Protein AF-A0A1E5V1A6-F1 (afdb_monomer)

Sequence (773 aa):
MWKLCMESLISKTKDVVTTIFWSFRYLVIVDDIWHWEQWELIRKSLPRNNLGSRIIMSTRIDAVAMKCFPDNDAFVYEIVGLSKVAAEALSERIFKETCKADIIPSDMHNPCSSIAKMSGGMPLAVICMSLAVAEQLNSREGRAYETDTVSSYSFHVAEIRALEGLINIPCLKPIVESLCLGYHDLPLHLKTCLLHCSMYPPYHTLERDDLTRMWIAEGFVYDEEEARSYADELVNRGLIQRCSSALVPSGPKYEMNAMMLHFLRCKSQEDCCNASLDRGSDMSSLHARRICRLSIQSYKNKLDIARSHVSHTHSLYLFDYAWRAPFKEFEHLRVLHLHCSHLRNADLVDICGLIWLRCLTLKGARINLLPKEIGRLKRLWILNVSNTGIRCLPREVGELQQLKILDVSNTMVESLPEEIGKLKHLNALYARNSRVKELPSQIRELQYLQRLYVSNTLVEELPMEIGELKNLKIVDPRDMQADDDGSAVTAATGAFGPVLAKLGALLRSNEDITDLDENQMDIVSIISALKSLRSFLLWMWERENIDEACKDWMTEARNQSYDMKNDIDCIMLDLQNNGDKTITRHFGRIKLQVKGLVNRYCEEWMYVDQIIISNRSKVPRADPRSHFLHKDVSELVEMEEKKSEVIELLQEHELVCIHGFAGMGKTTLADQVYQATGEQFHCRAFVSVSPRSKMTEILSSIHSEVMPHEREVRNSVLFPEAGVAVNQQDIINRISEFLKDKRYAYVPYPDAKCAAHASFYRSIRKALLFPYT

Radius of gyration: 33.6 Å; Cα contacts (8 Å, |Δi|>4): 1157; chains: 1; bounding box: 103×63×99 Å

Organism: NCBI:txid888268

Foldseek 3Di:
DVVVVVVVVVVVVVVVVVVVQFQFAEEEEAEADDDLVLVVLVVLLFDDDPSLHFYEYEYAFLVNLVVQVVPPQEDEAAQQAADLVLQLVLLVVLCVVQAPADEDADPVAGLSSVQSVLQNRQNLSSQLLSVQLSVLLVPPPPDPDDDSYDDSVSSVVSSVVCLLCQCPRPSNPVVLVLLVQLLVPDDPLLNVLLLVCLLDDAPDKDAQQVSLVVCCLVVSDPDSVVSSVSVVNCCSSVQWDWDPPPPDLRHTIIHGRNSSSSSSVNVCVVPHLEDEDDPPDDCVVLPPDARQEYHYDDADPDDPDPLVRQCNHQEYAYCYAHDDDPLVSPQQHAYYHDPYAPDEQVSLLSVLVNLNYQEDACALYAYADRDLSVLSNLNHQYDHPENYAHAADDLSVLSNQNHAYDAHANYAHQAHDLSVLSNQNHQEYHHHLYAHQAYHLSVLSNQNHAYYHHHNYNDPDHDPSVVSRPRHDDDDSPPPDDDDDFQDADPQQARLSVLLVLLVVVLVVPPPDPDQDPVSVLSVVLSVLSVVVSVVSVVVVPDDDDDPVVVVLSVLSNVVSVVLVVLSVVLVVVVVVPDDVSNVVSSVVSSVSSVVSVVVVVVVVVPPPPDPDDDDDDDDDDDPPVPSLQPSCVPRPVLVVVLVVVLVSSVSRNYYYHYHHRSSCSLSSVVVNCVVCVVVRDFYAHFYDRPPDDSVNRLVRSLCRRCVPVVVCVVPDDDPDPDDDDDSVNSSVVSNVVSVPSDDDDDDDDDDDDPPPVVVVVVVVVVPPDDDD

pLDDT: mean 70.29, std 19.21, range [25.95, 97.5]

InterPro domains:
  IPR002182 NB-ARC [PF00931] (17-68)
  IPR002182 NB-ARC [PF00931] (640-744)
  IPR027417 P-loop containing nucleoside triphosphate hydrolase [G3DSA:3.40.50.300] (6-71)
  IPR027417 P-loop containing nucleoside triphosphate hydrolase [G3DSA:3.40.50.300] (621-747)
  IPR027417 P-loop containing nucleoside triphosphate hydrolase [SSF52540] (15-197)
  IPR027417 P-loop containing nucleoside triphosphate hydrolase [SSF52540] (623-745)
  IPR032675 Leucine-rich repeat domain superfamily [G3DSA:3.80.10.10] (320-484)
  IPR036388 Winged helix-like DNA-binding domain superfamily [G3DSA:1.10.10.10] (177-268)
  IPR041118 Disease resistance, N-terminal [PF18052] (497-577)
  IPR044974 Disease resistance protein, plants [PTHR23155] (19-475)
  IPR055414 Disease resistance R13L4/SHOC-2-like, LRR domain [PF23598] (313-410)
  IPR058922 Disease resistance protein, winged helix domain [PF23559] (199-260)

Solvent-accessible surface area (backbone atoms only — not comparable to full-atom values): 43005 Å² total; per-residue (Å²): 108,70,67,60,51,50,51,52,49,50,49,51,47,45,54,53,51,63,72,62,66,70,52,49,17,38,37,40,36,42,33,48,47,79,52,56,69,59,49,55,57,55,47,67,23,55,57,88,60,99,38,75,38,38,35,39,38,28,26,42,30,49,64,53,53,60,69,44,63,88,38,93,50,40,44,77,44,73,62,69,48,46,51,64,66,56,31,21,52,53,28,49,51,52,42,69,76,65,42,94,55,59,74,60,82,41,101,90,52,46,71,36,54,52,45,18,60,43,31,63,19,16,57,49,42,31,54,24,49,42,52,36,25,37,51,53,60,67,67,63,81,83,68,99,79,74,70,80,57,53,50,60,68,59,49,54,54,23,46,52,50,37,57,78,33,36,89,75,40,75,61,28,40,69,53,45,52,52,53,45,56,65,54,69,74,44,55,72,66,57,44,53,57,55,48,56,55,40,60,55,62,80,82,46,77,42,43,52,71,61,53,31,51,50,38,38,59,74,61,76,37,92,49,70,68,62,29,44,51,53,55,51,49,40,35,37,53,43,69,30,40,75,49,91,81,64,92,49,102,80,62,69,44,28,36,51,51,38,58,58,41,48,51,34,43,57,51,30,60,77,79,40,44,58,46,76,46,48,93,82,67,63,77,77,77,62,79,81,66,77,32,39,32,42,19,41,47,45,93,67,78,85,78,90,74,62,70,88,62,40,40,66,19,31,30,40,37,36,59,22,63,72,72,80,78,69,56,88,50,34,73,48,26,27,34,40,42,38,55,22,65,64,50,46,57,76,56,50,60,55,53,30,65,41,50,53,21,27,23,42,35,42,39,53,18,62,29,48,57,59,64,62,54,55,28,55,24,45,49,21,28,35,44,32,46,23,51,16,56,30,41,50,63,43,60,34,60,27,48,23,48,47,23,28,36,43,32,44,22,43,18,52,27,41,49,63,47,62,39,55,25,54,20,53,47,25,31,36,43,35,34,29,49,17,42,30,44,51,66,47,70,37,57,35,50,24,53,48,25,31,38,73,40,58,56,68,37,52,52,84,61,80,54,78,40,59,78,63,31,84,49,51,51,86,71,66,99,74,84,86,74,88,91,84,89,71,62,62,70,39,95,56,40,28,32,45,29,43,37,50,52,51,53,54,48,61,62,61,74,58,79,85,62,101,66,84,50,76,66,54,54,47,49,52,51,48,50,51,51,51,50,53,50,40,56,49,33,42,60,53,63,76,48,95,85,66,53,71,68,56,53,48,47,53,49,50,55,27,54,51,24,46,52,44,38,51,45,49,52,48,41,61,56,34,71,74,66,79,49,68,74,60,43,58,52,44,52,51,49,45,53,50,52,52,52,56,54,52,54,52,55,63,61,57,71,74,64,72,85,77,72,92,84,83,87,87,90,86,85,86,80,89,65,94,69,60,66,60,69,57,53,60,55,65,71,33,67,72,50,52,50,53,36,50,53,52,56,53,50,56,72,79,26,43,31,40,34,40,30,41,52,79,48,46,44,61,68,56,46,54,47,53,42,44,67,74,53,37,86,82,36,75,24,47,31,82,43,78,48,54,95,83,59,53,65,63,57,56,53,48,49,44,45,52,44,51,44,59,75,59,68,70,47,73,83,60,87,87,75,83,66,97,82,72,80,82,51,62,64,58,55,31,49,53,42,19,62,70,55,62,74,33,50,72,78,92,74,83,88,79,80,95,82,78,92,66,68,71,64,58,57,60,55,53,64,66,67,74,75,69,83,86,129

Structure (mmCIF, N/CA/C/O backbone):
data_AF-A0A1E5V1A6-F1
#
_entry.id   AF-A0A1E5V1A6-F1
#
loop_
_atom_site.group_PDB
_atom_site.id
_atom_site.type_symbol
_atom_site.label_atom_id
_atom_site.label_alt_id
_atom_site.label_comp_id
_atom_site.label_asym_id
_atom_site.label_entity_id
_atom_site.label_seq_id
_atom_site.pdbx_PDB_ins_code
_atom_site.Cartn_x
_atom_site.Cartn_y
_atom_site.Cartn_z
_atom_site.occupancy
_atom_site.B_iso_or_equiv
_atom_site.auth_seq_id
_atom_site.auth_comp_id
_atom_site.auth_asym_id
_atom_site.auth_atom_id
_atom_site.pdbx_PDB_model_num
ATOM 1 N N . MET A 1 1 ? -72.179 12.025 41.830 1.00 39.81 1 MET A N 1
ATOM 2 C CA . MET A 1 1 ? -70.930 11.819 42.603 1.00 39.81 1 MET A CA 1
ATOM 3 C C . MET A 1 1 ? -70.065 10.689 42.055 1.00 39.81 1 MET A C 1
ATOM 5 O O . MET A 1 1 ? -68.915 10.956 41.756 1.00 39.81 1 MET A O 1
ATOM 9 N N . TRP A 1 2 ? -70.587 9.477 41.831 1.00 31.91 2 TRP A N 1
ATOM 10 C CA . TRP A 1 2 ? -69.804 8.366 41.255 1.00 31.91 2 TRP A CA 1
ATOM 11 C C . TRP A 1 2 ? -69.217 8.648 39.858 1.00 31.91 2 TRP A C 1
ATOM 13 O O . TRP A 1 2 ? -68.066 8.317 39.610 1.00 31.91 2 TRP A O 1
ATOM 23 N N . LYS A 1 3 ? -69.955 9.345 38.980 1.00 31.20 3 LYS A N 1
ATOM 24 C CA . LYS A 1 3 ? -69.472 9.738 37.641 1.00 31.20 3 LYS A CA 1
ATOM 25 C C . LYS A 1 3 ? -68.316 10.755 37.688 1.00 31.20 3 LYS A C 1
ATOM 27 O O . LYS A 1 3 ? -67.339 10.587 36.978 1.00 31.20 3 LYS A O 1
ATOM 32 N N . LEU A 1 4 ? -68.372 11.715 38.617 1.00 40.53 4 LEU A N 1
ATOM 33 C CA . LEU A 1 4 ? -67.301 12.696 38.865 1.00 40.53 4 LEU A CA 1
ATOM 34 C C . LEU A 1 4 ? -66.081 12.072 39.570 1.00 40.53 4 LEU A C 1
ATOM 36 O O . LEU A 1 4 ? -64.950 12.468 39.308 1.00 40.53 4 LEU A O 1
ATOM 40 N N . CYS A 1 5 ? -66.289 11.065 40.429 1.00 37.25 5 CYS A N 1
ATOM 41 C CA . CYS A 1 5 ? -65.201 10.262 40.995 1.00 37.25 5 CYS A CA 1
ATOM 42 C C . CYS A 1 5 ? -64.530 9.381 39.934 1.00 37.25 5 CYS A C 1
ATOM 44 O O . CYS A 1 5 ? -63.310 9.331 39.908 1.00 37.25 5 CYS A O 1
ATOM 46 N N . MET A 1 6 ? -65.291 8.749 39.034 1.00 35.41 6 MET A N 1
ATOM 47 C CA . MET A 1 6 ? -64.748 7.974 37.910 1.00 35.41 6 MET A CA 1
ATOM 48 C C . MET A 1 6 ? -64.027 8.861 36.892 1.00 35.41 6 MET A C 1
ATOM 50 O O . MET A 1 6 ? -62.941 8.503 36.464 1.00 35.41 6 MET A O 1
ATOM 54 N N . GLU A 1 7 ? -64.550 10.041 36.554 1.00 37.97 7 GLU A N 1
ATOM 55 C CA . GLU A 1 7 ? -63.875 10.991 35.654 1.00 37.97 7 GLU A CA 1
ATOM 56 C C . GLU A 1 7 ? -62.602 11.584 36.287 1.00 37.97 7 GLU A C 1
ATOM 58 O O . GLU A 1 7 ? -61.590 11.723 35.602 1.00 37.97 7 GLU A O 1
ATOM 63 N N . SER A 1 8 ? -62.584 11.837 37.603 1.00 43.22 8 SER A N 1
ATOM 64 C CA . SER A 1 8 ? -61.368 12.249 38.323 1.00 43.22 8 SER A CA 1
ATOM 65 C C . SER A 1 8 ? -60.359 11.110 38.493 1.00 43.22 8 SER A C 1
ATOM 67 O O . SER A 1 8 ? -59.157 11.374 38.444 1.00 43.22 8 SER A O 1
ATOM 69 N N . LEU A 1 9 ? -60.816 9.864 38.672 1.00 39.53 9 LEU A N 1
ATOM 70 C CA . LEU A 1 9 ? -59.953 8.684 38.723 1.00 39.53 9 LEU A CA 1
ATOM 71 C C . LEU A 1 9 ? -59.352 8.419 37.342 1.00 39.53 9 LEU A C 1
ATOM 73 O O . LEU A 1 9 ? -58.147 8.249 37.266 1.00 39.53 9 LEU A O 1
ATOM 77 N N . ILE A 1 10 ? -60.155 8.506 36.273 1.00 41.91 10 ILE A N 1
ATOM 78 C CA . ILE A 1 10 ? -59.728 8.369 34.875 1.00 41.91 10 ILE A CA 1
ATOM 79 C C . ILE A 1 10 ? -58.758 9.490 34.494 1.00 41.91 10 ILE A C 1
ATOM 81 O O . ILE A 1 10 ? -57.742 9.188 33.885 1.00 41.91 10 ILE A O 1
ATOM 85 N N . SER A 1 11 ? -58.999 10.747 34.892 1.00 44.00 11 SER A N 1
ATOM 86 C CA . SER A 1 11 ? -58.079 11.880 34.676 1.00 44.00 11 SER A CA 1
ATOM 87 C C . SER A 1 11 ? -56.764 11.718 35.440 1.00 44.00 11 SER A C 1
ATOM 89 O O . SER A 1 11 ? -55.708 11.964 34.871 1.00 44.00 11 SER A O 1
ATOM 91 N N . LYS A 1 12 ? -56.801 11.252 36.697 1.00 42.66 12 LYS A N 1
ATOM 92 C CA . LYS A 1 12 ? -55.591 10.996 37.495 1.00 42.66 12 LYS A CA 1
ATOM 93 C C . LYS A 1 12 ? -54.840 9.749 37.038 1.00 42.66 12 LYS A C 1
ATOM 95 O O . LYS A 1 12 ? -53.619 9.748 37.088 1.00 42.66 12 LYS A O 1
ATOM 100 N N . THR A 1 13 ? -55.521 8.715 36.544 1.00 39.06 13 THR A N 1
ATOM 101 C CA . THR A 1 13 ? -54.863 7.599 35.854 1.00 39.06 13 THR A CA 1
ATOM 102 C C . THR A 1 13 ? -54.372 8.011 34.482 1.00 39.06 13 THR A C 1
ATOM 104 O O . THR A 1 13 ? -53.360 7.480 34.070 1.00 39.06 13 THR A O 1
ATOM 107 N N . LYS A 1 14 ? -55.013 8.963 33.790 1.00 33.94 14 LYS A N 1
ATOM 108 C CA . LYS A 1 14 ? -54.486 9.512 32.540 1.00 33.94 14 LYS A CA 1
ATOM 109 C C . LYS A 1 14 ? -53.184 10.230 32.835 1.00 33.94 14 LYS A C 1
ATOM 111 O O . LYS A 1 14 ? -52.205 9.802 32.270 1.00 33.94 14 LYS A O 1
ATOM 116 N N . ASP A 1 15 ? -53.134 11.146 33.805 1.00 39.34 15 ASP A N 1
ATOM 117 C CA . ASP A 1 15 ? -51.901 11.842 34.203 1.00 39.34 15 ASP A CA 1
ATOM 118 C C . ASP A 1 15 ? -50.822 10.905 34.758 1.00 39.34 15 ASP A C 1
ATOM 120 O O . ASP A 1 15 ? -49.652 11.073 34.431 1.00 39.34 15 ASP A O 1
ATOM 124 N N . VAL A 1 16 ? -51.175 9.864 35.519 1.00 40.03 16 VAL A N 1
ATOM 125 C CA . VAL A 1 16 ? -50.216 8.830 35.951 1.00 40.03 16 VAL A CA 1
ATOM 126 C C . VAL A 1 16 ? -49.755 7.965 34.771 1.00 40.03 16 VAL A C 1
ATOM 128 O O . VAL A 1 16 ? -48.580 7.633 34.701 1.00 40.03 16 VAL A O 1
ATOM 131 N N . VAL A 1 17 ? -50.616 7.664 33.796 1.00 35.53 17 VAL A N 1
ATOM 132 C CA . VAL A 1 17 ? -50.260 6.935 32.566 1.00 35.53 17 VAL A CA 1
ATOM 133 C C . VAL A 1 17 ? -49.452 7.819 31.602 1.00 35.53 17 VAL A C 1
ATOM 135 O O . VAL A 1 17 ? -48.524 7.309 30.984 1.00 35.53 17 VAL A O 1
ATOM 138 N N . THR A 1 18 ? -49.685 9.137 31.529 1.00 32.06 18 THR A N 1
ATOM 139 C CA . THR A 1 18 ? -48.824 10.089 30.799 1.00 32.06 18 THR A CA 1
ATOM 140 C C . THR A 1 18 ? -47.485 10.300 31.502 1.00 32.06 18 THR A C 1
ATOM 142 O O . THR A 1 18 ? -46.481 10.490 30.827 1.00 32.06 18 THR A O 1
ATOM 145 N N . THR A 1 19 ? -47.431 10.170 32.831 1.00 33.56 19 THR A N 1
ATOM 146 C CA . THR A 1 19 ? -46.173 10.170 33.605 1.00 33.56 19 THR A CA 1
ATOM 147 C C . THR A 1 19 ? -45.409 8.832 33.479 1.00 33.56 19 THR A C 1
ATOM 149 O O . THR A 1 19 ? -44.245 8.747 33.857 1.00 33.56 19 THR A O 1
ATOM 152 N N . ILE A 1 20 ? -46.029 7.783 32.913 1.00 36.75 20 ILE A N 1
ATOM 153 C CA . ILE A 1 20 ? -45.446 6.440 32.692 1.00 36.75 20 ILE A CA 1
ATOM 154 C C . ILE A 1 20 ? -45.034 6.205 31.218 1.00 36.75 20 ILE A C 1
ATOM 156 O O . ILE A 1 20 ? -44.534 5.136 30.874 1.00 36.75 20 ILE A O 1
ATOM 160 N N . PHE A 1 21 ? -45.131 7.194 30.324 1.00 37.44 21 PHE A N 1
ATOM 161 C CA . PHE A 1 21 ? -44.499 7.100 28.998 1.00 37.44 21 PHE A CA 1
ATOM 162 C C . PHE A 1 21 ? -43.015 7.488 29.070 1.00 37.44 21 PHE A C 1
ATOM 164 O O . PHE A 1 21 ? -42.619 8.588 28.698 1.00 37.44 21 PHE A O 1
ATOM 171 N N . TRP A 1 22 ? -42.181 6.563 29.551 1.00 39.41 22 TRP A N 1
ATOM 172 C CA . TRP A 1 22 ? -40.728 6.655 29.403 1.00 39.41 22 TRP A CA 1
ATOM 173 C C . TRP A 1 22 ? -40.359 6.404 27.936 1.00 39.41 22 TRP A C 1
ATOM 175 O O . TRP A 1 22 ? -40.631 5.334 27.388 1.00 39.41 22 TRP A O 1
ATOM 185 N N . SER A 1 23 ? -39.741 7.385 27.289 1.00 46.41 23 SER A N 1
ATOM 186 C CA . SER A 1 23 ? -39.207 7.273 25.933 1.00 46.41 23 SER A CA 1
ATOM 187 C C . SER A 1 23 ? -37.849 6.564 25.946 1.00 46.41 23 SER A C 1
ATOM 189 O O . SER A 1 23 ? -36.804 7.184 26.124 1.00 46.41 23 SER A O 1
ATOM 191 N N . PHE A 1 24 ? -37.844 5.237 25.776 1.00 54.41 24 PHE A N 1
ATOM 192 C CA . PHE A 1 24 ? -36.624 4.417 25.854 1.00 54.41 24 PHE A CA 1
ATOM 193 C C . PHE A 1 24 ? -35.739 4.536 24.602 1.00 54.41 24 PHE A C 1
ATOM 195 O O . PHE A 1 24 ? -35.769 3.705 23.704 1.00 54.41 24 PHE A O 1
ATOM 202 N N . ARG A 1 25 ? -34.883 5.548 24.558 1.00 70.62 25 ARG A N 1
ATOM 203 C CA . ARG A 1 25 ? -33.869 5.665 23.500 1.00 70.62 25 ARG A CA 1
ATOM 204 C C . ARG A 1 25 ? -32.751 4.649 23.706 1.00 70.62 25 ARG A C 1
ATOM 206 O O . ARG A 1 25 ? -32.342 4.434 24.855 1.00 70.62 25 ARG A O 1
ATOM 213 N N . TYR A 1 26 ? -32.235 4.083 22.617 1.00 73.88 26 TYR A N 1
ATOM 214 C CA . TYR A 1 26 ? -31.042 3.242 22.660 1.00 73.88 26 TYR A CA 1
ATOM 215 C C . TYR A 1 26 ? -29.820 3.936 22.053 1.00 73.88 26 TYR A C 1
ATOM 217 O O . TYR A 1 26 ? -29.945 4.692 21.091 1.00 73.88 26 TYR A O 1
ATOM 225 N N . LEU A 1 27 ? -28.649 3.654 22.626 1.00 81.88 27 LEU A N 1
ATOM 226 C CA . LEU A 1 27 ? -27.341 3.970 22.057 1.00 81.88 27 LEU A CA 1
ATOM 227 C C . LEU A 1 27 ? -26.574 2.663 21.871 1.00 81.88 27 LEU A C 1
ATOM 229 O O . LEU A 1 27 ? -26.240 2.001 22.853 1.00 81.88 27 LEU A O 1
ATOM 233 N N . VAL A 1 28 ? -26.307 2.278 20.628 1.00 81.75 28 VAL A N 1
ATOM 234 C CA . VAL A 1 28 ? -25.540 1.062 20.329 1.00 81.75 28 VAL A CA 1
ATOM 235 C C . VAL A 1 28 ? -24.246 1.448 19.636 1.00 81.75 28 VAL A C 1
ATOM 237 O O . VAL A 1 28 ? -24.270 2.116 18.606 1.00 81.75 28 VAL A O 1
ATOM 240 N N . ILE A 1 29 ? -23.123 1.018 20.200 1.00 83.56 29 ILE A N 1
ATOM 241 C CA . ILE A 1 29 ? -21.810 1.137 19.577 1.00 83.56 29 ILE A CA 1
ATOM 242 C C . ILE A 1 29 ? -21.388 -0.232 19.071 1.00 83.56 29 ILE A C 1
ATOM 244 O O . ILE A 1 29 ? -21.351 -1.200 19.832 1.00 83.56 29 ILE A O 1
ATOM 248 N N . VAL A 1 30 ? -21.067 -0.294 17.783 1.00 84.50 30 VAL A N 1
ATOM 249 C CA . VAL A 1 30 ? -20.500 -1.468 17.126 1.00 84.50 30 VAL A CA 1
ATOM 250 C C . VAL A 1 30 ? -19.091 -1.111 16.676 1.00 84.50 30 VAL A C 1
ATOM 252 O O . VAL A 1 30 ? -18.891 -0.406 15.687 1.00 84.50 30 VAL A O 1
ATOM 255 N N . ASP A 1 31 ? -18.113 -1.554 17.452 1.00 85.69 31 ASP A N 1
ATOM 256 C CA . ASP A 1 31 ? -16.709 -1.211 17.275 1.00 85.69 31 ASP A CA 1
ATOM 257 C C . ASP A 1 31 ? -15.992 -2.209 16.351 1.00 85.69 31 ASP A C 1
ATOM 259 O O . ASP A 1 31 ? -16.165 -3.418 16.484 1.00 85.69 31 ASP A O 1
ATOM 263 N N . ASP A 1 32 ? -15.164 -1.685 15.446 1.00 82.94 32 ASP A N 1
ATOM 264 C CA . ASP A 1 32 ? -14.247 -2.389 14.540 1.00 82.94 32 ASP A CA 1
ATOM 265 C C . ASP A 1 32 ? -14.931 -3.382 13.580 1.00 82.94 32 ASP A C 1
ATOM 267 O O . ASP A 1 32 ? -14.591 -4.557 13.523 1.00 82.94 32 ASP A O 1
ATOM 271 N N . ILE A 1 33 ? -15.896 -2.915 12.783 1.00 83.00 33 ILE A N 1
ATOM 272 C CA . ILE A 1 33 ? -16.531 -3.724 11.728 1.00 83.00 33 ILE A CA 1
ATOM 273 C C . ILE A 1 33 ? -15.557 -3.979 10.571 1.00 83.00 33 ILE A C 1
ATOM 275 O O . ILE A 1 33 ? -14.965 -3.042 10.031 1.00 83.00 33 ILE A O 1
ATOM 279 N N . TRP A 1 34 ? -15.448 -5.243 10.145 1.00 76.31 34 TRP A N 1
ATOM 280 C CA . TRP A 1 34 ? -14.526 -5.692 9.091 1.00 76.31 34 TRP A CA 1
ATOM 281 C C . TRP A 1 34 ? -15.213 -5.941 7.747 1.00 76.31 34 TRP A C 1
ATOM 283 O O . TRP A 1 34 ? -14.625 -5.672 6.700 1.00 76.31 34 TRP A O 1
ATOM 293 N N . HIS A 1 35 ? -16.460 -6.419 7.769 1.00 80.19 35 HIS A N 1
ATOM 294 C CA . HIS A 1 35 ? -17.217 -6.773 6.567 1.00 80.19 35 HIS A CA 1
ATOM 295 C C . HIS A 1 35 ? -18.604 -6.125 6.568 1.00 80.19 35 HIS A C 1
ATOM 297 O O . HIS A 1 35 ? -19.248 -5.992 7.611 1.00 80.19 35 HIS A O 1
ATOM 303 N N . TRP A 1 36 ? -19.090 -5.737 5.389 1.00 80.12 36 TRP A N 1
ATOM 304 C CA . TRP A 1 36 ? -20.381 -5.056 5.253 1.00 80.12 36 TRP A CA 1
ATOM 305 C C . TRP A 1 36 ? -21.559 -5.963 5.626 1.00 80.12 36 TRP A C 1
ATOM 307 O O . TRP A 1 36 ? -22.532 -5.523 6.231 1.00 80.12 36 TRP A O 1
ATOM 317 N N . GLU A 1 37 ? -21.447 -7.250 5.327 1.00 78.81 37 GLU A N 1
ATOM 318 C CA . GLU A 1 37 ? -22.452 -8.274 5.594 1.00 78.81 37 GLU A CA 1
ATOM 319 C C . GLU A 1 37 ? -22.689 -8.423 7.105 1.00 78.81 37 GLU A C 1
ATOM 321 O O . GLU A 1 37 ? -23.819 -8.632 7.551 1.00 78.81 37 GLU A O 1
ATOM 326 N N . GLN A 1 38 ? -21.631 -8.246 7.912 1.00 77.56 38 GLN A N 1
ATOM 327 C CA . GLN A 1 38 ? -21.745 -8.228 9.370 1.00 77.56 38 GLN A CA 1
ATOM 328 C C . GLN A 1 38 ? -22.607 -7.054 9.828 1.00 77.56 38 GLN A C 1
ATOM 330 O O . GLN A 1 38 ? -23.522 -7.229 10.634 1.00 77.56 38 GLN A O 1
ATOM 335 N N . TRP A 1 39 ? -22.336 -5.868 9.284 1.00 82.44 39 TRP A N 1
ATOM 336 C CA . TRP A 1 39 ? -23.115 -4.677 9.580 1.00 82.44 39 TRP A CA 1
ATOM 337 C C . TRP A 1 39 ? -24.568 -4.816 9.134 1.00 82.44 39 TRP A C 1
ATOM 339 O O . TRP A 1 39 ? -25.461 -4.484 9.904 1.00 82.44 39 TRP A O 1
ATOM 349 N N . GLU A 1 40 ? -24.836 -5.354 7.944 1.00 80.75 40 GLU A N 1
ATOM 350 C CA . GLU A 1 40 ? -26.202 -5.512 7.439 1.00 80.75 40 GLU A CA 1
ATOM 351 C C . GLU A 1 40 ? -27.056 -6.404 8.358 1.00 80.75 40 GLU A C 1
ATOM 353 O O . GLU A 1 40 ? -28.222 -6.104 8.630 1.00 80.75 40 GLU A O 1
ATOM 358 N N . LEU A 1 41 ? -26.467 -7.477 8.891 1.00 74.38 41 LEU A N 1
ATOM 359 C CA . LEU A 1 41 ? -27.128 -8.369 9.844 1.00 74.38 41 LEU A CA 1
ATOM 360 C C . LEU A 1 41 ? -27.361 -7.701 11.204 1.00 74.38 41 LEU A C 1
ATOM 362 O O . LEU A 1 41 ? -28.460 -7.799 11.750 1.00 74.38 41 LEU A O 1
ATOM 366 N N . ILE A 1 42 ? -26.367 -6.983 11.733 1.00 76.50 42 ILE A N 1
ATOM 367 C CA . ILE A 1 42 ? -26.518 -6.224 12.983 1.00 76.50 42 ILE A CA 1
ATOM 368 C C . ILE A 1 42 ? -27.584 -5.140 12.810 1.00 76.50 42 ILE A C 1
ATOM 370 O O . ILE A 1 42 ? -28.480 -5.004 13.641 1.00 76.50 42 ILE A O 1
ATOM 374 N N . ARG A 1 43 ? -27.557 -4.422 11.688 1.00 76.69 43 ARG A N 1
ATOM 375 C CA . ARG A 1 43 ? -28.507 -3.366 11.353 1.00 76.69 43 ARG A CA 1
ATOM 376 C C . ARG A 1 43 ? -29.947 -3.870 11.306 1.00 76.69 43 ARG A C 1
ATOM 378 O O . ARG A 1 43 ? -30.833 -3.174 11.784 1.00 76.69 43 ARG A O 1
ATOM 385 N N . LYS A 1 44 ? -30.196 -5.086 10.808 1.00 76.38 44 LYS A N 1
ATOM 386 C CA . LYS A 1 44 ? -31.538 -5.708 10.827 1.00 76.38 44 LYS A CA 1
ATOM 387 C C . LYS A 1 44 ? -32.099 -5.882 12.245 1.00 76.38 44 LYS A C 1
ATOM 389 O O . LYS A 1 44 ? -33.316 -5.888 12.413 1.00 76.38 44 LYS A O 1
ATOM 394 N N . SER A 1 45 ? -31.238 -5.997 13.260 1.00 72.12 45 SER A N 1
ATOM 395 C CA . SER A 1 45 ? -31.650 -6.088 14.669 1.00 72.12 45 SER A CA 1
ATOM 396 C C . SER A 1 45 ? -31.949 -4.732 15.317 1.00 72.12 45 SER A C 1
ATOM 398 O O . SER A 1 45 ? -32.598 -4.695 16.359 1.00 72.12 45 SER A O 1
ATOM 400 N N . LEU A 1 46 ? -31.525 -3.623 14.701 1.00 75.31 46 LEU A N 1
ATOM 401 C CA . LEU A 1 46 ? -31.658 -2.266 15.232 1.00 75.31 46 LEU A CA 1
ATOM 402 C C . LEU A 1 46 ? -32.757 -1.516 14.454 1.00 75.31 46 LEU A C 1
ATOM 404 O O . LEU A 1 46 ? -32.512 -1.041 13.343 1.00 75.31 46 LEU A O 1
ATOM 408 N N . PRO A 1 47 ? -33.994 -1.441 14.977 1.00 68.25 47 PRO A N 1
ATOM 409 C CA . PRO A 1 47 ? -35.117 -0.881 14.238 1.00 68.25 47 PRO A CA 1
ATOM 410 C C . PRO A 1 47 ? -34.997 0.638 14.111 1.00 68.25 47 PRO A C 1
ATOM 412 O O . PRO A 1 47 ? -35.001 1.343 15.120 1.00 68.25 47 PRO A O 1
ATOM 415 N N . ARG A 1 48 ? -34.999 1.148 12.872 1.00 66.25 48 ARG A N 1
ATOM 416 C CA . ARG A 1 48 ? -35.085 2.594 12.628 1.00 66.25 48 ARG A CA 1
ATOM 417 C C . ARG A 1 48 ? -36.337 3.158 13.267 1.00 66.25 48 ARG A C 1
ATOM 419 O O . ARG A 1 48 ? -37.443 2.642 13.074 1.00 66.25 48 ARG A O 1
ATOM 426 N N . ASN A 1 49 ? -36.162 4.238 14.009 1.00 61.53 49 ASN A N 1
ATOM 427 C CA . ASN A 1 49 ? -37.267 4.914 14.643 1.00 61.53 49 ASN A CA 1
ATOM 428 C C . ASN A 1 49 ? -36.979 6.412 14.765 1.00 61.53 49 ASN A C 1
ATOM 430 O O . ASN A 1 49 ? -35.849 6.835 14.983 1.00 61.53 49 ASN A O 1
ATOM 434 N N . ASN A 1 50 ? -38.019 7.241 14.695 1.00 62.28 50 ASN A N 1
ATOM 435 C CA . ASN A 1 50 ? -37.873 8.688 14.896 1.00 62.28 50 ASN A CA 1
ATOM 436 C C . ASN A 1 50 ? -37.760 9.027 16.393 1.00 62.28 50 ASN A C 1
ATOM 438 O O . ASN A 1 50 ? -38.225 10.076 16.830 1.00 62.28 50 ASN A O 1
ATOM 442 N N . LEU A 1 51 ? -37.225 8.096 17.197 1.00 61.81 51 LEU A N 1
ATOM 443 C CA . LEU A 1 51 ? -37.275 8.095 18.661 1.00 61.81 51 LEU A CA 1
ATOM 444 C C . LEU A 1 51 ? -35.940 8.538 19.269 1.00 61.81 51 LEU A C 1
ATOM 446 O O . LEU A 1 51 ? -35.720 8.405 20.468 1.00 61.81 51 LEU A O 1
ATOM 450 N N . GLY A 1 52 ? -35.063 9.114 18.439 1.00 69.06 52 GLY A N 1
ATOM 451 C CA . GLY A 1 52 ? -33.792 9.695 18.862 1.00 69.06 52 GLY A CA 1
ATOM 452 C C . GLY A 1 52 ? -32.786 8.657 19.338 1.00 69.06 52 GLY A C 1
ATOM 453 O O . GLY A 1 52 ? -31.900 8.988 20.127 1.00 69.06 52 GLY A O 1
ATOM 454 N N . SER A 1 53 ? -32.969 7.410 18.901 1.00 79.19 53 SER A N 1
ATOM 455 C CA . SER A 1 53 ? -31.998 6.334 19.055 1.00 79.19 53 SER A CA 1
ATOM 456 C C . SER A 1 53 ? -30.784 6.629 18.182 1.00 79.19 53 SER A C 1
ATOM 458 O O . SER A 1 53 ? -30.911 7.280 17.141 1.00 79.19 53 SER A O 1
ATOM 460 N N . ARG A 1 54 ? -29.605 6.210 18.636 1.00 84.50 54 ARG A N 1
ATOM 461 C CA . ARG A 1 54 ? -28.335 6.515 17.980 1.00 84.50 54 ARG A CA 1
ATOM 462 C C . ARG A 1 54 ? -27.479 5.276 17.853 1.00 84.50 54 ARG A C 1
ATOM 464 O O . ARG A 1 54 ? -27.454 4.429 18.750 1.00 84.50 54 ARG A O 1
ATOM 471 N N . ILE A 1 55 ? -26.772 5.183 16.738 1.00 86.19 55 ILE A N 1
ATOM 472 C CA . ILE A 1 55 ? -25.860 4.087 16.462 1.00 86.19 55 ILE A CA 1
ATOM 473 C C . ILE A 1 55 ? -24.507 4.673 16.082 1.00 86.19 55 ILE A C 1
ATOM 475 O O . ILE A 1 55 ? -24.418 5.553 15.229 1.00 86.19 55 ILE A O 1
ATOM 479 N N . ILE A 1 56 ? -23.452 4.175 16.717 1.00 88.75 56 ILE A N 1
ATOM 480 C CA . ILE A 1 56 ? -22.077 4.487 16.338 1.00 88.75 56 ILE A CA 1
ATOM 481 C C . ILE A 1 56 ? -21.464 3.209 15.794 1.00 88.75 56 ILE A C 1
ATOM 483 O O . ILE A 1 56 ? -21.445 2.181 16.467 1.00 88.75 56 ILE A O 1
ATOM 487 N N . MET A 1 57 ? -20.962 3.271 14.572 1.00 89.38 57 MET A N 1
ATOM 488 C CA . MET A 1 57 ? -20.173 2.205 13.974 1.00 89.38 57 MET A CA 1
ATOM 489 C C . MET A 1 57 ? -18.728 2.675 13.897 1.00 89.38 57 MET A C 1
ATOM 491 O O . MET A 1 57 ? -18.491 3.819 13.526 1.00 89.38 57 MET A O 1
ATOM 495 N N . SER A 1 58 ? -17.758 1.817 14.199 1.00 88.44 58 SER A N 1
ATOM 496 C CA . SER A 1 58 ? -16.355 2.104 13.897 1.00 88.44 58 SER A CA 1
ATOM 497 C C . SER A 1 58 ? -15.804 1.087 12.897 1.00 88.44 58 SER A C 1
ATOM 499 O O . SER A 1 58 ? -16.139 -0.095 12.952 1.00 88.44 58 SER A O 1
ATOM 501 N N . THR A 1 59 ? -14.989 1.531 11.939 1.00 86.31 59 THR A N 1
ATOM 502 C CA . THR A 1 59 ? -14.320 0.629 10.987 1.00 86.31 59 THR A CA 1
ATOM 503 C C . THR A 1 59 ? -12.984 1.193 10.520 1.00 86.31 59 THR A C 1
ATOM 505 O O . THR A 1 59 ? -12.770 2.404 10.450 1.00 86.31 59 THR A O 1
ATOM 508 N N . ARG A 1 60 ? -12.056 0.293 10.198 1.00 83.19 60 ARG A N 1
ATOM 509 C CA . ARG A 1 60 ? -10.769 0.616 9.568 1.00 83.19 60 ARG A CA 1
ATOM 510 C C . ARG A 1 60 ? -10.754 0.404 8.051 1.00 83.19 60 ARG A C 1
ATOM 512 O O . ARG A 1 60 ? -9.722 0.643 7.441 1.00 83.19 60 ARG A O 1
ATOM 519 N N . ILE A 1 61 ? -11.854 -0.083 7.476 1.00 80.69 61 ILE A N 1
ATOM 520 C CA . ILE A 1 61 ? -11.959 -0.455 6.063 1.00 80.69 61 ILE A CA 1
ATOM 521 C C . ILE A 1 61 ? -12.768 0.617 5.331 1.00 80.69 61 ILE A C 1
ATOM 523 O O . ILE A 1 61 ? -13.966 0.766 5.580 1.00 80.69 61 ILE A O 1
ATOM 527 N N . ASP A 1 62 ? -12.129 1.344 4.416 1.00 78.31 62 ASP A N 1
ATOM 528 C CA . ASP A 1 62 ? -12.745 2.428 3.641 1.00 78.31 62 ASP A CA 1
ATOM 529 C C . ASP A 1 62 ? -13.985 1.922 2.899 1.00 78.31 62 ASP A C 1
ATOM 531 O O . ASP A 1 62 ? -15.039 2.547 2.941 1.00 78.31 62 ASP A O 1
ATOM 535 N N . ALA A 1 63 ? -13.907 0.734 2.290 1.00 77.31 63 ALA A N 1
ATOM 536 C CA . ALA A 1 63 ? -15.025 0.149 1.548 1.00 77.31 63 ALA A CA 1
ATOM 537 C C . ALA A 1 63 ? -16.279 -0.090 2.415 1.00 77.31 63 ALA A C 1
ATOM 539 O O . ALA A 1 63 ? -17.399 0.021 1.916 1.00 77.31 63 ALA A O 1
ATOM 540 N N . VAL A 1 64 ? -16.113 -0.392 3.710 1.00 83.19 64 VAL A N 1
ATOM 541 C CA . VAL A 1 64 ? -17.237 -0.559 4.648 1.00 83.19 64 VAL A CA 1
ATOM 542 C C . VAL A 1 64 ? -17.845 0.799 4.988 1.00 83.19 64 VAL A C 1
ATOM 544 O O . VAL A 1 64 ? -19.065 0.943 4.945 1.00 83.19 64 VAL A O 1
ATOM 547 N N . ALA A 1 65 ? -17.010 1.805 5.264 1.00 83.06 65 ALA A N 1
ATOM 548 C CA . ALA A 1 65 ? -17.465 3.164 5.549 1.00 83.06 65 ALA A CA 1
ATOM 549 C C . ALA A 1 65 ? -18.176 3.798 4.341 1.00 83.06 65 ALA A C 1
ATOM 551 O O . ALA A 1 65 ? -19.245 4.388 4.484 1.00 83.06 65 ALA A O 1
ATOM 552 N N . MET A 1 66 ? -17.638 3.614 3.131 1.00 78.88 66 MET A N 1
ATOM 553 C CA . MET A 1 66 ? -18.194 4.195 1.905 1.00 78.88 66 MET A CA 1
ATOM 554 C C . MET A 1 66 ? -19.594 3.657 1.569 1.00 78.88 66 MET A C 1
ATO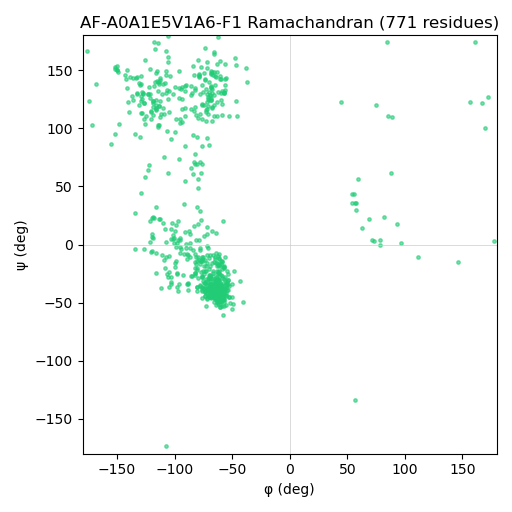M 556 O O . MET A 1 66 ? -20.413 4.379 1.004 1.00 78.88 66 MET A O 1
ATOM 560 N N . LYS A 1 67 ? -19.919 2.421 1.969 1.00 82.06 67 LYS A N 1
ATOM 561 C CA . LYS A 1 67 ? -21.269 1.856 1.810 1.00 82.06 67 LYS A CA 1
ATOM 562 C C . LYS A 1 67 ? -22.323 2.504 2.722 1.00 82.06 67 LYS A C 1
ATOM 564 O O . LYS A 1 67 ? -23.512 2.293 2.495 1.00 82.06 67 LYS A O 1
ATOM 569 N N . CYS A 1 68 ? -21.930 3.315 3.710 1.00 75.25 68 CYS A N 1
ATOM 570 C CA . CYS A 1 68 ? -22.864 4.102 4.524 1.00 75.25 68 CYS A CA 1
ATOM 571 C C . CYS A 1 68 ? -23.342 5.398 3.846 1.00 75.25 68 CYS A C 1
ATOM 573 O O . CYS A 1 68 ? -24.393 5.895 4.231 1.00 75.25 68 CYS A O 1
ATOM 575 N N . PHE A 1 69 ? -22.635 5.921 2.834 1.00 66.00 69 PHE A N 1
ATOM 576 C CA . PHE A 1 69 ? -22.985 7.183 2.156 1.00 66.00 69 PHE A CA 1
ATOM 577 C C . PHE A 1 69 ? -24.389 7.268 1.532 1.00 66.00 69 PHE A C 1
ATOM 579 O O . PHE A 1 69 ? -24.987 8.337 1.625 1.00 66.00 69 PHE A O 1
ATOM 586 N N . PRO A 1 70 ? -24.939 6.228 0.871 1.00 60.38 70 PRO A N 1
ATOM 587 C CA . PRO A 1 70 ? -26.257 6.337 0.238 1.00 60.38 70 PRO A CA 1
ATOM 588 C C . PRO A 1 70 ? -27.427 6.393 1.236 1.00 60.38 70 PRO A C 1
ATOM 590 O O . PRO A 1 70 ? -28.581 6.478 0.820 1.00 60.38 70 PRO A O 1
ATOM 593 N N . ASP A 1 71 ? -27.162 6.322 2.541 1.00 65.19 71 ASP A N 1
ATOM 594 C CA . ASP A 1 71 ? -28.174 6.396 3.585 1.00 65.19 71 ASP A CA 1
ATOM 595 C C . ASP A 1 71 ? -28.294 7.830 4.118 1.00 65.19 71 ASP A C 1
ATOM 597 O O . ASP A 1 71 ? -27.414 8.299 4.832 1.00 65.19 71 ASP A O 1
ATOM 601 N N . ASN A 1 72 ? -29.390 8.524 3.790 1.00 60.72 72 ASN A N 1
ATOM 602 C CA . ASN A 1 72 ? -29.591 9.944 4.130 1.00 60.72 72 ASN A CA 1
ATOM 603 C C . ASN A 1 72 ? -29.505 10.261 5.640 1.00 60.72 72 ASN A C 1
ATOM 605 O O . ASN A 1 72 ? -29.287 11.414 6.000 1.00 60.72 72 ASN A O 1
ATOM 609 N N . ASP A 1 73 ? -29.649 9.256 6.511 1.00 75.81 73 ASP A N 1
ATOM 610 C CA . ASP A 1 73 ? -29.590 9.401 7.973 1.00 75.81 73 ASP A CA 1
ATOM 611 C C . ASP A 1 73 ? -28.236 8.960 8.578 1.00 75.81 73 ASP A C 1
ATOM 613 O O . ASP A 1 73 ? -28.104 8.865 9.804 1.00 75.81 73 ASP A O 1
ATOM 617 N N . ALA A 1 74 ? -27.233 8.672 7.737 1.00 83.94 74 ALA A N 1
ATOM 618 C CA . ALA A 1 74 ? -25.898 8.242 8.141 1.00 83.94 74 ALA A CA 1
ATOM 619 C C . ALA A 1 74 ? -24.814 9.270 7.787 1.00 83.94 74 ALA A C 1
ATOM 621 O O . ALA A 1 74 ? -24.802 9.829 6.694 1.00 83.94 74 ALA A O 1
ATOM 622 N N . PHE A 1 75 ? -23.854 9.461 8.690 1.00 87.44 75 PHE A N 1
ATOM 623 C CA . PHE A 1 75 ? -22.686 10.311 8.469 1.00 87.44 75 PHE A CA 1
ATOM 624 C C . PHE A 1 75 ? -21.394 9.513 8.633 1.00 87.44 75 PHE A C 1
ATOM 626 O O . PHE A 1 75 ? -21.245 8.750 9.589 1.00 87.44 75 PHE A O 1
ATOM 633 N N . VAL A 1 76 ? -20.441 9.693 7.717 1.00 89.38 76 VAL A N 1
ATOM 634 C CA . VAL A 1 76 ? -19.106 9.086 7.809 1.00 89.38 76 VAL A CA 1
ATOM 635 C C . VAL A 1 76 ? -18.133 10.126 8.356 1.00 89.38 76 VAL A C 1
ATOM 637 O O . VAL A 1 76 ? -17.776 11.077 7.670 1.00 89.38 76 VAL A O 1
ATOM 640 N N . TYR A 1 77 ? -17.714 9.934 9.604 1.00 89.69 77 TYR A N 1
ATOM 641 C CA . TYR A 1 77 ? -16.720 10.757 10.279 1.00 89.69 77 TYR A CA 1
ATOM 642 C C . TYR A 1 77 ? -15.333 10.129 10.112 1.00 89.69 77 TYR A C 1
ATOM 644 O O . TYR A 1 77 ? -15.016 9.122 10.749 1.00 89.69 77 TYR A O 1
ATOM 652 N N . GLU A 1 78 ? -14.502 10.708 9.249 1.00 89.06 78 GLU A N 1
ATOM 653 C CA . GLU A 1 78 ? -13.103 10.304 9.110 1.00 89.06 78 GLU A CA 1
ATOM 654 C C . GLU A 1 78 ? -12.276 10.884 10.267 1.00 89.06 78 GLU A C 1
ATOM 656 O O . GLU A 1 78 ? -12.082 12.096 10.369 1.00 89.06 78 GLU A O 1
ATOM 661 N N . ILE A 1 79 ? -11.777 10.020 11.156 1.00 88.62 79 ILE A N 1
ATOM 662 C CA . ILE A 1 79 ? -10.933 10.455 12.266 1.00 88.62 79 ILE A CA 1
ATOM 663 C C . ILE A 1 79 ? -9.553 10.854 11.741 1.00 88.62 79 ILE A C 1
ATOM 665 O O . ILE A 1 79 ? -8.769 10.034 11.258 1.00 88.62 79 ILE A O 1
ATOM 669 N N . VAL A 1 80 ? -9.227 12.132 11.894 1.00 86.50 80 VAL A N 1
ATOM 670 C CA . VAL A 1 80 ? -7.878 12.640 11.642 1.00 86.50 80 VAL A CA 1
ATOM 671 C C . VAL A 1 80 ? -6.989 12.303 12.842 1.00 86.50 80 VAL A C 1
ATOM 673 O O . VAL A 1 80 ? -7.446 12.307 13.987 1.00 86.50 80 VAL A O 1
ATOM 676 N N . GLY A 1 81 ? -5.711 12.001 12.604 1.00 85.88 81 GLY A N 1
ATOM 677 C CA . GLY A 1 81 ? -4.725 11.796 13.671 1.00 85.88 81 GLY A CA 1
ATOM 678 C C . GLY A 1 81 ? -4.496 13.047 14.535 1.00 85.88 81 GLY A C 1
ATOM 679 O O . GLY A 1 81 ? -5.099 14.100 14.324 1.00 85.88 81 GLY A O 1
ATOM 680 N N . LEU A 1 82 ? -3.629 12.930 15.538 1.00 90.25 82 LEU A N 1
ATOM 681 C CA . LEU A 1 82 ? -3.129 14.075 16.300 1.00 90.25 82 LEU A CA 1
ATOM 682 C C . LEU A 1 82 ? -2.313 14.998 15.397 1.00 90.25 82 LEU A C 1
ATOM 684 O O . LEU A 1 82 ? -1.550 14.526 14.544 1.00 90.25 82 LEU A O 1
ATOM 688 N N . SER A 1 83 ? -2.407 16.305 15.633 1.00 91.56 83 SER A N 1
ATOM 689 C CA . SER A 1 83 ? -1.465 17.244 15.036 1.00 91.56 83 SER A CA 1
ATOM 690 C C . SER A 1 83 ? -0.040 16.931 15.496 1.00 91.56 83 SER A C 1
ATOM 692 O O . SER A 1 83 ? 0.198 16.331 16.551 1.00 91.56 83 SER A O 1
ATOM 694 N N . LYS A 1 84 ? 0.945 17.387 14.717 1.00 90.50 84 LYS A N 1
ATOM 695 C CA . LYS A 1 84 ? 2.356 17.235 15.084 1.00 90.50 84 LYS A CA 1
ATOM 696 C C . LYS A 1 84 ? 2.642 17.803 16.482 1.00 90.50 84 LYS A C 1
ATOM 698 O O . LYS A 1 84 ? 3.384 17.188 17.238 1.00 90.50 84 LYS A O 1
ATOM 703 N N . VAL A 1 85 ? 2.023 18.934 16.827 1.00 90.00 85 VAL A N 1
ATOM 704 C CA . VAL A 1 85 ? 2.213 19.618 18.114 1.00 90.00 85 VAL A CA 1
ATOM 705 C C . VAL A 1 85 ? 1.604 18.812 19.262 1.00 90.00 85 VAL A C 1
ATOM 707 O O . VAL A 1 85 ? 2.262 18.616 20.280 1.00 90.00 85 VAL A O 1
ATOM 710 N N . ALA A 1 86 ? 0.386 18.286 19.101 1.00 90.19 86 ALA A N 1
ATOM 711 C CA . ALA A 1 86 ? -0.238 17.454 20.131 1.00 90.19 86 ALA A CA 1
ATOM 712 C C . ALA A 1 86 ? 0.495 16.121 20.333 1.00 90.19 86 ALA A C 1
ATOM 714 O O . ALA A 1 86 ? 0.677 15.683 21.469 1.00 90.19 86 ALA A O 1
ATOM 715 N N . ALA A 1 87 ? 0.970 15.496 19.253 1.00 91.19 87 ALA A N 1
ATOM 716 C CA . ALA A 1 87 ? 1.786 14.288 19.332 1.00 91.19 87 ALA A CA 1
ATOM 717 C C . ALA A 1 87 ? 3.136 14.544 20.034 1.00 91.19 87 ALA A C 1
ATOM 719 O O . ALA A 1 87 ? 3.564 13.733 20.858 1.00 91.19 87 ALA A O 1
ATOM 720 N N . GLU A 1 88 ? 3.787 15.682 19.756 1.00 90.88 88 GLU A N 1
ATOM 721 C CA . GLU A 1 88 ? 5.000 16.117 20.460 1.00 90.88 88 GLU A CA 1
ATOM 722 C C . GLU A 1 88 ? 4.726 16.321 21.958 1.00 90.88 88 GLU A C 1
ATOM 724 O O . GLU A 1 88 ? 5.434 15.747 22.785 1.00 90.88 88 GLU A O 1
ATOM 729 N N . ALA A 1 89 ? 3.660 17.046 22.311 1.00 88.12 89 ALA A N 1
ATOM 730 C CA . ALA A 1 89 ? 3.279 17.312 23.698 1.00 88.12 89 ALA A CA 1
ATOM 731 C C . ALA A 1 89 ? 2.949 16.030 24.485 1.00 88.12 89 ALA A C 1
ATOM 733 O O . ALA A 1 89 ? 3.378 15.878 25.632 1.00 88.12 89 ALA A O 1
ATOM 734 N N . LEU A 1 90 ? 2.233 15.083 23.865 1.00 88.75 90 LEU A N 1
ATOM 735 C CA . LEU A 1 90 ? 1.942 13.776 24.459 1.00 88.75 90 LEU A CA 1
ATOM 736 C C . LEU A 1 90 ? 3.235 13.000 24.738 1.00 88.75 90 LEU A C 1
ATOM 738 O O . LEU A 1 90 ? 3.430 12.484 25.838 1.00 88.75 90 LEU A O 1
ATOM 742 N N . SER A 1 91 ? 4.141 12.957 23.760 1.00 88.75 91 SER A N 1
ATOM 743 C CA . SER A 1 91 ? 5.437 12.298 23.913 1.00 88.75 91 SER A CA 1
ATOM 744 C C . SER A 1 91 ? 6.274 12.945 25.023 1.00 88.75 91 SER A C 1
ATOM 746 O O . SER A 1 91 ? 6.856 12.239 25.845 1.00 88.75 91 SER A O 1
ATOM 748 N N . GLU A 1 92 ? 6.324 14.278 25.086 1.00 87.00 92 GLU A N 1
ATOM 749 C CA . GLU A 1 92 ? 7.037 15.010 26.139 1.00 87.00 92 GLU A CA 1
ATOM 750 C C . GLU A 1 92 ? 6.497 14.700 27.535 1.00 87.00 92 GLU A C 1
ATOM 752 O O . GLU A 1 92 ? 7.281 14.519 28.469 1.00 87.00 92 GLU A O 1
ATOM 757 N N . ARG A 1 93 ? 5.171 14.626 27.688 1.00 85.81 93 ARG A N 1
ATOM 758 C CA . ARG A 1 93 ? 4.535 14.273 28.960 1.00 85.81 93 ARG A CA 1
ATOM 759 C C . ARG A 1 93 ? 4.951 12.877 29.420 1.00 85.81 93 ARG A C 1
ATOM 761 O O . ARG A 1 93 ? 5.399 12.727 30.553 1.00 85.81 93 ARG A O 1
ATOM 768 N N . ILE A 1 94 ? 4.894 11.889 28.526 1.00 86.50 94 ILE A N 1
ATOM 769 C CA . ILE A 1 94 ? 5.300 10.509 28.831 1.00 86.50 94 ILE A CA 1
ATOM 770 C C . ILE A 1 94 ? 6.762 10.463 29.274 1.00 86.50 94 ILE A C 1
ATOM 772 O O . ILE A 1 94 ? 7.084 9.817 30.271 1.00 86.50 94 ILE A O 1
ATOM 776 N N . PHE A 1 95 ? 7.656 11.171 28.581 1.00 84.50 95 PHE A N 1
ATOM 777 C CA . PHE A 1 95 ? 9.063 11.210 28.971 1.00 84.50 95 PHE A CA 1
ATOM 778 C C . PHE A 1 95 ? 9.284 11.857 30.340 1.00 84.50 95 PHE A C 1
ATOM 780 O O . PHE A 1 95 ? 10.051 11.316 31.130 1.00 84.50 95 PHE A O 1
ATOM 787 N N . LYS A 1 96 ? 8.589 12.954 30.667 1.00 82.00 96 LYS A N 1
ATOM 788 C CA . LYS A 1 96 ? 8.676 13.588 31.998 1.00 82.00 96 LYS A CA 1
ATOM 789 C C . LYS A 1 96 ? 8.233 12.656 33.126 1.00 82.00 96 LYS A C 1
ATOM 791 O O . LYS A 1 96 ? 8.775 12.728 34.222 1.00 82.00 96 LYS A O 1
ATOM 796 N N . GLU A 1 97 ? 7.253 11.794 32.868 1.00 82.50 97 GLU A N 1
ATOM 797 C CA . GLU A 1 97 ? 6.730 10.855 33.864 1.00 82.50 97 GLU A CA 1
ATOM 798 C C . GLU A 1 97 ? 7.579 9.576 33.995 1.00 82.50 97 GLU A C 1
ATOM 800 O O . GLU A 1 97 ? 7.554 8.929 35.042 1.00 82.50 97 GLU A O 1
ATOM 805 N N . THR A 1 98 ? 8.333 9.196 32.955 1.00 80.00 98 THR A N 1
ATOM 806 C CA . THR A 1 98 ? 9.007 7.882 32.876 1.00 80.00 98 THR A CA 1
ATOM 807 C C . THR A 1 98 ? 10.535 7.928 32.842 1.00 80.00 98 THR A C 1
ATOM 809 O O . THR A 1 98 ? 11.180 6.949 33.234 1.00 80.00 98 THR A O 1
ATOM 812 N N . CYS A 1 99 ? 11.150 9.023 32.393 1.00 74.50 99 CYS A N 1
ATOM 813 C CA . CYS A 1 99 ? 12.603 9.185 32.396 1.00 74.50 99 CYS A CA 1
ATOM 814 C C . CYS A 1 99 ? 13.088 9.728 33.743 1.00 74.50 99 CYS A C 1
ATOM 816 O O . CYS A 1 99 ? 12.525 10.667 34.295 1.00 74.50 99 CYS A O 1
ATOM 818 N N . LYS A 1 100 ? 14.176 9.145 34.260 1.00 68.06 100 LYS A N 1
ATOM 819 C CA . LYS A 1 100 ? 14.808 9.584 35.518 1.00 68.06 100 LYS A CA 1
ATOM 820 C C . LYS A 1 100 ? 15.732 10.801 35.356 1.00 68.06 100 LYS A C 1
ATOM 822 O O . LYS A 1 100 ? 16.101 11.399 36.359 1.00 68.06 100 LYS A O 1
ATOM 827 N N . ALA A 1 101 ? 16.148 11.112 34.128 1.00 60.31 101 ALA A N 1
ATOM 828 C CA . ALA A 1 101 ? 17.141 12.138 33.805 1.00 60.31 101 ALA A CA 1
ATOM 829 C C . ALA A 1 101 ? 16.519 13.280 32.991 1.00 60.31 101 ALA A C 1
ATOM 831 O O . ALA A 1 101 ? 15.610 13.043 32.189 1.00 60.31 101 ALA A O 1
ATOM 832 N N . ASP A 1 102 ? 17.051 14.493 33.155 1.00 61.75 102 ASP A N 1
ATOM 833 C CA . ASP A 1 102 ? 16.610 15.661 32.396 1.00 61.75 102 ASP A CA 1
ATOM 834 C C . ASP A 1 102 ? 17.014 15.528 30.916 1.00 61.75 102 ASP A C 1
ATOM 836 O O . ASP A 1 102 ? 18.170 15.269 30.556 1.00 61.75 102 ASP A O 1
ATOM 840 N N . ILE A 1 103 ? 16.033 15.702 30.031 1.00 59.34 103 ILE A N 1
ATOM 841 C CA . ILE A 1 103 ? 16.219 15.669 28.577 1.00 59.34 103 ILE A CA 1
ATOM 842 C C . ILE A 1 103 ? 16.630 17.067 28.125 1.00 59.34 103 ILE A C 1
ATOM 844 O O . ILE A 1 103 ? 15.933 18.030 28.427 1.00 59.34 103 ILE A O 1
ATOM 848 N N . ILE A 1 104 ? 17.720 17.185 27.361 1.00 53.41 104 ILE A N 1
ATOM 849 C CA . ILE A 1 104 ? 18.094 18.448 26.713 1.00 53.41 104 ILE A CA 1
ATOM 850 C C . ILE A 1 104 ? 17.453 18.483 25.317 1.00 53.41 104 ILE A C 1
ATOM 852 O O . ILE A 1 104 ? 17.893 17.736 24.435 1.00 53.41 104 ILE A O 1
ATOM 856 N N . PRO A 1 105 ? 16.450 19.342 25.060 1.00 52.91 105 PRO A N 1
ATOM 857 C CA . PRO A 1 105 ? 15.983 19.590 23.706 1.00 52.91 105 PRO A CA 1
ATOM 858 C C . PRO A 1 105 ? 17.089 20.308 22.928 1.00 52.91 105 PRO A C 1
ATOM 860 O O . PRO A 1 105 ? 17.683 21.268 23.414 1.00 52.91 105 PRO A O 1
ATOM 863 N N . SER A 1 106 ? 17.368 19.851 21.710 1.00 54.81 106 SER A N 1
ATOM 864 C CA . SER A 1 106 ? 18.231 20.575 20.771 1.00 54.81 106 SER A CA 1
ATOM 865 C C . SER A 1 106 ? 17.400 21.049 19.583 1.00 54.81 106 SER A C 1
ATOM 867 O O . SER A 1 106 ? 16.613 20.264 19.053 1.00 54.81 106 SER A O 1
ATOM 869 N N . ASP A 1 107 ? 17.617 22.285 19.125 1.00 48.34 107 ASP A N 1
ATOM 870 C CA . ASP A 1 107 ? 16.853 22.922 18.033 1.00 48.34 107 ASP A CA 1
ATOM 871 C C . ASP A 1 107 ? 16.891 22.151 16.697 1.00 48.34 107 ASP A C 1
ATOM 873 O O . ASP A 1 107 ? 16.038 22.343 15.834 1.00 48.34 107 ASP A O 1
ATOM 877 N N . MET A 1 108 ? 17.872 21.259 16.503 1.00 45.38 108 MET A N 1
ATOM 878 C CA . MET A 1 108 ? 18.093 20.540 15.238 1.00 45.38 108 MET A CA 1
ATOM 879 C C . MET A 1 108 ? 17.525 19.104 15.229 1.00 45.38 108 MET A C 1
ATOM 881 O O . MET A 1 108 ? 17.294 18.529 14.162 1.00 45.38 108 MET A O 1
ATOM 885 N N . HIS A 1 109 ? 17.273 18.522 16.405 1.00 58.00 109 HIS A N 1
ATOM 886 C CA . HIS A 1 109 ? 16.650 17.207 16.575 1.00 58.00 109 HIS A CA 1
ATOM 887 C C . HIS A 1 109 ? 15.915 17.173 17.918 1.00 58.00 109 HIS A C 1
ATOM 889 O O . HIS A 1 109 ? 16.525 16.900 18.955 1.00 58.00 109 HIS A O 1
ATOM 895 N N . ASN A 1 110 ? 14.610 17.464 17.888 1.00 71.81 110 ASN A N 1
ATOM 896 C CA . ASN A 1 110 ? 13.716 17.212 19.012 1.00 71.81 110 ASN A CA 1
ATOM 897 C C . ASN A 1 110 ? 13.263 15.734 18.952 1.00 71.81 110 ASN A C 1
ATOM 899 O O . ASN A 1 110 ? 12.557 15.359 18.011 1.00 71.81 110 ASN A O 1
ATOM 903 N N . PRO A 1 111 ? 13.651 14.912 19.941 1.00 75.00 111 PRO A N 1
ATOM 904 C CA . PRO A 1 111 ? 13.187 13.541 20.136 1.00 75.00 111 PRO A CA 1
ATOM 905 C C . PRO A 1 111 ? 11.693 13.292 19.888 1.00 75.00 111 PRO A C 1
ATOM 907 O O . PRO A 1 111 ? 11.301 12.411 19.120 1.00 75.00 111 PRO A O 1
ATOM 910 N N . CYS A 1 112 ? 10.851 14.127 20.494 1.00 85.50 112 CYS A N 1
ATOM 911 C CA . CYS A 1 112 ? 9.400 14.025 20.413 1.00 85.50 112 CYS A CA 1
ATOM 912 C C . CYS A 1 112 ? 8.899 14.353 19.007 1.00 85.50 112 CYS A C 1
ATOM 914 O O . CYS A 1 112 ? 7.916 13.777 18.555 1.00 85.50 112 CYS A O 1
ATOM 916 N N . SER A 1 113 ? 9.618 15.214 18.280 1.00 87.69 113 SER A N 1
ATOM 917 C CA . SER A 1 113 ? 9.302 15.554 16.891 1.00 87.69 113 SER A CA 1
ATOM 918 C C . SER A 1 113 ? 9.528 14.381 15.940 1.00 87.69 113 SER A C 1
ATOM 920 O O . SER A 1 113 ? 8.751 14.194 15.001 1.00 87.69 113 SER A O 1
ATOM 922 N N . SER A 1 114 ? 10.562 13.567 16.191 1.00 86.06 114 SER A N 1
ATOM 923 C CA . SER A 1 114 ? 10.812 12.342 15.421 1.00 86.06 114 SER A CA 1
ATOM 924 C C . SER A 1 114 ? 9.699 11.316 15.643 1.00 86.06 114 SER A C 1
ATOM 926 O O . SER A 1 114 ? 9.080 10.862 14.677 1.00 86.06 114 SER A O 1
ATOM 928 N N . ILE A 1 115 ? 9.356 11.049 16.911 1.00 89.19 115 ILE A N 1
ATOM 929 C CA . ILE A 1 115 ? 8.257 10.142 17.277 1.00 89.19 115 ILE A CA 1
ATOM 930 C C . ILE A 1 115 ? 6.925 10.634 16.703 1.00 89.19 115 ILE A C 1
ATOM 932 O O . ILE A 1 115 ? 6.206 9.856 16.076 1.00 89.19 115 ILE A O 1
ATOM 936 N N . ALA A 1 116 ? 6.607 11.923 16.852 1.00 90.31 116 ALA A N 1
ATOM 937 C CA . ALA A 1 116 ? 5.388 12.517 16.313 1.00 90.31 116 ALA A CA 1
ATOM 938 C C . ALA A 1 116 ? 5.292 12.318 14.796 1.00 90.31 116 ALA A C 1
ATOM 940 O O . ALA A 1 116 ? 4.268 11.849 14.298 1.00 90.31 116 ALA A O 1
ATOM 941 N N . LYS A 1 117 ? 6.378 12.586 14.062 1.00 88.44 117 LYS A N 1
ATOM 942 C CA . LYS A 1 117 ? 6.421 12.394 12.609 1.00 88.44 117 LYS A CA 1
ATOM 943 C C . LYS A 1 117 ? 6.218 10.926 12.215 1.00 88.44 117 LYS A C 1
ATOM 945 O O . LYS A 1 117 ? 5.406 10.639 11.340 1.00 88.44 117 LYS A O 1
ATOM 950 N N . MET A 1 118 ? 6.920 10.004 12.867 1.00 87.94 118 MET A N 1
ATOM 951 C CA . MET A 1 118 ? 6.856 8.570 12.564 1.00 87.94 118 MET A CA 1
ATOM 952 C C . MET A 1 118 ? 5.518 7.934 12.939 1.00 87.94 118 MET A C 1
ATOM 954 O O . MET A 1 118 ? 5.028 7.050 12.239 1.00 87.94 118 MET A O 1
ATOM 958 N N . SER A 1 119 ? 4.896 8.402 14.018 1.00 89.12 119 SER A N 1
ATOM 959 C CA . SER A 1 119 ? 3.580 7.926 14.434 1.00 89.12 119 SER A CA 1
ATOM 960 C C . SER A 1 119 ? 2.485 8.234 13.408 1.00 89.12 119 SER A C 1
ATOM 962 O O . SER A 1 119 ? 1.421 7.621 13.460 1.00 89.12 119 SER A O 1
ATOM 964 N N . GLY A 1 120 ? 2.711 9.182 12.486 1.00 85.50 120 GLY A N 1
ATOM 965 C CA . GLY A 1 120 ? 1.695 9.631 11.533 1.00 85.50 120 GLY A CA 1
ATOM 966 C C . GLY A 1 120 ? 0.438 10.167 12.226 1.00 85.50 120 GLY A C 1
ATOM 967 O O . GLY A 1 120 ? -0.662 9.983 11.714 1.00 85.50 120 GLY A O 1
ATOM 968 N N . GLY A 1 121 ? 0.589 10.738 13.427 1.00 87.25 121 GLY A N 1
ATOM 969 C CA . GLY A 1 121 ? -0.516 11.234 14.247 1.00 87.25 121 GLY A CA 1
ATOM 970 C C . GLY A 1 121 ? -1.299 10.153 15.000 1.00 87.25 121 GLY A C 1
ATOM 971 O O . GLY A 1 121 ? -2.275 10.487 15.662 1.00 87.25 121 GLY A O 1
ATOM 972 N N . MET A 1 122 ? -0.912 8.873 14.946 1.00 89.94 122 MET A N 1
ATOM 973 C CA . MET A 1 122 ? -1.605 7.805 15.681 1.00 89.94 122 MET A CA 1
ATOM 974 C C . MET A 1 122 ? -1.304 7.897 17.189 1.00 89.94 122 MET A C 1
ATOM 976 O O . MET A 1 122 ? -0.164 7.610 17.578 1.00 89.94 122 MET A O 1
ATOM 980 N N . PRO A 1 123 ? -2.290 8.192 18.065 1.00 90.62 123 PRO A N 1
ATOM 981 C CA . PRO A 1 123 ? -2.051 8.289 19.509 1.00 90.62 123 PRO A CA 1
ATOM 982 C C . PRO A 1 123 ? -1.411 7.025 20.092 1.00 90.62 123 PRO A C 1
ATOM 984 O O . PRO A 1 123 ? -0.468 7.103 20.878 1.00 90.62 123 PRO A O 1
ATOM 987 N N . LEU A 1 124 ? -1.875 5.847 19.653 1.00 89.06 124 LEU A N 1
ATOM 988 C CA . LEU A 1 124 ? -1.355 4.564 20.127 1.00 89.06 124 LEU A CA 1
ATOM 989 C C . LEU A 1 124 ? 0.132 4.387 19.795 1.00 89.06 124 LEU A C 1
ATOM 991 O O . LEU A 1 124 ? 0.895 3.891 20.620 1.00 89.06 124 LEU A O 1
ATOM 995 N N . ALA A 1 125 ? 0.556 4.802 18.599 1.00 91.19 125 ALA A N 1
ATOM 996 C CA . ALA A 1 125 ? 1.955 4.695 18.208 1.00 91.19 125 ALA A CA 1
ATOM 997 C C . ALA A 1 125 ? 2.839 5.703 18.942 1.00 91.19 125 ALA A C 1
ATOM 999 O O . ALA A 1 125 ? 3.945 5.329 19.322 1.00 91.19 125 ALA A O 1
ATOM 1000 N N . VAL A 1 126 ? 2.356 6.931 19.185 1.00 91.06 126 VAL A N 1
ATOM 1001 C CA . VAL A 1 126 ? 3.075 7.908 20.021 1.00 91.06 126 VAL A CA 1
ATOM 1002 C C . VAL A 1 126 ? 3.330 7.308 21.401 1.00 91.06 126 VAL A C 1
ATOM 1004 O O . VAL A 1 126 ? 4.481 7.210 21.809 1.00 91.06 126 VAL A O 1
ATOM 1007 N N . ILE A 1 127 ? 2.288 6.810 22.075 1.00 89.31 127 ILE A N 1
ATOM 1008 C CA . ILE A 1 127 ? 2.411 6.237 23.423 1.00 89.31 127 ILE A CA 1
ATOM 1009 C C . ILE A 1 127 ? 3.392 5.068 23.443 1.00 89.31 127 ILE A C 1
ATOM 1011 O O . ILE A 1 127 ? 4.336 5.058 24.234 1.00 89.31 127 ILE A O 1
ATOM 1015 N N . CYS A 1 128 ? 3.190 4.083 22.565 1.00 90.56 128 CYS A N 1
ATOM 1016 C CA . CYS A 1 128 ? 4.019 2.886 22.551 1.00 90.56 128 CYS A CA 1
ATOM 1017 C C . CYS A 1 128 ? 5.487 3.203 22.224 1.00 90.56 128 CYS A C 1
ATOM 1019 O O . CYS A 1 128 ? 6.378 2.653 22.872 1.00 90.56 128 CYS A O 1
ATOM 1021 N N . MET A 1 129 ? 5.754 4.094 21.262 1.00 90.75 129 MET A N 1
ATOM 1022 C CA . MET A 1 129 ? 7.123 4.478 20.905 1.00 90.75 129 MET A CA 1
ATOM 1023 C C . MET A 1 129 ? 7.794 5.307 21.998 1.00 90.75 129 MET A C 1
ATOM 1025 O O . MET A 1 129 ? 8.939 5.017 22.338 1.00 90.75 129 MET A O 1
ATOM 1029 N N . SER A 1 130 ? 7.110 6.289 22.592 1.00 89.75 130 SER A N 1
ATOM 1030 C CA . SER A 1 130 ? 7.681 7.095 23.678 1.00 89.75 130 SER A CA 1
ATOM 1031 C C . SER A 1 130 ? 8.041 6.225 24.884 1.00 89.75 130 SER A C 1
ATOM 1033 O O . SER A 1 130 ? 9.150 6.334 25.405 1.00 89.75 130 SER A O 1
ATOM 1035 N N . LEU A 1 131 ? 7.168 5.285 25.270 1.00 88.62 131 LEU A N 1
ATOM 1036 C CA . LEU A 1 131 ? 7.451 4.323 26.341 1.00 88.62 131 LEU A CA 1
ATOM 1037 C C . LEU A 1 131 ? 8.628 3.397 26.001 1.00 88.62 131 LEU A C 1
ATOM 1039 O O . LEU A 1 131 ? 9.501 3.189 26.843 1.00 88.62 131 LEU A O 1
ATOM 1043 N N . ALA A 1 132 ? 8.684 2.871 24.774 1.00 88.88 132 ALA A N 1
ATOM 1044 C CA . ALA A 1 132 ? 9.775 2.001 24.337 1.00 88.88 132 ALA A CA 1
ATOM 1045 C C . ALA A 1 132 ? 11.125 2.720 24.357 1.00 88.88 132 ALA A C 1
ATOM 1047 O O . ALA A 1 132 ? 12.121 2.174 24.832 1.00 88.88 132 ALA A O 1
ATOM 1048 N N . VAL A 1 133 ? 11.164 3.963 23.881 1.00 88.25 133 VAL A N 1
ATOM 1049 C CA . VAL A 1 133 ? 12.387 4.764 23.900 1.00 88.25 133 VAL A CA 1
ATOM 1050 C C . VAL A 1 133 ? 12.794 5.108 25.332 1.00 88.25 133 VAL A C 1
ATOM 1052 O O . VAL A 1 133 ? 13.970 4.971 25.669 1.00 88.25 133 VAL A O 1
ATOM 1055 N N . ALA A 1 134 ? 11.846 5.472 26.199 1.00 85.25 134 ALA A N 1
ATOM 1056 C CA . ALA A 1 134 ? 12.121 5.733 27.611 1.00 85.25 134 ALA A CA 1
ATOM 1057 C C . ALA A 1 134 ? 12.726 4.503 28.311 1.00 85.25 134 ALA A C 1
ATOM 1059 O O . ALA A 1 134 ? 13.713 4.623 29.037 1.00 85.25 134 ALA A O 1
ATOM 1060 N N . GLU A 1 135 ? 12.196 3.305 28.044 1.00 84.31 135 GLU A N 1
ATOM 1061 C CA . GLU A 1 135 ? 12.718 2.038 28.571 1.00 84.31 135 GLU A CA 1
ATOM 1062 C C . GLU A 1 135 ? 14.170 1.785 28.125 1.00 84.31 135 GLU A C 1
ATOM 1064 O O . GLU A 1 135 ? 15.038 1.481 28.948 1.00 84.31 135 GLU A O 1
ATOM 1069 N N . GLN A 1 136 ? 14.469 1.991 26.838 1.00 83.25 136 GLN A N 1
ATOM 1070 C CA . GLN A 1 136 ? 15.822 1.843 26.289 1.00 83.25 136 GLN A CA 1
ATOM 1071 C C . GLN A 1 136 ? 16.815 2.845 26.893 1.00 83.25 136 GLN A C 1
ATOM 1073 O O . GLN A 1 136 ? 17.971 2.491 27.145 1.00 83.25 136 GLN A O 1
ATOM 1078 N N . LEU A 1 137 ? 16.374 4.076 27.159 1.00 80.44 137 LEU A N 1
ATOM 1079 C CA . LEU A 1 137 ? 17.186 5.099 27.820 1.00 80.44 137 LEU A CA 1
ATOM 1080 C C . LEU A 1 137 ? 17.460 4.735 29.285 1.00 80.44 137 LEU A C 1
ATOM 1082 O O . LEU A 1 137 ? 18.601 4.827 29.733 1.00 80.44 137 LEU A O 1
ATOM 1086 N N . ASN A 1 138 ? 16.446 4.244 29.998 1.00 77.12 138 ASN A N 1
ATOM 1087 C CA . ASN A 1 138 ? 16.550 3.851 31.403 1.00 77.12 138 ASN A CA 1
ATOM 1088 C C . ASN A 1 138 ? 17.396 2.579 31.617 1.00 77.12 138 ASN A C 1
ATOM 1090 O O . ASN A 1 138 ? 18.036 2.443 32.655 1.00 77.12 138 ASN A O 1
ATOM 1094 N N . SER A 1 139 ? 17.457 1.660 30.646 1.00 71.38 139 SER A N 1
ATOM 1095 C CA . SER A 1 139 ? 18.245 0.414 30.754 1.00 71.38 139 SER A CA 1
ATOM 1096 C C . SER A 1 139 ? 19.776 0.595 30.704 1.00 71.38 139 SER A C 1
ATOM 1098 O O . SER A 1 139 ? 20.519 -0.375 30.853 1.00 71.38 139 SER A O 1
ATOM 1100 N N . ARG A 1 140 ? 20.282 1.822 30.508 1.00 62.84 140 ARG A N 1
ATOM 1101 C CA . ARG A 1 140 ? 21.723 2.146 30.461 1.00 62.84 140 ARG A CA 1
ATOM 1102 C C . ARG A 1 140 ? 22.381 2.290 31.849 1.00 62.84 140 ARG A C 1
ATOM 1104 O O . ARG A 1 140 ? 23.360 3.021 31.991 1.00 62.84 140 ARG A O 1
ATOM 1111 N N . GLU A 1 141 ? 21.933 1.544 32.857 1.00 45.81 141 GLU A N 1
ATOM 1112 C CA . GLU A 1 141 ? 22.693 1.340 34.101 1.00 45.81 141 GLU A CA 1
ATOM 1113 C C . GLU A 1 141 ? 23.920 0.447 33.809 1.00 45.81 141 GLU A C 1
ATOM 1115 O O . GLU A 1 141 ? 23.862 -0.775 33.914 1.00 45.81 141 GLU A O 1
ATOM 1120 N N . GLY A 1 142 ? 25.042 1.029 33.360 1.00 45.22 142 GLY A N 1
ATOM 1121 C CA . GLY A 1 142 ? 26.246 0.224 33.097 1.00 45.22 142 GLY A CA 1
ATOM 1122 C C . GLY A 1 142 ? 27.504 0.896 32.537 1.00 45.22 142 GLY A C 1
ATOM 1123 O O . GLY A 1 142 ? 28.482 0.193 32.290 1.00 45.22 142 GLY A O 1
ATOM 1124 N N . ARG A 1 143 ? 27.555 2.220 32.331 1.00 45.62 143 ARG A N 1
ATOM 1125 C CA . ARG A 1 143 ? 28.829 2.925 32.073 1.00 45.62 143 ARG A CA 1
ATOM 1126 C C . ARG A 1 143 ? 28.976 4.084 33.047 1.00 45.62 143 ARG A C 1
ATOM 1128 O O . ARG A 1 143 ? 28.267 5.073 32.959 1.00 45.62 143 ARG A O 1
ATOM 1135 N N . ALA A 1 144 ? 29.896 3.905 33.987 1.00 40.94 144 ALA A N 1
ATOM 1136 C CA . ALA A 1 144 ? 30.051 4.670 35.220 1.00 40.94 144 ALA A CA 1
ATOM 1137 C C . ALA A 1 144 ? 30.576 6.114 35.074 1.00 40.94 144 ALA A C 1
ATOM 1139 O O . ALA A 1 144 ? 30.985 6.694 36.071 1.00 40.94 144 ALA A O 1
ATOM 1140 N N . TYR A 1 145 ? 30.584 6.708 33.883 1.00 47.72 145 TYR A N 1
ATOM 1141 C CA . TYR A 1 145 ? 31.063 8.078 33.694 1.00 47.72 145 TYR A CA 1
ATOM 1142 C C . TYR A 1 145 ? 30.414 8.682 32.453 1.00 47.72 145 TYR A C 1
ATOM 1144 O O . TYR A 1 145 ? 30.981 8.576 31.376 1.00 47.72 145 TYR A O 1
ATOM 1152 N N . GLU A 1 146 ? 29.232 9.278 32.577 1.00 48.03 146 GLU A N 1
ATOM 1153 C CA . GLU A 1 146 ? 28.761 10.343 31.682 1.00 48.03 146 GLU A CA 1
ATOM 1154 C C . GLU A 1 146 ? 27.505 10.976 32.302 1.00 48.03 146 GLU A C 1
ATOM 1156 O O . GLU A 1 146 ? 26.695 10.290 32.915 1.00 48.03 146 GLU A O 1
ATOM 1161 N N . THR A 1 147 ? 27.447 12.302 32.226 1.00 49.62 147 THR A N 1
ATOM 1162 C CA . THR A 1 147 ? 26.535 13.272 32.862 1.00 49.62 147 THR A CA 1
ATOM 1163 C C . THR A 1 147 ? 25.060 12.853 32.990 1.00 49.62 147 THR A C 1
ATOM 1165 O O . THR A 1 147 ? 24.552 12.160 32.115 1.00 49.62 147 THR A O 1
ATOM 1168 N N . ASP A 1 148 ? 24.348 13.376 34.006 1.00 53.00 148 ASP A N 1
ATOM 1169 C CA . ASP A 1 148 ? 22.885 13.252 34.260 1.00 53.00 148 ASP A CA 1
ATOM 1170 C C . ASP A 1 148 ? 21.973 13.776 33.114 1.00 53.00 148 ASP A C 1
ATOM 1172 O O . ASP A 1 148 ? 20.803 14.095 33.315 1.00 53.00 148 ASP A O 1
ATOM 1176 N N . THR A 1 149 ? 22.496 13.902 31.894 1.00 57.22 149 THR A N 1
ATOM 1177 C CA . THR A 1 149 ? 21.859 14.519 30.734 1.00 57.22 149 THR A CA 1
ATOM 1178 C C . THR A 1 149 ? 21.900 13.596 29.515 1.00 57.22 149 THR A C 1
ATOM 1180 O O . THR A 1 149 ? 22.952 13.138 29.062 1.00 57.22 149 THR A O 1
ATOM 1183 N N . VAL A 1 150 ? 20.723 13.337 28.942 1.00 62.00 150 VAL A N 1
ATOM 1184 C CA . VAL A 1 150 ? 20.552 12.509 27.738 1.00 62.00 150 VAL A CA 1
ATOM 1185 C C . VAL A 1 150 ? 20.821 13.365 26.496 1.00 62.00 150 VAL A C 1
ATOM 1187 O O . VAL A 1 150 ? 20.121 14.344 26.241 1.00 62.00 150 VAL A O 1
ATOM 1190 N N . SER A 1 151 ? 21.832 13.006 25.697 1.00 67.31 151 SER A N 1
ATOM 1191 C CA . SER A 1 151 ? 22.132 13.704 24.436 1.00 67.31 151 SER A CA 1
ATOM 1192 C C . SER A 1 151 ? 21.160 13.313 23.313 1.00 67.31 151 SER A C 1
ATOM 1194 O O . SER A 1 151 ? 20.686 12.175 23.260 1.00 67.31 151 SER A O 1
ATOM 1196 N N . SER A 1 152 ? 20.940 14.204 22.339 1.00 67.44 152 SER A N 1
ATOM 1197 C CA . SER A 1 152 ? 20.130 13.921 21.136 1.00 67.44 152 SER A CA 1
ATOM 1198 C C . SER A 1 152 ? 20.579 12.647 20.391 1.00 67.44 152 SER A C 1
ATOM 1200 O O . SER A 1 152 ? 19.754 11.852 19.942 1.00 67.44 152 SER A O 1
ATOM 1202 N N . TYR A 1 153 ? 21.890 12.371 20.352 1.00 71.31 153 TYR A N 1
ATOM 1203 C CA . TYR A 1 153 ? 22.431 11.136 19.773 1.00 71.31 153 TYR A CA 1
ATOM 1204 C C . TYR A 1 153 ? 21.977 9.877 20.527 1.00 71.31 153 TYR A C 1
ATOM 1206 O O . TYR A 1 153 ? 21.632 8.872 19.911 1.00 71.31 153 TYR A O 1
ATOM 1214 N N . SER A 1 154 ? 21.951 9.918 21.863 1.00 72.25 154 SER A N 1
ATOM 1215 C CA . SER A 1 154 ? 21.502 8.775 22.667 1.00 72.25 154 SER A CA 1
ATOM 1216 C C . SER A 1 154 ? 20.012 8.481 22.500 1.00 72.25 154 SER A C 1
ATOM 1218 O O . SER A 1 154 ? 19.643 7.308 22.455 1.00 72.25 154 SER A O 1
ATOM 1220 N N . PHE A 1 155 ? 19.192 9.518 22.308 1.00 76.12 155 PHE A N 1
ATOM 1221 C CA . PHE A 1 155 ? 17.786 9.354 21.958 1.00 76.12 155 PHE A CA 1
ATOM 1222 C C . PHE A 1 155 ? 17.626 8.672 20.604 1.00 76.12 155 PHE A C 1
ATOM 1224 O O . PHE A 1 155 ? 16.930 7.670 20.497 1.00 76.12 155 PHE A O 1
ATOM 1231 N N . HIS A 1 156 ? 18.336 9.166 19.590 1.00 74.38 156 HIS A N 1
ATOM 1232 C CA . HIS A 1 156 ? 18.284 8.601 18.247 1.00 74.38 156 HIS A CA 1
ATOM 1233 C C . HIS A 1 156 ? 18.666 7.111 18.227 1.00 74.38 156 HIS A C 1
ATOM 1235 O O . HIS A 1 156 ? 18.003 6.296 17.593 1.00 74.38 156 HIS A O 1
ATOM 1241 N N . VAL A 1 157 ? 19.697 6.720 18.984 1.00 75.81 157 VAL A N 1
ATOM 1242 C CA . VAL A 1 157 ? 20.080 5.305 19.129 1.00 75.81 157 VAL A CA 1
ATOM 1243 C C . VAL A 1 157 ? 18.992 4.487 19.836 1.00 75.81 157 VAL A C 1
ATOM 1245 O O . VAL A 1 157 ? 18.755 3.339 19.462 1.00 75.81 157 VAL A O 1
ATOM 1248 N N . ALA A 1 158 ? 18.340 5.041 20.861 1.00 81.12 158 ALA A N 1
ATOM 1249 C CA . ALA A 1 158 ? 17.249 4.372 21.567 1.00 81.12 158 ALA A CA 1
ATOM 1250 C C . ALA A 1 158 ? 16.000 4.206 20.682 1.00 81.12 158 ALA A C 1
ATOM 1252 O O . ALA A 1 158 ? 15.393 3.139 20.688 1.00 81.12 158 ALA A O 1
ATOM 1253 N N . GLU A 1 159 ? 15.671 5.213 19.872 1.00 83.00 159 GLU A N 1
ATOM 1254 C CA . GLU A 1 159 ? 14.614 5.170 18.857 1.00 83.00 159 GLU A CA 1
ATOM 1255 C C . GLU A 1 159 ? 14.871 4.078 17.812 1.00 83.00 159 GLU A C 1
ATOM 1257 O O . GLU A 1 159 ? 13.997 3.245 17.578 1.00 83.00 159 GLU A O 1
ATOM 1262 N N . ILE A 1 160 ? 16.086 4.006 17.254 1.00 78.06 160 ILE A N 1
ATOM 1263 C CA . ILE A 1 160 ? 16.464 2.943 16.308 1.00 78.06 160 ILE A CA 1
ATOM 1264 C C . ILE A 1 160 ? 16.291 1.561 16.948 1.00 78.06 160 ILE A C 1
ATOM 1266 O O . ILE A 1 160 ? 15.667 0.687 16.354 1.00 78.06 160 ILE A O 1
ATOM 1270 N N . ARG A 1 161 ? 16.773 1.367 18.183 1.00 81.00 161 ARG A N 1
ATOM 1271 C CA . ARG A 1 161 ? 16.619 0.090 18.902 1.00 81.00 161 ARG A CA 1
ATOM 1272 C C . ARG A 1 161 ? 15.161 -0.263 19.169 1.00 81.00 161 ARG A C 1
ATOM 1274 O O . ARG A 1 161 ? 14.799 -1.432 19.070 1.00 81.00 161 ARG A O 1
ATOM 1281 N N . ALA A 1 162 ? 14.332 0.727 19.502 1.00 85.81 162 ALA A N 1
ATOM 1282 C CA . ALA A 1 162 ? 12.901 0.523 19.687 1.00 85.81 162 ALA A CA 1
ATOM 1283 C C . ALA A 1 162 ? 12.236 0.032 18.390 1.00 85.81 162 ALA A C 1
ATOM 1285 O O . ALA A 1 162 ? 11.412 -0.878 18.426 1.00 85.81 162 ALA A O 1
ATOM 1286 N N . LEU A 1 163 ? 12.644 0.573 17.239 1.00 83.69 163 LEU A N 1
ATOM 1287 C CA . LEU A 1 163 ? 12.135 0.169 15.927 1.00 83.69 163 LEU A CA 1
ATOM 1288 C C . LEU A 1 163 ? 12.664 -1.192 15.465 1.00 83.69 163 LEU A C 1
ATOM 1290 O O . LEU A 1 163 ? 11.901 -1.994 14.938 1.00 83.69 163 LEU A O 1
ATOM 1294 N N . GLU A 1 164 ? 13.946 -1.487 15.677 1.00 78.12 164 GLU A N 1
ATOM 1295 C CA . GLU A 1 164 ? 14.519 -2.809 15.385 1.00 78.12 164 GLU A CA 1
ATOM 1296 C C . GLU A 1 164 ? 13.890 -3.898 16.269 1.00 78.12 164 GLU A C 1
ATOM 1298 O O . GLU A 1 164 ? 13.646 -5.018 15.822 1.00 78.12 164 GLU A O 1
ATOM 1303 N N . GLY A 1 165 ? 13.571 -3.551 17.518 1.00 79.56 165 GLY A N 1
ATOM 1304 C CA . GLY A 1 165 ? 12.898 -4.409 18.484 1.00 79.56 165 GLY A CA 1
ATOM 1305 C C . GLY A 1 165 ? 11.370 -4.376 18.425 1.00 79.56 165 GLY A C 1
ATOM 1306 O O . GLY A 1 165 ? 10.751 -4.910 19.342 1.00 79.56 165 GLY A O 1
ATOM 1307 N N . LEU A 1 166 ? 10.751 -3.787 17.392 1.00 84.25 166 LEU A N 1
ATOM 1308 C CA . LEU A 1 166 ? 9.314 -3.468 17.360 1.00 84.25 166 LEU A CA 1
ATOM 1309 C C . LEU A 1 166 ? 8.404 -4.646 17.747 1.00 84.25 166 LEU A C 1
ATOM 1311 O O . LEU A 1 166 ? 7.490 -4.472 18.545 1.00 84.25 166 LEU A O 1
ATOM 1315 N N . ILE A 1 167 ? 8.668 -5.848 17.222 1.00 81.25 167 ILE A N 1
ATOM 1316 C CA . ILE A 1 167 ? 7.861 -7.055 17.493 1.00 81.25 167 ILE A CA 1
ATOM 1317 C C . ILE A 1 167 ? 8.144 -7.646 18.888 1.00 81.25 167 ILE A C 1
ATOM 1319 O O . ILE A 1 167 ? 7.273 -8.274 19.487 1.00 81.25 167 ILE A O 1
ATOM 1323 N N . ASN A 1 168 ? 9.351 -7.442 19.418 1.00 82.94 168 ASN A N 1
ATOM 1324 C CA . ASN A 1 168 ? 9.844 -8.120 20.620 1.00 82.94 168 ASN A CA 1
ATOM 1325 C C . ASN A 1 168 ? 9.698 -7.280 21.894 1.00 82.94 168 ASN A C 1
ATOM 1327 O O . ASN A 1 168 ? 9.648 -7.828 22.994 1.00 82.94 168 ASN A O 1
ATOM 1331 N N . ILE A 1 169 ? 9.648 -5.956 21.761 1.00 83.56 169 ILE A N 1
ATOM 1332 C CA . ILE A 1 169 ? 9.546 -5.037 22.889 1.00 83.56 169 ILE A CA 1
ATOM 1333 C C . ILE A 1 169 ? 8.105 -5.052 23.417 1.00 83.56 169 ILE A C 1
ATOM 1335 O O . ILE A 1 169 ? 7.173 -4.694 22.687 1.00 83.56 169 ILE A O 1
ATOM 1339 N N . PRO A 1 170 ? 7.881 -5.405 24.697 1.00 83.44 170 PRO A N 1
ATOM 1340 C CA . PRO A 1 170 ? 6.536 -5.569 25.218 1.00 83.44 170 PRO A CA 1
ATOM 1341 C C . PRO A 1 170 ? 5.657 -4.332 25.046 1.00 83.44 170 PRO A C 1
ATOM 1343 O O . PRO A 1 170 ? 4.445 -4.482 24.895 1.00 83.44 170 PRO A O 1
ATOM 1346 N N . CYS A 1 171 ? 6.180 -3.108 25.207 1.00 82.50 171 CYS A N 1
ATOM 1347 C CA . CYS A 1 171 ? 5.381 -1.864 25.180 1.00 82.50 171 CYS A CA 1
ATOM 1348 C C . CYS A 1 171 ? 4.891 -1.494 23.777 1.00 82.50 171 CYS A C 1
ATOM 1350 O O . CYS A 1 171 ? 3.906 -0.771 23.652 1.00 82.50 171 CYS A O 1
ATOM 1352 N N . LEU A 1 172 ? 5.486 -2.093 22.745 1.00 87.50 172 LEU A N 1
ATOM 1353 C CA . LEU A 1 172 ? 5.046 -1.987 21.358 1.00 87.50 172 LEU A CA 1
ATOM 1354 C C . LEU A 1 172 ? 4.026 -3.068 20.971 1.00 87.50 172 LEU A C 1
ATOM 1356 O O . LEU A 1 172 ? 3.395 -2.970 19.922 1.00 87.50 172 LEU A O 1
ATOM 1360 N N . LYS A 1 173 ? 3.779 -4.062 21.833 1.00 85.19 173 LYS A N 1
ATOM 1361 C CA . LYS A 1 173 ? 2.820 -5.141 21.566 1.00 85.19 173 LYS A CA 1
ATOM 1362 C C . LYS A 1 173 ? 1.419 -4.645 21.155 1.00 85.19 173 LYS A C 1
ATOM 1364 O O . LYS A 1 173 ? 0.925 -5.161 20.157 1.00 85.19 173 LYS A O 1
ATOM 1369 N N . PRO A 1 174 ? 0.794 -3.641 21.808 1.00 85.00 174 PRO A N 1
ATOM 1370 C CA . PRO A 1 174 ? -0.543 -3.184 21.413 1.00 85.00 174 PRO A CA 1
ATOM 1371 C C . PRO A 1 174 ? -0.601 -2.631 19.982 1.00 85.00 174 PRO A C 1
ATOM 1373 O O . PRO A 1 174 ? -1.525 -2.943 19.228 1.00 85.00 174 PRO A O 1
ATOM 1376 N N . ILE A 1 175 ? 0.398 -1.835 19.575 1.00 87.44 175 ILE A N 1
ATOM 1377 C CA . ILE A 1 175 ? 0.464 -1.316 18.203 1.00 87.44 175 ILE A CA 1
ATOM 1378 C C . ILE A 1 175 ? 0.786 -2.438 17.210 1.00 87.44 175 ILE A C 1
ATOM 1380 O O . ILE A 1 175 ? 0.151 -2.516 16.161 1.00 87.44 175 ILE A O 1
ATOM 1384 N N . VAL A 1 176 ? 1.691 -3.360 17.555 1.00 87.44 176 VAL A N 1
ATOM 1385 C CA . VAL A 1 176 ? 2.019 -4.518 16.711 1.00 87.44 176 VAL A CA 1
ATOM 1386 C C . VAL A 1 176 ? 0.804 -5.410 16.496 1.00 87.44 176 VAL A C 1
ATOM 1388 O O . VAL A 1 176 ? 0.546 -5.780 15.358 1.00 87.44 176 VAL A O 1
ATOM 1391 N N . GLU A 1 177 ? 0.028 -5.722 17.533 1.00 84.25 177 GLU A N 1
ATOM 1392 C CA . GLU A 1 177 ? -1.199 -6.517 17.410 1.00 84.25 177 GLU A CA 1
ATOM 1393 C C . GLU A 1 177 ? -2.225 -5.817 16.511 1.00 84.25 177 GLU A C 1
ATOM 1395 O O . GLU A 1 177 ? -2.788 -6.444 15.614 1.00 84.25 177 GLU A O 1
ATOM 1400 N N . SER A 1 178 ? -2.396 -4.502 16.672 1.00 83.75 178 SER A N 1
ATOM 1401 C CA . SER A 1 178 ? -3.305 -3.701 15.846 1.00 83.75 178 SER A CA 1
ATOM 1402 C C . SER A 1 178 ? -2.929 -3.711 14.356 1.00 83.75 178 SER A C 1
ATOM 1404 O O . SER A 1 178 ? -3.808 -3.871 13.503 1.00 83.75 178 SER A O 1
ATOM 1406 N N . LEU A 1 179 ? -1.632 -3.605 14.036 1.00 87.88 179 LEU A N 1
ATOM 1407 C CA . LEU A 1 179 ? -1.106 -3.695 12.666 1.00 87.88 179 LEU A CA 1
ATOM 1408 C C . LEU A 1 179 ? -1.152 -5.141 12.131 1.00 87.88 179 LEU A C 1
ATOM 1410 O O . LEU A 1 179 ? -1.525 -5.369 10.978 1.00 87.88 179 LEU A O 1
ATOM 1414 N N . CYS A 1 180 ? -0.837 -6.128 12.978 1.00 85.88 180 CYS A N 1
ATOM 1415 C CA . CYS A 1 180 ? -0.887 -7.556 12.654 1.00 85.88 180 CYS A CA 1
ATOM 1416 C C . CYS A 1 180 ? -2.282 -8.000 12.226 1.00 85.88 180 CYS A C 1
ATOM 1418 O O . CYS A 1 180 ? -2.390 -8.833 11.331 1.00 85.88 180 CYS A O 1
ATOM 1420 N N . LEU A 1 181 ? -3.340 -7.483 12.858 1.00 80.81 181 LEU A N 1
ATOM 1421 C CA . LEU A 1 181 ? -4.717 -7.829 12.500 1.00 80.81 181 LEU A CA 1
ATOM 1422 C C . LEU A 1 181 ? -5.016 -7.482 11.035 1.00 80.81 181 LEU A C 1
ATOM 1424 O O . LEU A 1 181 ? -5.490 -8.338 10.295 1.00 80.81 181 LEU A O 1
ATOM 1428 N N . GLY A 1 182 ? -4.649 -6.273 10.592 1.00 79.31 182 GLY A N 1
ATOM 1429 C CA . GLY A 1 182 ? -4.822 -5.859 9.196 1.00 79.31 182 GLY A CA 1
ATOM 1430 C C . GLY A 1 182 ? -3.965 -6.668 8.218 1.00 79.31 182 GLY A C 1
ATOM 1431 O O . GLY A 1 182 ? -4.418 -7.001 7.129 1.00 79.31 182 GLY A O 1
ATOM 1432 N N . TYR A 1 183 ? -2.742 -7.038 8.612 1.00 85.88 183 TYR A N 1
ATOM 1433 C CA . TYR A 1 183 ? -1.853 -7.849 7.777 1.00 85.88 183 TYR A CA 1
ATOM 1434 C C . TYR A 1 183 ? -2.320 -9.304 7.639 1.00 85.88 183 TYR A C 1
ATOM 1436 O O . TYR A 1 183 ? -2.279 -9.863 6.545 1.00 85.88 183 TYR A O 1
ATOM 1444 N N . HIS A 1 184 ? -2.747 -9.949 8.728 1.00 82.50 184 HIS A N 1
ATOM 1445 C CA . HIS A 1 184 ? -3.115 -11.366 8.708 1.00 82.50 184 HIS A CA 1
ATOM 1446 C C . HIS A 1 184 ? -4.388 -11.649 7.912 1.00 82.50 184 HIS A C 1
ATOM 1448 O O . HIS A 1 184 ? -4.464 -12.728 7.320 1.00 82.50 184 HIS A O 1
ATOM 1454 N N . ASP A 1 185 ? -5.312 -10.692 7.844 1.00 78.94 185 ASP A N 1
ATOM 1455 C CA . ASP A 1 185 ? -6.548 -10.789 7.061 1.00 78.94 185 ASP A CA 1
ATOM 1456 C C . ASP A 1 185 ? -6.307 -10.795 5.536 1.00 78.94 185 ASP A C 1
ATOM 1458 O O . ASP A 1 185 ? -7.160 -11.201 4.750 1.00 78.94 185 ASP A O 1
ATOM 1462 N N . LEU A 1 186 ? -5.113 -10.398 5.082 1.00 81.50 186 LEU A N 1
ATOM 1463 C CA . LEU A 1 186 ? -4.805 -10.349 3.656 1.00 81.50 186 LEU A CA 1
ATOM 1464 C C . LEU A 1 186 ? -4.600 -11.743 3.023 1.00 81.50 186 LEU A C 1
ATOM 1466 O O . LEU A 1 186 ? -3.894 -12.596 3.583 1.00 81.50 186 LEU A O 1
ATOM 1470 N N . PRO A 1 187 ? -5.078 -11.949 1.782 1.00 81.12 187 PRO A N 1
ATOM 1471 C CA . PRO A 1 187 ? -4.645 -13.038 0.912 1.00 81.12 187 PRO A CA 1
ATOM 1472 C C . PRO A 1 187 ? -3.128 -13.049 0.674 1.00 81.12 187 PRO A C 1
ATOM 1474 O O . PRO A 1 187 ? -2.465 -12.013 0.716 1.00 81.12 187 PRO A O 1
ATOM 1477 N N . LEU A 1 188 ? -2.570 -14.219 0.343 1.00 79.88 188 LEU A N 1
ATOM 1478 C CA . LEU A 1 188 ? -1.121 -14.398 0.157 1.00 79.88 188 LEU A CA 1
ATOM 1479 C C . LEU A 1 188 ? -0.515 -13.464 -0.910 1.00 79.88 188 LEU A C 1
ATOM 1481 O O . LEU A 1 188 ? 0.589 -12.948 -0.718 1.00 79.88 188 LEU A O 1
ATOM 1485 N N . HIS A 1 189 ? -1.228 -13.220 -2.013 1.00 83.31 189 HIS A N 1
ATOM 1486 C CA . HIS A 1 189 ? -0.754 -12.333 -3.080 1.00 83.31 189 HIS A CA 1
ATOM 1487 C C . HIS A 1 189 ? -0.652 -10.878 -2.590 1.00 83.31 189 HIS A C 1
ATOM 1489 O O . HIS A 1 189 ? 0.399 -10.260 -2.747 1.00 83.31 189 HIS A O 1
ATOM 1495 N N . LEU A 1 190 ? -1.667 -10.371 -1.874 1.00 89.56 190 LEU A N 1
ATOM 1496 C CA . LEU A 1 190 ? -1.631 -9.034 -1.267 1.00 89.56 190 LEU A CA 1
ATOM 1497 C C . LEU A 1 190 ? -0.593 -8.925 -0.150 1.00 89.56 190 LEU A C 1
ATOM 1499 O O . LEU A 1 190 ? 0.088 -7.909 -0.074 1.00 89.56 190 LEU A O 1
ATOM 1503 N N . LYS A 1 191 ? -0.405 -9.969 0.671 1.00 89.06 191 LYS A N 1
ATOM 1504 C CA . LYS A 1 191 ? 0.689 -10.014 1.660 1.00 89.06 191 LYS A CA 1
ATOM 1505 C C . LYS A 1 191 ? 2.045 -9.854 0.989 1.00 89.06 191 LYS A C 1
ATOM 1507 O O . LYS A 1 191 ? 2.862 -9.071 1.456 1.00 89.06 191 LYS A O 1
ATOM 1512 N N . THR A 1 192 ? 2.266 -10.552 -0.123 1.00 87.44 192 THR A N 1
ATOM 1513 C CA . THR A 1 192 ? 3.524 -10.477 -0.882 1.00 87.44 192 THR A CA 1
ATOM 1514 C C . THR A 1 192 ? 3.744 -9.073 -1.452 1.00 87.44 192 THR A C 1
ATOM 1516 O O . THR A 1 192 ? 4.823 -8.499 -1.287 1.00 87.44 192 THR A O 1
ATOM 1519 N N . CYS A 1 193 ? 2.708 -8.490 -2.061 1.00 91.38 193 CYS A N 1
ATOM 1520 C CA . CYS A 1 193 ? 2.715 -7.126 -2.590 1.00 91.38 193 CYS A CA 1
ATOM 1521 C C . CYS A 1 193 ? 2.951 -6.069 -1.501 1.00 91.38 193 CYS A C 1
ATOM 1523 O O . CYS A 1 193 ? 3.779 -5.176 -1.678 1.00 91.38 193 CYS A O 1
ATOM 1525 N N . LEU A 1 194 ? 2.282 -6.195 -0.354 1.00 92.00 194 LEU A N 1
ATOM 1526 C CA . LEU A 1 194 ? 2.442 -5.292 0.781 1.00 92.00 194 LEU A CA 1
ATOM 1527 C C . LEU A 1 194 ? 3.825 -5.435 1.428 1.00 92.00 194 LEU A C 1
ATOM 1529 O O . LEU A 1 194 ? 4.481 -4.435 1.700 1.00 92.00 194 LEU A O 1
ATOM 1533 N N . LEU A 1 195 ? 4.318 -6.662 1.617 1.00 88.38 195 LEU A N 1
ATOM 1534 C CA . LEU A 1 195 ? 5.654 -6.915 2.156 1.00 88.38 195 LEU A CA 1
ATOM 1535 C C . LEU A 1 195 ? 6.743 -6.331 1.251 1.00 88.38 195 LEU A C 1
ATOM 1537 O O . LEU A 1 195 ? 7.757 -5.840 1.743 1.00 88.38 195 LEU A O 1
ATOM 1541 N N . HIS A 1 196 ? 6.530 -6.324 -0.066 1.00 88.44 196 HIS A N 1
ATOM 1542 C CA . HIS A 1 196 ? 7.419 -5.659 -1.013 1.00 88.44 196 HIS A CA 1
ATOM 1543 C C . HIS A 1 196 ? 7.503 -4.141 -0.801 1.00 88.44 196 HIS A C 1
ATOM 1545 O O . HIS A 1 196 ? 8.568 -3.561 -1.003 1.00 88.44 196 HIS A O 1
ATOM 1551 N N . CYS A 1 197 ? 6.442 -3.490 -0.315 1.00 90.38 197 CYS A N 1
ATOM 1552 C CA . CYS A 1 197 ? 6.487 -2.066 0.017 1.00 90.38 197 CYS A CA 1
ATOM 1553 C C . CYS A 1 197 ? 7.508 -1.738 1.127 1.00 90.38 197 CYS A C 1
ATOM 1555 O O . CYS A 1 197 ? 7.967 -0.601 1.195 1.00 90.38 197 CYS A O 1
ATOM 1557 N N . SER A 1 198 ? 7.953 -2.721 1.932 1.00 87.44 198 SER A N 1
ATOM 1558 C CA . SER A 1 198 ? 9.038 -2.533 2.919 1.00 87.44 198 SER A CA 1
ATOM 1559 C C . SER A 1 198 ? 10.362 -2.037 2.312 1.00 87.44 198 SER A C 1
ATOM 1561 O O . SER A 1 198 ? 11.192 -1.475 3.033 1.00 87.44 198 SER A O 1
ATOM 1563 N N . MET A 1 199 ? 10.546 -2.211 0.994 1.00 85.44 199 MET A N 1
ATOM 1564 C CA . MET A 1 199 ? 11.724 -1.774 0.239 1.00 85.44 199 MET A CA 1
ATOM 1565 C C . MET A 1 199 ? 11.822 -0.251 0.096 1.00 85.44 199 MET A C 1
ATOM 1567 O O . MET A 1 199 ? 12.912 0.269 -0.130 1.00 85.44 199 MET A O 1
ATOM 1571 N N . TYR A 1 200 ? 10.718 0.480 0.239 1.00 87.56 200 TYR A N 1
ATOM 1572 C CA . TYR A 1 200 ? 10.698 1.932 0.077 1.00 87.56 200 TYR A CA 1
ATOM 1573 C C . TYR A 1 200 ? 11.130 2.650 1.370 1.00 87.56 200 TYR A C 1
ATOM 1575 O O . TYR A 1 200 ? 11.031 2.078 2.466 1.00 87.56 200 TYR A O 1
ATOM 1583 N N . PRO A 1 201 ? 11.678 3.878 1.276 1.00 83.75 201 PRO A N 1
ATOM 1584 C CA . PRO A 1 201 ? 12.027 4.657 2.453 1.00 83.75 201 PRO A CA 1
ATOM 1585 C C . PRO A 1 201 ? 10.779 5.182 3.171 1.00 83.75 201 PRO A C 1
ATOM 1587 O O . PRO A 1 201 ? 9.726 5.334 2.545 1.00 83.75 201 PRO A O 1
ATOM 1590 N N . PRO A 1 202 ? 10.880 5.491 4.477 1.00 82.81 202 PRO A N 1
ATOM 1591 C CA . PRO A 1 202 ? 9.805 6.168 5.191 1.00 82.81 202 PRO A CA 1
ATOM 1592 C C . PRO A 1 202 ? 9.433 7.482 4.494 1.00 82.81 202 PRO A C 1
ATOM 1594 O O . PRO A 1 202 ? 10.312 8.187 3.991 1.00 82.81 202 PRO A O 1
ATOM 1597 N N . TYR A 1 203 ? 8.140 7.819 4.487 1.00 82.69 203 TYR A N 1
ATOM 1598 C CA . TYR A 1 203 ? 7.593 9.041 3.870 1.00 82.69 203 TYR A CA 1
ATOM 1599 C C . TYR A 1 203 ? 7.792 9.137 2.345 1.00 82.69 203 TYR A C 1
ATOM 1601 O O . TYR A 1 203 ? 7.655 10.213 1.761 1.00 82.69 203 TYR A O 1
ATOM 1609 N N . HIS A 1 204 ? 8.155 8.035 1.680 1.00 85.00 204 HIS A N 1
ATOM 1610 C CA . HIS A 1 204 ? 8.239 7.997 0.226 1.00 85.00 204 HIS A CA 1
ATOM 1611 C C . HIS A 1 204 ? 6.844 7.933 -0.393 1.00 85.00 204 HIS A C 1
ATOM 1613 O O . HIS A 1 204 ? 6.030 7.083 -0.030 1.00 85.00 204 HIS A O 1
ATOM 1619 N N . THR A 1 205 ? 6.591 8.799 -1.371 1.00 87.06 205 THR A N 1
ATOM 1620 C CA . THR A 1 205 ? 5.353 8.761 -2.147 1.00 87.06 205 THR A CA 1
ATOM 1621 C C . THR A 1 205 ? 5.400 7.620 -3.157 1.00 87.06 205 THR A C 1
ATOM 1623 O O . THR A 1 205 ? 6.255 7.594 -4.038 1.00 87.06 205 THR A O 1
ATOM 1626 N N . LEU A 1 206 ? 4.454 6.694 -3.047 1.00 88.19 206 LEU A N 1
ATOM 1627 C CA . LEU A 1 206 ? 4.292 5.552 -3.935 1.00 88.19 206 LEU A CA 1
ATOM 1628 C C . LEU A 1 206 ? 3.347 5.929 -5.077 1.00 88.19 206 LEU A C 1
ATOM 1630 O O . LEU A 1 206 ? 2.174 6.221 -4.859 1.00 88.19 206 LEU A O 1
ATOM 1634 N N . GLU A 1 207 ? 3.830 5.908 -6.313 1.00 85.19 207 GLU A N 1
ATOM 1635 C CA . GLU A 1 207 ? 2.958 6.043 -7.482 1.00 85.19 207 GLU A CA 1
ATOM 1636 C C . GLU A 1 207 ? 2.378 4.675 -7.857 1.00 85.19 207 GLU A C 1
ATOM 1638 O O . GLU A 1 207 ? 3.133 3.706 -7.984 1.00 85.19 207 GLU A O 1
ATOM 1643 N N . ARG A 1 208 ? 1.051 4.581 -8.054 1.00 86.69 208 ARG A N 1
ATOM 1644 C CA . ARG A 1 208 ? 0.371 3.297 -8.322 1.00 86.69 208 ARG A CA 1
ATOM 1645 C C . ARG A 1 208 ? 1.019 2.528 -9.471 1.00 86.69 208 ARG A C 1
ATOM 1647 O O . ARG A 1 208 ? 1.334 1.348 -9.335 1.00 86.69 208 ARG A O 1
ATOM 1654 N N . ASP A 1 209 ? 1.223 3.189 -10.604 1.00 82.00 209 ASP A N 1
ATOM 1655 C CA . ASP A 1 209 ? 1.722 2.518 -11.805 1.00 82.00 209 ASP A CA 1
ATOM 1656 C C . ASP A 1 209 ? 3.186 2.071 -11.646 1.00 82.00 209 ASP A C 1
ATOM 1658 O O . ASP A 1 209 ? 3.570 1.021 -12.153 1.00 82.00 209 ASP A O 1
ATOM 1662 N N . ASP A 1 210 ? 4.007 2.789 -10.875 1.00 85.00 210 ASP A N 1
ATOM 1663 C CA . ASP A 1 210 ? 5.368 2.332 -10.578 1.00 85.00 210 ASP A CA 1
ATOM 1664 C C . ASP A 1 210 ? 5.358 1.113 -9.653 1.00 85.00 210 ASP A C 1
ATOM 1666 O O . ASP A 1 210 ? 6.058 0.136 -9.922 1.00 85.00 210 ASP A O 1
ATOM 1670 N N . LEU A 1 211 ? 4.536 1.142 -8.600 1.00 90.12 211 LEU A N 1
ATOM 1671 C CA . LEU A 1 211 ? 4.415 0.041 -7.646 1.00 90.12 211 LEU A CA 1
ATOM 1672 C C . LEU A 1 211 ? 3.937 -1.248 -8.331 1.00 90.12 211 LEU A C 1
ATOM 1674 O O . LEU A 1 211 ? 4.530 -2.311 -8.152 1.00 90.12 211 LEU A O 1
ATOM 1678 N N . THR A 1 212 ? 2.917 -1.142 -9.183 1.00 89.44 212 THR A N 1
ATOM 1679 C CA . THR A 1 212 ? 2.381 -2.275 -9.954 1.00 89.44 212 THR A CA 1
ATOM 1680 C C . THR A 1 212 ? 3.401 -2.844 -10.934 1.00 89.44 212 THR A C 1
ATOM 1682 O O . THR A 1 212 ? 3.585 -4.059 -10.997 1.00 89.44 212 THR A O 1
ATOM 1685 N N . ARG A 1 213 ? 4.154 -1.989 -11.638 1.00 87.81 213 ARG A N 1
ATOM 1686 C CA . ARG A 1 213 ? 5.263 -2.424 -12.502 1.00 87.81 213 ARG A CA 1
ATOM 1687 C C . ARG A 1 213 ? 6.361 -3.132 -11.713 1.00 87.81 213 ARG A C 1
ATOM 1689 O O . ARG A 1 213 ? 6.922 -4.103 -12.220 1.00 87.81 213 ARG A O 1
ATOM 1696 N N . MET A 1 214 ? 6.660 -2.693 -10.487 1.00 89.81 214 MET A N 1
ATOM 1697 C CA . MET A 1 214 ? 7.610 -3.401 -9.622 1.00 89.81 214 MET A CA 1
ATOM 1698 C C . MET A 1 214 ? 7.085 -4.790 -9.241 1.00 89.81 214 MET A C 1
ATOM 1700 O O . MET A 1 214 ? 7.828 -5.763 -9.346 1.00 89.81 214 MET A O 1
ATOM 1704 N N . TRP A 1 215 ? 5.802 -4.935 -8.900 1.00 91.06 215 TRP A N 1
ATOM 1705 C CA . TRP A 1 215 ? 5.213 -6.251 -8.623 1.00 91.06 215 TRP A CA 1
ATOM 1706 C C . TRP A 1 215 ? 5.225 -7.184 -9.840 1.00 91.06 215 TRP A C 1
ATOM 1708 O O . TRP A 1 215 ? 5.502 -8.376 -9.691 1.00 91.06 215 TRP A O 1
ATOM 1718 N N . ILE A 1 216 ? 5.016 -6.647 -11.045 1.00 87.00 216 ILE A N 1
ATOM 1719 C CA . ILE A 1 216 ? 5.152 -7.408 -12.297 1.00 87.00 216 ILE A CA 1
ATOM 1720 C C . ILE A 1 216 ? 6.602 -7.842 -12.525 1.00 87.00 216 ILE A C 1
ATOM 1722 O O . ILE A 1 216 ? 6.872 -8.990 -12.883 1.00 87.00 216 ILE A O 1
ATOM 1726 N N . ALA A 1 217 ? 7.556 -6.939 -12.296 1.00 87.31 217 ALA A N 1
ATOM 1727 C CA . ALA A 1 217 ? 8.981 -7.216 -12.448 1.00 87.31 217 ALA A CA 1
ATOM 1728 C C . ALA A 1 217 ? 9.483 -8.307 -11.489 1.00 87.31 217 ALA A C 1
ATOM 1730 O O . ALA A 1 217 ? 10.305 -9.147 -11.868 1.00 87.31 217 ALA A O 1
ATOM 1731 N N . GLU A 1 218 ? 8.973 -8.295 -10.260 1.00 85.88 218 GLU A N 1
ATOM 1732 C CA . GLU A 1 218 ? 9.229 -9.305 -9.232 1.00 85.88 218 GLU A CA 1
ATOM 1733 C C . GLU A 1 218 ? 8.518 -10.638 -9.524 1.00 85.88 218 GLU A C 1
ATOM 1735 O O . GLU A 1 218 ? 8.925 -11.677 -9.000 1.00 85.88 218 GLU A O 1
ATOM 1740 N N . GLY A 1 219 ? 7.500 -10.631 -10.392 1.00 85.38 219 GLY A N 1
ATOM 1741 C CA . GLY A 1 219 ? 6.710 -11.805 -10.763 1.00 85.38 219 GLY A CA 1
ATOM 1742 C C . GLY A 1 219 ? 5.606 -12.155 -9.764 1.00 85.38 219 GLY A C 1
ATOM 1743 O O . GLY A 1 219 ? 5.201 -13.312 -9.700 1.00 85.38 219 GLY A O 1
ATOM 1744 N N . PHE A 1 220 ? 5.136 -11.188 -8.972 1.00 85.31 220 PHE A N 1
ATOM 1745 C CA . PHE A 1 220 ? 4.004 -11.385 -8.053 1.00 85.31 220 PHE A CA 1
ATOM 1746 C C . PHE A 1 220 ? 2.660 -11.401 -8.780 1.00 85.31 220 PHE A C 1
ATOM 1748 O O . PHE A 1 220 ? 1.707 -12.009 -8.308 1.00 85.31 220 PHE A O 1
ATOM 1755 N N . VAL A 1 221 ? 2.605 -10.724 -9.923 1.00 86.69 221 VAL A N 1
ATOM 1756 C CA . VAL A 1 221 ? 1.431 -10.550 -10.777 1.00 86.69 221 VAL A CA 1
ATOM 1757 C C . VAL A 1 221 ? 1.915 -10.408 -12.220 1.00 86.69 221 VAL A C 1
ATOM 1759 O O . VAL A 1 221 ? 3.037 -9.958 -12.451 1.00 86.69 221 VAL A O 1
ATOM 1762 N N . TYR A 1 222 ? 1.124 -10.835 -13.202 1.00 78.75 222 TYR A N 1
ATOM 1763 C CA . TYR A 1 222 ? 1.545 -10.828 -14.613 1.00 78.75 222 TYR A CA 1
ATOM 1764 C C . TYR A 1 222 ? 0.837 -9.768 -15.456 1.00 78.75 222 TYR A C 1
ATOM 1766 O O . TYR A 1 222 ? 1.359 -9.393 -16.509 1.00 78.75 222 TYR A O 1
ATOM 1774 N N . ASP A 1 223 ? -0.313 -9.292 -14.986 1.00 79.56 223 ASP A N 1
ATOM 1775 C CA . ASP A 1 223 ? -1.165 -8.326 -15.664 1.00 79.56 223 ASP A CA 1
ATOM 1776 C C . ASP A 1 223 ? -1.201 -6.977 -14.919 1.00 79.56 223 ASP A C 1
ATOM 1778 O O . ASP A 1 223 ? -1.150 -6.925 -13.691 1.00 79.56 223 ASP A O 1
ATOM 1782 N N . GLU A 1 224 ? -1.249 -5.868 -15.662 1.00 78.19 224 GLU A N 1
ATOM 1783 C CA . GLU A 1 224 ? -1.199 -4.521 -15.074 1.00 78.19 224 GLU A CA 1
ATOM 1784 C C . GLU A 1 224 ? -2.550 -4.063 -14.510 1.00 78.19 224 GLU A C 1
ATOM 1786 O O . GLU A 1 224 ? -2.562 -3.300 -13.548 1.00 78.19 224 GLU A O 1
ATOM 1791 N N . GLU A 1 225 ? -3.682 -4.528 -15.052 1.00 80.56 225 GLU A N 1
ATOM 1792 C CA . GLU A 1 225 ? -5.009 -4.254 -14.483 1.00 80.56 225 GLU A CA 1
ATOM 1793 C C . GLU A 1 225 ? -5.175 -5.020 -13.162 1.00 80.56 225 GLU A C 1
ATOM 1795 O O . GLU A 1 225 ? -5.562 -4.427 -12.154 1.00 80.56 225 GLU A O 1
ATOM 1800 N N . GLU A 1 226 ? -4.769 -6.294 -13.130 1.00 84.75 226 GLU A N 1
ATOM 1801 C CA . GLU A 1 226 ? -4.747 -7.098 -11.901 1.00 84.75 226 GLU A CA 1
ATOM 1802 C C . GLU A 1 226 ? -3.840 -6.469 -10.831 1.00 84.75 226 GLU A C 1
ATOM 1804 O O . GLU A 1 226 ? -4.244 -6.295 -9.680 1.00 84.75 226 GLU A O 1
ATOM 1809 N N . ALA A 1 227 ? -2.635 -6.036 -11.215 1.00 86.19 227 ALA A N 1
ATOM 1810 C CA . ALA A 1 227 ? -1.722 -5.362 -10.299 1.00 86.19 227 ALA A CA 1
ATOM 1811 C C . ALA A 1 227 ? -2.326 -4.067 -9.725 1.00 86.19 227 ALA A C 1
ATOM 1813 O O . ALA A 1 227 ? -2.184 -3.799 -8.530 1.00 86.19 227 ALA A O 1
ATOM 1814 N N . ARG A 1 228 ? -3.011 -3.259 -10.550 1.00 86.50 228 ARG A N 1
ATOM 1815 C CA . ARG A 1 228 ? -3.696 -2.042 -10.078 1.00 86.50 228 ARG A CA 1
ATOM 1816 C C . ARG A 1 228 ? -4.824 -2.374 -9.112 1.00 86.50 228 ARG A C 1
ATOM 1818 O O . ARG A 1 228 ? -4.900 -1.729 -8.073 1.00 86.50 228 ARG A O 1
ATOM 1825 N N . SER A 1 229 ? -5.615 -3.409 -9.398 1.00 86.69 229 SER A N 1
ATOM 1826 C CA . SER A 1 229 ? -6.650 -3.892 -8.480 1.00 86.69 229 SER A CA 1
ATOM 1827 C C . SER A 1 229 ? -6.066 -4.282 -7.122 1.00 86.69 229 SER A C 1
ATOM 1829 O O . SER A 1 229 ? -6.662 -3.957 -6.099 1.00 86.69 229 SER A O 1
ATOM 1831 N N . TYR A 1 230 ? -4.884 -4.906 -7.084 1.00 91.06 230 TYR A N 1
ATOM 1832 C CA . TYR A 1 230 ? -4.216 -5.231 -5.820 1.00 91.06 230 TYR A CA 1
ATOM 1833 C C . TYR A 1 230 ? -3.789 -3.975 -5.050 1.00 91.06 230 TYR A C 1
ATOM 1835 O O . TYR A 1 230 ? -3.930 -3.926 -3.829 1.00 91.06 230 TYR A O 1
ATOM 1843 N N . ALA A 1 231 ? -3.281 -2.949 -5.741 1.00 89.69 231 ALA A N 1
ATOM 1844 C CA . ALA A 1 231 ? -2.911 -1.683 -5.109 1.00 89.69 231 ALA A CA 1
ATOM 1845 C C . ALA A 1 231 ? -4.139 -0.949 -4.554 1.00 89.69 231 ALA A C 1
ATOM 1847 O O . ALA A 1 231 ? -4.108 -0.479 -3.419 1.00 89.69 231 ALA A O 1
ATOM 1848 N N . ASP A 1 232 ? -5.221 -0.897 -5.330 1.00 85.75 232 ASP A N 1
ATOM 1849 C CA . ASP A 1 232 ? -6.475 -0.271 -4.919 1.00 85.75 232 ASP A CA 1
ATOM 1850 C C . ASP A 1 232 ? -7.125 -1.033 -3.747 1.00 85.75 232 ASP A C 1
ATOM 1852 O O . ASP A 1 232 ? -7.619 -0.402 -2.819 1.00 85.75 232 ASP A O 1
ATOM 1856 N N . GLU A 1 233 ? -7.023 -2.366 -3.693 1.00 86.25 233 GLU A N 1
ATOM 1857 C CA . GLU A 1 233 ? -7.494 -3.169 -2.553 1.00 86.25 233 GLU A CA 1
ATOM 1858 C C . GLU A 1 233 ? -6.684 -2.912 -1.269 1.00 86.25 233 GLU A C 1
ATOM 1860 O O . GLU A 1 233 ? -7.255 -2.812 -0.182 1.00 86.25 233 GLU A O 1
ATOM 1865 N N . LEU A 1 234 ? -5.358 -2.746 -1.363 1.00 90.12 234 LEU A N 1
ATOM 1866 C CA . LEU A 1 234 ? -4.537 -2.356 -0.204 1.00 90.12 234 LEU A CA 1
ATOM 1867 C C . LEU A 1 234 ? -4.914 -0.966 0.328 1.00 90.12 234 LEU A C 1
ATOM 1869 O O . LEU A 1 234 ? -4.838 -0.738 1.539 1.00 90.12 234 LEU A O 1
ATOM 1873 N N . VAL A 1 235 ? -5.329 -0.064 -0.564 1.00 87.19 235 VAL A N 1
ATOM 1874 C CA . VAL A 1 235 ? -5.836 1.266 -0.208 1.00 87.19 235 VAL A CA 1
ATOM 1875 C C . VAL A 1 235 ? -7.217 1.179 0.429 1.00 87.19 235 VAL A C 1
ATOM 1877 O O . VAL A 1 235 ? -7.415 1.741 1.496 1.00 87.19 235 VAL A O 1
ATOM 1880 N N . ASN A 1 236 ? -8.138 0.407 -0.148 1.00 83.19 236 ASN A N 1
ATOM 1881 C CA . ASN A 1 236 ? -9.488 0.213 0.392 1.00 83.19 236 ASN A CA 1
ATOM 1882 C C . ASN A 1 236 ? -9.487 -0.421 1.794 1.00 83.19 236 ASN A C 1
ATOM 1884 O O . ASN A 1 236 ? -10.433 -0.251 2.563 1.00 83.19 236 ASN A O 1
ATOM 1888 N N . ARG A 1 237 ? -8.430 -1.169 2.129 1.00 82.56 237 ARG A N 1
ATOM 1889 C CA . ARG A 1 237 ? -8.192 -1.742 3.464 1.00 82.56 237 ARG A CA 1
ATOM 1890 C C . ARG A 1 237 ? -7.457 -0.794 4.419 1.00 82.56 237 ARG A C 1
ATOM 1892 O O . ARG A 1 237 ? -7.122 -1.197 5.532 1.00 82.56 237 ARG A O 1
ATOM 1899 N N . GLY A 1 238 ? -7.140 0.420 3.976 1.00 79.94 238 GLY A N 1
ATOM 1900 C CA . GLY A 1 238 ? -6.443 1.450 4.741 1.00 79.94 238 GLY A CA 1
ATOM 1901 C C . GLY A 1 238 ? -4.957 1.176 5.000 1.00 79.94 238 GLY A C 1
ATOM 1902 O O . GLY A 1 238 ? -4.314 1.953 5.698 1.00 79.94 238 GLY A O 1
ATOM 1903 N N . LEU A 1 239 ? -4.372 0.093 4.473 1.00 87.44 239 LEU A N 1
ATOM 1904 C CA . LEU A 1 239 ? -2.973 -0.296 4.739 1.00 87.44 239 LEU A CA 1
ATOM 1905 C C . LEU A 1 239 ? -1.959 0.602 4.016 1.00 87.44 239 LEU A C 1
ATOM 1907 O O . LEU A 1 239 ? -0.802 0.706 4.431 1.00 87.44 239 LEU A O 1
ATOM 1911 N N . ILE A 1 240 ? -2.412 1.248 2.944 1.00 88.88 240 ILE A N 1
ATOM 1912 C CA . ILE A 1 240 ? -1.733 2.322 2.225 1.00 88.88 240 ILE A CA 1
ATOM 1913 C C . ILE A 1 240 ? -2.766 3.443 2.049 1.00 88.88 240 ILE A C 1
ATOM 1915 O O . ILE A 1 240 ? -3.924 3.166 1.767 1.00 88.88 240 ILE A O 1
ATOM 1919 N N . GLN A 1 241 ? -2.379 4.702 2.218 1.00 82.88 241 GLN A N 1
ATOM 1920 C CA . GLN A 1 241 ? -3.299 5.841 2.178 1.00 82.88 241 GLN A CA 1
ATOM 1921 C C . GLN A 1 241 ? -3.124 6.653 0.896 1.00 82.88 241 GLN A C 1
ATOM 1923 O O . GLN A 1 241 ? -2.024 6.739 0.353 1.00 82.88 241 GLN A O 1
ATOM 1928 N N . ARG A 1 242 ? -4.201 7.275 0.402 1.00 82.19 242 ARG A N 1
ATOM 1929 C CA . ARG A 1 242 ? -4.129 8.227 -0.720 1.00 82.19 242 ARG A CA 1
ATOM 1930 C C . ARG A 1 242 ? -3.565 9.563 -0.243 1.00 82.19 242 ARG A C 1
ATOM 1932 O O . ARG A 1 242 ? -3.966 10.069 0.798 1.00 82.19 242 ARG A O 1
ATOM 1939 N N . CYS A 1 243 ? -2.673 10.169 -1.023 1.00 77.50 243 CYS A N 1
ATOM 1940 C CA . CYS A 1 243 ? -2.165 11.504 -0.710 1.00 77.50 243 CYS A CA 1
ATOM 1941 C C . CYS A 1 243 ? -3.254 12.570 -0.942 1.00 77.50 243 CYS A C 1
ATOM 1943 O O . CYS A 1 243 ? -3.750 12.712 -2.062 1.00 77.50 243 CYS A O 1
ATOM 1945 N N . SER A 1 244 ? -3.561 13.383 0.074 1.00 57.16 244 SER A N 1
ATOM 1946 C CA . SER A 1 244 ? -4.646 14.385 0.057 1.00 57.16 244 SER A CA 1
ATOM 1947 C C . SER A 1 244 ? -4.470 15.517 -0.972 1.00 57.16 244 SER A C 1
ATOM 1949 O O . SER A 1 244 ? -5.424 16.222 -1.281 1.00 57.16 244 SER A O 1
ATOM 1951 N N . SER A 1 245 ? -3.266 15.716 -1.520 1.00 48.97 245 SER A N 1
ATOM 1952 C CA . SER A 1 245 ? -2.941 16.819 -2.443 1.00 48.97 245 SER A CA 1
ATOM 1953 C C . SER A 1 245 ? -2.997 16.455 -3.933 1.00 48.97 245 SER A C 1
ATOM 1955 O O . SER A 1 245 ? -2.666 17.281 -4.785 1.00 48.97 245 SER A O 1
ATOM 1957 N N . ALA A 1 246 ? -3.396 15.230 -4.288 1.00 41.44 246 ALA A N 1
ATOM 1958 C CA . ALA A 1 246 ? -3.232 14.713 -5.645 1.00 41.44 246 ALA A CA 1
ATOM 1959 C C . ALA A 1 246 ? -4.433 14.971 -6.580 1.00 41.44 246 ALA A C 1
ATOM 1961 O O . ALA A 1 246 ? -4.913 14.059 -7.246 1.00 41.44 246 ALA A O 1
ATOM 1962 N N . LEU A 1 247 ? -4.860 16.229 -6.727 1.00 39.84 247 LEU A N 1
ATOM 1963 C CA . LEU A 1 247 ? -5.505 16.674 -7.973 1.00 39.84 247 LEU A CA 1
ATOM 1964 C C . LEU A 1 247 ? -4.403 16.864 -9.031 1.00 39.84 247 LEU A C 1
ATOM 1966 O O . LEU A 1 247 ? -4.032 17.989 -9.358 1.00 39.84 247 LEU A O 1
ATOM 1970 N N . VAL A 1 248 ? -3.777 15.776 -9.501 1.00 41.88 248 VAL A N 1
ATOM 1971 C CA . VAL A 1 248 ? -2.624 15.855 -10.420 1.00 41.88 248 VAL A CA 1
ATOM 1972 C C . VAL A 1 248 ? -2.827 14.948 -11.643 1.00 41.88 248 VAL A C 1
ATOM 1974 O O . VAL A 1 248 ? -3.182 13.782 -11.480 1.00 41.88 248 VAL A O 1
ATOM 1977 N N . PRO A 1 249 ? -2.503 15.411 -12.869 1.00 45.03 249 PRO A N 1
ATOM 1978 C CA . PRO A 1 249 ? -2.607 14.650 -14.130 1.00 45.03 249 PRO A CA 1
ATOM 1979 C C . PRO A 1 249 ? -1.697 13.399 -14.260 1.00 45.03 249 PRO A C 1
ATOM 1981 O O . PRO A 1 249 ? -1.581 12.826 -15.346 1.00 45.03 249 PRO A O 1
ATOM 1984 N N . SER A 1 250 ? -1.041 12.966 -13.175 1.00 52.09 250 SER A N 1
ATOM 1985 C CA . SER A 1 250 ? -0.027 11.894 -13.138 1.00 52.09 250 SER A CA 1
ATOM 1986 C C . SER A 1 250 ? -0.509 10.592 -12.472 1.00 52.09 250 SER A C 1
ATOM 1988 O O . SER A 1 250 ? 0.315 9.730 -12.179 1.00 52.09 250 SER A O 1
ATOM 1990 N N . GLY A 1 251 ? -1.816 10.437 -12.238 1.00 63.50 251 GLY A N 1
ATOM 1991 C CA . GLY A 1 251 ? -2.397 9.244 -11.607 1.00 63.50 251 GLY A CA 1
ATOM 1992 C C . GLY A 1 251 ? -2.373 9.269 -10.068 1.00 63.50 251 GLY A C 1
ATOM 1993 O O . GLY A 1 251 ? -1.833 10.207 -9.472 1.00 63.50 251 GLY A O 1
ATOM 1994 N N . PRO A 1 252 ? -2.991 8.267 -9.412 1.00 75.56 252 PRO A N 1
ATOM 1995 C CA . PRO A 1 252 ? -3.117 8.223 -7.958 1.00 75.56 252 PRO A CA 1
ATOM 1996 C C . PRO A 1 252 ? -1.761 8.011 -7.272 1.00 75.56 252 PRO A C 1
ATOM 1998 O O . PRO A 1 252 ? -0.954 7.165 -7.674 1.00 75.56 252 PRO A O 1
ATOM 2001 N N . LYS A 1 253 ? -1.533 8.795 -6.215 1.00 83.12 253 LYS A N 1
ATOM 2002 C CA . LYS A 1 253 ? -0.344 8.744 -5.361 1.00 83.12 253 LYS A CA 1
ATOM 2003 C C . LYS A 1 253 ? -0.724 8.272 -3.971 1.00 83.12 253 LYS A C 1
ATOM 2005 O O . LYS A 1 253 ? -1.750 8.695 -3.430 1.00 83.12 253 LYS A O 1
ATOM 2010 N N . TYR A 1 254 ? 0.129 7.436 -3.407 1.00 87.88 254 TYR A N 1
ATOM 2011 C CA . TYR A 1 254 ? -0.090 6.815 -2.120 1.00 87.88 254 TYR A CA 1
ATOM 2012 C C . TYR A 1 254 ? 1.065 7.065 -1.155 1.00 87.88 254 TYR A C 1
ATOM 2014 O O . TYR A 1 254 ? 2.198 7.325 -1.558 1.00 87.88 254 TYR A O 1
ATOM 2022 N N . GLU A 1 255 ? 0.778 6.931 0.130 1.00 87.81 255 GLU A N 1
ATOM 2023 C CA . GLU A 1 255 ? 1.749 6.974 1.211 1.00 87.81 255 GLU A CA 1
ATOM 2024 C C . GLU A 1 255 ? 1.502 5.803 2.161 1.00 87.81 255 GLU A C 1
ATOM 2026 O O . GLU A 1 255 ? 0.367 5.387 2.398 1.00 87.81 255 GLU A O 1
ATOM 2031 N N . MET A 1 256 ? 2.582 5.245 2.698 1.00 89.31 256 MET A N 1
ATOM 2032 C CA . MET A 1 256 ? 2.510 4.207 3.714 1.00 89.31 256 MET A CA 1
ATOM 2033 C C . MET A 1 256 ? 2.855 4.799 5.071 1.00 89.31 256 MET A C 1
ATOM 2035 O O . MET A 1 256 ? 3.886 5.453 5.228 1.00 89.31 256 MET A O 1
ATOM 2039 N N . ASN A 1 257 ? 2.021 4.506 6.066 1.00 87.25 257 ASN A N 1
ATOM 2040 C CA . ASN A 1 257 ? 2.300 4.876 7.443 1.00 87.25 257 ASN A CA 1
ATOM 2041 C C . ASN A 1 257 ? 3.663 4.306 7.892 1.00 87.25 257 ASN A C 1
ATOM 2043 O O . ASN A 1 257 ? 3.946 3.122 7.687 1.00 87.25 257 ASN A O 1
ATOM 2047 N N . ALA A 1 258 ? 4.507 5.128 8.521 1.00 88.88 258 ALA A N 1
ATOM 2048 C CA . ALA A 1 258 ? 5.867 4.717 8.866 1.00 88.88 258 ALA A CA 1
ATOM 2049 C C . ALA A 1 258 ? 5.902 3.549 9.871 1.00 88.88 258 ALA A C 1
ATOM 2051 O O . ALA A 1 258 ? 6.729 2.652 9.719 1.00 88.88 258 ALA A O 1
ATOM 2052 N N . MET A 1 259 ? 4.972 3.473 10.832 1.00 89.56 259 MET A N 1
ATOM 2053 C CA . MET A 1 259 ? 4.886 2.323 11.746 1.00 89.56 259 MET A CA 1
ATOM 2054 C C . MET A 1 259 ? 4.510 1.030 11.018 1.00 89.56 259 MET A C 1
ATOM 2056 O O . MET A 1 259 ? 5.076 -0.020 11.318 1.00 89.56 259 MET A O 1
ATOM 2060 N N . MET A 1 260 ? 3.602 1.097 10.036 1.00 90.81 260 MET A N 1
ATOM 2061 C CA . MET A 1 260 ? 3.297 -0.048 9.168 1.00 90.81 260 MET A CA 1
ATOM 2062 C C . MET A 1 260 ? 4.541 -0.470 8.377 1.00 90.81 260 MET A C 1
ATOM 2064 O O . MET A 1 260 ? 4.867 -1.654 8.324 1.00 90.81 260 MET A O 1
ATOM 2068 N N . LEU A 1 261 ? 5.290 0.486 7.823 1.00 89.88 261 LEU A N 1
ATOM 2069 C CA . LEU A 1 261 ? 6.533 0.206 7.104 1.00 89.88 261 LEU A CA 1
ATOM 2070 C C . LEU A 1 261 ? 7.570 -0.497 8.000 1.00 89.88 261 LEU A C 1
ATOM 2072 O O . LEU A 1 261 ? 8.164 -1.493 7.584 1.00 89.88 261 LEU A O 1
ATOM 2076 N N . HIS A 1 262 ? 7.771 -0.021 9.233 1.00 86.81 262 HIS A N 1
ATOM 2077 C CA . HIS A 1 262 ? 8.672 -0.655 10.201 1.00 86.81 262 HIS A CA 1
ATOM 2078 C C . HIS A 1 262 ? 8.195 -2.057 10.603 1.00 86.81 262 HIS A C 1
ATOM 2080 O O . HIS A 1 262 ? 8.997 -2.990 10.610 1.00 86.81 262 HIS A O 1
ATOM 2086 N N . PHE A 1 263 ? 6.892 -2.241 10.833 1.00 89.25 263 PHE A N 1
ATOM 2087 C CA . PHE A 1 263 ? 6.298 -3.557 11.076 1.00 89.25 263 PHE A CA 1
ATOM 2088 C C . PHE A 1 263 ? 6.579 -4.539 9.928 1.00 89.25 263 PHE A C 1
ATOM 2090 O O . PHE A 1 263 ? 7.049 -5.655 10.165 1.00 89.25 263 PHE A O 1
ATOM 2097 N N . LEU A 1 264 ? 6.372 -4.112 8.678 1.00 88.12 264 LEU A N 1
ATOM 2098 C CA . LEU A 1 264 ? 6.652 -4.926 7.494 1.00 88.12 264 LEU A CA 1
ATOM 2099 C C . LEU A 1 264 ? 8.143 -5.240 7.349 1.00 88.12 264 LEU A C 1
ATOM 2101 O O . LEU A 1 264 ? 8.486 -6.335 6.916 1.00 88.12 264 LEU A O 1
ATOM 2105 N N . ARG A 1 265 ? 9.042 -4.325 7.735 1.00 84.12 265 ARG A N 1
ATOM 2106 C CA . ARG A 1 265 ? 10.490 -4.585 7.748 1.00 84.12 265 ARG A CA 1
ATOM 2107 C C . ARG A 1 265 ? 10.847 -5.679 8.752 1.00 84.12 265 ARG A C 1
ATOM 2109 O O . ARG A 1 265 ? 11.544 -6.615 8.365 1.00 84.12 265 ARG A O 1
ATOM 2116 N N . CYS A 1 266 ? 10.315 -5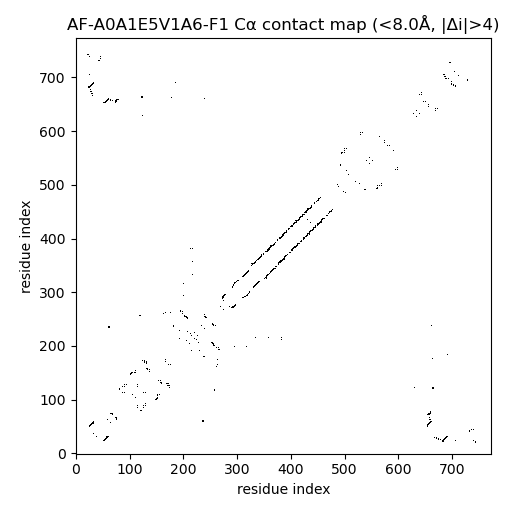.633 9.974 1.00 80.25 266 CYS A N 1
ATOM 2117 C CA . CYS A 1 266 ? 10.517 -6.699 10.960 1.00 80.25 266 CYS A CA 1
ATOM 2118 C C . CYS A 1 266 ? 9.960 -8.043 10.460 1.00 80.25 266 CYS A C 1
ATOM 2120 O O . CYS A 1 266 ? 10.666 -9.047 10.491 1.00 80.25 266 CYS A O 1
ATOM 2122 N N . LYS A 1 267 ? 8.745 -8.057 9.890 1.00 78.88 267 LYS A N 1
ATOM 2123 C CA . LYS A 1 267 ? 8.168 -9.265 9.273 1.00 78.88 267 LYS A CA 1
ATOM 2124 C C . LYS A 1 267 ? 8.995 -9.785 8.103 1.00 78.88 267 LYS A C 1
ATOM 2126 O O . LYS A 1 267 ? 9.197 -10.987 7.962 1.00 78.88 267 LYS A O 1
ATOM 2131 N N . SER A 1 268 ? 9.534 -8.883 7.287 1.00 75.06 268 SER A N 1
ATOM 2132 C CA . SER A 1 268 ? 10.382 -9.263 6.164 1.00 75.06 268 SER A CA 1
ATOM 2133 C C . SER A 1 268 ? 11.674 -9.917 6.631 1.00 75.06 268 SER A C 1
ATOM 2135 O O . SER A 1 268 ? 12.114 -10.829 5.962 1.00 75.06 268 SER A O 1
ATOM 2137 N N . GLN A 1 269 ? 12.251 -9.531 7.772 1.00 65.75 269 GLN A N 1
ATOM 2138 C CA . GLN A 1 269 ? 13.457 -10.172 8.304 1.00 65.75 269 GLN A CA 1
ATOM 2139 C C . GLN A 1 269 ? 13.194 -11.599 8.811 1.00 65.75 269 GLN A C 1
ATOM 2141 O O . GLN A 1 269 ? 14.112 -12.418 8.809 1.00 65.75 269 GLN A O 1
ATOM 2146 N N . GLU A 1 270 ? 11.969 -11.916 9.231 1.00 56.00 270 GLU A N 1
ATOM 2147 C CA . GLU A 1 270 ? 11.564 -13.269 9.638 1.00 56.00 270 GLU A CA 1
ATOM 2148 C C . GLU A 1 270 ? 11.355 -14.176 8.412 1.00 56.00 270 GLU A C 1
ATOM 2150 O O . GLU A 1 270 ? 11.918 -15.273 8.367 1.00 56.00 270 GLU A O 1
ATOM 2155 N N . ASP A 1 271 ? 10.643 -13.674 7.392 1.00 47.03 271 ASP A N 1
ATOM 2156 C CA . ASP A 1 271 ? 10.092 -14.477 6.287 1.00 47.03 271 ASP A CA 1
ATOM 2157 C C . ASP A 1 271 ? 10.788 -14.279 4.919 1.00 47.03 271 ASP A C 1
ATOM 2159 O O . ASP A 1 271 ? 10.563 -15.048 3.983 1.00 47.03 271 ASP A O 1
ATOM 2163 N N . CYS A 1 272 ? 11.619 -13.244 4.749 1.00 50.72 272 CYS A N 1
ATOM 2164 C CA . CYS A 1 272 ? 12.209 -12.839 3.468 1.00 50.72 272 CYS A CA 1
ATOM 2165 C C . CYS A 1 272 ? 13.669 -12.360 3.588 1.00 50.72 272 CYS A C 1
ATOM 2167 O O . CYS A 1 272 ? 14.126 -11.772 4.561 1.00 50.72 272 CYS A O 1
ATOM 2169 N N . CYS A 1 273 ? 14.455 -12.562 2.535 1.00 51.62 273 CYS A N 1
ATOM 2170 C CA . CYS A 1 273 ? 15.818 -12.044 2.486 1.00 51.62 273 CYS A CA 1
ATOM 2171 C C . CYS A 1 273 ? 15.848 -10.595 1.979 1.00 51.62 273 CYS A C 1
ATOM 2173 O O . CYS A 1 273 ? 16.352 -10.336 0.881 1.00 51.62 273 CYS A O 1
ATOM 2175 N N . ASN A 1 274 ? 15.280 -9.679 2.766 1.00 56.62 274 ASN A N 1
ATOM 2176 C CA . ASN A 1 274 ? 15.272 -8.246 2.489 1.00 56.62 274 ASN A CA 1
ATOM 2177 C C . ASN A 1 274 ? 16.245 -7.527 3.434 1.00 56.62 274 ASN A C 1
ATOM 2179 O O . ASN A 1 274 ? 16.223 -7.755 4.642 1.00 56.62 274 ASN A O 1
ATOM 2183 N N . ALA A 1 275 ? 17.078 -6.640 2.895 1.00 62.06 275 ALA A N 1
ATOM 2184 C CA . ALA A 1 275 ? 17.907 -5.738 3.690 1.00 62.06 275 ALA A CA 1
ATOM 2185 C C . ALA A 1 275 ? 17.611 -4.293 3.284 1.00 62.06 275 ALA A C 1
ATOM 2187 O O . ALA A 1 275 ? 17.631 -3.970 2.096 1.00 62.06 275 ALA A O 1
ATOM 2188 N N . SER A 1 276 ? 17.334 -3.438 4.269 1.00 58.03 276 SER A N 1
ATOM 2189 C CA . SER A 1 276 ? 17.247 -1.987 4.102 1.00 58.03 276 SER A CA 1
ATOM 2190 C C . SER A 1 276 ? 18.347 -1.370 4.943 1.00 58.03 276 SER A C 1
ATOM 2192 O O . SER A 1 276 ? 18.327 -1.521 6.163 1.00 58.03 276 SER A O 1
ATOM 2194 N N . LEU A 1 277 ? 19.309 -0.710 4.303 1.00 59.06 277 LEU A N 1
ATOM 2195 C CA . LEU A 1 277 ? 20.355 0.002 5.027 1.00 59.06 277 LEU A CA 1
ATOM 2196 C C . LEU A 1 277 ? 19.944 1.462 5.215 1.00 59.06 277 LEU A C 1
ATOM 2198 O O . LEU A 1 277 ? 19.788 2.181 4.225 1.00 59.06 277 LEU A O 1
ATOM 2202 N N . ASP A 1 278 ? 19.777 1.866 6.471 1.00 55.59 278 ASP A N 1
ATOM 2203 C CA . ASP A 1 278 ? 19.456 3.237 6.879 1.00 55.59 278 ASP A CA 1
ATOM 2204 C C . ASP A 1 278 ? 20.632 3.838 7.676 1.00 55.59 278 ASP A C 1
ATOM 2206 O O . ASP A 1 278 ? 21.633 3.172 7.965 1.00 55.59 278 ASP A O 1
ATOM 2210 N N . ARG A 1 279 ? 20.554 5.126 8.014 1.00 47.47 279 ARG A N 1
ATOM 2211 C CA . ARG A 1 279 ? 21.583 5.844 8.772 1.00 47.47 279 ARG A CA 1
ATOM 2212 C C . ARG A 1 279 ? 21.934 5.106 10.070 1.00 47.47 279 ARG A C 1
ATOM 2214 O O . ARG A 1 279 ? 21.174 5.121 11.027 1.00 47.47 279 ARG A O 1
ATOM 2221 N N . GLY A 1 280 ? 23.147 4.555 10.127 1.00 46.59 280 GLY A N 1
ATOM 2222 C CA . GLY A 1 280 ? 23.740 4.024 11.359 1.00 46.59 280 GLY A CA 1
ATOM 2223 C C . GLY A 1 280 ? 23.603 2.517 11.571 1.00 46.59 280 GLY A C 1
ATOM 2224 O O . GLY A 1 280 ? 24.116 2.030 12.574 1.00 46.59 280 GLY A O 1
ATOM 2225 N N . SER A 1 281 ? 22.989 1.769 10.647 1.00 50.47 281 SER A N 1
ATOM 2226 C CA . SER A 1 281 ? 22.984 0.305 10.731 1.00 50.47 281 SER A CA 1
ATOM 2227 C C . SER A 1 281 ? 24.375 -0.252 10.419 1.00 50.47 281 SER A C 1
ATOM 2229 O O . SER A 1 281 ? 24.896 -0.087 9.312 1.00 50.47 281 SER A O 1
ATOM 2231 N N . ASP A 1 282 ? 24.968 -0.903 11.414 1.00 42.50 282 ASP A N 1
ATOM 2232 C CA . ASP A 1 282 ? 26.269 -1.550 11.323 1.00 42.50 282 ASP A CA 1
ATOM 2233 C C . ASP A 1 282 ? 26.148 -2.806 10.436 1.00 42.50 282 ASP A C 1
ATOM 2235 O O . ASP A 1 282 ? 25.300 -3.671 10.666 1.00 42.50 282 ASP A O 1
ATOM 2239 N N . MET A 1 283 ? 26.995 -2.926 9.406 1.00 45.69 283 MET A N 1
ATOM 2240 C CA . MET A 1 283 ? 26.982 -4.040 8.430 1.00 45.69 283 MET A CA 1
ATOM 2241 C C . MET A 1 283 ? 27.235 -5.420 9.076 1.00 45.69 283 MET A C 1
ATOM 2243 O O . MET A 1 283 ? 27.109 -6.463 8.430 1.00 45.69 283 MET A O 1
ATOM 2247 N N . SER A 1 284 ? 27.589 -5.436 10.363 1.00 43.50 284 SER A N 1
ATOM 2248 C CA . SER A 1 284 ? 27.810 -6.624 11.183 1.00 43.50 284 SER A CA 1
ATOM 2249 C C . SER A 1 284 ? 26.548 -7.484 11.368 1.00 43.50 284 SER A C 1
ATOM 2251 O O . SER A 1 284 ? 26.671 -8.694 11.536 1.00 43.50 284 SER A O 1
ATOM 2253 N N . SER A 1 285 ? 25.337 -6.933 11.221 1.00 47.75 285 SER A N 1
ATOM 2254 C CA . SER A 1 285 ? 24.080 -7.699 11.338 1.00 47.75 285 SER A CA 1
ATOM 2255 C C . SER A 1 285 ? 23.694 -8.502 10.082 1.00 47.75 285 SER A C 1
ATOM 2257 O O . SER A 1 285 ? 22.872 -9.414 10.162 1.00 47.75 285 SER A O 1
ATOM 2259 N N . LEU A 1 286 ? 24.323 -8.244 8.926 1.00 49.84 286 LEU A N 1
ATOM 2260 C CA . LEU A 1 286 ? 24.051 -8.950 7.660 1.00 49.84 286 LEU A CA 1
ATOM 2261 C C . LEU A 1 286 ? 24.769 -10.311 7.539 1.00 49.84 286 LEU A C 1
ATOM 2263 O O . LEU A 1 286 ? 24.662 -10.982 6.512 1.00 49.84 286 LEU A O 1
ATOM 2267 N N . HIS A 1 287 ? 25.483 -10.744 8.582 1.00 45.06 287 HIS A N 1
ATOM 2268 C CA . HIS A 1 287 ? 26.455 -11.846 8.549 1.00 45.06 287 HIS A CA 1
ATOM 2269 C C . HIS A 1 287 ? 25.871 -13.269 8.412 1.00 45.06 287 HIS A C 1
ATOM 2271 O O . HIS A 1 287 ? 26.622 -14.235 8.520 1.00 45.06 287 HIS A O 1
ATOM 2277 N N . ALA A 1 288 ? 24.568 -13.449 8.153 1.00 45.69 288 ALA A N 1
ATOM 2278 C CA . ALA A 1 288 ? 23.955 -14.781 8.230 1.00 45.69 288 ALA A CA 1
ATOM 2279 C C . ALA A 1 288 ? 23.016 -15.205 7.083 1.00 45.69 288 ALA A C 1
ATOM 2281 O O . ALA A 1 288 ? 22.549 -16.345 7.112 1.00 45.69 288 ALA A O 1
ATOM 2282 N N . ARG A 1 289 ? 22.691 -14.369 6.077 1.00 55.81 289 ARG A N 1
ATOM 2283 C CA . ARG A 1 289 ? 21.650 -14.727 5.080 1.00 55.81 289 ARG A CA 1
ATOM 2284 C C . ARG A 1 289 ? 21.942 -14.268 3.644 1.00 55.81 289 ARG A C 1
ATOM 2286 O O . ARG A 1 289 ? 22.497 -13.200 3.417 1.00 55.81 289 ARG A O 1
ATOM 2293 N N . ARG A 1 290 ? 21.516 -15.080 2.662 1.00 63.50 290 ARG A N 1
ATOM 2294 C CA . ARG A 1 290 ? 21.527 -14.752 1.220 1.00 63.50 290 ARG A CA 1
ATOM 2295 C C . ARG A 1 290 ? 20.530 -13.629 0.951 1.00 63.50 290 ARG A C 1
ATOM 2297 O O . ARG A 1 290 ? 19.346 -13.907 0.962 1.00 63.50 290 ARG A O 1
ATOM 2304 N N . ILE A 1 291 ? 20.970 -12.400 0.696 1.00 68.12 291 ILE A N 1
ATOM 2305 C CA . ILE A 1 291 ? 20.070 -11.268 0.418 1.00 68.12 291 ILE A CA 1
ATOM 2306 C C . ILE A 1 291 ? 19.488 -11.414 -0.998 1.00 68.12 291 ILE A C 1
ATOM 2308 O O . ILE A 1 291 ? 20.235 -11.454 -1.971 1.00 68.12 291 ILE A O 1
ATOM 2312 N N . CYS A 1 292 ? 18.160 -11.497 -1.122 1.00 75.62 292 CYS A N 1
ATOM 2313 C CA . CYS A 1 292 ? 17.473 -11.621 -2.415 1.00 75.62 292 CYS A CA 1
ATOM 2314 C C . CYS A 1 292 ? 16.988 -10.262 -2.931 1.00 75.62 292 CYS A C 1
ATOM 2316 O O . CYS A 1 292 ? 16.999 -10.027 -4.142 1.00 75.62 292 CYS A O 1
ATOM 2318 N N . ARG A 1 293 ? 16.583 -9.364 -2.024 1.00 82.44 293 ARG A N 1
ATOM 2319 C CA . ARG A 1 293 ? 16.168 -7.992 -2.336 1.00 82.44 293 ARG A CA 1
ATOM 2320 C C . ARG A 1 293 ? 16.912 -7.014 -1.437 1.00 82.44 293 ARG A C 1
ATOM 2322 O O . ARG A 1 293 ? 16.912 -7.159 -0.218 1.00 82.44 293 ARG A O 1
ATOM 2329 N N . LEU A 1 294 ? 17.542 -6.017 -2.040 1.00 81.88 294 LEU A N 1
ATOM 2330 C CA . LEU A 1 294 ? 18.344 -5.022 -1.340 1.00 81.88 294 LEU A CA 1
ATOM 2331 C C . LEU A 1 294 ? 17.787 -3.624 -1.600 1.00 81.88 294 LEU A C 1
ATOM 2333 O O . LEU A 1 294 ? 17.614 -3.221 -2.748 1.00 81.88 294 LEU A O 1
ATOM 2337 N N . SER A 1 295 ? 17.510 -2.897 -0.526 1.00 83.12 295 SER A N 1
ATOM 2338 C CA . SER A 1 295 ? 17.180 -1.479 -0.543 1.00 83.12 295 SER A CA 1
ATOM 2339 C C . SER A 1 295 ? 18.319 -0.699 0.097 1.00 83.12 295 SER A C 1
ATOM 2341 O O . SER A 1 295 ? 18.773 -1.028 1.196 1.00 83.12 295 SER A O 1
ATOM 2343 N N . ILE A 1 296 ? 18.787 0.341 -0.585 1.00 77.06 296 ILE A N 1
ATOM 2344 C CA . ILE A 1 296 ? 19.813 1.243 -0.068 1.00 77.06 296 ILE A CA 1
ATOM 2345 C C . ILE A 1 296 ? 19.207 2.635 0.069 1.00 77.06 296 ILE A C 1
ATOM 2347 O O . ILE A 1 296 ? 18.800 3.257 -0.917 1.00 77.06 296 ILE A O 1
ATOM 2351 N N . GLN A 1 297 ? 19.173 3.111 1.313 1.00 76.00 297 GLN A N 1
ATOM 2352 C CA . GLN A 1 297 ? 18.599 4.387 1.732 1.00 76.00 297 GLN A CA 1
ATOM 2353 C C . GLN A 1 297 ? 19.682 5.163 2.498 1.00 76.00 297 GLN A C 1
ATOM 2355 O O . GLN A 1 297 ? 19.549 5.466 3.679 1.00 76.00 297 GLN A O 1
ATOM 2360 N N . SER A 1 298 ? 20.820 5.423 1.848 1.00 63.16 298 SER A N 1
ATOM 2361 C CA . SER A 1 298 ? 21.923 6.160 2.471 1.00 63.16 298 SER A CA 1
ATOM 2362 C C . SER A 1 298 ? 21.872 7.645 2.105 1.00 63.16 298 SER A C 1
ATOM 2364 O O . SER A 1 298 ? 21.401 8.040 1.045 1.00 63.16 298 SER A O 1
ATOM 2366 N N . TYR A 1 299 ? 22.352 8.480 3.025 1.00 54.06 299 TYR A N 1
ATOM 2367 C CA . TYR A 1 299 ? 22.615 9.908 2.811 1.00 54.06 299 TYR A CA 1
ATOM 2368 C C . TYR A 1 299 ? 24.097 10.240 3.033 1.00 54.06 299 TYR A C 1
ATOM 2370 O O . TYR A 1 299 ? 24.479 11.412 3.077 1.00 54.06 299 TYR A O 1
ATOM 2378 N N . LYS A 1 300 ? 24.936 9.217 3.249 1.00 50.19 300 LYS A N 1
ATOM 2379 C CA . LYS A 1 300 ? 26.378 9.358 3.452 1.00 50.19 300 LYS A CA 1
ATOM 2380 C C . LYS A 1 300 ? 27.140 8.628 2.354 1.00 50.19 300 LYS A C 1
ATOM 2382 O O . LYS A 1 300 ? 26.832 7.496 1.989 1.00 50.19 300 LYS A O 1
ATOM 2387 N N . ASN A 1 301 ? 28.171 9.309 1.866 1.00 45.56 301 ASN A N 1
ATOM 2388 C CA . ASN A 1 301 ? 29.101 8.790 0.880 1.00 45.56 301 ASN A CA 1
ATOM 2389 C C . ASN A 1 301 ? 29.932 7.650 1.475 1.00 45.56 301 ASN A C 1
ATOM 2391 O O . ASN A 1 301 ? 30.584 7.843 2.499 1.00 45.56 301 ASN A O 1
ATOM 2395 N N . LYS A 1 302 ? 29.981 6.539 0.729 1.00 48.38 302 LYS A N 1
ATOM 2396 C CA . LYS A 1 302 ? 30.821 5.340 0.904 1.00 48.38 302 LYS A CA 1
ATOM 2397 C C . LYS A 1 302 ? 30.263 4.274 1.860 1.00 48.38 302 LYS A C 1
ATOM 2399 O O . LYS A 1 302 ? 30.224 4.434 3.070 1.00 48.38 302 LYS A O 1
ATOM 2404 N N . LEU A 1 303 ? 29.875 3.155 1.262 1.00 53.12 303 LEU A N 1
ATOM 2405 C CA . LEU A 1 303 ? 29.271 1.975 1.867 1.00 53.12 303 LEU A CA 1
ATOM 2406 C C . LEU A 1 303 ? 30.047 0.814 1.229 1.00 53.12 303 LEU A C 1
ATOM 2408 O O . LEU A 1 303 ? 29.807 0.455 0.081 1.00 53.12 303 LEU A O 1
ATOM 2412 N N . ASP A 1 304 ? 31.089 0.316 1.890 1.00 53.41 304 ASP A N 1
ATOM 2413 C CA . ASP A 1 304 ? 31.891 -0.779 1.328 1.00 53.41 304 ASP A CA 1
ATOM 2414 C C . ASP A 1 304 ? 31.071 -2.075 1.384 1.00 53.41 304 ASP A C 1
ATOM 2416 O O . ASP A 1 304 ? 31.051 -2.796 2.381 1.00 53.41 304 ASP A O 1
ATOM 2420 N N . ILE A 1 305 ? 30.336 -2.353 0.307 1.00 57.62 305 ILE A N 1
ATOM 2421 C CA . ILE A 1 305 ? 29.629 -3.616 0.125 1.00 57.62 305 ILE A CA 1
ATOM 2422 C C . ILE A 1 305 ? 30.681 -4.659 -0.263 1.00 57.62 305 ILE A C 1
ATOM 2424 O O . ILE A 1 305 ? 31.223 -4.633 -1.363 1.00 57.62 305 ILE A O 1
ATOM 2428 N N . ALA A 1 306 ? 31.001 -5.586 0.640 1.00 56.25 306 ALA A N 1
ATOM 2429 C CA . ALA A 1 306 ? 31.896 -6.690 0.311 1.00 56.25 306 ALA A CA 1
ATOM 2430 C C . ALA A 1 306 ? 31.249 -7.618 -0.739 1.00 56.25 306 ALA A C 1
ATOM 2432 O O . ALA A 1 306 ? 30.138 -8.115 -0.530 1.00 56.25 306 ALA A O 1
ATOM 2433 N N . ARG A 1 307 ? 31.983 -7.902 -1.828 1.00 53.44 307 ARG A N 1
ATOM 2434 C CA . ARG A 1 307 ? 31.574 -8.704 -3.006 1.00 53.44 307 ARG A CA 1
ATOM 2435 C C . ARG A 1 307 ? 30.813 -10.001 -2.709 1.00 53.44 307 ARG A C 1
ATOM 2437 O O . ARG A 1 307 ? 29.969 -10.406 -3.501 1.00 53.44 307 ARG A O 1
ATOM 2444 N N . SER A 1 308 ? 31.087 -10.662 -1.584 1.00 54.03 308 SER A N 1
ATOM 2445 C CA . SER A 1 308 ? 30.450 -11.934 -1.215 1.00 54.03 308 SER A CA 1
ATOM 2446 C C . SER A 1 308 ? 28.963 -11.814 -0.854 1.00 54.03 308 SER A C 1
ATOM 2448 O O . SER A 1 308 ? 28.264 -12.824 -0.874 1.00 54.03 308 SER A O 1
ATOM 2450 N N . HIS A 1 309 ? 28.464 -10.614 -0.536 1.00 61.28 309 HIS A N 1
ATOM 2451 C CA . HIS A 1 309 ? 27.127 -10.439 0.050 1.00 61.28 309 HIS A CA 1
ATOM 2452 C C . HIS A 1 309 ? 26.030 -10.047 -0.952 1.00 61.28 309 HIS A C 1
ATOM 2454 O O . HIS A 1 309 ? 24.854 -10.165 -0.616 1.00 61.28 309 HIS A O 1
ATOM 2460 N N . VAL A 1 310 ? 26.378 -9.612 -2.172 1.00 70.62 310 VAL A N 1
ATOM 2461 C CA . VAL A 1 310 ? 25.400 -9.077 -3.149 1.00 70.62 310 VAL A CA 1
ATOM 2462 C C . VAL A 1 310 ? 25.306 -9.832 -4.474 1.00 70.62 310 VAL A C 1
ATOM 2464 O O . VAL A 1 310 ? 24.401 -9.564 -5.261 1.00 70.62 310 VAL A O 1
ATOM 2467 N N . SER A 1 311 ? 26.161 -10.830 -4.709 1.00 72.19 311 SER A N 1
ATOM 2468 C CA . SER A 1 311 ? 26.134 -11.650 -5.934 1.00 72.19 311 SER A CA 1
ATOM 2469 C C . SER A 1 311 ? 24.828 -12.438 -6.127 1.00 72.19 311 SER A C 1
ATOM 2471 O O . SER A 1 311 ? 24.470 -12.796 -7.252 1.00 72.19 311 SER A O 1
ATOM 2473 N N . HIS A 1 312 ? 24.098 -12.680 -5.034 1.00 74.94 312 HIS A N 1
ATOM 2474 C CA . HIS A 1 312 ? 22.808 -13.375 -5.006 1.00 74.94 312 HIS A CA 1
ATOM 2475 C C . HIS A 1 312 ? 21.598 -12.426 -5.046 1.00 74.94 312 HIS A C 1
ATOM 2477 O O . HIS A 1 312 ? 20.462 -12.899 -5.080 1.00 74.94 312 HIS A O 1
ATOM 2483 N N . THR A 1 313 ? 21.822 -11.109 -5.054 1.00 82.31 313 THR A N 1
ATOM 2484 C CA . THR A 1 313 ? 20.750 -10.114 -5.072 1.00 82.31 313 THR A CA 1
ATOM 2485 C C . THR A 1 313 ? 20.055 -10.119 -6.430 1.00 82.31 313 THR A C 1
ATOM 2487 O O . THR A 1 313 ? 20.682 -9.922 -7.473 1.00 82.31 313 THR A O 1
ATOM 2490 N N . HIS A 1 314 ? 18.737 -10.312 -6.421 1.00 87.25 314 HIS A N 1
ATOM 2491 C CA . HIS A 1 314 ? 17.904 -10.281 -7.622 1.00 87.25 314 HIS A CA 1
ATOM 2492 C C . HIS A 1 314 ? 17.211 -8.936 -7.824 1.00 87.25 314 HIS A C 1
ATOM 2494 O O . HIS A 1 314 ? 16.943 -8.576 -8.970 1.00 87.25 314 HIS A O 1
ATOM 2500 N N . SER A 1 315 ? 16.981 -8.178 -6.754 1.00 89.19 315 SER A N 1
ATOM 2501 C CA . SER A 1 315 ? 16.325 -6.874 -6.831 1.00 89.19 315 SER A CA 1
ATOM 2502 C C . SER A 1 315 ? 17.084 -5.824 -6.039 1.00 89.19 315 SER A C 1
ATOM 2504 O O . SER A 1 315 ? 17.407 -6.049 -4.873 1.00 89.19 315 SER A O 1
ATOM 2506 N N . LEU A 1 316 ? 17.351 -4.680 -6.662 1.00 87.81 316 LEU A N 1
ATOM 2507 C CA . LEU A 1 316 ? 18.073 -3.564 -6.064 1.00 87.81 316 LEU A CA 1
ATOM 2508 C C . LEU A 1 316 ? 17.256 -2.281 -6.197 1.00 87.81 316 LEU A C 1
ATOM 2510 O O . LEU A 1 316 ? 16.945 -1.851 -7.308 1.00 87.81 316 LEU A O 1
ATOM 2514 N N . TYR A 1 317 ? 16.958 -1.669 -5.057 1.00 87.31 317 TYR A N 1
ATOM 2515 C CA . TYR A 1 317 ? 16.263 -0.394 -4.941 1.00 87.31 317 TYR A CA 1
ATOM 2516 C C . TYR A 1 317 ? 17.229 0.638 -4.365 1.00 87.31 317 TYR A C 1
ATOM 2518 O O . TYR A 1 317 ? 17.739 0.462 -3.259 1.00 87.31 317 TYR A O 1
ATOM 2526 N N . LEU A 1 318 ? 17.509 1.700 -5.118 1.00 82.88 318 LEU A N 1
ATOM 2527 C CA . LEU A 1 318 ? 18.414 2.771 -4.706 1.00 82.88 318 LEU A CA 1
ATOM 2528 C C . LEU A 1 318 ? 17.642 4.085 -4.584 1.00 82.88 318 LEU A C 1
ATOM 2530 O O . LEU A 1 318 ? 17.155 4.611 -5.586 1.00 82.88 318 LEU A O 1
ATOM 2534 N N . PHE A 1 319 ? 17.594 4.627 -3.367 1.00 79.88 319 PHE A N 1
ATOM 2535 C CA . PHE A 1 319 ? 16.963 5.913 -3.035 1.00 79.88 319 PHE A CA 1
ATOM 2536 C C . PHE A 1 319 ? 17.990 6.969 -2.588 1.00 79.88 319 PHE A C 1
ATOM 2538 O O . PHE A 1 319 ? 17.657 7.911 -1.872 1.00 79.88 319 PHE A O 1
ATOM 2545 N N . ASP A 1 320 ? 19.256 6.788 -2.968 1.00 67.06 320 ASP A N 1
ATOM 2546 C CA . ASP A 1 320 ? 20.375 7.623 -2.533 1.00 67.06 320 ASP A CA 1
ATOM 2547 C C . ASP A 1 320 ? 20.743 8.659 -3.609 1.00 67.06 320 ASP A C 1
ATOM 2549 O O . ASP A 1 320 ? 20.848 8.357 -4.801 1.00 67.06 320 ASP A O 1
ATOM 2553 N N . TYR A 1 321 ? 20.970 9.895 -3.171 1.00 60.16 321 TYR A N 1
ATOM 2554 C CA . TYR A 1 321 ? 21.399 11.006 -4.010 1.00 60.16 321 TYR A CA 1
ATOM 2555 C C . TYR A 1 321 ? 22.904 11.003 -4.291 1.00 60.16 321 TYR A C 1
ATOM 2557 O O . TYR A 1 321 ? 23.316 11.594 -5.275 1.00 60.16 321 TYR A O 1
ATOM 2565 N N . ALA A 1 322 ? 23.732 10.347 -3.482 1.00 54.62 322 ALA A N 1
ATOM 2566 C CA . ALA A 1 322 ? 25.189 10.421 -3.536 1.00 54.62 322 ALA A CA 1
ATOM 2567 C C . ALA A 1 322 ? 25.885 9.063 -3.794 1.00 54.62 322 ALA A C 1
ATOM 2569 O O . ALA A 1 322 ? 27.098 9.018 -4.028 1.00 54.62 322 ALA A O 1
ATOM 2570 N N . TRP A 1 323 ? 25.131 7.958 -3.809 1.00 61.34 323 TRP A N 1
ATOM 2571 C CA . TRP A 1 323 ? 25.660 6.608 -4.029 1.00 61.34 323 TRP A CA 1
ATOM 2572 C C . TRP A 1 323 ? 26.258 6.394 -5.423 1.00 61.34 323 TRP A C 1
ATOM 2574 O O . TRP A 1 323 ? 25.654 6.734 -6.440 1.00 61.34 323 TRP A O 1
ATOM 2584 N N . ARG A 1 324 ? 27.409 5.713 -5.483 1.00 64.56 324 ARG A N 1
ATOM 2585 C CA . ARG A 1 324 ? 27.923 5.079 -6.707 1.00 64.56 324 ARG A CA 1
ATOM 2586 C C . ARG A 1 324 ? 27.909 3.570 -6.519 1.00 64.56 324 ARG A C 1
ATOM 2588 O O . ARG A 1 324 ? 28.773 3.027 -5.838 1.00 64.56 324 ARG A O 1
ATOM 2595 N N . ALA A 1 325 ? 26.925 2.905 -7.118 1.00 66.25 325 ALA A N 1
ATOM 2596 C CA . ALA A 1 325 ? 26.803 1.459 -7.018 1.00 66.25 325 ALA A CA 1
ATOM 2597 C C . ALA A 1 325 ? 27.878 0.751 -7.859 1.00 66.25 325 ALA A C 1
ATOM 2599 O O . ALA A 1 325 ? 28.047 1.082 -9.037 1.00 66.25 325 ALA A O 1
ATOM 2600 N N . PRO A 1 326 ? 28.569 -0.265 -7.314 1.00 73.19 326 PRO A N 1
ATOM 2601 C CA . PRO A 1 326 ? 29.436 -1.130 -8.098 1.00 73.19 326 PRO A CA 1
ATOM 2602 C C . PRO A 1 326 ? 28.575 -2.145 -8.868 1.00 73.19 326 PRO A C 1
ATOM 2604 O O . PRO A 1 326 ? 28.552 -3.325 -8.539 1.00 73.19 326 PRO A O 1
ATOM 2607 N N . PHE A 1 327 ? 27.841 -1.697 -9.898 1.00 78.88 327 PHE A N 1
ATOM 2608 C CA . PHE A 1 327 ? 26.885 -2.540 -10.641 1.00 78.88 327 PHE A CA 1
ATOM 2609 C C . PHE A 1 327 ? 27.490 -3.875 -11.104 1.00 78.88 327 PHE A C 1
ATOM 2611 O O . PHE A 1 327 ? 26.826 -4.901 -11.059 1.00 78.88 327 PHE A O 1
ATOM 2618 N N . LYS A 1 328 ? 28.782 -3.889 -11.446 1.00 76.69 328 LYS A N 1
ATOM 2619 C CA . LYS A 1 328 ? 29.532 -5.087 -11.862 1.00 76.69 328 LYS A CA 1
ATOM 2620 C C . LYS A 1 328 ? 29.522 -6.234 -10.844 1.00 76.69 328 LYS A C 1
ATOM 2622 O O . LYS A 1 328 ? 29.794 -7.361 -11.231 1.00 76.69 328 LYS A O 1
ATOM 2627 N N . GLU A 1 329 ? 29.228 -5.963 -9.575 1.00 78.38 329 GLU A N 1
ATOM 2628 C CA . GLU A 1 329 ? 29.185 -6.971 -8.508 1.00 78.38 329 GLU A CA 1
ATOM 2629 C C . GLU A 1 329 ? 27.818 -7.678 -8.401 1.00 78.38 329 GLU A C 1
ATOM 2631 O O . GLU A 1 329 ? 27.695 -8.697 -7.723 1.00 78.38 329 GLU A O 1
ATOM 2636 N N . PHE A 1 330 ? 26.790 -7.181 -9.098 1.00 83.44 330 PHE A N 1
ATOM 2637 C CA . PHE A 1 330 ? 25.436 -7.735 -9.088 1.00 83.44 330 PHE A CA 1
ATOM 2638 C C . PHE A 1 330 ? 25.202 -8.685 -10.274 1.00 83.44 330 PHE A C 1
ATOM 2640 O O . PHE A 1 330 ? 24.491 -8.369 -11.228 1.00 83.44 330 PHE A O 1
ATOM 2647 N N . GLU A 1 331 ? 25.794 -9.878 -10.210 1.00 81.62 331 GLU A N 1
ATOM 2648 C CA . GLU A 1 331 ? 25.818 -10.842 -11.324 1.00 81.62 331 GLU A CA 1
ATOM 2649 C C . GLU A 1 331 ? 24.432 -11.351 -11.764 1.00 81.62 331 GLU A C 1
ATOM 2651 O O . GLU A 1 331 ? 24.233 -11.656 -12.940 1.00 81.62 331 GLU A O 1
ATOM 2656 N N . HIS A 1 332 ? 23.461 -11.422 -10.846 1.00 85.94 332 HIS A N 1
ATOM 2657 C CA . HIS A 1 332 ? 22.143 -12.034 -11.079 1.00 85.94 332 HIS A CA 1
ATOM 2658 C C . HIS A 1 332 ? 20.974 -11.054 -10.924 1.00 85.94 332 HIS A C 1
ATOM 2660 O O . HIS A 1 332 ? 19.843 -11.478 -10.639 1.00 85.94 332 HIS A O 1
ATOM 2666 N N . LEU A 1 333 ? 21.234 -9.755 -11.096 1.00 90.31 333 LEU A N 1
ATOM 2667 C CA . LEU A 1 333 ? 20.225 -8.721 -10.901 1.00 90.31 333 LEU A CA 1
ATOM 2668 C C . LEU A 1 333 ? 19.143 -8.779 -11.981 1.00 90.31 333 LEU A C 1
ATOM 2670 O O . LEU A 1 333 ? 19.433 -8.785 -13.175 1.00 90.31 333 LEU A O 1
ATOM 2674 N N . ARG A 1 334 ? 17.885 -8.800 -11.544 1.00 92.00 334 ARG A N 1
ATOM 2675 C CA . ARG A 1 334 ? 16.683 -8.847 -12.384 1.00 92.00 334 ARG A CA 1
ATOM 2676 C C . ARG A 1 334 ? 15.886 -7.551 -12.308 1.00 92.00 334 ARG A C 1
ATOM 2678 O O . ARG A 1 334 ? 15.344 -7.128 -13.325 1.00 92.00 334 ARG A O 1
ATOM 2685 N N . VAL A 1 335 ? 15.813 -6.927 -11.137 1.00 92.88 335 VAL A N 1
ATOM 2686 C CA . VAL A 1 335 ? 15.092 -5.668 -10.928 1.00 92.88 335 VAL A CA 1
ATOM 2687 C C . VAL A 1 335 ? 16.077 -4.608 -10.465 1.00 92.88 335 VAL A C 1
ATOM 2689 O O . VAL A 1 335 ? 16.762 -4.792 -9.460 1.00 92.88 335 VAL A O 1
ATOM 2692 N N . LEU A 1 336 ? 16.143 -3.500 -11.198 1.00 92.25 336 LEU A N 1
ATOM 2693 C CA . LEU A 1 336 ? 16.907 -2.323 -10.813 1.00 92.25 336 LEU A CA 1
ATOM 2694 C C . LEU A 1 336 ? 15.992 -1.101 -10.793 1.00 92.25 336 LEU A C 1
ATOM 2696 O O . LEU A 1 336 ? 15.539 -0.633 -11.843 1.00 92.25 336 LEU A O 1
ATOM 2700 N N . HIS A 1 337 ? 15.740 -0.596 -9.586 1.00 89.69 337 HIS A N 1
ATOM 2701 C CA . HIS A 1 337 ? 14.960 0.606 -9.340 1.00 89.69 337 HIS A CA 1
ATOM 2702 C C . HIS A 1 337 ? 15.860 1.741 -8.862 1.00 89.69 337 HIS A C 1
ATOM 2704 O O . HIS A 1 337 ? 16.413 1.677 -7.763 1.00 89.69 337 HIS A O 1
ATOM 2710 N N . LEU A 1 338 ? 16.015 2.778 -9.689 1.00 85.38 338 LEU A N 1
ATOM 2711 C CA . LEU A 1 338 ? 16.846 3.939 -9.388 1.00 85.38 338 LEU A CA 1
ATOM 2712 C C . LEU A 1 338 ? 15.983 5.183 -9.208 1.00 85.38 338 LEU A C 1
ATOM 2714 O O . LEU A 1 338 ? 15.486 5.746 -10.178 1.00 85.38 338 LEU A O 1
ATOM 2718 N N . HIS A 1 339 ? 15.893 5.657 -7.970 1.00 75.75 339 HIS A N 1
ATOM 2719 C CA . HIS A 1 339 ? 15.344 6.964 -7.629 1.00 75.75 339 HIS A CA 1
ATOM 2720 C C . HIS A 1 339 ? 16.503 7.901 -7.245 1.00 75.75 339 HIS A C 1
ATOM 2722 O O . HIS A 1 339 ? 16.640 8.323 -6.099 1.00 75.75 339 HIS A O 1
ATOM 2728 N N . CYS A 1 340 ? 17.416 8.150 -8.195 1.00 66.50 340 CYS A N 1
ATOM 2729 C CA . CYS A 1 340 ? 18.679 8.863 -7.962 1.00 66.50 340 CYS A CA 1
ATOM 2730 C C . CYS A 1 340 ? 18.814 10.099 -8.863 1.00 66.50 340 CYS A C 1
ATOM 2732 O O . CYS A 1 340 ? 18.713 10.010 -10.087 1.00 66.50 340 CYS A O 1
ATOM 2734 N N . SER A 1 341 ? 19.138 11.255 -8.275 1.00 62.41 341 SER A N 1
ATOM 2735 C CA . SER A 1 341 ? 19.304 12.520 -9.009 1.00 62.41 341 SER A CA 1
ATOM 2736 C C . SER A 1 341 ? 20.715 12.750 -9.576 1.00 62.41 341 SER A C 1
ATOM 2738 O O . SER A 1 341 ? 20.947 13.761 -10.242 1.00 62.41 341 SER A O 1
ATOM 2740 N N . HIS A 1 342 ? 21.682 11.861 -9.322 1.00 69.06 342 HIS A N 1
ATOM 2741 C CA . HIS A 1 342 ? 23.084 12.023 -9.749 1.00 69.06 342 HIS A CA 1
ATOM 2742 C C . HIS A 1 342 ? 23.586 10.936 -10.704 1.00 69.06 342 HIS A C 1
ATOM 2744 O O . HIS A 1 342 ? 24.758 10.968 -11.084 1.00 69.06 342 HIS A O 1
ATOM 2750 N N . LEU A 1 343 ? 22.711 10.027 -11.149 1.00 77.06 343 LEU A N 1
ATOM 2751 C CA . LEU A 1 343 ? 23.028 9.101 -12.234 1.00 77.06 343 LEU A CA 1
ATOM 2752 C C . LEU A 1 343 ? 23.369 9.893 -13.506 1.00 77.06 343 LEU A C 1
ATOM 2754 O O . LEU A 1 343 ? 22.572 10.717 -13.962 1.00 77.06 343 LEU A O 1
ATOM 2758 N N . ARG A 1 344 ? 24.553 9.651 -14.074 1.00 77.00 344 ARG A N 1
ATOM 2759 C CA . ARG A 1 344 ? 25.015 10.277 -15.320 1.00 77.00 344 ARG A CA 1
ATOM 2760 C C . ARG A 1 344 ? 24.950 9.270 -16.460 1.00 77.00 344 ARG A C 1
ATOM 2762 O O . ARG A 1 344 ? 24.988 8.063 -16.246 1.00 77.00 344 ARG A O 1
ATOM 2769 N N . ASN A 1 345 ? 24.971 9.762 -17.698 1.00 81.88 345 ASN A N 1
ATOM 2770 C CA . ASN A 1 345 ? 24.972 8.901 -18.886 1.00 81.88 345 ASN A CA 1
ATOM 2771 C C . ASN A 1 345 ? 26.107 7.856 -18.888 1.00 81.88 345 ASN A C 1
ATOM 2773 O O . ASN A 1 345 ? 25.925 6.765 -19.416 1.00 81.88 345 ASN A O 1
ATOM 2777 N N . ALA A 1 346 ? 27.268 8.172 -18.300 1.00 80.62 346 ALA A N 1
ATOM 2778 C CA . ALA A 1 346 ? 28.405 7.250 -18.226 1.00 80.62 346 ALA A CA 1
ATOM 2779 C C . ALA A 1 346 ? 28.097 5.994 -17.391 1.00 80.62 346 ALA A C 1
ATOM 2781 O O . ALA A 1 346 ? 28.564 4.909 -17.722 1.00 80.62 346 ALA A O 1
ATOM 2782 N N . ASP A 1 347 ? 27.269 6.134 -16.353 1.00 83.19 347 ASP A N 1
ATOM 2783 C CA . ASP A 1 347 ? 26.908 5.037 -15.453 1.00 83.19 347 ASP A CA 1
ATOM 2784 C C . ASP A 1 347 ? 25.944 4.044 -16.141 1.00 83.19 347 ASP A C 1
ATOM 2786 O 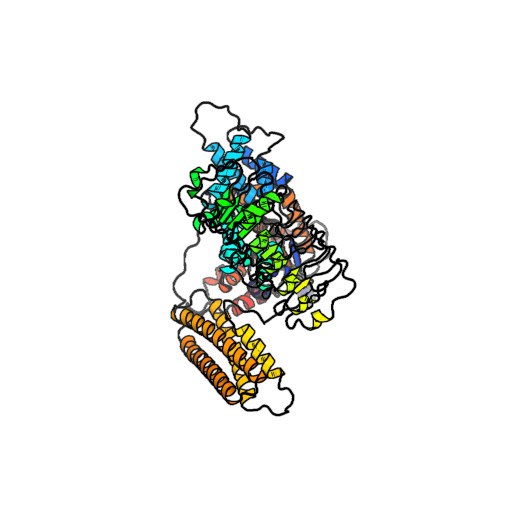O . ASP A 1 347 ? 25.899 2.862 -15.798 1.00 83.19 347 ASP A O 1
ATOM 2790 N N . LEU A 1 348 ? 25.213 4.489 -17.176 1.00 86.69 348 LEU A N 1
ATOM 2791 C CA . LEU A 1 348 ? 24.295 3.640 -17.945 1.00 86.69 348 LEU A CA 1
ATOM 2792 C C . LEU A 1 348 ? 25.017 2.525 -18.706 1.00 86.69 348 LEU A C 1
ATOM 2794 O O . LEU A 1 348 ? 24.439 1.460 -18.901 1.00 86.69 348 LEU A O 1
ATOM 2798 N N . VAL A 1 349 ? 26.272 2.735 -19.115 1.00 86.62 349 VAL A N 1
ATOM 2799 C CA . VAL A 1 349 ? 27.057 1.706 -19.815 1.00 86.62 349 VAL A CA 1
ATOM 2800 C C . VAL A 1 349 ? 27.331 0.517 -18.894 1.00 86.62 349 VAL A C 1
ATOM 2802 O O . VAL A 1 349 ? 27.200 -0.630 -19.321 1.00 86.62 349 VAL A O 1
ATOM 2805 N N . ASP A 1 350 ? 27.649 0.782 -17.623 1.00 85.38 350 ASP A N 1
ATOM 2806 C CA . ASP A 1 350 ? 27.850 -0.266 -16.620 1.00 85.38 350 ASP A CA 1
ATOM 2807 C C . ASP A 1 350 ? 26.527 -0.984 -16.294 1.00 85.38 350 ASP A C 1
ATOM 2809 O O . ASP A 1 350 ? 26.507 -2.212 -16.208 1.00 85.38 350 ASP A O 1
ATOM 2813 N N . ILE A 1 351 ? 25.405 -0.255 -16.206 1.00 89.69 351 ILE A N 1
ATOM 2814 C CA . ILE A 1 351 ? 24.063 -0.844 -16.025 1.00 89.69 351 ILE A CA 1
ATOM 2815 C C . ILE A 1 351 ? 23.687 -1.751 -17.204 1.00 89.69 351 ILE A C 1
ATOM 2817 O O . ILE A 1 351 ? 23.138 -2.832 -17.003 1.00 89.69 351 ILE A O 1
ATOM 2821 N N . CYS A 1 352 ? 24.034 -1.369 -18.435 1.00 91.12 352 CYS A N 1
ATOM 2822 C CA . CYS A 1 352 ? 23.813 -2.199 -19.623 1.00 91.12 352 CYS A CA 1
ATOM 2823 C C . CYS A 1 352 ? 24.659 -3.492 -19.629 1.00 91.12 352 CYS A C 1
ATOM 2825 O O . CYS A 1 352 ? 24.443 -4.367 -20.468 1.00 91.12 352 CYS A O 1
ATOM 2827 N N . GLY A 1 353 ? 25.612 -3.638 -18.699 1.00 89.38 353 GLY A N 1
ATOM 2828 C CA . GLY A 1 353 ? 26.317 -4.892 -18.426 1.00 89.38 353 GLY A CA 1
ATOM 2829 C C . GLY A 1 353 ? 25.502 -5.910 -17.616 1.00 89.38 353 GLY A C 1
ATOM 2830 O O . GLY A 1 353 ? 25.859 -7.086 -17.585 1.00 89.38 353 GLY A O 1
ATOM 2831 N N . LEU A 1 354 ? 24.393 -5.499 -16.995 1.00 91.62 354 LEU A N 1
ATOM 2832 C CA . LEU A 1 354 ? 23.533 -6.345 -16.162 1.00 91.62 354 LEU A CA 1
ATOM 2833 C C . LEU A 1 354 ? 22.552 -7.158 -17.020 1.00 91.62 354 LEU A C 1
ATOM 2835 O O . LEU A 1 354 ? 21.343 -6.941 -17.019 1.00 91.62 354 LEU A O 1
ATOM 2839 N N . ILE A 1 355 ? 23.075 -8.126 -17.770 1.00 91.06 355 ILE A N 1
ATOM 2840 C CA . ILE A 1 355 ? 22.338 -8.880 -18.803 1.00 91.06 355 ILE A CA 1
ATOM 2841 C C . ILE A 1 355 ? 21.128 -9.692 -18.297 1.00 91.06 355 ILE A C 1
ATOM 2843 O O . ILE A 1 355 ? 20.331 -10.183 -19.102 1.00 91.06 355 ILE A O 1
ATOM 2847 N N . TRP A 1 356 ? 20.984 -9.858 -16.980 1.00 91.75 356 TRP A N 1
ATOM 2848 C CA . TRP A 1 356 ? 19.868 -10.568 -16.349 1.00 91.75 356 TRP A CA 1
ATOM 2849 C C . TRP A 1 356 ? 18.676 -9.664 -16.013 1.00 91.75 356 TRP A C 1
ATOM 2851 O O . TRP A 1 356 ? 17.641 -10.185 -15.580 1.00 91.75 356 TRP A O 1
ATOM 2861 N N . LEU A 1 357 ? 18.787 -8.350 -16.254 1.00 94.38 357 LEU A N 1
ATOM 2862 C CA . LEU A 1 357 ? 17.722 -7.395 -15.972 1.00 94.38 357 LEU A CA 1
ATOM 2863 C C . LEU A 1 357 ? 16.445 -7.719 -16.753 1.00 94.38 357 LEU A C 1
ATOM 2865 O O . LEU A 1 357 ? 16.449 -7.891 -17.970 1.00 94.38 357 LEU A O 1
ATOM 2869 N N . ARG A 1 358 ? 15.343 -7.752 -16.005 1.00 93.81 358 ARG A N 1
ATOM 2870 C CA . ARG A 1 358 ? 13.953 -7.805 -16.466 1.00 93.81 358 ARG A CA 1
ATOM 2871 C C . ARG A 1 358 ? 13.259 -6.461 -16.284 1.00 93.81 358 ARG A C 1
ATOM 2873 O O . ARG A 1 358 ? 12.361 -6.138 -17.048 1.00 93.81 358 ARG A O 1
ATOM 2880 N N . CYS A 1 359 ? 13.671 -5.663 -15.307 1.00 95.00 359 CYS A N 1
ATOM 2881 C CA . CYS A 1 359 ? 13.108 -4.342 -15.079 1.00 95.00 359 CYS A CA 1
ATOM 2882 C C . CYS A 1 359 ? 14.209 -3.333 -14.793 1.00 95.00 359 CYS A C 1
ATOM 2884 O O . CYS A 1 359 ? 15.027 -3.538 -13.894 1.00 95.00 359 CYS A O 1
ATOM 2886 N N . LEU A 1 360 ? 14.185 -2.238 -15.547 1.00 94.81 360 LEU A N 1
ATOM 2887 C CA . LEU A 1 360 ? 15.053 -1.089 -15.369 1.00 94.81 360 LEU A CA 1
ATOM 2888 C C . LEU A 1 360 ? 14.186 0.166 -15.296 1.00 94.81 360 LEU A C 1
ATOM 2890 O O . LEU A 1 360 ? 13.561 0.552 -16.285 1.00 94.81 360 LEU A O 1
ATOM 2894 N N . THR A 1 361 ? 14.167 0.807 -14.129 1.00 92.31 361 THR A N 1
ATOM 2895 C CA . THR A 1 361 ? 13.546 2.123 -13.964 1.00 92.31 361 THR A CA 1
ATOM 2896 C C . THR A 1 361 ? 14.589 3.166 -13.592 1.00 92.31 361 THR A C 1
ATOM 2898 O O . THR A 1 361 ? 15.303 3.042 -12.597 1.00 92.31 361 THR A O 1
ATOM 2901 N N . LEU A 1 362 ? 14.682 4.172 -14.460 1.00 89.19 362 LEU A N 1
ATOM 2902 C CA . LEU A 1 362 ? 15.574 5.329 -14.407 1.00 89.19 362 LEU A CA 1
ATOM 2903 C C . LEU A 1 362 ? 14.774 6.618 -14.174 1.00 89.19 362 LEU A C 1
ATOM 2905 O O . LEU A 1 362 ? 15.203 7.707 -14.559 1.00 89.19 362 LEU A O 1
ATOM 2909 N N . LYS A 1 363 ? 13.568 6.485 -13.618 1.00 85.44 363 LYS A N 1
ATOM 2910 C CA . LYS A 1 363 ? 12.616 7.580 -13.482 1.00 85.44 363 LYS A CA 1
ATOM 2911 C C . LYS A 1 363 ? 13.215 8.747 -12.698 1.00 85.44 363 LYS A C 1
ATOM 2913 O O . LYS A 1 363 ? 13.763 8.561 -11.615 1.00 85.44 363 LYS A O 1
ATOM 2918 N N . GLY A 1 364 ? 13.096 9.961 -13.234 1.00 80.12 364 GLY A N 1
ATOM 2919 C CA . GLY A 1 364 ? 13.610 11.167 -12.572 1.00 80.12 364 GLY A CA 1
ATOM 2920 C C . GLY A 1 364 ? 15.139 11.316 -12.591 1.00 80.12 364 GLY A C 1
ATOM 2921 O O . GLY A 1 364 ? 15.666 12.271 -12.014 1.00 80.12 364 GLY A O 1
ATOM 2922 N N . ALA A 1 365 ? 15.871 10.405 -13.243 1.00 84.19 365 ALA A N 1
ATOM 2923 C CA . ALA A 1 365 ? 17.319 10.505 -13.363 1.00 84.19 365 ALA A CA 1
ATOM 2924 C C . ALA A 1 365 ? 17.732 11.688 -14.255 1.00 84.19 365 ALA A C 1
ATOM 2926 O O . ALA A 1 365 ? 17.092 12.005 -15.262 1.00 84.19 365 ALA A O 1
ATOM 2927 N N . ARG A 1 366 ? 18.872 12.317 -13.938 1.00 82.50 366 ARG A N 1
ATOM 2928 C CA . ARG A 1 366 ? 19.451 13.428 -14.721 1.00 82.50 366 ARG A CA 1
ATOM 2929 C C . ARG A 1 366 ? 20.207 12.939 -15.963 1.00 82.50 366 ARG A C 1
ATOM 2931 O O . ARG A 1 366 ? 21.337 13.350 -16.222 1.00 82.50 366 ARG A O 1
ATOM 2938 N N . ILE A 1 367 ? 19.568 12.066 -16.734 1.00 87.69 367 ILE A N 1
ATOM 2939 C CA . ILE A 1 367 ? 20.085 11.521 -17.990 1.00 87.69 367 ILE A CA 1
ATOM 2940 C C . ILE A 1 367 ? 19.398 12.190 -19.177 1.00 87.69 367 ILE A C 1
ATOM 2942 O O . ILE A 1 367 ? 18.220 12.543 -19.115 1.00 87.69 367 ILE A O 1
ATOM 2946 N N . ASN A 1 368 ? 20.145 12.380 -20.261 1.00 90.50 368 ASN A N 1
ATOM 2947 C CA . ASN A 1 368 ? 19.632 12.983 -21.497 1.00 90.50 368 ASN A CA 1
ATOM 2948 C C . ASN A 1 368 ? 19.878 12.132 -22.751 1.00 90.50 368 ASN A C 1
ATOM 2950 O O . ASN A 1 368 ? 19.413 12.484 -23.835 1.00 90.50 368 ASN A O 1
ATOM 2954 N N . LEU A 1 369 ? 20.575 11.006 -22.595 1.00 91.81 369 LEU A N 1
ATOM 2955 C CA . LEU A 1 369 ? 20.873 10.060 -23.657 1.00 91.81 369 LEU A CA 1
ATOM 2956 C C . LEU A 1 369 ? 20.764 8.638 -23.106 1.00 91.81 369 LEU A C 1
ATOM 2958 O O . LEU A 1 369 ? 21.322 8.344 -22.049 1.00 91.81 369 LEU A O 1
ATOM 2962 N N . LEU A 1 370 ? 20.099 7.759 -23.853 1.00 93.44 370 LEU A N 1
ATOM 2963 C CA . LEU A 1 370 ? 20.142 6.320 -23.621 1.00 93.44 370 LEU A CA 1
ATOM 2964 C C . LEU A 1 370 ? 21.242 5.711 -24.516 1.00 93.44 370 LEU A C 1
ATOM 2966 O O . LEU A 1 370 ? 21.229 5.957 -25.724 1.00 93.44 370 LEU A O 1
ATOM 2970 N N . PRO A 1 371 ? 22.222 4.970 -23.966 1.00 94.25 371 PRO A N 1
ATOM 2971 C CA . PRO A 1 371 ? 23.334 4.433 -24.746 1.00 94.25 371 PRO A CA 1
ATOM 2972 C C . PRO A 1 371 ? 22.884 3.282 -25.657 1.00 94.25 371 PRO A C 1
ATOM 2974 O O . PRO A 1 371 ? 21.968 2.536 -25.314 1.00 94.25 371 PRO A O 1
ATOM 2977 N N . LYS A 1 372 ? 23.575 3.081 -26.787 1.00 95.19 372 LYS A N 1
ATOM 2978 C CA . LYS A 1 372 ? 23.321 1.959 -27.716 1.00 95.19 372 LYS A CA 1
ATOM 2979 C C . LYS A 1 372 ? 23.469 0.590 -27.043 1.00 95.19 372 LYS A C 1
ATOM 2981 O O . LYS A 1 372 ? 22.825 -0.378 -27.429 1.00 95.19 372 LYS A O 1
ATOM 2986 N N . GLU A 1 373 ? 24.295 0.509 -25.999 1.00 95.75 373 GLU A N 1
ATOM 2987 C CA . GLU A 1 373 ? 24.518 -0.693 -25.200 1.00 95.75 373 GLU A CA 1
ATOM 2988 C C . GLU A 1 373 ? 23.237 -1.208 -24.528 1.00 95.75 373 GLU A C 1
ATOM 2990 O O . GLU A 1 373 ? 23.223 -2.369 -24.120 1.00 95.75 373 GLU A O 1
ATOM 2995 N N . ILE A 1 374 ? 22.157 -0.414 -24.470 1.00 96.00 374 ILE A N 1
ATOM 2996 C CA . ILE A 1 374 ? 20.854 -0.858 -23.962 1.00 96.00 374 ILE A CA 1
ATOM 2997 C C . ILE A 1 374 ? 20.360 -2.128 -24.666 1.00 96.00 374 ILE A C 1
ATOM 2999 O O . ILE A 1 374 ? 19.806 -3.001 -24.001 1.00 96.00 374 ILE A O 1
ATOM 3003 N N . GLY A 1 375 ? 20.659 -2.304 -25.960 1.00 95.25 375 GLY A N 1
ATOM 3004 C CA . GLY A 1 375 ? 20.295 -3.504 -26.729 1.00 95.25 375 GLY A CA 1
ATOM 3005 C C . GLY A 1 375 ? 20.880 -4.814 -26.176 1.00 95.25 375 GLY A C 1
ATOM 3006 O O . GLY A 1 375 ? 20.370 -5.904 -26.446 1.00 95.25 375 GLY A O 1
ATOM 3007 N N . ARG A 1 376 ? 21.903 -4.743 -25.307 1.00 95.56 376 ARG A N 1
ATOM 3008 C CA . ARG A 1 376 ? 22.456 -5.914 -24.599 1.00 95.56 376 ARG A CA 1
ATOM 3009 C C . ARG A 1 376 ? 21.475 -6.522 -23.597 1.00 95.56 376 ARG A C 1
ATOM 3011 O O . ARG A 1 376 ? 21.582 -7.716 -23.308 1.00 95.56 376 ARG A O 1
ATOM 3018 N N . LEU A 1 377 ? 20.518 -5.748 -23.082 1.00 95.62 377 LEU A N 1
ATOM 3019 C CA . LEU A 1 377 ? 19.545 -6.179 -22.074 1.00 95.62 377 LEU A CA 1
ATOM 3020 C C . LEU A 1 377 ? 18.396 -6.993 -22.695 1.00 95.62 377 LEU A C 1
ATOM 3022 O O . LEU A 1 377 ? 17.220 -6.689 -22.527 1.00 95.62 377 LEU A O 1
ATOM 3026 N N . LYS A 1 378 ? 18.714 -8.084 -23.398 1.00 94.00 378 LYS A N 1
ATOM 3027 C CA . LYS A 1 378 ? 17.751 -8.889 -24.181 1.00 94.00 378 LYS A CA 1
ATOM 3028 C C . LYS A 1 378 ? 16.617 -9.528 -23.367 1.00 94.00 378 LYS A C 1
ATOM 3030 O O . LYS A 1 378 ? 15.675 -10.065 -23.944 1.00 94.00 378 LYS A O 1
ATOM 3035 N N . ARG A 1 379 ? 16.723 -9.519 -22.037 1.00 94.00 379 ARG A N 1
ATOM 3036 C CA . ARG A 1 379 ? 15.743 -10.081 -21.093 1.00 94.00 379 ARG A CA 1
ATOM 3037 C C . ARG A 1 379 ? 14.838 -9.026 -20.461 1.00 94.00 379 ARG A C 1
ATOM 3039 O O . ARG A 1 379 ? 13.996 -9.384 -19.639 1.00 94.00 379 ARG A O 1
ATOM 3046 N N . LEU A 1 380 ? 15.012 -7.760 -20.833 1.00 95.94 380 LEU A N 1
ATOM 3047 C CA . LEU A 1 380 ? 14.279 -6.649 -20.255 1.00 95.94 380 LEU A CA 1
ATOM 3048 C C . LEU A 1 380 ? 12.803 -6.723 -20.655 1.00 95.94 380 LEU A C 1
ATOM 3050 O O . LEU A 1 380 ? 12.486 -6.786 -21.836 1.00 95.94 380 LEU A O 1
ATOM 3054 N N . TRP A 1 381 ? 11.917 -6.725 -19.663 1.00 94.19 381 TRP A N 1
ATOM 3055 C CA . TRP A 1 381 ? 10.459 -6.674 -19.796 1.00 94.19 381 TRP A CA 1
ATOM 3056 C C . TRP A 1 381 ? 9.927 -5.257 -19.613 1.00 94.19 381 TRP A C 1
ATOM 3058 O O . TRP A 1 381 ? 8.978 -4.872 -20.289 1.00 94.19 381 TRP A O 1
ATOM 3068 N N . ILE A 1 382 ? 10.525 -4.487 -18.705 1.00 94.50 382 ILE A N 1
ATOM 3069 C CA . ILE A 1 382 ? 10.086 -3.133 -18.365 1.00 94.50 382 ILE A CA 1
ATOM 3070 C C . ILE A 1 382 ? 11.273 -2.183 -18.490 1.00 94.50 382 ILE A C 1
ATOM 3072 O O . ILE A 1 382 ? 12.288 -2.360 -17.809 1.00 94.50 382 ILE A O 1
ATOM 3076 N N . LEU A 1 383 ? 11.121 -1.164 -19.334 1.00 96.19 383 LEU A N 1
ATOM 3077 C CA . LEU A 1 383 ? 12.030 -0.029 -19.434 1.00 96.19 383 LEU A CA 1
ATOM 3078 C C . LEU A 1 383 ? 11.250 1.250 -19.131 1.00 96.19 383 LEU A C 1
ATOM 3080 O O . LEU A 1 383 ? 10.433 1.689 -19.938 1.00 96.19 383 LEU A O 1
ATOM 3084 N N . ASN A 1 384 ? 11.512 1.844 -17.969 1.00 93.00 384 ASN A N 1
ATOM 3085 C CA . ASN A 1 384 ? 10.930 3.121 -17.571 1.00 93.00 384 ASN A CA 1
ATOM 3086 C C . ASN A 1 384 ? 12.026 4.186 -17.520 1.00 93.00 384 ASN A C 1
ATOM 3088 O O . ASN A 1 384 ? 12.914 4.143 -16.668 1.00 93.00 384 ASN A O 1
ATOM 3092 N N . VAL A 1 385 ? 11.951 5.146 -18.434 1.00 92.69 385 VAL A N 1
ATOM 3093 C CA . VAL A 1 385 ? 12.834 6.317 -18.491 1.00 92.69 385 VAL A CA 1
ATOM 3094 C C . VAL A 1 385 ? 12.042 7.620 -18.368 1.00 92.69 385 VAL A C 1
ATOM 3096 O O . VAL A 1 385 ? 12.493 8.677 -18.811 1.00 92.69 385 VAL A O 1
ATOM 3099 N N . SER A 1 386 ? 10.849 7.549 -17.777 1.00 89.38 386 SER A N 1
ATOM 3100 C CA . SER A 1 386 ? 9.966 8.698 -17.601 1.00 89.38 386 SER A CA 1
ATOM 3101 C C . SER A 1 386 ? 10.576 9.780 -16.703 1.00 89.38 386 SER A C 1
ATOM 3103 O O . SER A 1 386 ? 11.434 9.512 -15.859 1.00 89.38 386 SER A O 1
ATOM 3105 N N . ASN A 1 387 ? 10.128 11.026 -16.867 1.00 86.62 387 ASN A N 1
ATOM 3106 C CA . ASN A 1 387 ? 10.640 12.185 -16.121 1.00 86.62 387 ASN A CA 1
ATOM 3107 C C . ASN A 1 387 ? 12.167 12.378 -16.264 1.00 86.62 387 ASN A C 1
ATOM 3109 O O . ASN A 1 387 ? 12.839 12.771 -15.310 1.00 86.62 387 ASN A O 1
ATOM 3113 N N . THR A 1 388 ? 12.733 12.085 -17.436 1.00 89.88 388 THR A N 1
ATOM 3114 C CA . THR A 1 388 ? 14.161 12.296 -17.733 1.00 89.88 388 THR A CA 1
ATOM 3115 C C . THR A 1 388 ? 14.349 13.308 -18.864 1.00 89.88 388 THR A C 1
ATOM 3117 O O . THR A 1 388 ? 13.415 13.670 -19.578 1.00 89.88 388 THR A O 1
ATOM 3120 N N . GLY A 1 389 ? 15.584 13.769 -19.067 1.00 89.62 389 GLY A N 1
ATOM 3121 C CA . GLY A 1 389 ? 15.936 14.694 -20.147 1.00 89.62 389 GLY A CA 1
ATOM 3122 C C . GLY A 1 389 ? 16.194 14.025 -21.500 1.00 89.62 389 GLY A C 1
ATOM 3123 O O . GLY A 1 389 ? 16.842 14.646 -22.346 1.00 89.62 389 GLY A O 1
ATOM 3124 N N . ILE A 1 390 ? 15.789 12.762 -21.694 1.00 93.44 390 ILE A N 1
ATOM 3125 C CA . ILE A 1 390 ? 16.077 11.991 -22.913 1.00 93.44 390 ILE A CA 1
ATOM 3126 C C . ILE A 1 390 ? 15.437 12.659 -24.130 1.00 93.44 390 ILE A C 1
ATOM 3128 O O . ILE A 1 390 ? 14.261 13.012 -24.100 1.00 93.44 390 ILE A O 1
ATOM 3132 N N . ARG A 1 391 ? 16.228 12.824 -25.197 1.00 92.94 391 ARG A N 1
ATOM 3133 C CA . ARG A 1 391 ? 15.816 13.488 -26.450 1.00 92.94 391 ARG A CA 1
ATOM 3134 C C . ARG A 1 391 ? 15.546 12.534 -27.608 1.00 92.94 391 ARG A C 1
ATOM 3136 O O . ARG A 1 391 ? 14.828 12.879 -28.538 1.00 92.94 391 ARG A O 1
ATOM 3143 N N . CYS A 1 392 ? 16.141 11.350 -27.572 1.00 92.62 392 CYS A N 1
ATOM 3144 C CA . CYS A 1 392 ? 15.978 10.332 -28.597 1.00 92.62 392 CYS A CA 1
ATOM 3145 C C . CYS A 1 392 ? 16.171 8.941 -27.993 1.00 92.62 392 CYS A C 1
ATOM 3147 O O . CYS A 1 392 ? 16.918 8.765 -27.025 1.00 92.62 392 CYS A O 1
ATOM 3149 N N . LEU A 1 393 ? 15.496 7.956 -28.581 1.00 95.50 393 LEU A N 1
ATOM 3150 C CA . LEU A 1 393 ? 15.744 6.545 -28.311 1.00 95.50 393 LEU A CA 1
ATOM 3151 C C . LEU A 1 393 ? 16.726 6.000 -29.362 1.00 95.50 393 LEU A C 1
ATOM 3153 O O . LEU A 1 393 ? 16.532 6.262 -30.549 1.00 95.50 393 LEU A O 1
ATOM 3157 N N . PRO A 1 394 ? 17.769 5.248 -28.969 1.00 95.88 394 PRO A N 1
ATOM 3158 C CA . PRO A 1 394 ? 18.654 4.591 -29.922 1.00 95.88 394 PRO A CA 1
ATOM 3159 C C . PRO A 1 394 ? 17.913 3.460 -30.649 1.00 95.88 394 PRO A C 1
ATOM 3161 O O . PRO A 1 394 ? 17.049 2.802 -30.066 1.00 95.88 394 PRO A O 1
ATOM 3164 N N . ARG A 1 395 ? 18.285 3.180 -31.904 1.00 96.62 395 ARG A N 1
ATOM 3165 C CA . ARG A 1 395 ? 17.710 2.076 -32.703 1.00 96.62 395 ARG A CA 1
ATOM 3166 C C . ARG A 1 395 ? 17.847 0.710 -32.022 1.00 96.62 395 ARG A C 1
ATOM 3168 O O . ARG A 1 395 ? 17.016 -0.176 -32.209 1.00 96.62 395 ARG A O 1
ATOM 3175 N N . GLU A 1 396 ? 18.878 0.552 -31.191 1.00 97.50 396 GLU A N 1
ATOM 3176 C CA . GLU A 1 396 ? 19.157 -0.652 -30.413 1.00 97.50 396 GLU A CA 1
ATOM 3177 C C . GLU A 1 396 ? 18.066 -0.949 -29.364 1.00 97.50 396 GLU A C 1
ATOM 3179 O O . GLU A 1 396 ? 17.995 -2.071 -28.870 1.00 97.50 396 GLU A O 1
ATOM 3184 N N . VAL A 1 397 ? 17.151 -0.010 -29.069 1.00 96.56 397 VAL A N 1
ATOM 3185 C CA . VAL A 1 397 ? 15.921 -0.311 -28.309 1.00 96.56 397 VAL A CA 1
ATOM 3186 C C . VAL A 1 397 ? 15.131 -1.439 -28.975 1.00 96.56 397 VAL A C 1
ATOM 3188 O O . VAL A 1 397 ? 14.601 -2.289 -28.269 1.00 96.56 397 VAL A O 1
ATOM 3191 N N . GLY A 1 398 ? 15.126 -1.527 -30.310 1.00 95.25 398 GLY A N 1
ATOM 3192 C CA . GLY A 1 398 ? 14.487 -2.627 -31.037 1.00 95.25 398 GLY A CA 1
ATOM 3193 C C . GLY A 1 398 ? 15.125 -4.004 -30.808 1.00 95.25 398 GLY A C 1
ATOM 3194 O O . GLY A 1 398 ? 14.544 -5.014 -31.194 1.00 95.25 398 GLY A O 1
ATOM 3195 N N . GLU A 1 399 ? 16.296 -4.096 -30.170 1.00 96.62 399 GLU A N 1
ATOM 3196 C CA . GLU A 1 399 ? 16.921 -5.374 -29.792 1.00 96.62 399 GLU A CA 1
ATOM 3197 C C . GLU A 1 399 ? 16.346 -5.963 -28.490 1.00 96.62 399 GLU A C 1
ATOM 3199 O O . GLU A 1 399 ? 16.598 -7.129 -28.173 1.00 96.62 399 GLU A O 1
ATOM 3204 N N . LEU A 1 400 ? 15.536 -5.196 -27.749 1.00 96.88 400 LEU A N 1
ATOM 3205 C CA . LEU A 1 400 ? 14.895 -5.604 -26.495 1.00 96.88 400 LEU A CA 1
ATOM 3206 C C . LEU A 1 400 ? 13.686 -6.518 -26.753 1.00 96.88 400 LEU A C 1
ATOM 3208 O O . LEU A 1 400 ? 12.553 -6.205 -26.412 1.00 96.88 400 LEU A O 1
ATOM 3212 N N . GLN A 1 401 ? 13.918 -7.678 -27.360 1.00 90.56 401 GLN A N 1
ATOM 3213 C CA . GLN A 1 401 ? 12.866 -8.557 -27.886 1.00 90.56 401 GLN A CA 1
ATOM 3214 C C . GLN A 1 401 ? 11.844 -9.037 -26.841 1.00 90.56 401 GLN A C 1
ATOM 3216 O O . GLN A 1 401 ? 10.745 -9.425 -27.213 1.00 90.56 401 GLN A O 1
ATOM 3221 N N . GLN A 1 402 ? 12.185 -9.010 -25.549 1.00 93.94 402 GLN A N 1
ATOM 3222 C CA . GLN A 1 402 ? 11.302 -9.399 -24.442 1.00 93.94 402 GLN A CA 1
ATOM 3223 C C . GLN A 1 402 ? 10.553 -8.218 -23.800 1.00 93.94 402 GLN A C 1
ATOM 3225 O O . GLN A 1 402 ? 9.850 -8.420 -22.807 1.00 93.94 402 GLN A O 1
ATOM 3230 N N . LEU A 1 403 ? 10.703 -7.000 -24.335 1.00 96.00 403 LEU A N 1
ATOM 3231 C CA . LEU A 1 403 ? 10.127 -5.795 -23.750 1.00 96.00 403 LEU A CA 1
ATOM 3232 C C . LEU A 1 403 ? 8.603 -5.819 -23.869 1.00 96.00 403 LEU A C 1
ATOM 3234 O O . LEU A 1 403 ? 8.059 -5.951 -24.960 1.00 96.00 403 LEU A O 1
ATOM 3238 N N . LYS A 1 404 ? 7.934 -5.673 -22.726 1.00 92.56 404 LYS A N 1
ATOM 3239 C CA . LYS A 1 404 ? 6.476 -5.628 -22.579 1.00 92.56 404 LYS A CA 1
ATOM 3240 C C . LYS A 1 404 ? 5.973 -4.215 -22.322 1.00 92.56 404 LYS A C 1
ATOM 3242 O O . LYS A 1 404 ? 4.901 -3.859 -22.799 1.00 92.56 404 LYS A O 1
ATOM 3247 N N . ILE A 1 405 ? 6.734 -3.423 -21.568 1.00 91.94 405 ILE A N 1
ATOM 3248 C CA . ILE A 1 405 ? 6.375 -2.055 -21.194 1.00 91.94 405 ILE A CA 1
ATOM 3249 C C . ILE A 1 405 ? 7.542 -1.125 -21.514 1.00 91.94 405 ILE A C 1
ATOM 3251 O O . ILE A 1 405 ? 8.651 -1.314 -21.004 1.00 91.94 405 ILE A O 1
ATOM 3255 N N . LEU A 1 406 ? 7.265 -0.101 -22.320 1.00 95.44 406 LEU A N 1
ATOM 3256 C CA . LEU A 1 406 ? 8.168 1.018 -22.570 1.00 95.44 406 LEU A CA 1
ATOM 3257 C C . LEU A 1 406 ? 7.500 2.316 -22.114 1.00 95.44 406 LEU A C 1
ATOM 3259 O O . LEU A 1 406 ? 6.455 2.694 -22.644 1.00 95.44 406 LEU A O 1
ATOM 3263 N N . ASP A 1 407 ? 8.111 2.999 -21.147 1.00 92.00 407 ASP A N 1
ATOM 3264 C CA . ASP A 1 407 ? 7.639 4.294 -20.656 1.00 92.00 407 ASP A CA 1
ATOM 3265 C C . ASP A 1 407 ? 8.681 5.392 -20.885 1.00 92.00 407 ASP A C 1
ATOM 3267 O O . ASP A 1 407 ? 9.745 5.412 -20.262 1.00 92.00 407 ASP A O 1
ATOM 3271 N N . VAL A 1 408 ? 8.345 6.304 -21.796 1.00 93.62 408 VAL A N 1
ATOM 3272 C CA . VAL A 1 408 ? 9.096 7.511 -22.162 1.00 93.62 408 VAL A CA 1
ATOM 3273 C C . VAL A 1 408 ? 8.295 8.782 -21.857 1.00 93.62 408 VAL A C 1
ATOM 3275 O O . VAL A 1 408 ? 8.536 9.835 -22.449 1.00 93.62 408 VAL A O 1
ATOM 3278 N N . SER A 1 409 ? 7.326 8.709 -20.943 1.00 87.69 409 SER A N 1
ATOM 3279 C CA . SER A 1 409 ? 6.476 9.848 -20.589 1.00 87.69 409 SER A CA 1
ATOM 3280 C C . SER A 1 409 ? 7.263 10.968 -19.905 1.00 87.69 409 SER A C 1
ATOM 3282 O O . SER A 1 409 ? 8.210 10.713 -19.161 1.00 87.69 409 SER A O 1
ATOM 3284 N N . ASN A 1 410 ? 6.854 12.223 -20.103 1.00 86.75 410 ASN A N 1
ATOM 3285 C CA . ASN A 1 410 ? 7.536 13.407 -19.565 1.00 86.75 410 ASN A CA 1
ATOM 3286 C C . ASN A 1 410 ? 9.033 13.444 -19.943 1.00 86.75 410 ASN A C 1
ATOM 3288 O O . ASN A 1 410 ? 9.896 13.706 -19.102 1.00 86.75 410 ASN A O 1
ATOM 3292 N N . THR A 1 411 ? 9.346 13.131 -21.201 1.00 91.38 411 THR A N 1
ATOM 3293 C CA . THR A 1 411 ? 10.699 13.233 -21.772 1.00 91.38 411 THR A CA 1
ATOM 3294 C C . THR A 1 411 ? 10.723 14.240 -22.921 1.00 91.38 411 THR A C 1
ATOM 3296 O O . THR A 1 411 ? 9.694 14.763 -23.342 1.00 91.38 411 THR A O 1
ATOM 3299 N N . MET A 1 412 ? 11.908 14.520 -23.459 1.00 91.25 412 MET A N 1
ATOM 3300 C CA . MET A 1 412 ? 12.093 15.411 -24.608 1.00 91.25 412 MET A CA 1
ATOM 3301 C C . MET A 1 412 ? 12.196 14.636 -25.931 1.00 91.25 412 MET A C 1
ATOM 3303 O O . MET A 1 412 ? 12.752 15.165 -26.891 1.00 91.25 412 MET A O 1
ATOM 3307 N N . VAL A 1 413 ? 11.713 13.388 -25.977 1.00 94.38 413 VAL A N 1
ATOM 3308 C CA . VAL A 1 413 ? 11.770 12.531 -27.170 1.00 94.38 413 VAL A CA 1
ATOM 3309 C C . VAL A 1 413 ? 10.950 13.146 -28.301 1.00 94.38 413 VAL A C 1
ATOM 3311 O O . VAL A 1 413 ? 9.764 13.397 -28.114 1.00 94.38 413 VAL A O 1
ATOM 3314 N N . GLU A 1 414 ? 11.585 13.388 -29.452 1.00 91.25 414 GLU A N 1
ATOM 3315 C CA . GLU A 1 414 ? 10.943 14.001 -30.632 1.00 91.25 414 GLU A CA 1
ATOM 3316 C C . GLU A 1 414 ? 10.369 12.986 -31.630 1.00 91.25 414 GLU A C 1
ATOM 3318 O O . GLU A 1 414 ? 9.427 13.296 -32.359 1.00 91.25 414 GLU A O 1
ATOM 3323 N N . SER A 1 415 ? 10.921 11.774 -31.665 1.00 90.56 415 SER A N 1
ATOM 3324 C CA . SER A 1 415 ? 10.464 10.686 -32.529 1.00 90.56 415 SER A CA 1
ATOM 3325 C C . SER A 1 415 ? 10.759 9.325 -31.899 1.00 90.56 415 SER A C 1
ATOM 3327 O O . SER A 1 415 ? 11.694 9.172 -31.104 1.00 90.56 415 SER A O 1
ATOM 3329 N N . LEU A 1 416 ? 9.944 8.329 -32.251 1.00 92.81 416 LEU A N 1
ATOM 3330 C CA . LEU A 1 416 ? 10.210 6.925 -31.946 1.00 92.81 416 LEU A CA 1
ATOM 3331 C C . LEU A 1 416 ? 10.945 6.288 -33.141 1.00 92.81 416 LEU A C 1
ATOM 3333 O O . LEU A 1 416 ? 10.541 6.531 -34.277 1.00 92.81 416 LEU A O 1
ATOM 3337 N N . PRO A 1 417 ? 12.007 5.490 -32.925 1.00 95.00 417 PRO A N 1
ATOM 3338 C CA . PRO A 1 417 ? 12.742 4.845 -34.011 1.00 95.00 417 PRO A CA 1
ATOM 3339 C C . PRO A 1 417 ? 11.877 3.787 -34.709 1.00 95.00 417 PRO A C 1
ATOM 3341 O O . PRO A 1 417 ? 11.081 3.114 -34.053 1.00 95.00 417 PRO A O 1
ATOM 3344 N N . GLU A 1 418 ? 12.075 3.581 -36.015 1.00 95.31 418 GLU A N 1
ATOM 3345 C CA . GLU A 1 418 ? 11.361 2.557 -36.799 1.00 95.31 418 GLU A CA 1
ATOM 3346 C C . GLU A 1 418 ? 11.540 1.149 -36.210 1.00 95.31 418 GLU A C 1
ATOM 3348 O O . GLU A 1 418 ? 10.639 0.309 -36.251 1.00 95.31 418 GLU A O 1
ATOM 3353 N N . GLU A 1 419 ? 12.690 0.894 -35.581 1.00 96.88 419 GLU A N 1
ATOM 3354 C CA . GLU A 1 419 ? 12.992 -0.366 -34.912 1.00 96.88 419 GLU A CA 1
ATOM 3355 C C . GLU A 1 419 ? 12.066 -0.690 -33.733 1.00 96.88 419 GLU A C 1
ATOM 3357 O O . GLU A 1 419 ? 12.086 -1.832 -33.271 1.00 96.88 419 GLU A O 1
ATOM 3362 N N . ILE A 1 420 ? 11.221 0.245 -33.277 1.00 95.12 420 ILE A N 1
ATOM 3363 C CA . ILE A 1 420 ? 10.171 -0.048 -32.296 1.00 95.12 420 ILE A CA 1
ATOM 3364 C C . ILE A 1 420 ? 9.268 -1.194 -32.774 1.00 95.12 420 ILE A C 1
ATOM 3366 O O . ILE A 1 420 ? 8.907 -2.043 -31.965 1.00 95.12 420 ILE A O 1
ATOM 3370 N N . GLY A 1 421 ? 9.003 -1.311 -34.084 1.00 92.25 421 GLY A N 1
ATOM 3371 C CA . GLY A 1 421 ? 8.196 -2.396 -34.660 1.00 92.25 421 GLY A CA 1
ATOM 3372 C C . GLY A 1 421 ? 8.777 -3.800 -34.441 1.00 92.25 421 GLY A C 1
ATOM 3373 O O . GLY A 1 421 ? 8.057 -4.802 -34.491 1.00 92.25 421 GLY A O 1
ATOM 3374 N N . LYS A 1 422 ? 10.072 -3.905 -34.104 1.00 95.75 422 LYS A N 1
ATOM 3375 C CA . LYS A 1 422 ? 10.729 -5.176 -33.760 1.00 95.75 422 LYS A CA 1
ATOM 3376 C C . LYS A 1 422 ? 10.338 -5.698 -32.374 1.00 95.75 422 LYS A C 1
ATOM 3378 O O . LYS A 1 422 ? 10.619 -6.858 -32.082 1.00 95.75 422 LYS A O 1
ATOM 3383 N N . LEU A 1 423 ? 9.704 -4.891 -31.522 1.00 96.38 423 LEU A N 1
ATOM 3384 C CA . LEU A 1 423 ? 9.316 -5.262 -30.158 1.00 96.38 423 LEU A CA 1
ATOM 3385 C C . LEU A 1 423 ? 8.017 -6.078 -30.137 1.00 96.38 423 LEU A C 1
ATOM 3387 O O . LEU A 1 423 ? 6.978 -5.623 -29.666 1.00 96.38 423 LEU A O 1
ATOM 3391 N N . LYS A 1 424 ? 8.065 -7.316 -30.636 1.00 90.56 424 LYS A N 1
ATOM 3392 C CA . LYS A 1 424 ? 6.866 -8.152 -30.837 1.00 90.56 424 LYS A CA 1
ATOM 3393 C C . LYS A 1 424 ? 6.097 -8.491 -29.554 1.00 90.56 424 LYS A C 1
ATOM 3395 O O . LYS A 1 424 ? 4.944 -8.884 -29.653 1.00 90.56 424 LYS A O 1
ATOM 3400 N N . HIS A 1 425 ? 6.696 -8.347 -28.373 1.00 91.44 425 HIS A N 1
ATOM 3401 C CA . HIS A 1 425 ? 6.038 -8.599 -27.084 1.00 91.44 425 HIS A CA 1
ATOM 3402 C C . HIS A 1 425 ? 5.562 -7.328 -26.363 1.00 91.44 425 HIS A C 1
ATOM 3404 O O . HIS A 1 425 ? 5.087 -7.425 -25.229 1.00 91.44 425 HIS A O 1
ATOM 3410 N N . LEU A 1 426 ? 5.670 -6.154 -26.997 1.00 93.12 426 LEU A N 1
ATOM 3411 C CA . LEU A 1 426 ? 5.274 -4.892 -26.382 1.00 93.12 426 LEU A CA 1
ATOM 3412 C C . LEU A 1 426 ? 3.754 -4.851 -26.191 1.00 93.12 426 LEU A C 1
ATOM 3414 O O . LEU A 1 426 ? 3.000 -4.908 -27.157 1.00 93.12 426 LEU A O 1
ATOM 3418 N N . ASN A 1 427 ? 3.321 -4.747 -24.936 1.00 89.00 427 ASN A N 1
ATOM 3419 C CA . ASN A 1 427 ? 1.921 -4.648 -24.527 1.00 89.00 427 ASN A CA 1
ATOM 3420 C C . ASN A 1 427 ? 1.515 -3.186 -24.292 1.00 89.00 427 ASN A C 1
ATOM 3422 O O . ASN A 1 427 ? 0.419 -2.784 -24.681 1.00 89.00 427 ASN A O 1
ATOM 3426 N N . ALA A 1 428 ? 2.403 -2.387 -23.692 1.00 88.38 428 ALA A N 1
ATOM 3427 C CA . ALA A 1 428 ? 2.118 -1.000 -23.348 1.00 88.38 428 ALA A CA 1
ATOM 3428 C C . ALA A 1 428 ? 3.245 -0.050 -23.771 1.00 88.38 428 ALA A C 1
ATOM 3430 O O . ALA A 1 428 ? 4.415 -0.257 -23.431 1.00 88.38 428 ALA A O 1
ATOM 3431 N N . LEU A 1 429 ? 2.863 1.023 -24.466 1.00 90.94 429 LEU A N 1
ATOM 3432 C CA . LEU A 1 429 ? 3.734 2.130 -24.848 1.00 90.94 429 LEU A CA 1
ATOM 3433 C C . LEU A 1 429 ? 3.198 3.441 -24.264 1.00 90.94 429 LEU A C 1
ATOM 3435 O O . LEU A 1 429 ? 2.120 3.910 -24.635 1.00 90.94 429 LEU A O 1
ATOM 3439 N N . TYR A 1 430 ? 3.972 4.040 -23.361 1.00 87.00 430 TYR A N 1
ATOM 3440 C CA . TYR A 1 430 ? 3.650 5.309 -22.718 1.00 87.00 430 TYR A CA 1
ATOM 3441 C C . TYR A 1 430 ? 4.592 6.407 -23.212 1.00 87.00 430 TYR A C 1
ATOM 3443 O O . TYR A 1 430 ? 5.799 6.341 -22.996 1.00 87.00 430 TYR A O 1
ATOM 3451 N N . ALA A 1 431 ? 4.039 7.428 -23.858 1.00 86.81 431 ALA A N 1
ATOM 3452 C CA . ALA A 1 431 ? 4.757 8.591 -24.372 1.00 86.81 431 ALA A CA 1
ATOM 3453 C C . ALA A 1 431 ? 4.028 9.907 -24.042 1.00 86.81 431 ALA A C 1
ATOM 3455 O O . ALA A 1 431 ? 4.168 10.898 -24.758 1.00 86.81 431 ALA A O 1
ATOM 3456 N N . ARG A 1 432 ? 3.244 9.937 -22.955 1.00 82.62 432 ARG A N 1
ATOM 3457 C CA . ARG A 1 432 ? 2.494 11.128 -22.521 1.00 82.62 432 ARG A CA 1
ATOM 3458 C C . ARG A 1 432 ? 3.443 12.291 -22.218 1.00 82.62 432 ARG A C 1
ATOM 3460 O O . ARG A 1 432 ? 4.512 12.069 -21.656 1.00 82.62 432 ARG A O 1
ATOM 3467 N N . ASN A 1 433 ? 3.031 13.529 -22.503 1.00 78.12 433 ASN A N 1
ATOM 3468 C CA . ASN A 1 433 ? 3.827 14.734 -22.215 1.00 78.12 433 ASN A CA 1
ATOM 3469 C C . ASN A 1 433 ? 5.252 14.657 -22.813 1.00 78.12 433 ASN A C 1
ATOM 3471 O O . ASN A 1 433 ? 6.219 15.084 -22.181 1.00 78.12 433 ASN A O 1
ATOM 3475 N N . SER A 1 434 ? 5.398 14.041 -23.988 1.00 86.06 434 SER A N 1
ATOM 3476 C CA . SER A 1 434 ? 6.654 14.004 -24.748 1.00 86.06 434 SER A CA 1
ATOM 3477 C C . SER A 1 434 ? 6.577 14.938 -25.960 1.00 86.06 434 SER A C 1
ATOM 3479 O O . SER A 1 434 ? 5.561 15.593 -26.184 1.00 86.06 434 SER A O 1
ATOM 3481 N N . ARG A 1 435 ? 7.649 15.039 -26.752 1.00 87.00 435 ARG A N 1
ATOM 3482 C CA . ARG A 1 435 ? 7.703 15.895 -27.952 1.00 87.00 435 ARG A CA 1
ATOM 3483 C C . ARG A 1 435 ? 7.539 15.108 -29.251 1.00 87.00 435 ARG A C 1
ATOM 3485 O O . ARG A 1 435 ? 7.928 15.608 -30.304 1.00 87.00 435 ARG A O 1
ATOM 3492 N N . VAL A 1 436 ? 6.998 13.891 -29.169 1.00 88.31 436 VAL A N 1
ATOM 3493 C CA . VAL A 1 436 ? 6.802 13.016 -30.327 1.00 88.31 436 VAL A CA 1
ATOM 3494 C C . VAL A 1 436 ? 5.912 13.731 -31.338 1.00 88.31 436 VAL A C 1
ATOM 3496 O O . VAL A 1 436 ? 4.805 14.131 -30.984 1.00 88.31 436 VAL A O 1
ATOM 3499 N N . LYS A 1 437 ? 6.428 13.935 -32.555 1.00 85.81 437 LYS A N 1
ATOM 3500 C CA . LYS A 1 437 ? 5.725 14.623 -33.655 1.00 85.81 437 LYS A CA 1
ATOM 3501 C C . LYS A 1 437 ? 4.878 13.676 -34.496 1.00 85.81 437 LYS A C 1
ATOM 3503 O O . LYS A 1 437 ? 3.831 14.054 -34.992 1.00 85.81 437 LYS A O 1
ATOM 3508 N N . GLU A 1 438 ? 5.335 12.440 -34.643 1.00 83.25 438 GLU A N 1
ATOM 3509 C CA . GLU A 1 438 ? 4.674 11.411 -35.440 1.00 83.25 438 GLU A CA 1
ATOM 3510 C C . GLU A 1 438 ? 4.973 10.026 -34.859 1.00 83.25 438 GLU A C 1
ATOM 3512 O O . GLU A 1 438 ? 5.994 9.818 -34.189 1.00 83.25 438 GLU A O 1
ATOM 3517 N N . LEU A 1 439 ? 4.071 9.075 -35.102 1.00 85.69 439 LEU A N 1
ATOM 3518 C CA . LEU A 1 439 ? 4.293 7.664 -34.798 1.00 85.69 439 LEU A CA 1
ATOM 3519 C C . LEU A 1 439 ? 4.792 6.950 -36.066 1.00 85.69 439 LEU A C 1
ATOM 3521 O O . LEU A 1 439 ? 4.207 7.151 -37.129 1.00 85.69 439 LEU A O 1
ATOM 3525 N N . PRO A 1 440 ? 5.839 6.108 -35.980 1.00 90.19 440 PRO A N 1
ATOM 3526 C CA . PRO A 1 440 ? 6.378 5.411 -37.146 1.00 90.19 440 PRO A CA 1
ATOM 3527 C C . PRO A 1 440 ? 5.369 4.394 -37.700 1.00 90.19 440 PRO A C 1
ATOM 3529 O O . PRO A 1 440 ? 4.667 3.735 -36.930 1.00 90.19 440 PRO A O 1
ATOM 3532 N N . SER A 1 441 ? 5.342 4.193 -39.022 1.00 88.50 441 SER A N 1
ATOM 3533 C CA . SER A 1 441 ? 4.431 3.236 -39.684 1.00 88.50 441 SER A CA 1
ATOM 3534 C C . SER A 1 441 ? 4.653 1.789 -39.224 1.00 88.50 441 SER A C 1
ATOM 3536 O O . SER A 1 441 ? 3.731 0.976 -39.209 1.00 88.50 441 SER A O 1
ATOM 3538 N N . GLN A 1 442 ? 5.857 1.473 -38.739 1.00 94.44 442 GLN A N 1
ATOM 3539 C CA . GLN A 1 442 ? 6.218 0.195 -38.126 1.00 94.44 442 GLN A CA 1
ATOM 3540 C C . GLN A 1 442 ? 5.449 -0.093 -36.822 1.00 94.44 442 GLN A C 1
ATOM 3542 O O . GLN A 1 442 ? 5.519 -1.215 -36.322 1.00 94.44 442 GLN A O 1
ATOM 3547 N N . ILE A 1 443 ? 4.667 0.854 -36.281 1.00 87.62 443 ILE A N 1
ATOM 3548 C CA . ILE A 1 443 ? 3.749 0.603 -35.159 1.00 87.62 443 ILE A CA 1
ATOM 3549 C C . ILE A 1 443 ? 2.778 -0.548 -35.463 1.00 87.62 443 ILE A C 1
ATOM 3551 O O . ILE A 1 443 ? 2.507 -1.334 -34.559 1.00 87.62 443 ILE A O 1
ATOM 3555 N N . ARG A 1 444 ? 2.351 -0.735 -36.728 1.00 85.56 444 ARG A N 1
ATOM 3556 C CA . ARG A 1 444 ? 1.502 -1.871 -37.160 1.00 85.56 444 ARG A CA 1
ATOM 3557 C C . ARG A 1 444 ? 2.065 -3.232 -36.782 1.00 85.56 444 ARG A C 1
ATOM 3559 O O . ARG A 1 444 ? 1.343 -4.213 -36.654 1.00 85.56 444 ARG A O 1
ATOM 3566 N N . GLU A 1 445 ? 3.377 -3.323 -36.619 1.00 92.69 445 GLU A N 1
ATOM 3567 C CA . GLU A 1 445 ? 4.041 -4.578 -36.325 1.00 92.69 445 GLU A CA 1
ATOM 3568 C C . GLU A 1 445 ? 3.872 -5.035 -34.865 1.00 92.69 445 GLU A C 1
ATOM 3570 O O . GLU A 1 445 ? 4.178 -6.188 -34.539 1.00 92.69 445 GLU A O 1
ATOM 3575 N N . LEU A 1 446 ? 3.379 -4.156 -33.988 1.00 91.81 446 LEU A N 1
ATOM 3576 C CA . LEU A 1 446 ? 3.197 -4.391 -32.558 1.00 91.81 446 LEU A CA 1
ATOM 3577 C C . LEU A 1 446 ? 1.876 -5.115 -32.262 1.00 91.81 446 LEU A C 1
ATOM 3579 O O . LEU A 1 446 ? 1.016 -4.620 -31.545 1.00 91.81 446 LEU A O 1
ATOM 3583 N N . GLN A 1 447 ? 1.712 -6.324 -32.793 1.00 87.75 447 GLN A N 1
ATOM 3584 C CA . GLN A 1 447 ? 0.442 -7.069 -32.753 1.00 87.75 447 GLN A CA 1
ATOM 3585 C C . GLN A 1 447 ? -0.069 -7.415 -31.335 1.00 87.75 447 GLN A C 1
ATOM 3587 O O . GLN A 1 447 ? -1.244 -7.737 -31.171 1.00 87.75 447 GLN A O 1
ATOM 3592 N N . TYR A 1 448 ? 0.783 -7.336 -30.308 1.00 87.50 448 TYR A N 1
ATOM 3593 C CA . TYR A 1 448 ? 0.418 -7.535 -28.896 1.00 87.50 448 TYR A CA 1
ATOM 3594 C C . TYR A 1 448 ? 0.182 -6.225 -28.129 1.00 87.50 448 TYR A C 1
ATOM 3596 O O . TYR A 1 448 ? -0.105 -6.273 -26.931 1.00 87.50 448 TYR A O 1
ATOM 3604 N N . LEU A 1 449 ? 0.292 -5.070 -28.794 1.00 86.06 449 LEU A N 1
ATOM 3605 C CA . LEU A 1 449 ? 0.083 -3.773 -28.168 1.00 86.06 449 LEU A CA 1
ATOM 3606 C C . LEU A 1 449 ? -1.386 -3.631 -27.786 1.00 86.06 449 LEU A C 1
ATOM 3608 O O . LEU A 1 449 ? -2.272 -3.643 -28.636 1.00 86.06 449 LEU A O 1
ATOM 3612 N N . GLN A 1 450 ? -1.624 -3.496 -26.489 1.00 84.56 450 GLN A N 1
ATOM 3613 C CA . GLN A 1 450 ? -2.948 -3.290 -25.921 1.00 84.56 450 GLN A CA 1
ATOM 3614 C C . GLN A 1 450 ? -3.165 -1.843 -25.519 1.00 84.56 450 GLN A C 1
ATOM 3616 O O . GLN A 1 450 ? -4.303 -1.388 -25.504 1.00 84.56 450 GLN A O 1
ATOM 3621 N N . ARG A 1 451 ? -2.094 -1.122 -25.172 1.00 81.31 451 ARG A N 1
ATOM 3622 C CA . ARG A 1 451 ? -2.183 0.224 -24.606 1.00 81.31 451 ARG A CA 1
ATOM 3623 C C . ARG A 1 451 ? -1.171 1.162 -25.241 1.00 81.31 451 ARG A C 1
ATOM 3625 O O . ARG A 1 451 ? 0.034 0.915 -25.202 1.00 81.31 451 ARG A O 1
ATOM 3632 N N . LEU A 1 452 ? -1.677 2.267 -25.775 1.00 82.81 452 LEU A N 1
ATOM 3633 C CA . LEU A 1 452 ? -0.891 3.331 -26.384 1.00 82.81 452 LEU A CA 1
ATOM 3634 C C . LEU A 1 452 ? -1.311 4.671 -25.776 1.00 82.81 452 LEU A C 1
ATOM 3636 O O . LEU A 1 452 ? -2.430 5.126 -25.991 1.00 82.81 452 LEU A O 1
ATOM 3640 N N . TYR A 1 453 ? -0.411 5.309 -25.027 1.00 76.88 453 TYR A N 1
ATOM 3641 C CA . TYR A 1 453 ? -0.670 6.605 -24.398 1.00 76.88 453 TYR A CA 1
ATOM 3642 C C . TYR A 1 453 ? 0.224 7.686 -24.998 1.00 76.88 453 TYR A C 1
ATOM 3644 O O . TYR A 1 453 ? 1.393 7.801 -24.639 1.00 76.88 453 TYR A O 1
ATOM 3652 N N . VAL A 1 454 ? -0.347 8.514 -25.872 1.00 73.62 454 VAL A N 1
ATOM 3653 C CA . VAL A 1 454 ? 0.345 9.615 -26.576 1.00 73.62 454 VAL A CA 1
ATOM 3654 C C . VAL A 1 454 ? -0.290 10.984 -26.300 1.00 73.62 454 VAL A C 1
ATOM 3656 O O . VAL A 1 454 ? -0.100 11.943 -27.041 1.00 73.62 454 VAL A O 1
ATOM 3659 N N . SER A 1 455 ? -1.051 11.100 -25.210 1.00 71.19 455 SER A N 1
ATOM 3660 C CA . SER A 1 455 ? -1.684 12.355 -24.782 1.00 71.19 455 SER A CA 1
ATOM 3661 C C . SER A 1 455 ? -0.649 13.451 -24.504 1.00 71.19 455 SER A C 1
ATOM 3663 O O . SER A 1 455 ? 0.384 13.165 -23.891 1.00 71.19 455 SER A O 1
ATOM 3665 N N . ASN A 1 456 ? -0.960 14.702 -24.854 1.00 67.19 456 ASN A N 1
ATOM 3666 C CA . ASN A 1 456 ? -0.064 15.857 -24.703 1.00 67.19 456 ASN A CA 1
ATOM 3667 C C . ASN A 1 456 ? 1.292 15.657 -25.408 1.00 67.19 456 ASN A C 1
ATOM 3669 O O . ASN A 1 456 ? 2.346 15.929 -24.833 1.00 67.19 456 ASN A O 1
ATOM 3673 N N . THR A 1 457 ? 1.262 15.128 -26.630 1.00 75.12 457 THR A N 1
ATOM 3674 C CA . THR A 1 457 ? 2.412 15.102 -27.545 1.00 75.12 457 THR A CA 1
ATOM 3675 C C . THR A 1 457 ? 2.204 16.107 -28.682 1.00 75.12 457 THR A C 1
ATOM 3677 O O . THR A 1 457 ? 1.257 16.890 -28.641 1.00 75.12 457 THR A O 1
ATOM 3680 N N . LEU A 1 458 ? 3.097 16.116 -29.675 1.00 73.56 458 LEU A N 1
ATOM 3681 C CA . LEU A 1 458 ? 2.980 16.921 -30.896 1.00 73.56 458 LEU A CA 1
ATOM 3682 C C . LEU A 1 458 ? 2.433 16.096 -32.075 1.00 73.56 458 LEU A C 1
ATOM 3684 O O . LEU A 1 458 ? 2.602 16.500 -33.220 1.00 73.56 458 LEU A O 1
ATOM 3688 N N . VAL A 1 459 ? 1.824 14.935 -31.806 1.00 74.44 459 VAL A N 1
ATOM 3689 C CA . VAL A 1 459 ? 1.207 14.085 -32.831 1.00 74.44 459 VAL A CA 1
ATOM 3690 C C . VAL A 1 459 ? -0.083 14.745 -33.310 1.00 74.44 459 VAL A C 1
ATOM 3692 O O . VAL A 1 459 ? -1.073 14.766 -32.581 1.00 74.44 459 VAL A O 1
ATOM 3695 N N . GLU A 1 460 ? -0.053 15.299 -34.522 1.00 70.06 460 GLU A N 1
ATOM 3696 C CA . GLU A 1 460 ? -1.221 15.931 -35.155 1.00 70.06 460 GLU A CA 1
ATOM 3697 C C . GLU A 1 460 ? -2.211 14.882 -35.680 1.00 70.06 460 GLU A C 1
ATOM 3699 O O . GLU A 1 460 ? -3.419 15.023 -35.496 1.00 70.06 460 GLU A O 1
ATOM 3704 N N . GLU A 1 461 ? -1.698 13.795 -36.265 1.00 67.31 461 GLU A N 1
ATOM 3705 C CA . GLU A 1 461 ? -2.488 12.698 -36.824 1.00 67.31 461 GLU A CA 1
ATOM 3706 C C . GLU A 1 461 ? -1.905 11.334 -36.429 1.00 67.31 461 GLU A C 1
ATOM 3708 O O . GLU A 1 461 ? -0.689 11.142 -36.339 1.00 67.31 461 GLU A O 1
ATOM 3713 N N . LEU A 1 462 ? -2.789 10.366 -36.183 1.00 70.62 462 LEU A N 1
ATOM 3714 C CA . LEU A 1 462 ? -2.407 8.973 -35.960 1.00 70.62 462 LEU A CA 1
ATOM 3715 C C . LEU A 1 462 ? -2.196 8.278 -37.320 1.00 70.62 462 LEU A C 1
ATOM 3717 O O . LEU A 1 462 ? -3.067 8.403 -38.182 1.00 70.62 462 LEU A O 1
ATOM 3721 N N . PRO A 1 463 ? -1.096 7.525 -37.531 1.00 72.00 463 PRO A N 1
ATOM 3722 C CA . PRO A 1 463 ? -0.879 6.794 -38.781 1.00 72.00 463 PRO A CA 1
ATOM 3723 C C . PRO A 1 463 ? -2.004 5.780 -39.031 1.00 72.00 463 PRO A C 1
ATOM 3725 O O . PRO A 1 463 ? -2.472 5.124 -38.095 1.00 72.00 463 PRO A O 1
ATOM 3728 N N . MET A 1 464 ? -2.416 5.613 -40.295 1.00 70.88 464 MET A N 1
ATOM 3729 C CA . MET A 1 464 ? -3.490 4.679 -40.685 1.00 70.88 464 MET A CA 1
ATOM 3730 C C . MET A 1 464 ? -3.189 3.238 -40.244 1.00 70.88 464 MET A C 1
ATOM 3732 O O . MET A 1 464 ? -4.090 2.478 -39.894 1.00 70.88 464 MET A O 1
ATOM 3736 N N . GLU A 1 465 ? -1.903 2.901 -40.182 1.00 80.81 465 GLU A N 1
ATOM 3737 C CA . GLU A 1 465 ? -1.316 1.656 -39.698 1.00 80.81 465 GLU A CA 1
ATOM 3738 C C . GLU A 1 465 ? -1.748 1.264 -38.272 1.00 80.81 465 GLU A C 1
ATOM 3740 O O . GLU A 1 465 ? -1.711 0.083 -37.925 1.00 80.81 465 GLU A O 1
ATOM 3745 N N . ILE A 1 466 ? -2.200 2.208 -37.435 1.00 72.12 466 ILE A N 1
ATOM 3746 C CA . ILE A 1 466 ? -2.759 1.897 -36.106 1.00 72.12 466 ILE A CA 1
ATOM 3747 C C . ILE A 1 466 ? -4.023 1.037 -36.207 1.00 72.12 466 ILE A C 1
ATOM 3749 O O . ILE A 1 466 ? -4.263 0.215 -35.323 1.00 72.12 466 ILE A O 1
ATOM 3753 N N . GLY A 1 467 ? -4.792 1.157 -37.294 1.00 65.19 467 GLY A N 1
ATOM 3754 C CA . GLY A 1 467 ? -5.968 0.319 -37.545 1.00 65.19 467 GLY A CA 1
ATOM 3755 C C . GLY A 1 467 ? -5.648 -1.173 -37.717 1.00 65.19 467 GLY A C 1
ATOM 3756 O O . GLY A 1 467 ? -6.541 -2.008 -37.602 1.00 65.19 467 GLY A O 1
ATOM 3757 N N . GLU A 1 468 ? -4.381 -1.535 -37.944 1.00 76.62 468 GLU A N 1
ATOM 3758 C CA . GLU A 1 468 ? -3.932 -2.929 -38.073 1.00 76.62 468 GLU A CA 1
ATOM 3759 C C . GLU A 1 468 ? -3.658 -3.608 -36.713 1.00 76.62 468 GLU A C 1
ATOM 3761 O O . GLU A 1 468 ? -3.360 -4.808 -36.651 1.00 76.62 468 GLU A O 1
ATOM 3766 N N . LEU A 1 469 ? -3.754 -2.864 -35.604 1.00 77.19 469 LEU A N 1
ATOM 3767 C CA . LEU A 1 469 ? -3.507 -3.360 -34.252 1.00 77.19 469 LEU A CA 1
ATOM 3768 C C . LEU A 1 469 ? -4.751 -4.034 -33.663 1.00 77.19 469 LEU A C 1
ATOM 3770 O O . LEU A 1 469 ? -5.596 -3.402 -33.035 1.00 77.19 469 LEU A O 1
ATOM 3774 N N . LYS A 1 470 ? -4.829 -5.359 -33.805 1.00 76.12 470 LYS A N 1
ATOM 3775 C CA . LYS A 1 470 ? -6.000 -6.166 -33.407 1.00 76.12 470 LYS A CA 1
ATOM 3776 C C . LYS A 1 470 ? -6.330 -6.150 -31.910 1.00 76.12 470 LYS A C 1
ATOM 3778 O O . LYS A 1 470 ? -7.468 -6.408 -31.542 1.00 76.12 470 LYS A O 1
ATOM 3783 N N . ASN A 1 471 ? -5.334 -5.902 -31.058 1.00 74.25 471 ASN A N 1
ATOM 3784 C CA . ASN A 1 471 ? -5.457 -6.007 -29.601 1.00 74.25 471 ASN A CA 1
ATOM 3785 C C . ASN A 1 471 ? -5.482 -4.647 -28.890 1.00 74.25 471 ASN A C 1
ATOM 3787 O O . ASN A 1 471 ? -5.529 -4.617 -27.658 1.00 74.25 471 ASN A O 1
ATOM 3791 N N . LEU A 1 472 ? -5.432 -3.538 -29.635 1.00 70.75 472 LEU A N 1
ATOM 3792 C CA . LEU A 1 472 ? -5.347 -2.206 -29.053 1.00 70.75 472 LEU A CA 1
ATOM 3793 C C . LEU A 1 472 ? -6.682 -1.836 -28.395 1.00 70.75 472 LEU A C 1
ATOM 3795 O O . LEU A 1 472 ? -7.685 -1.616 -29.071 1.00 70.75 472 LEU A O 1
ATOM 3799 N N . LYS A 1 473 ? -6.689 -1.730 -27.066 1.00 66.62 473 LYS A N 1
ATOM 3800 C CA . LYS A 1 473 ? -7.787 -1.112 -26.327 1.00 66.62 473 LYS A CA 1
ATOM 3801 C C . LYS A 1 473 ? -7.567 0.402 -26.398 1.00 66.62 473 LYS A C 1
ATOM 3803 O O . LYS A 1 473 ? -6.596 0.913 -25.838 1.00 66.62 473 LYS A O 1
ATOM 3808 N N . ILE A 1 474 ? -8.426 1.124 -27.114 1.00 46.75 474 ILE A N 1
ATOM 3809 C CA . ILE A 1 474 ? -8.405 2.593 -27.110 1.00 46.75 474 ILE A CA 1
ATOM 3810 C C . ILE A 1 474 ? -8.778 3.041 -25.693 1.00 46.75 474 ILE A C 1
ATOM 3812 O O . ILE A 1 474 ? -9.910 2.844 -25.265 1.00 46.75 474 ILE A O 1
ATOM 3816 N N . VAL A 1 475 ? -7.821 3.604 -24.953 1.00 39.94 475 VAL A N 1
ATOM 3817 C CA . VAL A 1 475 ? -8.080 4.224 -23.647 1.00 39.94 475 VAL A CA 1
ATOM 3818 C C . VAL A 1 475 ? -8.156 5.730 -23.866 1.00 39.94 475 VAL A C 1
ATOM 3820 O O . VAL A 1 475 ? -7.127 6.405 -23.951 1.00 39.94 475 VAL A O 1
ATOM 3823 N N . ASP A 1 476 ? -9.380 6.240 -24.002 1.00 32.44 476 ASP A N 1
ATOM 3824 C CA . ASP A 1 476 ? -9.662 7.676 -24.023 1.00 32.44 476 ASP A CA 1
ATOM 3825 C C . ASP A 1 476 ? -9.301 8.283 -22.641 1.00 32.44 476 ASP A C 1
ATOM 3827 O O . ASP A 1 476 ? -9.470 7.615 -21.615 1.00 32.44 476 ASP A O 1
ATOM 3831 N N . PRO A 1 477 ? -8.793 9.529 -22.538 1.00 32.34 477 PRO A N 1
ATOM 3832 C CA . PRO A 1 477 ? -8.294 10.114 -21.287 1.00 32.34 477 PRO A CA 1
ATOM 3833 C C . PRO A 1 477 ? -9.349 10.392 -20.202 1.00 32.34 477 PRO A C 1
ATOM 3835 O O . PRO A 1 477 ? -9.036 11.113 -19.252 1.00 32.34 477 PRO A O 1
ATOM 3838 N N . ARG A 1 478 ? -10.585 9.895 -20.336 1.00 30.69 478 ARG A N 1
ATOM 3839 C CA . ARG A 1 478 ? -11.722 10.241 -19.467 1.00 30.69 478 ARG A CA 1
ATOM 3840 C C . ARG A 1 478 ? -12.307 9.103 -18.630 1.00 30.69 478 ARG A C 1
ATOM 3842 O O . ARG A 1 478 ? -13.057 9.406 -17.707 1.00 30.69 478 ARG A O 1
ATOM 3849 N N . ASP A 1 479 ? -11.891 7.854 -18.814 1.00 27.81 479 ASP A N 1
ATOM 3850 C CA . ASP A 1 479 ? -12.448 6.748 -18.024 1.00 27.81 479 ASP A CA 1
ATOM 3851 C C . ASP A 1 479 ? -11.646 6.486 -16.739 1.00 27.81 479 ASP A C 1
ATOM 3853 O O . ASP A 1 479 ? -10.763 5.633 -16.660 1.00 27.81 479 ASP A O 1
ATOM 3857 N N . MET A 1 480 ? -11.982 7.251 -15.698 1.00 31.12 480 MET A N 1
ATOM 3858 C CA . MET A 1 480 ? -11.816 6.846 -14.295 1.00 31.12 480 MET A CA 1
ATOM 3859 C C . MET A 1 480 ? -13.118 7.054 -13.502 1.00 31.12 480 MET A C 1
ATOM 3861 O O . MET A 1 480 ? -13.073 7.551 -12.378 1.00 31.12 480 MET A O 1
ATOM 3865 N N . GLN A 1 481 ? -14.277 6.672 -14.054 1.00 29.38 481 GLN A N 1
ATOM 3866 C CA . GLN A 1 481 ? -15.512 6.522 -13.270 1.00 29.38 481 GLN A CA 1
ATOM 3867 C C . GLN A 1 481 ? -16.315 5.275 -13.697 1.00 29.38 481 GLN A C 1
ATOM 3869 O O . GLN A 1 481 ? -16.783 5.211 -14.823 1.00 29.38 481 GLN A O 1
ATOM 3874 N N . ALA A 1 482 ? -16.397 4.325 -12.750 1.00 34.47 482 ALA A N 1
ATOM 3875 C CA . ALA A 1 482 ? -17.410 3.289 -12.465 1.00 34.47 482 ALA A CA 1
ATOM 3876 C C . ALA A 1 482 ? -18.029 2.425 -13.596 1.00 34.47 482 ALA A C 1
ATOM 3878 O O . ALA A 1 482 ? -18.687 2.945 -14.487 1.00 34.47 482 ALA A O 1
ATOM 3879 N N . ASP A 1 483 ? -17.909 1.088 -13.494 1.00 32.12 483 ASP A N 1
ATOM 3880 C CA . ASP A 1 483 ? -19.011 0.204 -13.041 1.00 32.12 483 ASP A CA 1
ATOM 3881 C C . ASP A 1 483 ? -18.594 -1.287 -12.925 1.00 32.12 483 ASP A C 1
ATOM 3883 O O . ASP A 1 483 ? -17.512 -1.699 -13.343 1.00 32.12 483 ASP A O 1
ATOM 3887 N N . ASP A 1 484 ? -19.462 -2.050 -12.259 1.00 35.38 484 ASP A N 1
ATOM 3888 C CA . ASP A 1 484 ? -19.255 -3.164 -11.325 1.00 35.38 484 ASP A CA 1
ATOM 3889 C C . ASP A 1 484 ? -19.595 -4.583 -11.868 1.00 35.38 484 ASP A C 1
ATOM 3891 O O . ASP A 1 484 ? -20.284 -4.754 -12.871 1.00 35.38 484 ASP A O 1
ATOM 3895 N N . ASP A 1 485 ? -19.129 -5.575 -11.100 1.00 40.84 485 ASP A N 1
ATOM 3896 C CA . ASP A 1 485 ? -19.599 -6.950 -10.856 1.00 40.84 485 ASP A CA 1
ATOM 3897 C C . ASP A 1 485 ? -19.420 -8.109 -11.879 1.00 40.84 485 ASP A C 1
ATOM 3899 O O . ASP A 1 485 ? -19.976 -8.170 -12.976 1.00 40.84 485 ASP A O 1
ATOM 3903 N N . GLY A 1 486 ? -18.710 -9.157 -11.423 1.00 46.69 486 GLY A N 1
ATOM 3904 C CA . GLY A 1 486 ? -18.972 -10.553 -11.811 1.00 46.69 486 GLY A CA 1
ATOM 3905 C C . GLY A 1 486 ? -17.961 -11.314 -12.687 1.00 46.69 486 GLY A C 1
ATOM 3906 O O . GLY A 1 486 ? -18.094 -12.538 -12.801 1.00 46.69 486 GLY A O 1
ATOM 3907 N N . SER A 1 487 ? -16.952 -10.668 -13.285 1.00 51.91 487 SER A N 1
ATOM 3908 C CA . SER A 1 487 ? -16.043 -11.315 -14.263 1.00 51.91 487 SER A CA 1
ATOM 3909 C C . SER A 1 487 ? -14.726 -11.865 -13.687 1.00 51.91 487 SER A C 1
ATOM 3911 O O . SER A 1 487 ? -13.986 -12.555 -14.394 1.00 51.91 487 SER A O 1
ATOM 3913 N N . ALA A 1 488 ? -14.425 -11.591 -12.415 1.00 53.66 488 ALA A N 1
ATOM 3914 C CA . ALA A 1 488 ? -13.116 -11.863 -11.828 1.00 53.66 488 ALA A CA 1
ATOM 3915 C C . ALA A 1 488 ? -12.897 -13.341 -11.447 1.00 53.66 488 ALA A C 1
ATOM 3917 O O . ALA A 1 488 ? -13.808 -14.051 -11.013 1.00 53.66 488 ALA A O 1
ATOM 3918 N N . VAL A 1 489 ? -11.648 -13.797 -11.584 1.00 52.81 489 VAL A N 1
ATOM 3919 C CA . VAL A 1 489 ? -11.156 -15.047 -10.979 1.00 52.81 489 VAL A CA 1
ATOM 3920 C C . VAL A 1 489 ? -11.022 -14.811 -9.479 1.00 52.81 489 VAL A C 1
ATOM 3922 O O . VAL A 1 489 ? -10.389 -13.842 -9.070 1.00 52.81 489 VAL A O 1
ATOM 3925 N N . THR A 1 490 ? -11.585 -15.689 -8.648 1.00 52.50 490 THR A N 1
ATOM 3926 C CA . THR A 1 490 ? -11.496 -15.547 -7.185 1.00 52.50 490 THR A CA 1
ATOM 3927 C C . THR A 1 490 ? -10.845 -16.767 -6.551 1.00 52.50 490 THR A C 1
ATOM 3929 O O . THR A 1 490 ? -10.965 -17.884 -7.049 1.00 52.50 490 THR A O 1
ATOM 3932 N N . ALA A 1 491 ? -10.167 -16.581 -5.419 1.00 50.72 491 ALA A N 1
ATOM 3933 C CA . ALA A 1 491 ? -9.521 -17.687 -4.705 1.00 50.72 491 ALA A CA 1
ATOM 3934 C C . ALA A 1 491 ? -10.523 -18.765 -4.239 1.00 50.72 491 ALA A C 1
ATOM 3936 O O . ALA A 1 491 ? -10.179 -19.950 -4.216 1.00 50.72 491 ALA A O 1
ATOM 3937 N N . ALA A 1 492 ? -11.758 -18.344 -3.945 1.00 47.84 492 ALA A N 1
ATOM 3938 C CA . ALA A 1 492 ? -12.865 -19.199 -3.534 1.00 47.84 492 ALA A CA 1
ATOM 3939 C C . ALA A 1 492 ? -13.421 -20.058 -4.677 1.00 47.84 492 ALA A C 1
ATOM 3941 O O . ALA A 1 492 ? -13.757 -21.220 -4.473 1.00 47.84 492 ALA A O 1
ATOM 3942 N N . THR A 1 493 ? -13.504 -19.508 -5.893 1.00 57.75 493 THR A N 1
ATOM 3943 C CA . THR A 1 493 ? -14.253 -20.138 -6.999 1.00 57.75 493 THR A CA 1
ATOM 3944 C C . THR A 1 493 ? -13.412 -20.430 -8.238 1.00 57.75 493 THR A C 1
ATOM 3946 O O . THR A 1 493 ? -13.925 -20.925 -9.236 1.00 57.75 493 THR A O 1
ATOM 3949 N N . GLY A 1 494 ? -12.110 -20.144 -8.206 1.00 69.62 494 GLY A N 1
ATOM 3950 C CA . GLY A 1 494 ? -11.236 -20.314 -9.362 1.00 69.62 494 GLY A CA 1
ATOM 3951 C C . GLY A 1 494 ? -11.745 -19.533 -10.575 1.00 69.62 494 GLY A C 1
ATOM 3952 O O . GLY A 1 494 ? -12.129 -18.366 -10.472 1.00 69.62 494 GLY A O 1
ATOM 3953 N N . ALA A 1 495 ? -11.765 -20.184 -11.737 1.00 71.81 495 ALA A N 1
ATOM 3954 C CA . ALA A 1 495 ? -12.180 -19.596 -13.005 1.00 71.81 495 ALA A CA 1
ATOM 3955 C C . ALA A 1 495 ? -13.695 -19.663 -13.277 1.00 71.81 495 ALA A C 1
ATOM 3957 O O . ALA A 1 495 ? -14.114 -19.309 -14.381 1.00 71.81 495 ALA A O 1
ATOM 3958 N N . PHE A 1 496 ? -14.535 -20.056 -12.309 1.00 71.38 496 PHE A N 1
ATOM 3959 C CA . PHE A 1 496 ? -15.985 -20.140 -12.533 1.00 71.38 496 PHE A CA 1
ATOM 3960 C C . PHE A 1 496 ? -16.613 -18.800 -12.952 1.00 71.38 496 PHE A C 1
ATOM 3962 O O . PHE A 1 496 ? -17.516 -18.804 -13.783 1.00 71.38 496 PHE A O 1
ATOM 3969 N N . GLY A 1 497 ? -16.127 -17.655 -12.454 1.00 63.62 497 GLY A N 1
ATOM 3970 C CA . GLY A 1 497 ? -16.568 -16.322 -12.904 1.00 63.62 497 GLY A CA 1
ATOM 3971 C C . GLY A 1 497 ? -16.371 -16.102 -14.413 1.00 63.62 497 GLY A C 1
ATOM 3972 O O . GLY A 1 497 ? -17.357 -15.953 -15.139 1.00 63.62 497 GLY A O 1
ATOM 3973 N N . PRO A 1 498 ? -15.129 -16.175 -14.921 1.00 67.88 498 PRO A N 1
ATOM 3974 C CA . PRO A 1 498 ? -14.851 -16.108 -16.355 1.00 67.88 498 PRO A CA 1
ATOM 3975 C C . PRO A 1 498 ? -15.562 -17.177 -17.200 1.00 67.88 498 PRO A C 1
ATOM 3977 O O . PRO A 1 498 ? -16.004 -16.875 -18.305 1.00 67.88 498 PRO A O 1
ATOM 3980 N N . VAL A 1 499 ? -15.686 -18.414 -16.704 1.00 70.38 499 VAL A N 1
ATOM 3981 C CA . VAL A 1 499 ? -16.400 -19.509 -17.392 1.00 70.38 499 VAL A CA 1
ATOM 3982 C C . VAL A 1 499 ? -17.880 -19.170 -17.569 1.00 70.38 499 VAL A C 1
ATOM 3984 O O . VAL A 1 499 ? -18.409 -19.289 -18.671 1.00 70.38 499 VAL A O 1
ATOM 3987 N N . LEU A 1 500 ? -18.537 -18.676 -16.516 1.00 66.12 500 LEU A N 1
ATOM 3988 C CA . LEU A 1 500 ? -19.932 -18.233 -16.569 1.00 66.12 500 LEU A CA 1
ATOM 3989 C C . LEU A 1 500 ? -20.118 -17.046 -17.521 1.00 66.12 500 LEU A C 1
ATOM 3991 O O . LEU A 1 500 ? -21.100 -17.008 -18.262 1.00 66.12 500 LEU A O 1
ATOM 3995 N N . ALA A 1 501 ? -19.168 -16.106 -17.543 1.00 65.50 501 ALA A N 1
ATOM 3996 C CA . ALA A 1 501 ? -19.200 -14.967 -18.456 1.00 65.50 501 ALA A CA 1
ATOM 3997 C C . ALA A 1 501 ? -19.077 -15.404 -19.929 1.00 65.50 501 ALA A C 1
ATOM 3999 O O . ALA A 1 501 ? -19.842 -14.931 -20.772 1.00 65.50 501 ALA A O 1
ATOM 4000 N N . LYS A 1 502 ? -18.169 -16.344 -20.234 1.00 68.94 502 LYS A N 1
ATOM 4001 C CA . LYS A 1 502 ? -17.952 -16.874 -21.593 1.00 68.94 502 LYS A CA 1
ATOM 4002 C C . LYS A 1 502 ? -19.094 -17.771 -22.075 1.00 68.94 502 LYS A C 1
ATOM 4004 O O . LYS A 1 502 ? -19.544 -17.605 -23.203 1.00 68.94 502 LYS A O 1
ATOM 4009 N N . LEU A 1 503 ? -19.633 -18.649 -21.223 1.00 65.19 503 LEU A N 1
ATOM 4010 C CA . LEU A 1 503 ? -20.832 -19.439 -21.545 1.00 65.19 503 LEU A CA 1
ATOM 4011 C C . LEU A 1 503 ? -22.057 -18.541 -21.766 1.00 65.19 503 LEU A C 1
ATOM 4013 O O . LEU A 1 503 ? -22.832 -18.769 -22.689 1.00 65.19 503 LEU A O 1
ATOM 4017 N N . GLY A 1 504 ? -22.200 -17.477 -20.967 1.00 63.66 504 GLY A N 1
ATOM 4018 C CA . GLY A 1 504 ? -23.237 -16.467 -21.175 1.00 63.66 504 GLY A CA 1
ATOM 4019 C C . GLY A 1 504 ? -23.068 -15.689 -22.484 1.00 63.66 504 GLY A C 1
ATOM 4020 O O . GLY A 1 504 ? -24.061 -15.326 -23.106 1.00 63.66 504 GLY A O 1
ATOM 4021 N N . ALA A 1 505 ? -21.831 -15.452 -22.931 1.00 66.25 505 ALA A N 1
ATOM 4022 C CA . ALA A 1 505 ? -21.556 -14.845 -24.233 1.00 66.25 505 ALA A CA 1
ATOM 4023 C C . ALA A 1 505 ? -21.873 -15.796 -25.404 1.00 66.25 505 ALA A C 1
ATOM 4025 O O . ALA A 1 505 ? -22.463 -15.346 -26.380 1.00 66.25 505 ALA A O 1
ATOM 4026 N N . LEU A 1 506 ? -21.568 -17.095 -25.278 1.00 63.78 506 LEU A N 1
ATOM 4027 C CA . LEU A 1 506 ? -21.922 -18.130 -26.265 1.00 63.78 506 LEU A CA 1
ATOM 4028 C C . LEU A 1 506 ? -23.440 -18.320 -26.420 1.00 63.78 506 LEU A C 1
ATOM 4030 O O . LEU A 1 506 ? -23.918 -18.641 -27.506 1.00 63.78 506 LEU A O 1
ATOM 4034 N N . LEU A 1 507 ? -24.205 -18.103 -25.344 1.00 62.72 507 LEU A N 1
ATOM 4035 C CA . LEU A 1 507 ? -25.669 -18.098 -25.393 1.00 62.72 507 LEU A CA 1
ATOM 4036 C C . LEU A 1 507 ? -26.205 -16.886 -26.180 1.00 62.72 507 LEU A C 1
ATOM 4038 O O . LEU A 1 507 ? -27.155 -17.023 -26.940 1.00 62.72 507 LEU A O 1
ATOM 4042 N N . ARG A 1 508 ? -25.571 -15.713 -26.024 1.00 59.94 508 ARG A N 1
ATOM 4043 C CA . ARG A 1 508 ? -25.957 -14.454 -26.693 1.00 59.94 508 ARG A CA 1
ATOM 4044 C C . ARG A 1 508 ? -25.540 -14.375 -28.163 1.00 59.94 508 ARG A C 1
ATOM 4046 O O . ARG A 1 508 ? -26.142 -13.634 -28.923 1.00 59.94 508 ARG A O 1
ATOM 4053 N N . SER A 1 509 ? -24.519 -15.121 -28.584 1.00 55.53 509 SER A N 1
ATOM 4054 C CA . SER A 1 509 ? -24.044 -15.113 -29.976 1.00 55.53 509 SER A CA 1
ATOM 4055 C C . SER A 1 509 ? -24.906 -15.930 -30.953 1.00 55.53 509 SER A C 1
ATOM 4057 O O . SER A 1 509 ? -24.597 -15.937 -32.138 1.00 55.53 509 SER A O 1
ATOM 4059 N N . ASN A 1 510 ? -25.957 -16.615 -30.481 1.00 51.03 510 ASN A N 1
ATOM 4060 C CA . ASN A 1 510 ? -26.842 -17.480 -31.280 1.00 51.03 510 ASN A CA 1
ATOM 4061 C C . ASN A 1 510 ? -28.297 -16.958 -31.335 1.00 51.03 510 ASN A C 1
ATOM 4063 O O . ASN A 1 510 ? -29.235 -17.750 -31.370 1.00 51.03 510 ASN A O 1
ATOM 4067 N N . GLU A 1 511 ? -28.502 -15.638 -31.305 1.00 42.69 511 GLU A N 1
ATOM 4068 C CA . GLU A 1 511 ? -29.833 -15.003 -31.197 1.00 42.69 511 GLU A CA 1
ATOM 4069 C C . GLU A 1 511 ? -30.707 -15.026 -32.469 1.00 42.69 511 GLU A C 1
ATOM 4071 O O . GLU A 1 511 ? -31.809 -14.485 -32.456 1.00 42.69 511 GLU A O 1
ATOM 4076 N N . ASP A 1 512 ? -30.299 -15.721 -33.531 1.00 41.69 512 ASP A N 1
ATOM 4077 C CA . ASP A 1 512 ? -31.147 -15.966 -34.702 1.00 41.69 512 ASP A CA 1
ATOM 4078 C C . ASP A 1 512 ? -31.558 -17.444 -34.756 1.00 41.69 512 ASP A C 1
ATOM 4080 O O . ASP A 1 512 ? -30.983 -18.183 -35.540 1.00 41.69 512 ASP A O 1
ATOM 4084 N N . ILE A 1 513 ? -32.502 -17.894 -33.917 1.00 39.78 513 ILE A N 1
ATOM 4085 C CA . ILE A 1 513 ? -33.430 -19.033 -34.139 1.00 39.78 513 ILE A CA 1
ATOM 4086 C C . ILE A 1 513 ? -34.416 -19.064 -32.952 1.00 39.78 513 ILE A C 1
ATOM 4088 O O . ILE A 1 513 ? -34.030 -19.132 -31.791 1.00 39.78 513 ILE A O 1
ATOM 4092 N N . THR A 1 514 ? -35.716 -19.010 -33.240 1.00 40.00 514 THR A N 1
ATOM 4093 C CA . THR A 1 514 ? -36.814 -18.860 -32.266 1.00 40.00 514 THR A CA 1
ATOM 4094 C C . THR A 1 514 ? -37.226 -20.141 -31.521 1.00 40.00 514 THR A C 1
ATOM 4096 O O . THR A 1 514 ? -38.298 -20.160 -30.929 1.00 40.00 514 THR A O 1
ATOM 4099 N N . ASP A 1 515 ? -36.398 -21.187 -31.508 1.00 43.31 515 ASP A N 1
ATOM 4100 C CA . ASP A 1 515 ? -36.612 -22.413 -30.722 1.00 43.31 515 ASP A CA 1
ATOM 4101 C C . ASP A 1 515 ? -35.271 -22.894 -30.144 1.00 43.31 515 ASP A C 1
ATOM 4103 O O . ASP A 1 515 ? -34.319 -23.127 -30.889 1.00 43.31 515 ASP A O 1
ATOM 4107 N N . LEU A 1 516 ? -35.193 -23.034 -28.813 1.00 47.19 516 LEU A N 1
ATOM 4108 C CA . LEU A 1 516 ? -33.993 -23.520 -28.119 1.00 47.19 516 LEU A CA 1
ATOM 4109 C C . LEU A 1 516 ? -33.732 -24.987 -28.502 1.00 47.19 516 LEU A C 1
ATOM 4111 O O . LEU A 1 516 ? -34.575 -25.847 -28.236 1.00 47.19 516 LEU A O 1
ATOM 4115 N N . ASP A 1 517 ? -32.572 -25.290 -29.089 1.00 56.81 517 ASP A N 1
ATOM 4116 C CA . ASP A 1 517 ? -32.168 -26.677 -29.351 1.00 56.81 517 ASP A CA 1
ATOM 4117 C C . ASP A 1 517 ? -31.740 -27.408 -28.052 1.00 56.81 517 ASP A C 1
ATOM 4119 O O . ASP A 1 517 ? -31.572 -26.811 -26.982 1.00 56.81 517 ASP A O 1
ATOM 4123 N N . GLU A 1 518 ? -31.562 -28.732 -28.127 1.00 54.59 518 GLU A N 1
ATOM 4124 C CA . GLU A 1 518 ? -31.154 -29.569 -26.985 1.00 54.59 518 GLU A CA 1
ATOM 4125 C C . GLU A 1 518 ? -29.795 -29.128 -26.385 1.00 54.59 518 GLU A C 1
ATOM 4127 O O . GLU A 1 518 ? -29.588 -29.226 -25.173 1.00 54.59 518 GLU A O 1
ATOM 4132 N N . ASN A 1 519 ? -28.901 -28.543 -27.197 1.00 57.38 519 ASN A N 1
ATOM 4133 C CA . ASN A 1 519 ? -27.595 -28.042 -26.759 1.00 57.38 519 ASN A CA 1
ATOM 4134 C C . ASN A 1 519 ? -27.705 -26.714 -25.990 1.00 57.38 519 ASN A C 1
ATOM 4136 O O . ASN A 1 519 ? -26.980 -26.500 -25.018 1.00 57.38 519 ASN A O 1
ATOM 4140 N N . GLN A 1 520 ? -28.614 -25.819 -26.379 1.00 59.50 520 GLN A N 1
ATOM 4141 C CA . GLN A 1 520 ? -28.873 -24.561 -25.677 1.00 59.50 520 GLN A CA 1
ATOM 4142 C C . GLN A 1 520 ? -29.525 -24.811 -24.312 1.00 59.50 520 GLN A C 1
ATOM 4144 O O . GLN A 1 520 ? -29.140 -24.181 -23.323 1.00 59.50 520 GLN A O 1
ATOM 4149 N N . MET A 1 521 ? -30.431 -25.791 -24.222 1.00 56.44 521 MET A N 1
ATOM 4150 C CA . MET A 1 521 ? -30.989 -26.246 -22.942 1.00 56.44 521 MET A CA 1
ATOM 4151 C C . MET A 1 521 ? -29.914 -26.847 -22.026 1.00 56.44 521 MET A C 1
ATOM 4153 O O . MET A 1 521 ? -29.882 -26.556 -20.825 1.00 56.44 521 MET A O 1
ATOM 4157 N N . ASP A 1 522 ? -28.978 -27.612 -22.589 1.00 60.41 522 ASP A N 1
ATOM 4158 C CA . ASP A 1 522 ? -27.816 -28.125 -21.862 1.00 60.41 522 ASP A CA 1
ATOM 4159 C C . ASP A 1 522 ? -26.896 -26.997 -21.357 1.00 60.41 522 ASP A C 1
ATOM 4161 O O . ASP A 1 522 ? -26.460 -27.039 -20.204 1.00 60.41 522 ASP A O 1
ATOM 4165 N N . ILE A 1 523 ? -26.631 -25.957 -22.160 1.00 63.06 523 ILE A N 1
ATOM 4166 C CA . ILE A 1 523 ? -25.821 -24.794 -21.747 1.00 63.06 523 ILE A CA 1
ATOM 4167 C C . ILE A 1 523 ? -26.491 -24.049 -20.589 1.00 63.06 523 ILE A C 1
ATOM 4169 O O . ILE A 1 523 ? -25.824 -23.717 -19.607 1.00 63.06 523 ILE A O 1
ATOM 4173 N N . VAL A 1 524 ? -27.804 -23.821 -20.656 1.00 58.50 524 VAL A N 1
ATOM 4174 C CA . VAL A 1 524 ? -28.560 -23.178 -19.569 1.00 58.50 524 VAL A CA 1
ATOM 4175 C C . VAL A 1 524 ? -28.511 -24.026 -18.294 1.00 58.50 524 VAL A C 1
ATOM 4177 O O . VAL A 1 524 ? -28.250 -23.492 -17.211 1.00 58.50 524 VAL A O 1
ATOM 4180 N N . SER A 1 525 ? -28.672 -25.348 -18.409 1.00 59.28 525 SER A N 1
ATOM 4181 C CA . SER A 1 525 ? -28.548 -26.271 -17.275 1.00 59.28 525 SER A CA 1
ATOM 4182 C C . SER A 1 525 ? -27.140 -26.255 -16.668 1.00 59.28 525 SER A C 1
ATOM 4184 O O . SER A 1 525 ? -26.999 -26.263 -15.443 1.00 59.28 525 SER A O 1
ATOM 4186 N N . ILE A 1 526 ? -26.094 -26.206 -17.499 1.00 65.88 526 ILE A N 1
ATOM 4187 C CA . ILE A 1 526 ? -24.695 -26.113 -17.060 1.00 65.88 526 ILE A CA 1
ATOM 4188 C C . ILE A 1 526 ? -24.448 -24.783 -16.344 1.00 65.88 526 ILE A C 1
ATOM 4190 O O . ILE A 1 526 ? -23.888 -24.779 -15.251 1.00 65.88 526 ILE A O 1
ATOM 4194 N N . ILE A 1 527 ? -24.906 -23.660 -16.904 1.00 63.12 527 ILE A N 1
ATOM 4195 C CA . ILE A 1 527 ? -24.788 -22.335 -16.279 1.00 63.12 527 ILE A CA 1
ATOM 4196 C C . ILE A 1 527 ? -25.471 -22.326 -14.910 1.00 63.12 527 ILE A C 1
ATOM 4198 O O . ILE A 1 527 ? -24.899 -21.815 -13.947 1.00 63.12 527 ILE A O 1
ATOM 4202 N N . SER A 1 528 ? -26.673 -22.897 -14.800 1.00 57.03 528 SER A N 1
ATOM 4203 C CA . SER A 1 528 ? -27.390 -22.979 -13.526 1.00 57.03 528 SER A CA 1
ATOM 4204 C C . SER A 1 528 ? -26.619 -23.814 -12.499 1.00 57.03 528 SER A C 1
ATOM 4206 O O . SER A 1 528 ? -26.410 -23.360 -11.376 1.00 57.03 528 SER A O 1
ATOM 4208 N N . ALA A 1 529 ? -26.132 -24.997 -12.890 1.00 59.94 529 ALA A N 1
ATOM 4209 C CA . ALA A 1 529 ? -25.351 -25.868 -12.012 1.00 59.94 529 ALA A CA 1
ATOM 4210 C C . ALA A 1 529 ? -24.037 -25.211 -11.555 1.00 59.94 529 ALA A C 1
ATOM 4212 O O . ALA A 1 529 ? -23.688 -25.265 -10.377 1.00 59.94 529 ALA A O 1
ATOM 4213 N N . LEU A 1 530 ? -23.330 -24.534 -12.464 1.00 68.38 530 LEU A N 1
ATOM 4214 C CA . LEU A 1 530 ? -22.088 -23.823 -12.163 1.00 68.38 530 LEU A CA 1
ATOM 4215 C C . LEU A 1 530 ? -22.310 -22.606 -11.262 1.00 68.38 530 LEU A C 1
ATOM 4217 O O . LEU A 1 530 ? -21.476 -22.337 -10.402 1.00 68.38 530 LEU A O 1
ATOM 4221 N N . LYS A 1 531 ? -23.434 -21.890 -11.402 1.00 62.56 531 LYS A N 1
ATOM 4222 C CA . LYS A 1 531 ? -23.813 -20.818 -10.468 1.00 62.56 531 LYS A CA 1
ATOM 4223 C C . LYS A 1 531 ? -24.047 -21.369 -9.063 1.00 62.56 531 LYS A C 1
ATOM 4225 O O . LYS A 1 531 ? -23.492 -20.822 -8.114 1.00 62.56 531 LYS A O 1
ATOM 4230 N N . SER A 1 532 ? -24.789 -22.469 -8.933 1.00 54.06 532 SER A N 1
ATOM 4231 C CA . SER A 1 532 ? -25.022 -23.131 -7.642 1.00 54.06 532 SER A CA 1
ATOM 4232 C C . SER A 1 532 ? -23.722 -23.632 -7.005 1.00 54.06 532 SER A C 1
ATOM 4234 O O . SER A 1 532 ? -23.483 -23.375 -5.827 1.00 54.06 532 SER A O 1
ATOM 4236 N N . LEU A 1 533 ? -22.841 -24.268 -7.786 1.00 61.66 533 LEU A N 1
ATOM 4237 C CA . LEU A 1 533 ? -21.517 -24.698 -7.326 1.00 61.66 533 LEU A CA 1
ATOM 4238 C C . LEU A 1 533 ? -20.630 -23.512 -6.927 1.00 61.66 533 LEU A C 1
ATOM 4240 O O . LEU A 1 533 ? -19.947 -23.583 -5.911 1.00 61.66 533 LEU A O 1
ATOM 4244 N N . ARG A 1 534 ? -20.663 -22.402 -7.677 1.00 66.44 534 ARG A N 1
ATOM 4245 C CA . ARG A 1 534 ? -19.923 -21.171 -7.356 1.00 66.44 534 ARG A CA 1
ATOM 4246 C C . ARG A 1 534 ? -20.372 -20.583 -6.020 1.00 66.44 534 ARG A C 1
ATOM 4248 O O . ARG A 1 534 ? -19.531 -20.268 -5.185 1.00 66.44 534 ARG A O 1
ATOM 4255 N N . SER A 1 535 ? -21.682 -20.464 -5.812 1.00 56.34 535 SER A N 1
ATOM 4256 C CA . SER A 1 535 ? -22.257 -19.994 -4.548 1.00 56.34 535 SER A CA 1
ATOM 4257 C C . SER A 1 535 ? -21.921 -20.927 -3.385 1.00 56.34 535 SER A C 1
ATOM 4259 O O . SER A 1 535 ? -21.616 -20.455 -2.295 1.00 56.34 535 SER A O 1
ATOM 4261 N N . PHE A 1 536 ? -21.909 -22.242 -3.615 1.00 55.75 536 PHE A N 1
ATOM 4262 C CA . PHE A 1 536 ? -21.540 -23.221 -2.595 1.00 55.75 536 PHE A CA 1
ATOM 4263 C C . PHE A 1 536 ? -20.044 -23.203 -2.256 1.00 55.75 536 PHE A C 1
ATOM 4265 O O . PHE A 1 536 ? -19.678 -23.311 -1.091 1.00 55.75 536 PHE A O 1
ATOM 4272 N N . LEU A 1 537 ? -19.171 -23.022 -3.247 1.00 62.81 537 LEU A N 1
ATOM 4273 C CA . LEU A 1 537 ? -17.732 -22.872 -3.032 1.00 62.81 537 LEU A CA 1
ATOM 4274 C C . LEU A 1 537 ? -17.398 -21.596 -2.266 1.00 62.81 537 LEU A C 1
ATOM 4276 O O . LEU A 1 537 ? -16.547 -21.648 -1.390 1.00 62.81 537 LEU A O 1
ATOM 4280 N N . LEU A 1 538 ? -18.084 -20.484 -2.550 1.00 57.41 538 LEU A N 1
ATOM 4281 C CA . LEU A 1 538 ? -17.990 -19.263 -1.738 1.00 57.41 538 LEU A CA 1
ATOM 4282 C C . LEU A 1 538 ? -18.420 -19.540 -0.296 1.00 57.41 538 LEU A C 1
ATOM 4284 O O . LEU A 1 538 ? -17.659 -19.286 0.630 1.00 57.41 538 LEU A O 1
ATOM 4288 N N . TRP A 1 539 ? -19.577 -20.177 -0.123 1.00 54.19 539 TRP A N 1
ATOM 4289 C CA . TRP A 1 539 ? -20.095 -20.546 1.192 1.00 54.19 539 TRP A CA 1
ATOM 4290 C C . TRP A 1 539 ? -19.172 -21.496 1.975 1.00 54.19 539 TRP A C 1
ATOM 4292 O O . TRP A 1 539 ? -19.040 -21.360 3.191 1.00 54.19 539 TRP A O 1
ATOM 4302 N N . MET A 1 540 ? -18.522 -22.459 1.310 1.00 49.16 540 MET A N 1
ATOM 4303 C CA . MET A 1 540 ? -17.540 -23.332 1.954 1.00 49.16 540 MET A CA 1
ATOM 4304 C C . MET A 1 540 ? -16.256 -22.579 2.260 1.00 49.16 540 MET A C 1
ATOM 4306 O O . MET A 1 540 ? -15.780 -22.661 3.382 1.00 49.16 540 MET A O 1
ATOM 4310 N N . TRP A 1 541 ? -15.729 -21.810 1.308 1.00 56.56 541 TRP A N 1
ATOM 4311 C CA . TRP A 1 541 ? -14.525 -20.994 1.473 1.00 56.56 541 TRP A CA 1
ATOM 4312 C C . TRP A 1 541 ? -14.601 -20.052 2.684 1.00 56.56 541 TRP A C 1
ATOM 4314 O O . TRP A 1 541 ? -13.591 -19.784 3.328 1.00 56.56 541 TRP A O 1
ATOM 4324 N N . GLU A 1 542 ? -15.804 -19.600 3.026 1.00 43.72 542 GLU A N 1
ATOM 4325 C CA . GLU A 1 542 ? -16.107 -18.735 4.169 1.00 43.72 542 GLU A CA 1
ATOM 4326 C C . GLU A 1 542 ? -16.165 -19.467 5.532 1.00 43.72 542 GLU A C 1
ATOM 4328 O O . GLU A 1 542 ? -16.463 -18.846 6.555 1.00 43.72 542 GLU A O 1
ATOM 4333 N N . ARG A 1 543 ? -15.868 -20.776 5.601 1.00 44.22 543 ARG A N 1
ATOM 4334 C CA . ARG A 1 543 ? -15.874 -21.565 6.850 1.00 44.22 543 ARG A CA 1
ATOM 4335 C C . ARG A 1 543 ? -14.470 -21.981 7.305 1.00 44.22 543 ARG A C 1
ATOM 4337 O O . ARG A 1 543 ? -13.663 -22.477 6.532 1.00 44.22 543 ARG A O 1
ATOM 4344 N N . GLU A 1 544 ? -14.205 -21.880 8.611 1.00 35.56 544 GLU A N 1
ATOM 4345 C CA . GLU A 1 544 ? -12.888 -22.211 9.199 1.00 35.56 544 GLU A CA 1
ATOM 4346 C C . GLU A 1 544 ? -12.703 -23.696 9.610 1.00 35.56 544 GLU A C 1
ATOM 4348 O O . GLU A 1 544 ? -11.577 -24.098 9.882 1.00 35.56 544 GLU A O 1
ATOM 4353 N N . ASN A 1 545 ? -13.742 -24.549 9.601 1.00 43.59 545 ASN A N 1
ATOM 4354 C CA . ASN A 1 545 ? -13.645 -25.986 9.951 1.00 43.59 545 ASN A CA 1
ATOM 4355 C C . ASN A 1 545 ? -14.146 -26.887 8.816 1.00 43.59 545 ASN A C 1
ATOM 4357 O O . ASN A 1 545 ? -15.153 -27.582 8.936 1.00 43.59 545 ASN A O 1
ATOM 4361 N N . ILE A 1 546 ? -13.438 -26.830 7.696 1.00 53.34 546 ILE A N 1
ATOM 4362 C CA . ILE A 1 546 ? -13.650 -27.717 6.556 1.00 53.34 546 ILE A CA 1
ATOM 4363 C C . ILE A 1 546 ? -12.634 -28.851 6.683 1.00 53.34 546 ILE A C 1
ATOM 4365 O O . ILE A 1 546 ? -11.439 -28.579 6.858 1.00 53.34 546 ILE A O 1
ATOM 4369 N N . ASP A 1 547 ? -13.096 -30.098 6.651 1.00 58.94 547 ASP A N 1
ATOM 4370 C CA . ASP A 1 547 ? -12.204 -31.252 6.722 1.00 58.94 547 ASP A CA 1
ATOM 4371 C C . ASP A 1 547 ? -11.300 -31.348 5.480 1.00 58.94 547 ASP A C 1
ATOM 4373 O O . ASP A 1 547 ? -11.480 -30.650 4.475 1.00 58.94 547 ASP A O 1
ATOM 4377 N N . GLU A 1 548 ? -10.257 -32.173 5.574 1.00 64.38 548 GLU A N 1
ATOM 4378 C CA . GLU A 1 548 ? -9.273 -32.319 4.497 1.00 64.38 548 GLU A CA 1
ATOM 4379 C C . GLU A 1 548 ? -9.944 -32.795 3.190 1.00 64.38 548 GLU A C 1
ATOM 4381 O O . GLU A 1 548 ? -9.605 -32.303 2.117 1.00 64.38 548 GLU A O 1
ATOM 4386 N N . ALA A 1 549 ? -10.977 -33.646 3.281 1.00 60.88 549 ALA A N 1
ATOM 4387 C CA . ALA A 1 549 ? -11.740 -34.147 2.136 1.00 60.88 549 ALA A CA 1
ATOM 4388 C C . ALA A 1 549 ? -12.489 -33.030 1.387 1.00 60.88 549 ALA A C 1
ATOM 4390 O O . ALA A 1 549 ? -12.435 -32.951 0.156 1.00 60.88 549 ALA A O 1
ATOM 4391 N N . CYS A 1 550 ? -13.121 -32.106 2.111 1.00 62.78 550 CYS A N 1
ATOM 4392 C CA . CYS A 1 550 ? -13.788 -30.956 1.515 1.00 62.78 550 CYS A CA 1
ATOM 4393 C C . CYS A 1 550 ? -12.783 -29.930 0.956 1.00 62.78 550 CYS A C 1
ATOM 4395 O O . CYS A 1 550 ? -13.045 -29.322 -0.084 1.00 62.78 550 CYS A O 1
ATOM 4397 N N . LYS A 1 551 ? -11.602 -29.750 1.570 1.00 67.56 551 LYS A N 1
ATOM 4398 C CA . LYS A 1 551 ? -10.520 -28.916 0.996 1.00 67.56 551 LYS A CA 1
ATOM 4399 C C . LYS A 1 551 ? -9.951 -29.507 -0.295 1.00 67.56 551 LYS A C 1
ATOM 4401 O O . LYS A 1 551 ? -9.697 -28.759 -1.249 1.00 67.56 551 LYS A O 1
ATOM 4406 N N . ASP A 1 552 ? -9.800 -30.824 -0.349 1.00 72.38 552 ASP A N 1
ATOM 4407 C CA . ASP A 1 552 ? -9.377 -31.546 -1.547 1.00 72.38 552 ASP A CA 1
ATOM 4408 C C . ASP A 1 552 ? -10.429 -31.421 -2.651 1.00 72.38 552 ASP A C 1
ATOM 4410 O O . ASP A 1 552 ? -10.097 -31.088 -3.791 1.00 72.38 552 ASP A O 1
ATOM 4414 N N . TRP A 1 553 ? -11.714 -31.553 -2.307 1.00 77.88 553 TRP A N 1
ATOM 4415 C CA . TRP A 1 553 ? -12.805 -31.324 -3.251 1.00 77.88 553 TRP A CA 1
ATOM 4416 C C . TRP A 1 553 ? -12.849 -29.879 -3.766 1.00 77.88 553 TRP A C 1
ATOM 4418 O O . TRP A 1 553 ? -12.991 -29.670 -4.968 1.00 77.88 553 TRP A O 1
ATOM 4428 N N . MET A 1 554 ? -12.664 -28.867 -2.909 1.00 68.94 554 MET A N 1
ATOM 4429 C CA . MET A 1 554 ? -12.600 -27.461 -3.342 1.00 68.94 554 MET A CA 1
ATOM 4430 C C . MET A 1 554 ? -11.426 -27.199 -4.285 1.00 68.94 554 MET A C 1
ATOM 4432 O O . MET A 1 554 ? -11.508 -26.374 -5.195 1.00 68.94 554 MET A O 1
ATOM 4436 N N . THR A 1 555 ? -10.298 -27.866 -4.065 1.00 73.88 555 THR A N 1
ATOM 4437 C CA . THR A 1 555 ? -9.131 -27.765 -4.947 1.00 73.88 555 THR A CA 1
ATOM 4438 C C . THR A 1 555 ? -9.404 -28.434 -6.288 1.00 73.88 555 THR A C 1
ATOM 4440 O O . THR A 1 555 ? -9.140 -27.836 -7.329 1.00 73.88 555 THR A O 1
ATOM 4443 N N . GLU A 1 556 ? -10.036 -29.604 -6.274 1.00 76.50 556 GLU A N 1
ATOM 4444 C CA . GLU A 1 556 ? -10.475 -30.308 -7.477 1.00 76.50 556 GLU A CA 1
ATOM 4445 C C . GLU A 1 556 ? -11.499 -29.492 -8.281 1.00 76.50 556 GLU A C 1
ATOM 4447 O O . GLU A 1 556 ? -11.340 -29.318 -9.487 1.00 76.50 556 GLU A O 1
ATOM 4452 N N . ALA A 1 557 ? -12.500 -28.901 -7.622 1.00 72.94 557 ALA A N 1
ATOM 4453 C CA . ALA A 1 557 ? -13.496 -28.044 -8.263 1.00 72.94 557 ALA A CA 1
ATOM 4454 C C . ALA A 1 557 ? -12.855 -26.811 -8.921 1.00 72.94 557 ALA A C 1
ATOM 4456 O O . ALA A 1 557 ? -13.237 -26.421 -10.025 1.00 72.94 557 ALA A O 1
ATOM 4457 N N . ARG A 1 558 ? -11.832 -26.221 -8.284 1.00 74.00 558 ARG A N 1
ATOM 4458 C CA . ARG A 1 558 ? -11.064 -25.106 -8.856 1.00 74.00 558 ARG A CA 1
ATOM 4459 C C . ARG A 1 558 ? -10.231 -25.551 -10.055 1.00 74.00 558 ARG A C 1
ATOM 4461 O O . ARG A 1 558 ? -10.277 -24.872 -11.075 1.00 74.00 558 ARG A O 1
ATOM 4468 N N . ASN A 1 559 ? -9.532 -26.680 -9.984 1.00 76.25 559 ASN A N 1
ATOM 4469 C CA . ASN A 1 559 ? -8.754 -27.203 -11.112 1.00 76.25 559 ASN A CA 1
ATOM 4470 C C . ASN A 1 559 ? -9.653 -27.508 -12.316 1.00 76.25 559 ASN A C 1
ATOM 4472 O O . ASN A 1 559 ? -9.392 -27.023 -13.417 1.00 76.25 559 ASN A O 1
ATOM 4476 N N . GLN A 1 560 ? -10.785 -28.176 -12.084 1.00 76.25 560 GLN A N 1
ATOM 4477 C CA . GLN A 1 560 ? -11.767 -28.433 -13.134 1.00 76.25 560 GLN A CA 1
ATOM 4478 C C . GLN A 1 560 ? -12.370 -27.141 -13.705 1.00 76.25 560 GLN A C 1
ATOM 4480 O O . GLN A 1 560 ? -12.663 -27.094 -14.894 1.00 76.25 560 GLN A O 1
ATOM 4485 N N . SER A 1 561 ? -12.496 -26.061 -12.919 1.00 75.81 561 SER A N 1
ATOM 4486 C CA . SER A 1 561 ? -12.937 -24.756 -13.445 1.00 75.81 561 SER A CA 1
ATOM 4487 C C . SER A 1 561 ? -11.965 -24.166 -14.479 1.00 75.81 561 SER A C 1
ATOM 4489 O O . SER A 1 561 ? -12.398 -23.518 -15.434 1.00 75.81 561 SER A O 1
ATOM 4491 N N . TYR A 1 562 ? -10.657 -24.404 -14.327 1.00 69.44 562 TYR A N 1
ATOM 4492 C CA . TYR A 1 562 ? -9.648 -23.973 -15.298 1.00 69.44 562 TYR A CA 1
ATOM 4493 C C . TYR A 1 562 ? -9.646 -24.863 -16.541 1.00 69.44 562 TYR A C 1
ATOM 4495 O O . TYR A 1 562 ? -9.532 -24.345 -17.650 1.00 69.44 562 TYR A O 1
ATOM 4503 N N . ASP A 1 563 ? -9.852 -26.170 -16.376 1.00 75.19 563 ASP A N 1
ATOM 4504 C CA . ASP A 1 563 ? -9.997 -27.095 -17.502 1.00 75.19 563 ASP A CA 1
ATOM 4505 C C . ASP A 1 563 ? -11.244 -26.774 -18.333 1.00 75.19 563 ASP A C 1
ATOM 4507 O O . ASP A 1 563 ? -11.154 -26.677 -19.553 1.00 75.19 563 ASP A O 1
ATOM 4511 N N . MET A 1 564 ? -12.379 -26.489 -17.683 1.00 75.81 564 MET A N 1
ATOM 4512 C CA . MET A 1 564 ? -13.597 -26.026 -18.357 1.00 75.81 564 MET A CA 1
ATOM 4513 C C . MET A 1 564 ? -13.366 -24.709 -19.100 1.00 75.81 564 MET A C 1
ATOM 4515 O O . MET A 1 564 ? -13.848 -24.543 -20.217 1.00 75.81 564 MET A O 1
ATOM 4519 N N . LYS A 1 565 ? -12.616 -23.766 -18.511 1.00 74.38 565 LYS A N 1
ATOM 4520 C CA . LYS A 1 565 ? -12.253 -22.507 -19.179 1.00 74.38 565 LYS A CA 1
ATOM 4521 C C . LYS A 1 565 ? -11.435 -22.766 -20.441 1.00 74.38 565 LYS A C 1
ATOM 4523 O O . LYS A 1 565 ? -11.729 -22.165 -21.468 1.00 74.38 565 LYS A O 1
ATOM 4528 N N . ASN A 1 566 ? -10.451 -23.660 -20.365 1.00 75.25 566 ASN A N 1
ATOM 4529 C CA . ASN A 1 566 ? -9.626 -24.037 -21.509 1.00 75.25 566 ASN A CA 1
ATOM 4530 C C . ASN A 1 566 ? -10.457 -24.742 -22.590 1.00 75.25 566 ASN A C 1
ATOM 4532 O O . ASN A 1 566 ? -10.325 -24.404 -23.760 1.00 75.25 566 ASN A O 1
ATOM 4536 N N . ASP A 1 567 ? -11.352 -25.660 -22.210 1.00 72.00 567 ASP A N 1
ATOM 4537 C CA . ASP A 1 567 ? -12.254 -26.339 -23.147 1.00 72.00 567 ASP A CA 1
ATOM 4538 C C . ASP A 1 567 ? -13.221 -25.338 -23.820 1.00 72.00 567 ASP A C 1
ATOM 4540 O O . ASP A 1 567 ? -13.459 -25.440 -25.022 1.00 72.00 567 ASP A O 1
ATOM 4544 N N . ILE A 1 568 ? -13.722 -24.324 -23.099 1.00 67.12 568 ILE A N 1
ATOM 4545 C CA . ILE A 1 568 ? -14.538 -23.232 -23.670 1.00 67.12 568 ILE A CA 1
ATOM 4546 C C . ILE A 1 568 ? -13.712 -22.343 -24.597 1.00 67.12 568 ILE A C 1
ATOM 4548 O O . ILE A 1 568 ? -14.196 -21.967 -25.660 1.00 67.12 568 ILE A O 1
ATOM 4552 N N . ASP A 1 569 ? -12.469 -22.033 -24.236 1.00 70.56 569 ASP A N 1
ATOM 4553 C CA . ASP A 1 569 ? -11.563 -21.268 -25.093 1.00 70.56 569 ASP A CA 1
ATOM 4554 C C . ASP A 1 569 ? -11.239 -22.034 -26.383 1.00 70.56 569 ASP A C 1
ATOM 4556 O O . ASP A 1 569 ? -11.243 -21.446 -27.464 1.00 70.56 569 ASP A O 1
ATOM 4560 N N . CYS A 1 570 ? -11.077 -23.358 -26.309 1.00 70.38 570 CYS A N 1
ATOM 4561 C CA . CYS A 1 570 ? -10.973 -24.223 -27.481 1.00 70.38 570 CYS A CA 1
ATOM 4562 C C . CYS A 1 570 ? -12.267 -24.248 -28.309 1.00 70.38 570 CYS A C 1
ATOM 4564 O O . CYS A 1 570 ? -12.187 -24.157 -29.528 1.00 70.38 570 CYS A O 1
ATOM 4566 N N . ILE A 1 571 ? -13.451 -24.299 -27.685 1.00 65.50 571 ILE A N 1
ATOM 4567 C CA . ILE A 1 571 ? -14.740 -24.201 -28.396 1.00 65.50 571 ILE A CA 1
ATOM 4568 C C . ILE A 1 571 ? -14.863 -22.851 -29.119 1.00 65.50 571 ILE A C 1
ATOM 4570 O O . ILE A 1 571 ? -15.254 -22.815 -30.282 1.00 65.50 571 ILE A O 1
ATOM 4574 N N . MET A 1 572 ? -14.496 -21.743 -28.468 1.00 66.56 572 MET A N 1
ATOM 4575 C CA . MET A 1 572 ? -14.520 -20.405 -29.072 1.00 66.56 572 MET A CA 1
ATOM 4576 C C . MET A 1 572 ? -13.547 -20.284 -30.255 1.00 66.56 572 MET A C 1
ATOM 4578 O O . MET A 1 572 ? -13.859 -19.598 -31.225 1.00 66.56 572 MET A O 1
ATOM 4582 N N . LEU A 1 573 ? -12.398 -20.968 -30.201 1.00 66.56 573 LEU A N 1
ATOM 4583 C CA . LEU A 1 573 ? -11.434 -21.053 -31.305 1.00 66.56 573 LEU A CA 1
ATOM 4584 C C . LEU A 1 573 ? -11.907 -21.984 -32.439 1.00 66.56 573 LEU A C 1
ATOM 4586 O O . LEU A 1 573 ? -11.692 -21.681 -33.610 1.00 66.56 573 LEU A O 1
ATOM 4590 N N . ASP A 1 574 ? -12.572 -23.097 -32.124 1.00 63.22 574 ASP A N 1
ATOM 4591 C CA . ASP A 1 574 ? -13.074 -24.066 -33.110 1.00 63.22 574 ASP A CA 1
ATOM 4592 C C . ASP A 1 574 ? -14.325 -23.557 -33.851 1.00 63.22 574 ASP A C 1
ATOM 4594 O O . ASP A 1 574 ? -14.491 -23.838 -35.041 1.00 63.22 574 ASP A O 1
ATOM 4598 N N . LEU A 1 575 ? -15.163 -22.741 -33.195 1.00 61.06 575 LEU A N 1
ATOM 4599 C CA . LEU A 1 575 ? -16.283 -22.019 -33.819 1.00 61.06 575 LEU A CA 1
ATOM 4600 C C . LEU A 1 575 ? -15.817 -21.022 -34.893 1.00 61.06 575 LEU A C 1
ATOM 4602 O O . LEU A 1 575 ? -16.564 -20.729 -35.820 1.00 61.06 575 LEU A O 1
ATOM 4606 N N . GLN A 1 576 ? -14.568 -20.549 -34.823 1.00 58.94 576 GLN A N 1
ATOM 4607 C CA . GLN A 1 576 ? -13.957 -19.723 -35.872 1.00 58.94 576 GLN A CA 1
ATOM 4608 C C . GLN A 1 576 ? -13.465 -20.554 -37.077 1.00 58.94 576 GLN A C 1
ATOM 4610 O O . GLN A 1 576 ? -13.187 -19.984 -38.129 1.00 58.94 576 GLN A O 1
ATOM 4615 N N . ASN A 1 577 ? -13.383 -21.888 -36.946 1.00 55.25 577 ASN A N 1
ATOM 4616 C CA . ASN A 1 577 ? -12.768 -22.807 -37.916 1.00 55.25 577 ASN A CA 1
ATOM 4617 C C . ASN A 1 577 ? -13.730 -23.884 -38.495 1.00 55.25 577 ASN A C 1
ATOM 4619 O O . ASN A 1 577 ? -13.269 -24.778 -39.205 1.00 55.25 577 ASN A O 1
ATOM 4623 N N . ASN A 1 578 ? -15.049 -23.814 -38.242 1.00 53.06 578 ASN A N 1
ATOM 4624 C CA . ASN A 1 578 ? -16.106 -24.710 -38.774 1.00 53.06 578 ASN A CA 1
ATOM 4625 C C . ASN A 1 578 ? -15.952 -26.228 -38.469 1.00 53.06 578 ASN A C 1
ATOM 4627 O O . ASN A 1 578 ? -16.306 -27.076 -39.294 1.00 53.06 578 ASN A O 1
ATOM 4631 N N . GLY A 1 579 ? -15.439 -26.608 -37.290 1.00 52.75 579 GLY A N 1
ATOM 4632 C CA . GLY A 1 579 ? -15.231 -28.015 -36.894 1.00 52.75 579 GLY A CA 1
ATOM 4633 C C . GLY A 1 579 ? -16.272 -28.582 -35.912 1.00 52.75 579 GLY A C 1
ATOM 4634 O O . GLY A 1 579 ? -16.060 -28.549 -34.705 1.00 52.75 579 GLY A O 1
ATOM 4635 N N . ASP A 1 580 ? -17.353 -29.189 -36.412 1.00 53.97 580 ASP A N 1
ATOM 4636 C CA . ASP A 1 580 ? -18.534 -29.577 -35.608 1.00 53.97 580 ASP A CA 1
ATOM 4637 C C . ASP A 1 580 ? -18.290 -30.743 -34.610 1.00 53.97 580 ASP A C 1
ATOM 4639 O O . ASP A 1 580 ? -18.685 -30.716 -33.445 1.00 53.97 580 ASP A O 1
ATOM 4643 N N . LYS A 1 581 ? -17.524 -31.770 -35.015 1.00 54.41 581 LYS A N 1
ATOM 4644 C CA . LYS A 1 581 ? -17.289 -32.981 -34.191 1.00 54.41 581 LYS A CA 1
ATOM 4645 C C . LYS A 1 581 ? -16.432 -32.734 -32.943 1.00 54.41 581 LYS A C 1
ATOM 4647 O O . LYS A 1 581 ? -16.517 -33.489 -31.972 1.00 54.41 581 LYS A O 1
ATOM 4652 N N . THR A 1 582 ? -15.571 -31.719 -32.969 1.00 56.44 582 THR A N 1
ATOM 4653 C CA . THR A 1 582 ? -14.685 -31.381 -31.847 1.00 56.44 582 THR A CA 1
ATOM 4654 C C . THR A 1 582 ? -15.449 -30.632 -30.760 1.00 56.44 582 THR A C 1
ATOM 4656 O O . THR A 1 582 ? -15.217 -30.886 -29.578 1.00 56.44 582 THR A O 1
ATOM 4659 N N . ILE A 1 583 ? -16.410 -29.792 -31.152 1.00 58.50 583 ILE A N 1
ATOM 4660 C CA . ILE A 1 583 ? -17.271 -29.011 -30.258 1.00 58.50 583 ILE A CA 1
ATOM 4661 C C . ILE A 1 583 ? -18.113 -29.944 -29.380 1.00 58.50 583 ILE A C 1
ATOM 4663 O O . ILE A 1 583 ? -18.057 -29.839 -28.154 1.00 58.50 583 ILE A O 1
ATOM 4667 N N . THR A 1 584 ? -18.785 -30.944 -29.968 1.00 58.94 584 THR A N 1
ATOM 4668 C CA . THR A 1 584 ? -19.593 -31.928 -29.217 1.00 58.94 584 THR A CA 1
ATOM 4669 C C . THR A 1 584 ? -18.763 -32.698 -28.184 1.00 58.94 584 THR A C 1
ATOM 4671 O O . THR A 1 584 ? -19.231 -33.002 -27.087 1.00 58.94 584 THR A O 1
ATOM 4674 N N . ARG A 1 585 ? -17.495 -32.994 -28.500 1.00 66.75 585 ARG A N 1
ATOM 4675 C CA . ARG A 1 585 ? -16.579 -33.700 -27.594 1.00 66.75 585 ARG A CA 1
ATOM 4676 C C . ARG A 1 585 ? -16.181 -32.840 -26.392 1.00 66.75 585 ARG A C 1
ATOM 4678 O O . ARG A 1 585 ? -16.187 -33.350 -25.274 1.00 66.75 585 ARG A O 1
ATOM 4685 N N . HIS A 1 586 ? -15.837 -31.567 -26.601 1.00 66.00 586 HIS A N 1
ATOM 4686 C CA . HIS A 1 586 ? -15.482 -30.653 -25.507 1.00 66.00 586 HIS A CA 1
ATOM 4687 C C . HIS A 1 586 ? -16.705 -30.328 -24.635 1.00 66.00 586 HIS A C 1
ATOM 4689 O O . HIS A 1 586 ? -16.616 -30.419 -23.412 1.00 66.00 586 HIS A O 1
ATOM 4695 N N . PHE A 1 587 ? -17.879 -30.101 -25.236 1.00 65.56 587 PHE A N 1
ATOM 4696 C CA . PHE A 1 587 ? -19.132 -29.953 -24.484 1.00 65.56 587 PHE A CA 1
ATOM 4697 C C . PHE A 1 587 ? -19.485 -31.203 -23.670 1.00 65.56 587 PHE A C 1
ATOM 4699 O O . PHE A 1 587 ? -19.853 -31.092 -22.501 1.00 65.56 587 PHE A O 1
ATOM 4706 N N . GLY A 1 588 ? -19.302 -32.402 -24.233 1.00 63.47 588 GLY A N 1
ATOM 4707 C CA . GLY A 1 588 ? -19.486 -33.659 -23.506 1.00 63.47 588 GLY A CA 1
ATOM 4708 C C . GLY A 1 588 ? -18.562 -33.796 -22.288 1.00 63.47 588 GLY A C 1
ATOM 4709 O O . GLY A 1 588 ? -18.995 -34.284 -21.244 1.00 63.47 588 GLY A O 1
ATOM 4710 N N . ARG A 1 589 ? -17.311 -33.317 -22.378 1.00 69.38 589 ARG A N 1
ATOM 4711 C CA . ARG A 1 589 ? -16.368 -33.295 -21.242 1.00 69.38 589 ARG A CA 1
ATOM 4712 C C . ARG A 1 589 ? -16.805 -32.315 -20.158 1.00 69.38 589 ARG A C 1
ATOM 4714 O O . ARG A 1 589 ? -16.864 -32.723 -19.001 1.00 69.38 589 ARG A O 1
ATOM 4721 N N . ILE A 1 590 ? -17.200 -31.096 -20.532 1.00 68.69 590 ILE A N 1
ATOM 4722 C CA . ILE A 1 590 ? -17.721 -30.092 -19.590 1.00 68.69 590 ILE A CA 1
ATOM 4723 C C . ILE A 1 590 ? -18.959 -30.643 -18.867 1.00 68.69 590 ILE A C 1
ATOM 4725 O O . ILE A 1 590 ? -19.040 -30.588 -17.641 1.00 68.69 590 ILE A O 1
ATOM 4729 N N . LYS A 1 591 ? -19.893 -31.266 -19.598 1.00 67.00 591 LYS A N 1
ATOM 4730 C CA . LYS A 1 591 ? -21.107 -31.875 -19.026 1.00 67.00 591 LYS A CA 1
ATOM 4731 C C . LYS A 1 591 ? -20.780 -32.985 -18.018 1.00 67.00 591 LYS A C 1
ATOM 4733 O O . LYS A 1 591 ? -21.392 -33.049 -16.952 1.00 67.00 591 LYS A O 1
ATOM 4738 N N . LEU A 1 592 ? -19.802 -33.842 -18.322 1.00 72.06 592 LEU A N 1
ATOM 4739 C CA . LEU A 1 592 ? -19.351 -34.908 -17.419 1.00 72.06 592 LEU A CA 1
ATOM 4740 C C . LEU A 1 592 ? -18.645 -34.364 -16.171 1.00 72.06 592 LEU A C 1
ATOM 4742 O O . LEU A 1 592 ? -18.913 -34.849 -15.072 1.00 72.06 592 LEU A O 1
ATOM 4746 N N . GLN A 1 593 ? -17.789 -33.351 -16.321 1.00 73.69 593 GLN A N 1
ATOM 4747 C CA . GLN A 1 593 ? -17.096 -32.701 -15.205 1.00 73.69 593 GLN A CA 1
ATOM 4748 C C . GLN A 1 593 ? -18.091 -32.026 -14.253 1.00 73.69 593 GLN A C 1
ATOM 4750 O O . GLN A 1 593 ? -18.063 -32.275 -13.048 1.00 73.69 593 GLN A O 1
ATOM 4755 N N . VAL A 1 594 ? -19.050 -31.262 -14.790 1.00 68.69 594 VAL A N 1
ATOM 4756 C CA . VAL A 1 594 ? -20.110 -30.625 -13.990 1.00 68.69 594 VAL A CA 1
ATOM 4757 C C . VAL A 1 594 ? -20.951 -31.675 -13.266 1.00 68.69 594 VAL A C 1
ATOM 4759 O O . VAL A 1 594 ? -21.169 -31.556 -12.063 1.00 68.69 594 VAL A O 1
ATOM 4762 N N . LYS A 1 595 ? -21.363 -32.751 -13.948 1.00 69.12 595 LYS A N 1
ATOM 4763 C CA . LYS A 1 595 ? -22.121 -33.846 -13.320 1.00 69.12 595 LYS A CA 1
ATOM 4764 C C . LYS A 1 595 ? -21.328 -34.540 -12.204 1.00 69.12 595 LYS A C 1
ATOM 4766 O O . LYS A 1 595 ? -21.897 -34.869 -11.168 1.00 69.12 595 LYS A O 1
ATOM 4771 N N . GLY A 1 596 ? -20.021 -34.731 -12.386 1.00 71.25 596 GLY A N 1
ATOM 4772 C CA . GLY A 1 596 ? -19.133 -35.303 -11.370 1.00 71.25 596 GLY A CA 1
ATOM 4773 C C . GLY A 1 596 ? -18.978 -34.419 -10.128 1.00 71.25 596 GLY A C 1
ATOM 4774 O O . GLY A 1 596 ? -18.983 -34.933 -9.009 1.00 71.25 596 GLY A O 1
ATOM 4775 N N . LEU A 1 597 ? -18.889 -33.098 -10.310 1.00 71.38 597 LEU A N 1
ATOM 4776 C CA . LEU A 1 597 ? -18.839 -32.136 -9.205 1.00 71.38 597 LEU A CA 1
ATOM 4777 C C . LEU A 1 597 ? -20.174 -32.063 -8.451 1.00 71.38 597 LEU A C 1
ATOM 4779 O O . LEU A 1 597 ? -20.168 -32.082 -7.223 1.00 71.38 597 LEU A O 1
ATOM 4783 N N . VAL A 1 598 ? -21.305 -32.049 -9.166 1.00 64.38 598 VAL A N 1
ATOM 4784 C CA . VAL A 1 598 ? -22.653 -31.997 -8.567 1.00 64.38 598 VAL A CA 1
ATOM 4785 C C . VAL A 1 598 ? -22.991 -33.275 -7.789 1.00 64.38 598 VAL A C 1
ATOM 4787 O O . VAL A 1 598 ? -23.565 -33.195 -6.708 1.00 64.38 598 VAL A O 1
ATOM 4790 N N . ASN A 1 599 ? -22.601 -34.455 -8.277 1.00 65.50 599 ASN A N 1
ATOM 4791 C CA . ASN A 1 599 ? -22.874 -35.705 -7.561 1.00 65.50 599 ASN A CA 1
ATOM 4792 C C . ASN A 1 599 ? -22.111 -35.790 -6.228 1.00 65.50 599 ASN A C 1
ATOM 4794 O O . ASN A 1 599 ? -22.707 -36.146 -5.217 1.00 65.50 599 ASN A O 1
ATOM 4798 N N . ARG A 1 600 ? -20.828 -35.391 -6.194 1.00 63.28 600 ARG A N 1
ATOM 4799 C CA . ARG A 1 600 ? -20.063 -35.316 -4.932 1.00 63.28 600 ARG A CA 1
ATOM 4800 C C . ARG A 1 600 ? -20.567 -34.214 -3.999 1.00 63.28 600 ARG A C 1
ATOM 4802 O O . ARG A 1 600 ? -20.577 -34.402 -2.789 1.00 63.28 600 ARG A O 1
ATOM 4809 N N . TYR A 1 601 ? -21.043 -33.101 -4.559 1.00 57.03 601 TYR A N 1
ATOM 4810 C CA . TYR A 1 601 ? -21.738 -32.053 -3.809 1.00 57.03 601 TYR A CA 1
ATOM 4811 C C . TYR A 1 601 ? -22.944 -32.597 -3.018 1.00 57.03 601 TYR A C 1
ATOM 4813 O O . TYR A 1 601 ? -23.158 -32.174 -1.885 1.00 57.03 601 TYR A O 1
ATOM 4821 N N . CYS A 1 602 ? -23.696 -33.563 -3.560 1.00 51.66 602 CYS A N 1
ATOM 4822 C CA . CYS A 1 602 ? -24.838 -34.165 -2.862 1.00 51.66 602 CYS A CA 1
ATOM 4823 C C . CYS A 1 602 ? -24.450 -35.164 -1.754 1.00 51.66 602 CYS A C 1
ATOM 4825 O O . CYS A 1 602 ? -25.215 -35.322 -0.807 1.00 51.66 602 CYS A O 1
ATOM 4827 N N . GLU A 1 603 ? -23.293 -35.826 -1.851 1.00 55.34 603 GLU A N 1
ATOM 4828 C CA . GLU A 1 603 ? -22.839 -36.829 -0.871 1.00 55.34 603 GLU A CA 1
ATOM 4829 C C . GLU A 1 603 ? -22.220 -36.183 0.388 1.00 55.34 603 GLU A C 1
ATOM 4831 O O . GLU A 1 603 ? -22.528 -36.595 1.506 1.00 55.34 603 GLU A O 1
ATOM 4836 N N . GLU A 1 604 ? -21.430 -35.114 0.235 1.00 51.75 604 GLU A N 1
ATOM 4837 C CA . GLU A 1 604 ? -20.757 -34.410 1.349 1.00 51.75 604 GLU A CA 1
ATOM 4838 C C . GLU A 1 604 ? -21.714 -33.547 2.196 1.00 51.75 604 GLU A C 1
ATOM 4840 O O . GLU A 1 604 ? -21.505 -33.329 3.394 1.00 51.75 604 GLU A O 1
ATOM 4845 N N . TRP A 1 605 ? -22.828 -33.091 1.609 1.00 43.88 605 TRP A N 1
ATOM 4846 C CA . TRP A 1 605 ? -23.817 -32.250 2.298 1.00 43.88 605 TRP A CA 1
ATOM 4847 C C . TRP A 1 605 ? -24.547 -32.978 3.444 1.00 43.88 605 TRP A C 1
ATOM 4849 O O . TRP A 1 605 ? -25.140 -32.329 4.302 1.00 43.88 605 TRP A O 1
ATOM 4859 N N . MET A 1 606 ? -24.469 -34.314 3.511 1.00 38.88 606 MET A N 1
ATOM 4860 C CA . MET A 1 606 ? -25.111 -35.117 4.562 1.00 38.88 606 MET A CA 1
ATOM 4861 C C . MET A 1 606 ? -24.215 -35.401 5.787 1.00 38.88 606 MET A C 1
ATOM 4863 O O . MET A 1 606 ? -24.725 -35.906 6.786 1.00 38.88 606 MET A O 1
ATOM 4867 N N . TYR A 1 607 ? -22.913 -35.072 5.757 1.00 37.69 607 TYR A N 1
ATOM 4868 C CA . TYR A 1 607 ? -21.952 -35.456 6.813 1.00 37.69 607 TYR A CA 1
ATOM 4869 C C . TYR A 1 607 ? -21.512 -34.295 7.737 1.00 37.69 607 TYR A C 1
ATOM 4871 O O . TYR A 1 607 ? -21.177 -34.508 8.902 1.00 37.69 607 TYR A O 1
ATOM 4879 N N . VAL A 1 608 ? -21.571 -33.042 7.267 1.00 41.00 608 VAL A N 1
ATOM 4880 C CA . VAL A 1 608 ? -21.001 -31.860 7.960 1.00 41.00 608 VAL A CA 1
ATOM 4881 C C . VAL A 1 608 ? -21.824 -31.376 9.176 1.00 41.00 608 VAL A C 1
ATOM 4883 O O . VAL A 1 608 ? -21.333 -30.587 9.985 1.00 41.00 608 VAL A O 1
ATOM 4886 N N . ASP A 1 609 ? -23.041 -31.886 9.384 1.00 32.84 609 ASP A N 1
ATOM 4887 C CA . ASP A 1 609 ? -23.960 -31.387 10.423 1.00 32.84 609 ASP A CA 1
ATOM 4888 C C . ASP A 1 609 ? -23.702 -31.947 11.848 1.00 32.84 609 ASP A C 1
ATOM 4890 O O . ASP A 1 609 ? -24.283 -31.461 12.815 1.00 32.84 609 ASP A O 1
ATOM 4894 N N . GLN A 1 610 ? -22.806 -32.934 12.036 1.00 34.78 610 GLN A N 1
ATOM 4895 C CA . GLN A 1 610 ? -22.670 -33.651 13.326 1.00 34.78 610 GLN A CA 1
ATOM 4896 C C . GLN A 1 610 ? -21.453 -33.301 14.221 1.00 34.78 610 GLN A C 1
ATOM 4898 O O . GLN A 1 610 ? -21.442 -33.723 15.376 1.00 34.78 610 GLN A O 1
ATOM 4903 N N . ILE A 1 611 ? -20.441 -32.526 13.787 1.00 34.78 611 ILE A N 1
ATOM 4904 C CA . ILE A 1 611 ? -19.135 -32.457 14.511 1.00 34.78 611 ILE A CA 1
ATOM 4905 C C . ILE A 1 611 ? -18.815 -31.106 15.219 1.00 34.78 611 ILE A C 1
ATOM 4907 O O . ILE A 1 611 ? -17.909 -31.037 16.049 1.00 34.78 611 ILE A O 1
ATOM 4911 N N . ILE A 1 612 ? -19.577 -30.018 15.031 1.00 34.12 612 ILE A N 1
ATOM 4912 C CA . ILE A 1 612 ? -19.204 -28.659 15.522 1.00 34.12 612 ILE A CA 1
ATOM 4913 C C . ILE A 1 612 ? -19.745 -28.321 16.944 1.00 34.12 612 ILE A C 1
ATOM 4915 O O . ILE A 1 612 ? -20.078 -27.174 17.237 1.00 34.12 612 ILE A O 1
ATOM 4919 N N . ILE A 1 613 ? -19.828 -29.284 17.878 1.00 28.91 613 ILE A N 1
ATOM 4920 C CA . ILE A 1 613 ? -20.360 -29.036 19.249 1.00 28.91 613 ILE A CA 1
ATOM 4921 C C . ILE A 1 613 ? -19.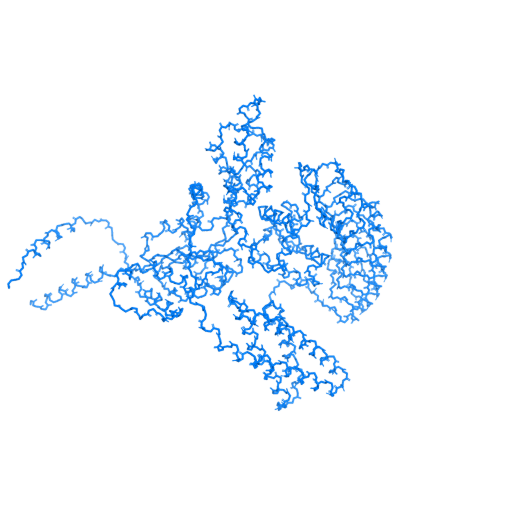302 -29.025 20.372 1.00 28.91 613 ILE A C 1
ATOM 4923 O O . ILE A 1 613 ? -19.577 -28.520 21.459 1.00 28.91 613 ILE A O 1
ATOM 4927 N N . SER A 1 614 ? -18.050 -29.428 20.153 1.00 27.83 614 SER A N 1
ATOM 4928 C CA . SER A 1 614 ? -17.070 -29.493 21.255 1.00 27.83 614 SER A CA 1
ATOM 4929 C C . SER A 1 614 ? -15.751 -28.794 20.936 1.00 27.83 614 SER A C 1
ATOM 4931 O O . SER A 1 614 ? -14.859 -29.415 20.369 1.00 27.83 614 SER A O 1
ATOM 4933 N N . ASN A 1 615 ? -15.631 -27.508 21.297 1.00 26.67 615 ASN A N 1
ATOM 4934 C CA . ASN A 1 615 ? -14.454 -26.920 21.973 1.00 26.67 615 ASN A CA 1
ATOM 4935 C C . ASN A 1 615 ? -14.532 -25.379 22.018 1.00 26.67 615 ASN A C 1
ATOM 4937 O O . ASN 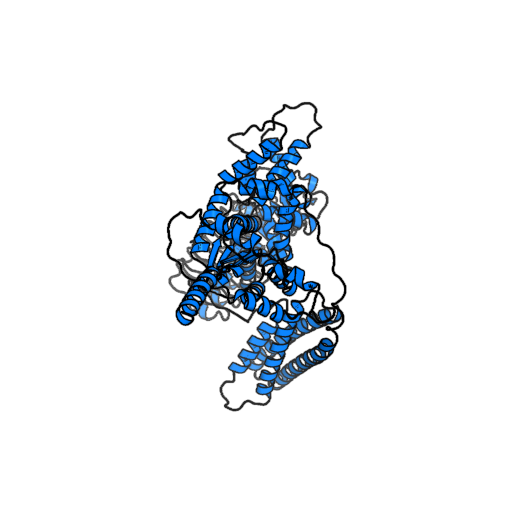A 1 615 ? -14.180 -24.683 21.069 1.00 26.67 615 ASN A O 1
ATOM 4941 N N . ARG A 1 616 ? -14.937 -24.836 23.174 1.00 27.31 616 ARG A N 1
ATOM 4942 C CA . ARG A 1 616 ? -14.695 -23.445 23.596 1.00 27.31 616 ARG A CA 1
ATOM 4943 C C . ARG A 1 616 ? -14.082 -23.451 24.995 1.00 27.31 616 ARG A C 1
ATOM 4945 O O . ARG A 1 616 ? -14.639 -24.073 25.894 1.00 27.31 616 ARG A O 1
ATOM 4952 N N . SER A 1 617 ? -12.997 -22.702 25.195 1.00 30.70 617 SER A N 1
ATOM 4953 C CA . SER A 1 617 ? -12.835 -21.726 26.294 1.00 30.70 617 SER A CA 1
ATOM 4954 C C . SER A 1 617 ? -11.378 -21.263 26.432 1.00 30.70 617 SER A C 1
ATOM 4956 O O . SER A 1 617 ? -10.488 -22.070 26.689 1.00 30.70 617 SER A O 1
ATOM 4958 N N . LYS A 1 618 ? -11.149 -19.946 26.312 1.00 27.39 618 LYS A N 1
ATOM 4959 C CA . LYS A 1 618 ? -10.452 -19.082 27.293 1.00 27.39 618 LYS A CA 1
ATOM 4960 C C . LYS A 1 618 ? -10.210 -17.683 26.708 1.00 27.39 618 LYS A C 1
ATOM 4962 O O . LYS A 1 618 ? -9.633 -17.536 25.639 1.00 27.39 618 LYS A O 1
ATOM 4967 N N . VAL A 1 619 ? -10.642 -16.674 27.460 1.00 27.41 619 VAL A N 1
ATOM 4968 C CA . VAL A 1 619 ? -10.396 -15.236 27.254 1.00 27.41 619 VAL A CA 1
ATOM 4969 C C . VAL A 1 619 ? -9.113 -14.845 28.013 1.00 27.41 619 VAL A C 1
ATOM 4971 O O . VAL A 1 619 ? -8.980 -15.274 29.165 1.00 27.41 619 VAL A O 1
ATOM 4974 N N . PRO A 1 620 ? -8.174 -14.048 27.462 1.00 28.61 620 PRO A N 1
ATOM 4975 C CA . PRO A 1 620 ? -7.062 -13.493 28.240 1.00 28.61 620 PRO A CA 1
ATOM 4976 C C . PRO A 1 620 ? -7.445 -12.207 29.001 1.00 28.61 620 PRO A C 1
ATOM 4978 O O . PRO A 1 620 ? -8.239 -11.401 28.528 1.00 28.61 620 PRO A O 1
ATOM 4981 N N . ARG A 1 621 ? -6.853 -12.034 30.193 1.00 27.55 621 ARG A N 1
ATOM 4982 C CA . ARG A 1 621 ? -7.000 -10.899 31.132 1.00 27.55 621 ARG A CA 1
ATOM 4983 C C . ARG A 1 621 ? -6.161 -9.666 30.736 1.00 27.55 621 ARG A C 1
ATOM 4985 O O . ARG A 1 621 ? -5.149 -9.807 30.059 1.00 27.55 621 ARG A O 1
ATOM 4992 N N . ALA A 1 622 ? -6.573 -8.499 31.248 1.00 32.12 622 ALA A N 1
ATOM 4993 C CA . ALA A 1 622 ? -5.996 -7.160 31.059 1.00 32.12 622 ALA A CA 1
ATOM 4994 C C . ALA A 1 622 ? -4.501 -7.007 31.441 1.00 32.12 622 ALA A C 1
ATOM 4996 O O . ALA A 1 622 ? -4.048 -7.564 32.442 1.00 32.12 622 ALA A O 1
ATOM 4997 N N . ASP A 1 623 ? -3.770 -6.212 30.643 1.00 36.03 623 ASP A N 1
ATOM 4998 C CA . ASP A 1 623 ? -2.342 -5.861 30.774 1.00 36.03 623 ASP A CA 1
ATOM 4999 C C . ASP A 1 623 ? -2.132 -4.699 31.781 1.00 36.03 623 ASP A C 1
ATOM 5001 O O . ASP A 1 623 ? -2.829 -3.687 31.677 1.00 36.03 623 ASP A O 1
ATOM 5005 N N . PRO A 1 624 ? -1.158 -4.777 32.712 1.00 33.25 624 PRO A N 1
ATOM 5006 C CA . PRO A 1 624 ? -0.799 -3.706 33.656 1.00 33.25 624 PRO A CA 1
ATOM 5007 C C . PRO A 1 624 ? -0.416 -2.345 33.043 1.00 33.25 624 PRO A C 1
ATOM 5009 O O . PRO A 1 624 ? -0.297 -1.363 33.771 1.00 33.25 624 PRO A O 1
ATOM 5012 N N . ARG A 1 625 ? -0.212 -2.255 31.723 1.00 49.75 625 ARG A N 1
ATOM 5013 C CA . ARG A 1 625 ? 0.133 -1.013 31.000 1.00 49.75 625 ARG A CA 1
ATOM 5014 C C . ARG A 1 625 ? -1.070 -0.286 30.400 1.00 49.75 625 ARG A C 1
ATOM 5016 O O . ARG A 1 625 ? -0.907 0.745 29.752 1.00 49.75 625 ARG A O 1
ATOM 5023 N N . SER A 1 626 ? -2.279 -0.768 30.683 1.00 48.75 626 SER A N 1
ATOM 5024 C CA . SER A 1 626 ? -3.544 -0.111 30.339 1.00 48.75 626 SER A CA 1
ATOM 5025 C C . SER A 1 626 ? -3.703 1.300 30.930 1.00 48.75 626 SER A C 1
ATOM 5027 O O . SER A 1 626 ? -4.579 2.035 30.480 1.00 48.75 626 SER A O 1
ATOM 5029 N N . HIS A 1 627 ? -2.869 1.694 31.905 1.00 47.16 627 HIS A N 1
ATOM 5030 C CA . HIS A 1 627 ? -2.936 3.009 32.552 1.00 47.16 627 HIS A CA 1
ATOM 5031 C C . HIS A 1 627 ? -2.707 4.177 31.577 1.00 47.16 627 HIS A C 1
ATOM 5033 O O . HIS A 1 627 ? -3.456 5.146 31.632 1.00 47.16 627 HIS A O 1
ATOM 5039 N N . PHE A 1 628 ? -1.734 4.068 30.661 1.00 50.03 628 PHE A N 1
ATOM 5040 C CA . PHE A 1 628 ? -1.377 5.149 29.724 1.00 50.03 628 PHE A CA 1
ATOM 5041 C C . PHE A 1 628 ? -2.250 5.169 28.456 1.00 50.03 628 PHE A C 1
ATOM 5043 O O . PHE A 1 628 ? -2.453 6.221 27.857 1.00 50.03 628 PHE A O 1
ATOM 5050 N N . LEU A 1 629 ? -2.800 4.019 28.033 1.00 57.91 629 LEU A N 1
ATOM 5051 C CA . LEU A 1 629 ? -3.521 3.914 26.753 1.00 57.91 629 LEU A CA 1
ATOM 5052 C C . LEU A 1 629 ? -4.795 4.766 26.690 1.00 57.91 629 LEU A C 1
ATOM 5054 O O . LEU A 1 629 ? -5.078 5.360 25.653 1.00 57.91 629 LEU A O 1
ATOM 5058 N N . HIS A 1 630 ? -5.572 4.800 27.774 1.00 56.69 630 HIS A N 1
ATOM 5059 C CA . HIS A 1 630 ? -6.855 5.507 27.791 1.00 56.69 630 HIS A CA 1
ATOM 5060 C C . HIS A 1 630 ? -6.785 6.844 28.522 1.00 56.69 630 HIS A C 1
ATOM 5062 O O . HIS A 1 630 ? -7.489 7.773 28.137 1.00 56.69 630 HIS A O 1
ATOM 5068 N N . LYS A 1 631 ? -5.941 6.972 29.549 1.00 61.56 631 LYS A N 1
ATOM 5069 C CA . LYS A 1 631 ? -5.910 8.167 30.395 1.00 61.56 631 LYS A CA 1
ATOM 5070 C C . LYS A 1 631 ? -5.295 9.370 29.674 1.00 61.56 631 LYS A C 1
ATOM 5072 O O . LYS A 1 631 ? -5.959 10.391 29.554 1.00 61.56 631 LYS A O 1
ATOM 5077 N N . ASP A 1 632 ? -4.094 9.233 29.113 1.00 64.06 632 ASP A N 1
ATOM 5078 C CA . ASP A 1 632 ? -3.389 10.378 28.518 1.00 64.06 632 ASP A CA 1
ATOM 5079 C C . ASP A 1 632 ? -3.972 10.816 27.177 1.00 64.06 632 ASP A C 1
ATOM 5081 O O . ASP A 1 632 ? -4.007 12.007 26.889 1.00 64.06 632 ASP A O 1
ATOM 5085 N N . VAL A 1 633 ? -4.496 9.876 26.379 1.00 59.12 633 VAL A N 1
ATOM 5086 C CA . VAL A 1 633 ? -5.192 10.209 25.122 1.00 59.12 633 VAL A CA 1
ATOM 5087 C C . VAL A 1 633 ? -6.478 10.986 25.399 1.00 59.12 633 VAL A C 1
ATOM 5089 O O . VAL A 1 633 ? -6.818 11.888 24.641 1.00 59.12 633 VAL A O 1
ATOM 5092 N N . SER A 1 634 ? -7.184 10.660 26.487 1.00 59.78 634 SER A N 1
ATOM 5093 C CA . SER A 1 634 ? -8.446 11.321 26.838 1.00 59.78 634 SER A CA 1
ATOM 5094 C C . SER A 1 634 ? -8.279 12.724 27.402 1.00 59.78 634 SER A C 1
ATOM 5096 O O . SER A 1 634 ? -9.228 13.496 27.385 1.00 59.78 634 SER A O 1
ATOM 5098 N N . GLU A 1 635 ? -7.086 13.069 27.877 1.00 65.56 635 GLU A N 1
ATOM 5099 C CA . GLU A 1 635 ? -6.776 14.402 28.400 1.00 65.56 635 GLU A CA 1
ATOM 5100 C C . GLU A 1 635 ? -6.243 15.359 27.312 1.00 65.56 635 GLU A C 1
ATOM 5102 O O . GLU A 1 635 ? -5.937 16.517 27.603 1.00 65.56 635 GLU A O 1
ATOM 5107 N N . LEU A 1 636 ? -6.125 14.908 26.054 1.00 71.75 636 LEU A N 1
ATOM 5108 C CA . LEU A 1 636 ? -5.709 15.755 24.933 1.00 71.75 636 LEU A CA 1
ATOM 5109 C C . LEU A 1 636 ? -6.865 16.635 24.449 1.00 71.75 636 LEU A C 1
ATOM 5111 O O . LEU A 1 636 ? -7.930 16.130 24.096 1.00 71.75 636 LEU A O 1
ATOM 5115 N N . VAL A 1 637 ? -6.607 17.941 24.328 1.00 72.19 637 VAL A N 1
ATOM 5116 C CA . VAL A 1 637 ? -7.576 18.940 23.833 1.00 72.19 637 VAL A CA 1
ATOM 5117 C C . VAL A 1 637 ? -8.167 18.530 22.479 1.00 72.19 637 VAL A C 1
ATOM 5119 O O . VAL A 1 637 ? -9.381 18.531 22.322 1.00 72.19 637 VAL A O 1
ATOM 5122 N N . GLU A 1 638 ? -7.330 18.067 21.543 1.00 82.75 638 GLU A N 1
ATOM 5123 C CA . GLU A 1 638 ? -7.783 17.633 20.211 1.00 82.75 638 GLU A CA 1
ATOM 5124 C C . GLU A 1 638 ? -8.731 16.420 20.249 1.00 82.75 638 GLU A C 1
ATOM 5126 O O . GLU A 1 638 ? -9.545 16.250 19.347 1.00 82.75 638 GLU A O 1
ATOM 5131 N N . MET A 1 639 ? -8.635 15.545 21.258 1.00 83.38 639 MET A N 1
ATOM 5132 C CA . MET A 1 639 ? -9.564 14.414 21.395 1.00 83.38 639 MET A CA 1
ATOM 5133 C C . MET A 1 639 ? -10.908 14.859 21.975 1.00 83.38 639 MET A C 1
ATOM 5135 O O . MET A 1 639 ? -11.944 14.349 21.552 1.00 83.38 639 MET A O 1
ATOM 5139 N N . GLU A 1 640 ? -10.908 15.837 22.883 1.00 83.56 640 GLU A N 1
ATOM 5140 C CA . GLU A 1 640 ? -12.140 16.422 23.425 1.00 83.56 640 GLU A CA 1
ATOM 5141 C C . GLU A 1 640 ? -12.890 17.258 22.368 1.00 83.56 640 GLU A C 1
ATOM 5143 O O . GLU A 1 640 ? -14.122 17.230 22.321 1.00 83.56 640 GLU A O 1
ATOM 5148 N N . GLU A 1 641 ? -12.167 17.931 21.466 1.00 87.38 641 GLU A N 1
ATOM 5149 C CA . GLU A 1 641 ? -12.739 18.594 20.283 1.00 87.38 641 GLU A CA 1
ATOM 5150 C C . GLU A 1 641 ? -13.437 17.577 19.364 1.00 87.38 641 GLU A C 1
ATOM 5152 O O . GLU A 1 641 ? -14.637 17.696 19.120 1.00 87.38 641 GLU A O 1
ATOM 5157 N N . LYS A 1 642 ? -12.741 16.502 18.958 1.00 90.19 642 LYS A N 1
ATOM 5158 C CA . LYS A 1 642 ? -13.312 15.426 18.116 1.00 90.19 642 LYS A CA 1
ATOM 5159 C C . LYS A 1 642 ? -14.520 14.753 18.763 1.00 90.19 642 LYS A C 1
ATOM 5161 O O . LYS A 1 642 ? -15.499 14.423 18.099 1.00 90.19 642 LYS A O 1
ATOM 5166 N N . LYS A 1 643 ? -14.470 14.538 20.078 1.00 90.94 643 LYS A N 1
ATOM 5167 C CA . LYS A 1 643 ? -15.600 14.010 20.851 1.00 90.94 643 LYS A CA 1
ATOM 5168 C C . LYS A 1 643 ? -16.797 14.954 20.774 1.00 90.94 643 LYS A C 1
ATOM 5170 O O . LYS A 1 643 ? -17.910 14.480 20.569 1.00 90.94 643 LYS A O 1
ATOM 5175 N N . SER A 1 644 ? -16.579 16.259 20.920 1.00 89.19 644 SER A N 1
ATOM 5176 C CA . SER A 1 644 ? -17.643 17.264 20.824 1.00 89.19 644 SER A CA 1
ATOM 5177 C C . SER A 1 644 ? -18.276 17.273 19.428 1.00 89.19 644 SER A C 1
ATOM 5179 O O . SER A 1 644 ? -19.498 17.203 19.329 1.00 89.19 644 SER A O 1
ATOM 5181 N N . GLU A 1 645 ? -17.467 17.218 18.366 1.00 91.31 645 GLU A N 1
ATOM 5182 C CA . GLU A 1 645 ? -17.942 17.109 16.975 1.00 91.31 645 GLU A CA 1
ATOM 5183 C C . GLU A 1 645 ? -18.810 15.862 16.750 1.00 91.31 645 GLU A C 1
ATOM 5185 O O . GLU A 1 645 ? -19.900 15.946 16.187 1.00 91.31 645 GLU A O 1
ATOM 5190 N N . VAL A 1 646 ? -18.371 14.687 17.221 1.00 90.00 646 VAL A N 1
ATOM 5191 C CA . VAL A 1 646 ? -19.158 13.450 17.086 1.00 90.00 646 VAL A CA 1
ATOM 5192 C C . VAL A 1 646 ? -20.467 13.537 17.877 1.00 90.00 646 VAL A C 1
ATOM 5194 O O . VAL A 1 646 ? -21.494 13.050 17.408 1.00 90.00 646 VAL A O 1
ATOM 5197 N N . ILE A 1 647 ? -20.467 14.171 19.054 1.00 87.50 647 ILE A N 1
ATOM 5198 C CA . ILE A 1 647 ? -21.690 14.398 19.838 1.00 87.50 647 ILE A CA 1
ATOM 5199 C C . ILE A 1 647 ? -22.666 15.310 19.085 1.00 87.50 647 ILE A C 1
ATOM 5201 O O . ILE A 1 647 ? -23.866 15.041 19.117 1.00 87.50 647 ILE A O 1
ATOM 5205 N N . GLU A 1 648 ? -22.182 16.350 18.405 1.00 88.56 648 GLU A N 1
ATOM 5206 C CA . GLU A 1 648 ? -23.003 17.229 17.562 1.00 88.56 648 GLU A CA 1
ATOM 5207 C C . GLU A 1 648 ? -23.573 16.483 16.349 1.00 88.56 648 GLU A C 1
ATOM 5209 O O . GLU A 1 648 ? -24.780 16.528 16.116 1.00 88.56 648 GLU A O 1
ATOM 5214 N N . LEU A 1 649 ? -22.757 15.693 15.646 1.00 87.38 649 LEU A N 1
ATOM 5215 C CA . LEU A 1 649 ? -23.213 14.861 14.525 1.00 87.38 649 LEU A CA 1
ATOM 5216 C C . LEU A 1 649 ? -24.264 13.833 14.953 1.00 87.38 649 LEU A C 1
ATOM 5218 O O . LEU A 1 649 ? -25.212 13.559 14.218 1.00 87.38 649 LEU A O 1
ATOM 5222 N N . LEU A 1 650 ? -24.148 13.297 16.170 1.00 85.44 650 LEU A N 1
ATOM 5223 C CA . LEU A 1 650 ? -25.168 12.436 16.763 1.00 85.44 650 LEU A CA 1
ATOM 5224 C C . LEU A 1 650 ? -26.450 13.189 17.118 1.00 85.44 650 LEU A C 1
ATOM 5226 O O . LEU A 1 650 ? -27.427 12.549 17.475 1.00 85.44 650 LEU A O 1
ATOM 5230 N N . GLN A 1 651 ? -26.523 14.515 17.060 1.00 83.94 651 GLN A N 1
ATOM 5231 C CA . GLN A 1 651 ? -27.808 15.212 17.166 1.00 83.94 651 GLN A CA 1
ATOM 5232 C C . GLN A 1 651 ? -28.545 15.190 15.824 1.00 83.94 651 GLN A C 1
ATOM 5234 O O . GLN A 1 651 ? -29.763 14.996 15.817 1.00 83.94 651 GLN A O 1
ATOM 5239 N N . GLU A 1 652 ? -27.804 15.290 14.720 1.00 83.00 652 GLU A N 1
ATOM 5240 C CA . GLU A 1 652 ? -28.322 15.418 13.353 1.00 83.00 652 GLU A CA 1
ATOM 5241 C C . GLU A 1 652 ? -28.564 14.070 12.658 1.00 83.00 652 GLU A C 1
ATOM 5243 O O . GLU A 1 652 ? -29.534 13.930 11.916 1.00 83.00 652 GLU A O 1
ATOM 5248 N N . HIS A 1 653 ? -27.739 13.060 12.944 1.00 84.94 653 HIS A N 1
ATOM 5249 C CA . HIS A 1 653 ? -27.757 11.764 12.261 1.00 84.94 653 HIS A CA 1
ATOM 5250 C C . HIS A 1 653 ? -28.126 10.604 13.196 1.00 84.94 653 HIS A C 1
ATOM 5252 O O . HIS A 1 653 ? -27.810 10.599 14.389 1.00 84.94 653 HIS A O 1
ATOM 5258 N N . GLU A 1 654 ? -28.802 9.583 12.656 1.00 82.25 654 GLU A N 1
ATOM 5259 C CA . GLU A 1 654 ? -29.122 8.352 13.397 1.00 82.25 654 GLU A CA 1
ATOM 5260 C C . GLU A 1 654 ? -27.884 7.455 13.525 1.00 82.25 654 GLU A C 1
ATOM 5262 O O . GLU A 1 654 ? -27.657 6.851 14.578 1.00 82.25 654 GLU A O 1
ATOM 5267 N N . LEU A 1 655 ? -27.082 7.389 12.459 1.00 86.75 655 LEU A N 1
ATOM 5268 C CA . LEU A 1 655 ? -25.880 6.571 12.362 1.00 86.75 655 LEU A CA 1
ATOM 5269 C C . LEU A 1 655 ? -24.650 7.452 12.140 1.00 86.75 655 LEU A C 1
ATOM 5271 O O . LEU A 1 655 ? -24.567 8.158 11.139 1.00 86.75 655 LEU A O 1
ATOM 5275 N N . VAL A 1 656 ? -23.652 7.338 13.013 1.00 89.94 656 VAL A N 1
ATOM 5276 C CA . VAL A 1 656 ? -22.326 7.925 12.784 1.00 89.94 656 VAL A CA 1
ATOM 5277 C C . VAL A 1 656 ? -21.302 6.806 12.620 1.00 89.94 656 VAL A C 1
ATOM 5279 O 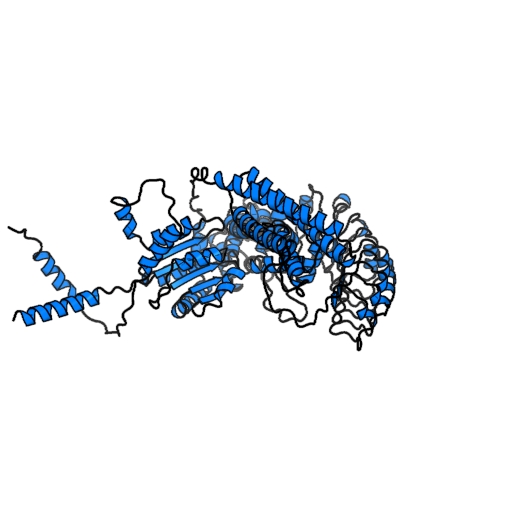O . VAL A 1 656 ? -21.096 5.988 13.516 1.00 89.94 656 VAL A O 1
ATOM 5282 N N . CYS A 1 657 ? -20.663 6.756 11.455 1.00 91.00 657 CYS A N 1
ATOM 5283 C CA . CYS A 1 657 ? -19.580 5.838 11.134 1.00 91.00 657 CYS A CA 1
ATOM 5284 C C . CYS A 1 657 ? -18.231 6.521 11.381 1.00 91.00 657 CYS A C 1
ATOM 5286 O O . CYS A 1 657 ? -17.792 7.325 10.565 1.00 91.00 657 CYS A O 1
ATOM 5288 N N . ILE A 1 658 ? -17.548 6.172 12.470 1.00 91.25 658 ILE A N 1
ATOM 5289 C CA . ILE A 1 658 ? -16.178 6.607 12.755 1.00 91.25 658 ILE A CA 1
ATOM 5290 C C . ILE A 1 658 ? -15.209 5.741 11.942 1.00 91.25 658 ILE A C 1
ATOM 5292 O O . ILE A 1 658 ? -14.989 4.561 12.233 1.00 91.25 658 ILE A O 1
ATOM 5296 N N . HIS A 1 659 ? -14.602 6.333 10.924 1.00 89.00 659 HIS A N 1
ATOM 5297 C CA . HIS A 1 659 ? -13.710 5.664 9.988 1.00 89.00 659 HIS A CA 1
ATOM 5298 C C . HIS A 1 659 ? -12.262 6.153 10.136 1.00 89.00 659 HIS A C 1
ATOM 5300 O O . HIS A 1 659 ? -12.033 7.334 10.358 1.00 89.00 659 HIS A O 1
ATOM 5306 N N . GLY A 1 660 ? -11.276 5.259 10.012 1.00 84.12 660 GLY A N 1
ATOM 5307 C CA . GLY A 1 660 ? -9.859 5.632 9.933 1.00 84.12 660 GLY A CA 1
ATOM 5308 C C . GLY A 1 660 ? -8.887 4.499 10.263 1.00 84.12 660 GLY A C 1
ATOM 5309 O O . GLY A 1 660 ? -9.277 3.415 10.703 1.00 84.12 660 GLY A O 1
ATOM 5310 N N . PHE A 1 661 ? -7.589 4.745 10.091 1.00 81.88 661 PHE A N 1
ATOM 5311 C CA . PHE A 1 661 ? -6.557 3.706 10.197 1.00 81.88 661 PHE A CA 1
ATOM 5312 C C . PHE A 1 661 ? -6.396 3.100 11.610 1.00 81.88 661 PHE A C 1
ATOM 5314 O O . PHE A 1 661 ? -6.885 3.619 12.623 1.00 81.88 661 PHE A O 1
ATOM 5321 N N . ALA A 1 662 ? -5.728 1.946 11.691 1.00 79.81 662 ALA A N 1
ATOM 5322 C CA . ALA A 1 662 ? -5.402 1.269 12.944 1.00 79.81 662 ALA A CA 1
ATOM 5323 C C . ALA A 1 662 ? -4.609 2.196 13.887 1.00 79.81 662 ALA A C 1
ATOM 5325 O O . ALA A 1 662 ? -3.715 2.908 13.454 1.00 79.81 662 ALA A O 1
ATOM 5326 N N . GLY A 1 663 ? -4.939 2.208 15.183 1.00 80.06 663 GLY A N 1
ATOM 5327 C CA . GLY A 1 663 ? -4.222 3.025 16.176 1.00 80.06 663 GLY A CA 1
ATOM 5328 C C . GLY A 1 663 ? -4.576 4.520 16.215 1.00 80.06 663 GLY A C 1
ATOM 5329 O O . GLY A 1 663 ? -4.060 5.214 17.087 1.00 80.06 663 GLY A O 1
ATOM 5330 N N . MET A 1 664 ? -5.485 5.004 15.356 1.00 85.25 664 MET A N 1
ATOM 5331 C CA . MET A 1 664 ? -5.946 6.409 15.335 1.00 85.25 664 MET A CA 1
ATOM 5332 C C . MET A 1 664 ? -6.847 6.814 16.515 1.00 85.25 664 MET A C 1
ATOM 5334 O O . MET A 1 664 ? -7.140 7.990 16.680 1.00 85.25 664 MET A O 1
ATOM 5338 N N . GLY A 1 665 ? -7.288 5.864 17.347 1.00 83.62 665 GLY A N 1
ATOM 5339 C CA . GLY A 1 665 ? -8.125 6.155 18.519 1.00 83.62 665 GLY A CA 1
ATOM 5340 C C . GLY A 1 665 ? -9.636 6.055 18.292 1.00 83.62 665 GLY A C 1
ATOM 5341 O O . GLY A 1 665 ? -10.385 6.547 19.122 1.00 83.62 665 GLY A O 1
ATOM 5342 N N . LYS A 1 666 ? -10.100 5.387 17.222 1.00 87.75 666 LYS A N 1
ATOM 5343 C CA . LYS A 1 666 ? -11.536 5.161 16.937 1.00 87.75 666 LYS A CA 1
ATOM 5344 C C . LYS A 1 666 ? -12.313 4.595 18.131 1.00 87.75 666 LYS A C 1
ATOM 5346 O O . LYS A 1 666 ? -13.277 5.208 18.569 1.00 87.75 666 LYS A O 1
ATOM 5351 N N . THR A 1 667 ? -11.858 3.463 18.674 1.00 85.12 667 THR A N 1
ATOM 5352 C CA . THR A 1 667 ? -12.466 2.811 19.845 1.00 85.12 667 THR A CA 1
ATOM 5353 C C . THR A 1 667 ? -12.467 3.737 21.061 1.00 85.12 667 THR A C 1
ATOM 5355 O O . THR A 1 667 ? -13.463 3.813 21.770 1.00 85.12 667 THR A O 1
ATOM 5358 N N . THR A 1 668 ? -11.381 4.490 21.277 1.00 86.00 668 THR A N 1
ATOM 5359 C CA . THR A 1 668 ? -11.270 5.463 22.377 1.00 86.00 668 THR A CA 1
ATOM 5360 C C . THR A 1 668 ? -12.256 6.618 22.213 1.00 86.00 668 THR A C 1
ATOM 5362 O O . THR A 1 668 ? -12.921 6.984 23.174 1.00 86.00 668 THR A O 1
ATOM 5365 N N . LEU A 1 669 ? -12.388 7.169 21.003 1.00 86.50 669 LEU A N 1
ATOM 5366 C CA . LEU A 1 669 ? -13.345 8.230 20.693 1.00 86.50 669 LEU A CA 1
ATOM 5367 C C . LEU A 1 669 ? -14.786 7.738 20.883 1.00 86.50 669 LEU A C 1
ATOM 5369 O O . LEU A 1 669 ? -15.585 8.405 21.536 1.00 86.50 669 LEU A O 1
ATOM 5373 N N . ALA A 1 670 ? -15.100 6.543 20.375 1.00 86.00 670 ALA A N 1
ATOM 5374 C CA . ALA A 1 670 ? -16.407 5.920 20.551 1.00 86.00 670 ALA A CA 1
ATOM 5375 C C . ALA A 1 670 ? -16.735 5.690 22.037 1.00 86.00 670 ALA A C 1
ATOM 5377 O O . ALA A 1 670 ? -17.839 6.013 22.467 1.00 86.00 670 ALA A O 1
ATOM 5378 N N . ASP A 1 671 ? -15.780 5.198 22.836 1.00 84.81 671 ASP A N 1
ATOM 5379 C CA . ASP A 1 671 ? -15.952 5.018 24.284 1.00 84.81 671 ASP A CA 1
ATOM 5380 C C . ASP A 1 671 ? -16.136 6.359 25.010 1.00 84.81 671 ASP A C 1
ATOM 5382 O O . ASP A 1 671 ? -17.058 6.505 25.803 1.00 84.81 671 ASP A O 1
ATOM 5386 N N . GLN A 1 672 ? -15.366 7.400 24.690 1.00 85.00 672 GLN A N 1
ATOM 5387 C CA . GLN A 1 672 ? -15.563 8.724 25.299 1.00 85.00 672 GLN A CA 1
ATOM 5388 C C . GLN A 1 672 ? -16.954 9.305 25.022 1.00 85.00 672 GLN A C 1
ATOM 5390 O O . GLN A 1 672 ? -17.588 9.861 25.924 1.00 85.00 672 GLN A O 1
ATOM 5395 N N . VAL A 1 673 ? -17.445 9.162 23.790 1.00 86.12 673 VAL A N 1
ATOM 5396 C CA . VAL A 1 673 ? -18.804 9.573 23.416 1.00 86.12 673 VAL A CA 1
ATOM 5397 C C . VAL A 1 673 ? -19.841 8.717 24.144 1.00 86.12 673 VAL A C 1
ATOM 5399 O O . VAL A 1 673 ? -20.828 9.255 24.655 1.00 86.12 673 VAL A O 1
ATOM 5402 N N . TYR A 1 674 ? -19.600 7.409 24.260 1.00 84.50 674 TYR A N 1
ATOM 5403 C CA . TYR A 1 674 ? -20.443 6.477 25.009 1.00 84.50 674 TYR A CA 1
ATOM 5404 C C . TYR A 1 674 ? -20.583 6.869 26.478 1.00 84.50 674 TYR A C 1
ATOM 5406 O O . TYR A 1 674 ? -21.699 6.916 26.996 1.00 84.50 674 TYR A O 1
ATOM 5414 N N . GLN A 1 675 ? -19.470 7.186 27.144 1.00 84.25 675 GLN A N 1
ATOM 5415 C CA . GLN A 1 675 ? -19.477 7.603 28.544 1.00 84.25 675 GLN A CA 1
ATOM 5416 C C . GLN A 1 675 ? -20.160 8.968 28.715 1.00 84.25 675 GLN A C 1
ATOM 5418 O O . GLN A 1 675 ? -20.955 9.142 29.636 1.00 84.25 675 GLN A O 1
ATOM 5423 N N . ALA A 1 676 ? -19.902 9.926 27.818 1.00 84.00 676 ALA A N 1
ATOM 5424 C CA . ALA A 1 676 ? -20.419 11.292 27.935 1.00 84.00 676 ALA A CA 1
ATOM 5425 C C . ALA A 1 676 ? -21.919 11.419 27.626 1.00 84.00 676 ALA A C 1
ATOM 5427 O O . ALA A 1 676 ? -22.637 12.161 28.295 1.00 84.00 676 ALA A O 1
ATOM 5428 N N . THR A 1 677 ? -22.403 10.714 26.603 1.00 80.44 677 THR A N 1
ATOM 5429 C CA . THR A 1 677 ? -23.804 10.811 26.152 1.00 80.44 677 THR A CA 1
ATOM 5430 C C . THR A 1 677 ? -24.670 9.679 26.661 1.00 80.44 677 THR A C 1
ATOM 5432 O O . THR A 1 677 ? -25.896 9.795 26.642 1.00 80.44 677 THR A O 1
ATOM 5435 N N . GLY A 1 678 ? -24.046 8.605 27.152 1.00 71.12 678 GLY A N 1
ATOM 5436 C CA . GLY A 1 678 ? -24.730 7.401 27.564 1.00 71.12 678 GLY A CA 1
ATOM 5437 C C . GLY A 1 678 ? -25.900 7.712 28.479 1.00 71.12 678 GLY A C 1
ATOM 5438 O O . GLY A 1 678 ? -26.999 7.260 28.184 1.00 71.12 678 GLY A O 1
ATOM 5439 N N . GLU 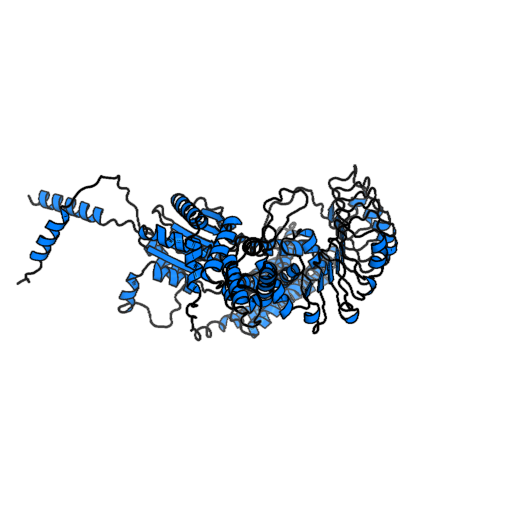A 1 679 ? -25.708 8.492 29.553 1.00 75.62 679 GLU A N 1
ATOM 5440 C CA . GLU A 1 679 ? -26.734 8.796 30.579 1.00 75.62 679 GLU A CA 1
ATOM 5441 C C . GLU A 1 679 ? -28.091 9.246 30.032 1.00 75.62 679 GLU A C 1
ATOM 5443 O O . GLU A 1 679 ? -29.124 9.029 30.662 1.00 75.62 679 GLU A O 1
ATOM 5448 N N . GLN A 1 680 ? -28.109 9.769 28.813 1.00 73.94 680 GLN A N 1
ATOM 5449 C CA . GLN A 1 680 ? -29.303 10.225 28.126 1.00 73.94 680 GLN A CA 1
ATOM 5450 C C . GLN A 1 680 ? -30.127 9.082 27.482 1.00 73.94 680 GLN A C 1
ATOM 5452 O O . GLN A 1 680 ? -31.257 9.312 27.036 1.00 73.94 680 GLN A O 1
ATOM 5457 N N . PHE A 1 681 ? -29.582 7.864 27.414 1.00 73.06 681 PHE A N 1
ATOM 5458 C CA . PHE A 1 681 ? -30.156 6.667 26.793 1.00 73.06 681 PHE A CA 1
ATOM 5459 C C . PHE A 1 681 ? -30.449 5.577 27.827 1.00 73.06 681 PHE A C 1
ATOM 5461 O O . PHE A 1 681 ? -29.663 5.327 28.749 1.00 73.06 681 PHE A O 1
ATOM 5468 N N . HIS A 1 682 ? -31.578 4.897 27.629 1.00 71.00 682 HIS A N 1
ATOM 5469 C CA . HIS A 1 682 ? -32.111 3.903 28.561 1.00 71.00 682 HIS A CA 1
ATOM 5470 C C . HIS A 1 682 ? -31.560 2.503 28.291 1.00 71.00 682 HIS A C 1
ATOM 5472 O O . HIS A 1 682 ? -31.360 1.724 29.218 1.00 71.00 682 HIS A O 1
ATOM 5478 N N . CYS A 1 683 ? -31.319 2.195 27.019 1.00 72.50 683 CYS A N 1
ATOM 5479 C CA . CYS A 1 683 ? -30.691 0.960 26.578 1.00 72.50 683 CYS A CA 1
ATOM 5480 C C . CYS A 1 683 ? -29.344 1.303 25.956 1.00 72.50 683 CYS A C 1
ATOM 5482 O O . CYS A 1 683 ? -29.261 2.215 25.131 1.00 72.50 683 CYS A O 1
ATOM 5484 N N . ARG A 1 684 ? -28.289 0.591 26.342 1.00 77.62 684 ARG A N 1
ATOM 5485 C CA . ARG A 1 684 ? -26.959 0.821 25.788 1.00 77.62 684 ARG A CA 1
ATOM 5486 C C . ARG A 1 684 ? -26.246 -0.483 25.530 1.00 77.62 684 ARG A C 1
ATOM 5488 O O . ARG A 1 684 ? -26.403 -1.420 26.305 1.00 77.62 684 ARG A O 1
ATOM 5495 N N . ALA A 1 685 ? -25.470 -0.515 24.461 1.00 79.62 685 ALA A N 1
ATOM 5496 C CA . ALA A 1 685 ? -24.544 -1.601 24.204 1.00 79.62 685 ALA A CA 1
ATOM 5497 C C . ALA A 1 685 ? -23.257 -1.055 23.597 1.00 79.62 685 ALA A C 1
ATOM 5499 O O . ALA A 1 685 ? -23.301 -0.140 22.773 1.00 79.62 685 ALA A O 1
ATOM 5500 N N . PHE A 1 686 ? -22.136 -1.642 23.992 1.00 80.19 686 PHE A N 1
ATOM 5501 C CA . PHE A 1 686 ? -20.832 -1.424 23.393 1.00 80.19 686 PHE A CA 1
ATOM 5502 C C . PHE A 1 686 ? -20.265 -2.784 23.005 1.00 80.19 686 PHE A C 1
ATOM 5504 O O . PHE A 1 686 ? -19.768 -3.535 23.842 1.00 80.19 686 PHE A O 1
ATOM 5511 N N . VAL A 1 687 ? -20.314 -3.096 21.714 1.00 80.31 687 VAL A N 1
ATOM 5512 C CA . VAL A 1 687 ? -19.930 -4.411 21.205 1.00 80.31 687 VAL A CA 1
ATOM 5513 C C . VAL A 1 687 ? -18.764 -4.268 20.249 1.00 80.31 687 VAL A C 1
ATOM 5515 O O . VAL A 1 687 ? -18.863 -3.579 19.240 1.00 80.31 687 VAL A O 1
ATOM 5518 N N . SER A 1 688 ? -17.664 -4.950 20.555 1.00 78.94 688 SER A N 1
ATOM 5519 C CA . SER A 1 688 ? -16.506 -5.034 19.668 1.00 78.94 688 SER A CA 1
ATOM 5520 C C . SER A 1 688 ? -16.625 -6.248 18.748 1.00 78.94 688 SER A C 1
ATOM 5522 O O . SER A 1 688 ? -16.927 -7.362 19.188 1.00 78.94 688 SER A O 1
ATOM 5524 N N . VAL A 1 689 ? -16.401 -6.024 17.457 1.00 75.88 689 VAL A N 1
ATOM 5525 C CA . VAL A 1 689 ? -16.425 -7.035 16.406 1.00 75.88 689 VAL A CA 1
ATOM 5526 C C . VAL A 1 689 ? -14.989 -7.403 16.055 1.00 75.88 689 VAL A C 1
ATOM 5528 O O . VAL A 1 689 ? -14.144 -6.553 15.804 1.00 75.88 689 VAL A O 1
ATOM 5531 N N . SER A 1 690 ? -14.699 -8.703 16.032 1.00 65.19 690 SER A N 1
ATOM 5532 C CA . SER A 1 690 ? -13.429 -9.215 15.518 1.00 65.19 690 SER A CA 1
ATOM 5533 C C . SER A 1 690 ? -13.650 -9.873 14.152 1.00 65.19 690 SER A C 1
ATOM 5535 O O . SER A 1 690 ? -14.761 -10.356 13.899 1.00 65.19 690 SER A O 1
ATOM 5537 N N . PRO A 1 691 ? -12.615 -9.984 13.295 1.00 56.69 691 PRO A N 1
ATOM 5538 C CA . PRO A 1 691 ? -12.738 -10.624 11.980 1.00 56.69 691 PRO A CA 1
ATOM 5539 C C . PRO A 1 691 ? -13.320 -12.045 12.048 1.00 56.69 691 PRO A C 1
ATOM 5541 O O . PRO A 1 691 ? -14.016 -12.486 11.143 1.00 56.69 691 PRO A O 1
ATOM 5544 N N . ARG A 1 692 ? -13.065 -12.761 13.153 1.00 57.19 692 ARG A N 1
ATOM 5545 C CA . ARG A 1 692 ? -13.475 -14.159 13.370 1.00 57.19 692 ARG A CA 1
ATOM 5546 C C . ARG A 1 692 ? -14.714 -14.318 14.256 1.00 57.19 692 ARG A C 1
ATOM 5548 O O . ARG A 1 692 ? -15.077 -15.440 14.611 1.00 57.19 692 ARG A O 1
ATOM 5555 N N . SER A 1 693 ? -15.353 -13.223 14.668 1.00 59.38 693 SER A N 1
ATOM 5556 C CA . SER A 1 693 ? -16.509 -13.284 15.565 1.00 59.38 693 SER A CA 1
ATOM 5557 C C . SER A 1 693 ? -17.716 -13.900 14.854 1.00 59.38 693 SER A C 1
ATOM 5559 O O . SER A 1 693 ? -18.155 -13.417 13.810 1.00 59.38 693 SER A O 1
ATOM 5561 N N . LYS A 1 694 ? -18.315 -14.942 15.442 1.00 67.88 694 LYS A N 1
ATOM 5562 C CA . LYS A 1 694 ? -19.578 -15.497 14.933 1.00 67.88 694 LYS A CA 1
ATOM 5563 C C . LYS A 1 694 ? -20.705 -14.491 15.150 1.00 67.88 694 LYS A C 1
ATOM 5565 O O . LYS A 1 694 ? -20.855 -13.958 16.247 1.00 67.88 694 LYS A O 1
ATOM 5570 N N . MET A 1 695 ? -21.567 -14.311 14.150 1.00 75.00 695 MET A N 1
ATOM 5571 C CA . MET A 1 695 ? -22.698 -13.376 14.239 1.00 75.00 695 MET A CA 1
ATOM 5572 C C . MET A 1 695 ? -23.622 -13.662 15.434 1.00 75.00 695 MET A C 1
ATOM 5574 O O . MET A 1 695 ? -24.107 -12.743 16.085 1.00 75.00 695 MET A O 1
ATOM 5578 N N . THR A 1 696 ? -23.806 -14.936 15.793 1.00 69.88 696 THR A N 1
ATOM 5579 C CA . THR A 1 696 ? -24.577 -15.323 16.984 1.00 69.88 696 THR A CA 1
ATOM 5580 C C . THR A 1 696 ? -23.975 -14.788 18.281 1.00 69.88 696 THR A C 1
ATOM 5582 O O . THR A 1 696 ? -24.728 -14.452 19.188 1.00 69.88 696 THR A O 1
ATOM 5585 N N . GLU A 1 697 ? -22.648 -14.676 18.386 1.00 72.38 697 GLU A N 1
ATOM 5586 C CA . GLU A 1 697 ? -21.964 -14.122 19.561 1.00 72.38 697 GLU A CA 1
ATOM 5587 C C . GLU A 1 697 ? -22.129 -12.603 19.630 1.00 72.38 697 GLU A C 1
ATOM 5589 O O . GLU A 1 697 ? -22.475 -12.083 20.688 1.00 72.38 697 GLU A O 1
ATOM 5594 N N . ILE A 1 698 ? -21.960 -11.914 18.496 1.00 69.00 698 ILE A N 1
ATOM 5595 C CA . ILE A 1 698 ? -22.129 -10.457 18.391 1.00 69.00 698 ILE A CA 1
ATOM 5596 C C . ILE A 1 698 ? -23.563 -10.071 18.768 1.00 69.00 698 ILE A C 1
ATOM 5598 O O . ILE A 1 698 ? -23.774 -9.281 19.686 1.00 69.00 698 ILE A O 1
ATOM 5602 N N . LEU A 1 699 ? -24.555 -10.690 18.120 1.00 69.38 699 LEU A N 1
ATOM 5603 C CA . LEU A 1 699 ? -25.971 -10.436 18.394 1.00 69.38 699 LEU A CA 1
ATOM 5604 C C . LEU A 1 699 ? -26.349 -10.813 19.832 1.00 69.38 699 LEU A C 1
ATOM 5606 O O . LEU A 1 699 ? -27.125 -10.105 20.466 1.00 69.38 699 LEU A O 1
ATOM 5610 N N . SER A 1 700 ? -25.774 -11.888 20.384 1.00 72.31 700 SER A N 1
ATOM 5611 C CA . SER A 1 700 ? -25.988 -12.243 21.794 1.00 72.31 700 SER A CA 1
ATOM 5612 C C . SER A 1 700 ? -25.392 -11.213 22.756 1.00 72.31 700 SER A C 1
ATOM 5614 O O . SER A 1 700 ? -25.998 -10.960 23.797 1.00 72.31 700 SER A O 1
ATOM 5616 N N . SER A 1 701 ? -24.242 -10.608 22.427 1.00 73.94 701 SER A N 1
ATOM 5617 C CA . SER A 1 701 ? -23.652 -9.517 23.220 1.00 73.94 701 SER A CA 1
ATOM 5618 C C . SER A 1 701 ? -24.589 -8.315 23.234 1.00 73.94 701 SER A C 1
ATOM 5620 O O . SER A 1 701 ? -24.999 -7.891 24.316 1.00 73.94 701 SER A O 1
ATOM 5622 N N . ILE A 1 702 ? -25.037 -7.873 22.048 1.00 71.19 702 ILE A N 1
ATOM 5623 C CA . ILE A 1 702 ? -25.999 -6.770 21.889 1.00 71.19 702 ILE A CA 1
ATOM 5624 C C . ILE A 1 702 ? -27.264 -7.057 22.702 1.00 71.19 702 ILE A C 1
ATOM 5626 O O . ILE A 1 702 ? -27.658 -6.247 23.537 1.00 71.19 702 ILE A O 1
ATOM 5630 N N . HIS A 1 703 ? -27.867 -8.236 22.527 1.00 71.94 703 HIS A N 1
ATOM 5631 C CA . HIS A 1 703 ? -29.052 -8.645 23.281 1.00 71.94 703 HIS A CA 1
ATOM 5632 C C . HIS A 1 703 ? -28.819 -8.574 24.796 1.00 71.94 703 HIS A C 1
ATOM 5634 O O . HIS A 1 703 ? -29.673 -8.099 25.540 1.00 71.94 703 HIS A O 1
ATOM 5640 N N . SER A 1 704 ? -27.672 -9.057 25.281 1.00 71.50 704 SER A N 1
ATOM 5641 C CA . SER A 1 704 ? -27.385 -9.124 26.717 1.00 71.50 704 SER A CA 1
ATOM 5642 C C . SER A 1 704 ? -27.150 -7.760 27.373 1.00 71.50 704 SER A C 1
ATOM 5644 O O . SER A 1 704 ? -27.407 -7.619 28.569 1.00 71.50 704 SER A O 1
ATOM 5646 N N . GLU A 1 705 ? -26.668 -6.781 26.608 1.00 73.31 705 GLU A N 1
ATOM 5647 C CA . GLU A 1 705 ? -26.379 -5.424 27.080 1.00 73.31 705 GLU A CA 1
ATOM 5648 C C . GLU A 1 705 ? -27.601 -4.507 26.965 1.00 73.31 705 GLU A C 1
ATOM 5650 O O . GLU A 1 705 ? -27.903 -3.757 27.891 1.00 73.31 705 GLU A O 1
ATOM 5655 N N . VAL A 1 706 ? -28.373 -4.639 25.882 1.00 70.00 706 VAL A N 1
ATOM 5656 C CA . VAL A 1 706 ? -29.617 -3.886 25.663 1.00 70.00 706 VAL A CA 1
ATOM 5657 C C . VAL A 1 706 ? -30.739 -4.338 26.612 1.00 70.00 706 VAL A C 1
ATOM 5659 O O . VAL A 1 706 ? -31.583 -3.520 26.991 1.00 70.00 706 VAL A O 1
ATOM 5662 N N . MET A 1 707 ? -30.747 -5.613 27.028 1.00 68.50 707 MET A N 1
ATOM 5663 C CA . MET A 1 707 ? -31.775 -6.221 27.891 1.00 68.50 707 MET A CA 1
ATOM 5664 C C . MET A 1 707 ? -31.199 -6.822 29.193 1.00 68.50 707 MET A C 1
ATOM 5666 O O . MET A 1 707 ? -31.234 -8.040 29.399 1.00 68.50 707 MET A O 1
ATOM 5670 N N . PRO A 1 708 ? -30.702 -6.007 30.138 1.00 57.00 708 PRO A N 1
ATOM 5671 C CA . PRO A 1 708 ? -30.077 -6.523 31.356 1.00 57.00 708 PRO A CA 1
ATOM 5672 C C . PRO A 1 708 ? -31.062 -7.247 32.299 1.00 57.00 708 PRO A C 1
ATOM 5674 O O . PRO A 1 708 ? -30.652 -8.160 33.015 1.00 57.00 708 PRO A O 1
ATOM 5677 N N . HIS A 1 709 ? -32.358 -6.899 32.282 1.00 49.81 709 HIS A N 1
ATOM 5678 C CA . HIS A 1 709 ? -33.378 -7.457 33.190 1.00 49.81 709 HIS A CA 1
ATOM 5679 C C . HIS A 1 709 ? -33.841 -8.889 32.858 1.00 49.81 709 HIS A C 1
ATOM 5681 O O . HIS A 1 709 ? -34.397 -9.559 33.724 1.00 49.81 709 HIS A O 1
ATOM 5687 N N . GLU A 1 710 ? -33.546 -9.422 31.668 1.00 47.78 710 GLU A N 1
ATOM 5688 C CA . GLU A 1 710 ? -33.756 -10.853 31.382 1.00 47.78 710 GLU A CA 1
ATOM 5689 C C . GLU A 1 710 ? -32.662 -11.755 31.986 1.00 47.78 710 GLU A C 1
ATOM 5691 O O . GLU A 1 710 ? -32.775 -12.982 31.942 1.00 47.78 710 GLU A O 1
ATOM 5696 N N . ARG A 1 711 ? -31.608 -11.188 32.600 1.00 38.34 711 ARG A N 1
ATOM 5697 C CA . ARG A 1 711 ? -30.617 -11.985 33.347 1.00 38.34 711 ARG A CA 1
ATOM 5698 C C . ARG A 1 711 ? -31.216 -12.669 34.578 1.00 38.34 711 ARG A C 1
ATOM 5700 O O . ARG A 1 711 ? -30.753 -13.753 34.917 1.00 38.34 711 ARG A O 1
ATOM 5707 N N . GLU A 1 712 ? -32.231 -12.085 35.220 1.00 34.84 712 GLU A N 1
ATOM 5708 C CA . GLU A 1 712 ? -32.836 -12.645 36.442 1.00 34.84 712 GLU A CA 1
ATOM 5709 C C . GLU A 1 712 ? -33.937 -13.680 36.157 1.00 34.84 712 GLU A C 1
ATOM 5711 O O . GLU A 1 712 ? -34.101 -14.626 36.924 1.00 34.84 712 GLU A O 1
ATOM 5716 N N . VAL A 1 713 ? -34.624 -13.588 35.011 1.00 38.44 713 VAL A N 1
ATOM 5717 C CA . VAL A 1 713 ? -35.650 -14.572 34.599 1.00 38.44 713 VAL A CA 1
ATOM 5718 C C . VAL A 1 713 ? -35.022 -15.868 34.056 1.00 38.44 713 VAL A C 1
ATOM 5720 O O . VAL A 1 713 ? -35.677 -16.907 34.007 1.00 38.44 713 VAL A O 1
ATOM 5723 N N . ARG A 1 714 ? -33.714 -15.877 33.748 1.00 36.31 714 ARG A N 1
ATOM 5724 C CA . ARG A 1 714 ? -32.981 -17.080 33.294 1.00 36.31 714 ARG A CA 1
ATOM 5725 C C . ARG A 1 714 ? -32.995 -18.261 34.269 1.00 36.31 714 ARG A C 1
ATOM 5727 O O . ARG A 1 714 ? -32.694 -19.369 33.838 1.00 36.31 714 ARG A O 1
ATOM 5734 N N . ASN A 1 715 ? -33.371 -18.062 35.533 1.00 34.25 715 ASN A N 1
ATOM 5735 C CA . ASN A 1 715 ? -33.505 -19.160 36.496 1.00 34.25 715 ASN A CA 1
ATOM 5736 C C . ASN A 1 715 ? -34.929 -19.719 36.620 1.00 34.25 715 ASN A C 1
ATOM 5738 O O . ASN A 1 715 ? -35.126 -20.708 37.324 1.00 34.25 715 ASN A O 1
ATOM 5742 N N . SER A 1 716 ? -35.922 -19.149 35.938 1.00 32.34 716 SER A N 1
ATOM 5743 C CA . SER A 1 716 ? -37.273 -19.696 35.962 1.00 32.34 716 SER A CA 1
ATOM 5744 C C . SER A 1 716 ? -37.996 -19.454 34.639 1.00 32.34 716 SER A C 1
ATOM 5746 O O . SER A 1 716 ? -38.554 -18.387 34.412 1.00 32.34 716 SER A O 1
ATOM 5748 N N . VAL A 1 717 ? -38.081 -20.533 33.857 1.00 34.62 717 VAL A N 1
ATOM 5749 C CA . VAL A 1 717 ? -39.108 -20.796 32.836 1.00 34.62 717 VAL A CA 1
ATOM 5750 C C . VAL A 1 717 ? -38.805 -20.257 31.419 1.00 34.62 717 VAL A C 1
ATOM 5752 O O . VAL A 1 717 ? -38.900 -19.070 31.137 1.00 34.62 717 VAL A O 1
ATOM 5755 N N . LEU A 1 718 ? -38.541 -21.230 30.523 1.00 31.91 718 LEU A N 1
ATOM 5756 C CA . LEU A 1 718 ? -38.541 -21.207 29.043 1.00 31.91 718 LEU A CA 1
ATOM 5757 C C . LEU A 1 718 ? -37.249 -20.790 28.304 1.00 31.91 718 LEU A C 1
ATOM 5759 O O . LEU A 1 718 ? -37.253 -19.910 27.448 1.00 31.91 718 LEU A O 1
ATOM 5763 N N . PHE A 1 719 ? -36.174 -21.555 28.510 1.00 31.67 719 PHE A N 1
ATOM 5764 C CA . PHE A 1 719 ? -35.320 -21.987 27.392 1.00 31.67 719 PHE A CA 1
ATOM 5765 C C . PHE A 1 719 ? -35.576 -23.488 27.180 1.00 31.67 719 PHE A C 1
ATOM 5767 O O . PHE A 1 719 ? -35.560 -24.219 28.174 1.00 31.67 719 PHE A O 1
ATOM 5774 N N . PRO A 1 720 ? -35.848 -23.975 25.955 1.00 32.41 720 PRO A N 1
ATOM 5775 C CA . PRO A 1 720 ? -35.827 -25.409 25.713 1.00 32.41 720 PRO A CA 1
ATOM 5776 C C . PRO A 1 720 ? -34.404 -25.928 25.951 1.00 32.41 720 PRO A C 1
ATOM 5778 O O . PRO A 1 720 ? -33.426 -25.194 25.798 1.00 32.41 720 PRO A O 1
ATOM 5781 N N . GLU A 1 721 ? -34.330 -27.174 26.403 1.00 31.58 721 GLU A N 1
ATOM 5782 C CA . GLU A 1 721 ? -33.135 -27.874 26.868 1.00 31.58 721 GLU A CA 1
ATOM 5783 C C . GLU A 1 721 ? -31.914 -27.722 25.943 1.00 31.58 721 GLU A C 1
ATOM 5785 O O . GLU A 1 721 ? -32.021 -27.491 24.735 1.00 31.58 721 GLU A O 1
ATOM 5790 N N . ALA A 1 722 ? -30.730 -27.868 26.543 1.00 35.94 722 ALA A N 1
ATOM 5791 C CA . ALA A 1 722 ? -29.440 -27.854 25.866 1.00 35.94 722 ALA A CA 1
ATOM 5792 C C . ALA A 1 722 ? -29.461 -28.730 24.598 1.00 35.94 722 ALA A C 1
ATOM 5794 O O . ALA A 1 722 ? -29.525 -29.952 24.688 1.00 35.94 722 ALA A O 1
ATOM 5795 N N . GLY A 1 723 ? -29.401 -28.096 23.422 1.00 37.69 723 GLY A N 1
ATOM 5796 C CA . GLY A 1 723 ? -29.370 -28.799 22.135 1.00 37.69 723 GLY A CA 1
ATOM 5797 C C . GLY A 1 723 ? -30.078 -28.100 20.972 1.00 37.69 723 GLY A C 1
ATOM 5798 O O . GLY A 1 723 ? -29.818 -28.452 19.827 1.00 37.69 723 GLY A O 1
ATOM 5799 N N . VAL A 1 724 ? -30.921 -27.090 21.212 1.00 37.34 724 VAL A N 1
ATOM 5800 C CA . VAL A 1 724 ? -31.554 -26.331 20.116 1.00 37.34 724 VAL A CA 1
ATOM 5801 C C . VAL A 1 724 ? -30.621 -25.208 19.655 1.00 37.34 724 VAL A C 1
ATOM 5803 O O . VAL A 1 724 ? -30.298 -24.300 20.424 1.00 37.34 724 VAL A O 1
ATOM 5806 N N . ALA A 1 725 ? -30.165 -25.267 18.401 1.00 39.88 725 ALA A N 1
ATOM 5807 C CA . ALA A 1 725 ? -29.389 -24.199 17.780 1.00 39.88 725 ALA A CA 1
ATOM 5808 C C . ALA A 1 725 ? -30.209 -22.898 17.789 1.00 39.88 725 ALA A C 1
ATOM 5810 O O . ALA A 1 725 ? -31.229 -22.797 17.113 1.00 39.88 725 ALA A O 1
ATOM 5811 N N . VAL A 1 726 ? -29.780 -21.906 18.573 1.00 53.44 726 VAL A N 1
ATOM 5812 C CA . VAL A 1 726 ? -30.405 -20.578 18.581 1.00 53.44 726 VAL A CA 1
ATOM 5813 C C . VAL A 1 726 ? -30.223 -19.968 17.190 1.00 53.44 726 VAL A C 1
ATOM 5815 O O . VAL A 1 726 ? -29.098 -19.667 16.782 1.00 53.44 726 VAL A O 1
ATOM 5818 N N . ASN A 1 727 ? -31.319 -19.828 16.445 1.00 66.31 727 ASN A N 1
ATOM 5819 C CA . ASN A 1 727 ? -31.302 -19.290 15.092 1.00 66.31 727 ASN A CA 1
ATOM 5820 C C . ASN A 1 727 ? -30.944 -17.793 15.137 1.00 66.31 727 ASN A C 1
ATOM 5822 O O . ASN A 1 727 ? -31.477 -17.042 15.956 1.00 66.31 727 ASN A O 1
ATOM 5826 N N . GLN A 1 728 ? -30.044 -17.342 14.255 1.00 70.75 728 GLN A N 1
ATOM 5827 C CA . GLN A 1 728 ? -29.636 -15.931 14.161 1.00 70.75 728 GLN A CA 1
ATOM 5828 C C . GLN A 1 728 ? -30.847 -15.008 13.988 1.00 70.75 728 GLN A C 1
ATOM 5830 O O . GLN A 1 728 ? -30.909 -13.948 14.610 1.00 70.75 728 GLN A O 1
ATOM 5835 N N . GLN A 1 729 ? -31.833 -15.449 13.201 1.00 72.69 729 GLN A N 1
ATOM 5836 C CA . GLN A 1 729 ? -33.048 -14.685 12.948 1.00 72.69 729 GLN A CA 1
ATOM 5837 C C . GLN A 1 729 ? -33.899 -14.495 14.211 1.00 72.69 729 GLN A C 1
ATOM 5839 O O . GLN A 1 729 ? -34.504 -13.441 14.376 1.00 72.69 729 GLN A O 1
ATOM 5844 N N . ASP A 1 730 ? -33.898 -15.456 15.138 1.00 71.69 730 ASP A N 1
ATOM 5845 C CA . ASP A 1 730 ? -34.665 -15.352 16.383 1.00 71.69 730 ASP A CA 1
ATOM 5846 C C . ASP A 1 730 ? -34.060 -14.302 17.320 1.00 71.69 730 ASP A C 1
ATOM 5848 O O . ASP A 1 730 ? -34.792 -13.540 17.952 1.00 71.69 730 ASP A O 1
ATOM 5852 N N . ILE A 1 731 ? -32.724 -14.216 17.380 1.00 68.12 731 ILE A N 1
ATOM 5853 C CA . ILE A 1 731 ? -32.030 -13.178 18.158 1.00 68.12 731 ILE A CA 1
ATOM 5854 C C . ILE A 1 731 ? -32.303 -11.801 17.545 1.00 68.12 731 ILE A C 1
ATOM 5856 O O . ILE A 1 731 ? -32.648 -10.870 18.271 1.00 68.12 731 ILE A O 1
ATOM 5860 N N . ILE A 1 732 ? -32.203 -11.681 16.214 1.00 70.25 732 ILE A N 1
ATOM 5861 C CA . ILE A 1 732 ? -32.517 -10.443 15.483 1.00 70.25 732 ILE A CA 1
ATOM 5862 C C . ILE A 1 732 ? -33.953 -10.000 15.777 1.00 70.25 732 ILE A C 1
ATOM 5864 O O . ILE A 1 732 ? -34.166 -8.848 16.149 1.00 70.25 732 ILE A O 1
ATOM 5868 N N . ASN A 1 733 ? -34.922 -10.911 15.658 1.00 73.88 733 ASN A N 1
ATOM 5869 C CA . ASN A 1 733 ? -36.333 -10.612 15.887 1.00 73.88 733 ASN A CA 1
ATOM 5870 C C . ASN A 1 733 ? -36.586 -10.176 17.334 1.00 73.88 733 ASN A C 1
ATOM 5872 O O . ASN A 1 733 ? -37.269 -9.181 17.542 1.00 73.88 733 ASN A O 1
ATOM 5876 N N . ARG A 1 734 ? -35.984 -10.844 18.328 1.00 71.31 734 ARG A N 1
ATOM 5877 C CA . ARG A 1 734 ? -36.123 -10.474 19.749 1.00 71.31 734 ARG A CA 1
ATOM 5878 C C . ARG A 1 734 ? -35.570 -9.088 20.063 1.00 71.31 734 ARG A C 1
ATOM 5880 O O . ARG A 1 734 ? -36.244 -8.302 20.726 1.00 71.31 734 ARG A O 1
ATOM 5887 N N . ILE A 1 735 ? -34.358 -8.782 19.590 1.00 69.56 735 ILE A N 1
ATOM 5888 C CA . 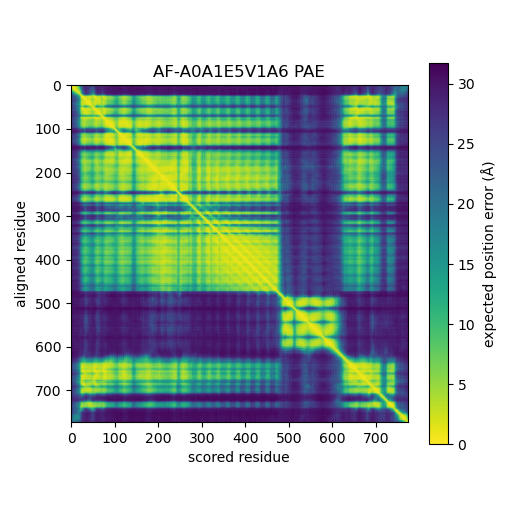ILE A 1 735 ? -33.762 -7.448 19.764 1.00 69.56 735 ILE A CA 1
ATOM 5889 C C . ILE A 1 735 ? -34.657 -6.409 19.079 1.00 69.56 735 ILE A C 1
ATOM 5891 O O . ILE A 1 735 ? -35.015 -5.404 19.693 1.00 69.56 735 ILE A O 1
ATOM 5895 N N . SER A 1 736 ? -35.067 -6.682 17.837 1.00 73.69 736 SER A N 1
ATOM 5896 C CA . SER A 1 736 ? -35.896 -5.778 17.045 1.00 73.69 736 SER A CA 1
ATOM 5897 C C . SER A 1 736 ? -37.240 -5.503 17.719 1.00 73.69 736 SER A C 1
ATOM 5899 O O . SER A 1 736 ? -37.569 -4.344 17.943 1.00 73.69 736 SER A O 1
ATOM 5901 N N . GLU A 1 737 ? -37.987 -6.534 18.127 1.00 71.44 737 GLU A N 1
ATOM 5902 C CA . GLU A 1 737 ? -39.287 -6.399 18.799 1.00 71.44 737 GLU A CA 1
ATOM 5903 C C . GLU A 1 737 ? -39.195 -5.587 20.093 1.00 71.44 737 GLU A C 1
ATOM 5905 O O . GLU A 1 737 ? -40.023 -4.709 20.332 1.00 71.44 737 GLU A O 1
ATOM 5910 N N . PHE A 1 738 ? -38.161 -5.810 20.901 1.00 69.69 738 PHE A N 1
ATOM 5911 C CA . PHE A 1 738 ? -37.967 -5.059 22.140 1.00 69.69 738 PHE A CA 1
ATOM 5912 C C . PHE A 1 738 ? -37.631 -3.584 21.918 1.00 69.69 738 PHE A C 1
ATOM 5914 O O . PHE A 1 738 ? -38.050 -2.723 22.700 1.00 69.69 738 PHE A O 1
ATOM 5921 N N . LEU A 1 739 ? -36.869 -3.286 20.865 1.00 69.50 739 LEU A N 1
ATOM 5922 C CA . LEU A 1 739 ? -36.474 -1.927 20.507 1.00 69.50 739 LEU A CA 1
ATOM 5923 C C . LEU A 1 739 ? -37.559 -1.180 19.703 1.00 69.50 739 LEU A C 1
ATOM 5925 O O . LEU A 1 739 ? -37.560 0.051 19.688 1.00 69.50 739 LEU A O 1
ATOM 5929 N N . LYS A 1 740 ? -38.503 -1.895 19.073 1.00 64.38 740 LYS A N 1
ATOM 5930 C CA . LYS A 1 740 ? -39.503 -1.359 18.127 1.00 64.38 740 LYS A CA 1
ATOM 5931 C C . LYS A 1 740 ? -40.477 -0.345 18.736 1.00 64.38 740 LYS A C 1
ATOM 5933 O O . LYS A 1 740 ? -40.796 0.650 18.091 1.00 64.38 740 LYS A O 1
ATOM 5938 N N . ASP A 1 741 ? -40.932 -0.563 19.972 1.00 54.66 741 ASP A N 1
ATOM 5939 C CA . ASP A 1 741 ? -42.046 0.196 20.578 1.00 54.66 741 ASP A CA 1
ATOM 5940 C C . ASP A 1 741 ? -41.622 1.328 21.534 1.00 54.66 741 ASP A C 1
ATOM 5942 O O . ASP A 1 741 ? -42.440 1.905 22.263 1.00 54.66 741 ASP A O 1
ATOM 5946 N N . LYS A 1 742 ? -40.340 1.688 21.547 1.00 56.47 742 LYS A N 1
ATOM 5947 C CA . LYS A 1 742 ? -39.778 2.645 22.503 1.00 56.47 742 LYS A CA 1
ATOM 5948 C C . LYS A 1 742 ? -39.977 4.126 22.096 1.00 56.47 742 LYS A C 1
ATOM 5950 O O . LYS A 1 742 ? -39.038 4.804 21.700 1.00 56.47 742 LYS A O 1
ATOM 5955 N N . ARG A 1 743 ? -41.224 4.624 22.172 1.00 37.16 743 ARG A N 1
ATOM 5956 C CA . ARG A 1 743 ? -41.743 5.918 21.633 1.00 37.16 743 ARG A CA 1
ATOM 5957 C C . ARG A 1 743 ? -41.365 7.216 22.371 1.00 37.16 743 ARG A C 1
ATOM 5959 O O . ARG A 1 743 ? -41.335 7.241 23.591 1.00 37.16 743 ARG A O 1
ATOM 5966 N N . TYR A 1 744 ? -41.225 8.322 21.625 1.00 35.34 744 TYR A N 1
ATOM 5967 C CA . TYR A 1 744 ? -41.300 9.714 22.099 1.00 35.34 744 TYR A CA 1
ATOM 5968 C C . TYR A 1 744 ? -42.761 10.134 22.275 1.00 35.34 744 TYR A C 1
ATOM 5970 O O . TYR A 1 744 ? -43.613 9.800 21.449 1.00 35.34 744 TYR A O 1
ATOM 5978 N N . ALA A 1 745 ? -43.008 10.993 23.261 1.00 26.05 745 ALA A N 1
ATOM 5979 C CA . ALA A 1 745 ? -44.036 12.019 23.160 1.00 26.05 745 ALA A CA 1
ATOM 5980 C C . ALA A 1 745 ? -43.405 13.377 23.507 1.00 26.05 745 ALA A C 1
ATOM 5982 O O . ALA A 1 745 ? -42.705 13.513 24.508 1.00 26.05 745 ALA A O 1
ATOM 5983 N N . TYR A 1 746 ? -43.628 14.355 22.635 1.00 28.91 746 TYR A N 1
ATOM 5984 C CA . TYR A 1 746 ? -43.240 15.756 22.782 1.00 28.91 746 TYR A CA 1
ATOM 5985 C C . TYR A 1 746 ? -43.829 16.358 24.069 1.00 28.91 746 TYR A C 1
ATOM 5987 O O . TYR A 1 746 ? -45.037 16.255 24.287 1.00 28.91 746 TYR A O 1
ATOM 5995 N N . VAL A 1 747 ? -43.009 17.023 24.890 1.00 25.95 747 VAL A N 1
ATOM 5996 C CA . VAL A 1 747 ? -43.486 17.899 25.973 1.00 25.95 747 VAL A CA 1
ATOM 5997 C C . VAL A 1 747 ? -42.738 19.234 25.875 1.00 25.95 747 VAL A C 1
ATOM 5999 O O . VAL A 1 747 ? -41.508 19.233 25.947 1.00 25.95 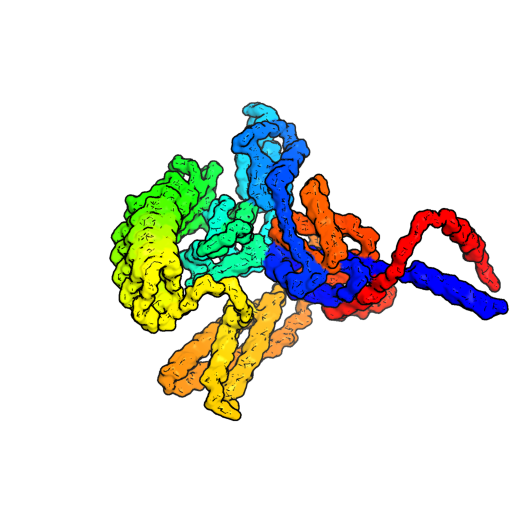747 VAL A O 1
ATOM 6002 N N . PRO A 1 748 ? -43.432 20.373 25.696 1.00 28.95 748 PRO A N 1
ATOM 6003 C CA . PRO A 1 748 ? -42.810 21.683 25.810 1.00 28.95 748 PRO A CA 1
ATOM 6004 C C . PRO A 1 748 ? -42.472 21.946 27.286 1.00 28.95 748 PRO A C 1
ATOM 6006 O O . PRO A 1 748 ? -43.250 21.599 28.173 1.00 28.95 748 PRO A O 1
ATOM 6009 N N . TYR A 1 749 ? -41.302 22.535 27.535 1.00 30.03 749 TYR A N 1
ATOM 6010 C CA . TYR A 1 749 ? -40.802 22.953 28.852 1.00 30.03 749 TYR A CA 1
ATOM 6011 C C . TYR A 1 749 ? -41.895 23.508 29.788 1.00 30.03 749 TYR A C 1
ATOM 6013 O O . TYR A 1 749 ? -42.688 24.355 29.370 1.00 30.03 749 TYR A O 1
ATOM 6021 N N . PRO A 1 750 ? -41.832 23.169 31.088 1.00 30.61 750 PRO A N 1
ATOM 6022 C CA . PRO A 1 750 ? -42.092 24.192 32.088 1.00 30.61 750 PRO A CA 1
ATOM 6023 C C . PRO A 1 750 ? -40.989 24.257 33.148 1.00 30.61 750 PRO A C 1
ATOM 6025 O O . PRO A 1 750 ? -40.473 23.253 33.639 1.00 30.61 750 PRO A O 1
ATOM 6028 N N . ASP A 1 751 ? -40.660 25.498 33.477 1.00 28.92 751 ASP A N 1
ATOM 6029 C CA . ASP A 1 751 ? -39.673 25.947 34.444 1.00 28.92 751 ASP A CA 1
ATOM 6030 C C . ASP A 1 751 ? -39.706 25.279 35.828 1.00 28.92 751 ASP A C 1
ATOM 6032 O O . ASP A 1 751 ? -40.699 24.741 36.320 1.00 28.92 751 ASP A O 1
ATOM 6036 N N . ALA A 1 752 ? -38.560 25.427 36.490 1.00 36.53 752 ALA A N 1
ATOM 6037 C CA . ALA A 1 752 ? -38.252 25.042 37.854 1.00 36.53 752 ALA A CA 1
ATOM 6038 C C . ALA A 1 752 ? -39.313 25.446 38.900 1.00 36.53 752 ALA A C 1
ATOM 6040 O O . ALA A 1 752 ? -39.568 26.630 39.113 1.00 36.53 752 ALA A O 1
ATOM 6041 N N . LYS A 1 753 ? -39.818 24.443 39.639 1.00 39.97 753 LYS A N 1
ATOM 6042 C CA . LYS A 1 753 ? -40.066 24.399 41.106 1.00 39.97 753 LYS A CA 1
ATOM 6043 C C . LYS A 1 753 ? -41.142 23.356 41.414 1.00 39.97 753 LYS A C 1
ATOM 6045 O O . LYS A 1 753 ? -42.276 23.542 40.999 1.00 39.97 753 LYS A O 1
ATOM 6050 N N . CYS A 1 754 ? -40.845 22.354 42.253 1.00 32.19 754 CYS A N 1
ATOM 6051 C CA . CYS A 1 754 ? -41.812 21.857 43.250 1.00 32.19 754 CYS A CA 1
ATOM 6052 C C . CYS A 1 754 ? -41.198 20.854 44.244 1.00 32.19 754 CYS A C 1
ATOM 6054 O O . CYS A 1 754 ? -41.077 19.662 43.979 1.00 32.19 754 CYS A O 1
ATOM 6056 N N . ALA A 1 755 ? -40.912 21.337 45.455 1.00 32.00 755 ALA A N 1
ATOM 6057 C CA . ALA A 1 755 ? -40.507 20.562 46.632 1.00 32.00 755 ALA A CA 1
ATOM 6058 C C . ALA A 1 755 ? -41.678 19.819 47.332 1.00 32.00 755 ALA A C 1
ATOM 6060 O O . ALA A 1 755 ? -41.590 19.476 48.509 1.00 32.00 755 ALA A O 1
ATOM 6061 N N . ALA A 1 756 ? -42.795 19.565 46.642 1.00 35.22 756 ALA A N 1
ATOM 6062 C CA . ALA A 1 756 ? -44.024 19.044 47.256 1.00 35.22 756 ALA A CA 1
ATOM 6063 C C . ALA A 1 756 ? -44.118 17.500 47.313 1.00 35.22 756 ALA A C 1
ATOM 6065 O O . ALA A 1 756 ? -44.950 16.958 48.042 1.00 35.22 756 ALA A O 1
ATOM 6066 N N . HIS A 1 757 ? -43.250 16.766 46.608 1.00 38.53 757 HIS A N 1
ATOM 6067 C CA . HIS A 1 757 ? -43.386 15.308 46.456 1.00 38.53 757 HIS A CA 1
ATOM 6068 C C . HIS A 1 757 ? -42.937 14.464 47.668 1.00 38.53 757 HIS A C 1
ATOM 6070 O O . HIS A 1 757 ? -43.358 13.315 47.803 1.00 38.53 757 HIS A O 1
ATOM 6076 N N . ALA A 1 758 ? -42.171 15.020 48.614 1.00 35.56 758 ALA A N 1
ATOM 6077 C CA . ALA A 1 758 ? -41.693 14.268 49.785 1.00 35.56 758 ALA A CA 1
ATOM 6078 C C . ALA A 1 758 ? -42.775 14.027 50.867 1.00 35.56 758 ALA A C 1
ATOM 6080 O O . ALA A 1 758 ? -42.685 13.079 51.650 1.00 35.56 758 ALA A O 1
ATOM 6081 N N . SER A 1 759 ? -43.821 14.861 50.905 1.00 37.06 759 SER A N 1
ATOM 6082 C CA . SER A 1 759 ? -44.929 14.776 51.875 1.00 37.06 759 SER A CA 1
ATOM 6083 C C . SER A 1 759 ? -45.897 13.622 51.563 1.00 37.06 759 SER A C 1
ATOM 6085 O O . SER A 1 759 ? -46.352 12.899 52.456 1.00 37.06 759 SER A O 1
ATOM 6087 N N . PHE A 1 760 ? -46.149 13.388 50.273 1.00 37.22 760 PHE A N 1
ATOM 6088 C CA . PHE A 1 760 ? -47.111 12.396 49.796 1.00 37.22 760 PHE A CA 1
ATOM 6089 C C . PHE A 1 760 ? -46.624 10.953 50.028 1.00 37.22 760 PHE A C 1
ATOM 6091 O O . PHE A 1 760 ? -47.377 10.103 50.508 1.00 37.22 760 PHE A O 1
ATOM 6098 N N . TYR A 1 761 ? -45.324 10.698 49.830 1.00 36.97 761 TYR A N 1
ATOM 6099 C CA . TYR A 1 761 ? -44.710 9.383 50.056 1.00 36.97 761 TYR A CA 1
ATOM 6100 C C . TYR A 1 761 ? -44.704 8.940 51.532 1.00 36.97 761 TYR A C 1
ATOM 6102 O O . TYR A 1 761 ? -44.844 7.749 51.820 1.00 36.97 761 TYR A O 1
ATOM 6110 N N . ARG A 1 762 ? -44.609 9.875 52.495 1.00 39.47 762 ARG A N 1
ATOM 6111 C CA . ARG A 1 762 ? -44.698 9.550 53.937 1.00 39.47 762 ARG A CA 1
ATOM 6112 C C . ARG A 1 762 ? -46.096 9.107 54.369 1.00 39.47 762 ARG A C 1
ATOM 6114 O O . ARG A 1 762 ? -46.209 8.337 55.321 1.00 39.47 762 ARG A O 1
ATOM 6121 N N . SER A 1 763 ? -47.136 9.561 53.674 1.00 37.94 763 SER A N 1
ATOM 6122 C CA . SER A 1 763 ? -48.528 9.233 54.003 1.00 37.94 763 SER A CA 1
ATOM 6123 C C . SER A 1 763 ? -48.928 7.851 53.479 1.00 37.94 763 SER A C 1
ATOM 6125 O O . SER A 1 763 ? -49.587 7.093 54.186 1.00 37.94 763 SER A O 1
ATOM 6127 N N . ILE A 1 764 ? -48.430 7.461 52.300 1.00 39.12 764 ILE A N 1
ATOM 6128 C CA . ILE A 1 764 ? -48.675 6.132 51.713 1.00 39.12 764 ILE A CA 1
ATOM 6129 C C . ILE A 1 764 ? -47.945 5.028 52.494 1.00 39.12 764 ILE A C 1
ATOM 6131 O O . ILE A 1 764 ? -48.514 3.967 52.747 1.00 39.12 764 ILE A O 1
ATOM 6135 N N . ARG A 1 765 ? -46.724 5.292 52.987 1.00 35.00 765 ARG A N 1
ATOM 6136 C CA . ARG A 1 765 ? -45.963 4.320 53.797 1.00 35.00 765 ARG A CA 1
ATOM 6137 C C . ARG A 1 765 ? -46.604 4.028 55.165 1.00 35.00 765 ARG A C 1
ATOM 6139 O O . ARG A 1 765 ? -46.359 2.965 55.723 1.00 35.00 765 ARG A O 1
ATOM 6146 N N . LYS A 1 766 ? -47.437 4.938 55.691 1.00 38.84 766 LYS A N 1
ATOM 6147 C CA . LYS A 1 766 ? -48.237 4.717 56.912 1.00 38.84 766 LYS A CA 1
ATOM 6148 C C . LYS A 1 766 ? -49.536 3.943 56.660 1.00 38.84 766 LYS A C 1
ATOM 6150 O O . LYS A 1 766 ? -50.011 3.287 57.578 1.00 38.84 766 LYS A O 1
ATOM 6155 N N . ALA A 1 767 ? -50.092 4.000 55.448 1.00 39.50 767 ALA A N 1
ATOM 6156 C CA . ALA A 1 767 ? -51.346 3.323 55.109 1.00 39.50 767 ALA A CA 1
ATOM 6157 C C . ALA A 1 767 ? -51.165 1.829 54.769 1.00 39.50 767 ALA A C 1
ATOM 6159 O O . ALA A 1 767 ? -52.094 1.050 54.937 1.00 39.50 767 ALA A O 1
ATOM 6160 N N . LEU A 1 768 ? -49.968 1.418 54.334 1.00 36.16 768 LEU A N 1
ATOM 6161 C CA . LEU A 1 768 ? -49.671 0.049 53.880 1.00 36.16 768 LEU A CA 1
ATOM 6162 C C . LEU A 1 768 ? -49.156 -0.908 54.981 1.00 36.16 768 LEU A C 1
ATOM 6164 O O . LEU A 1 768 ? -48.691 -1.997 54.662 1.00 36.16 768 LEU A O 1
ATOM 6168 N N . LEU A 1 769 ? -49.215 -0.525 56.264 1.00 35.91 769 LEU A N 1
ATOM 6169 C CA . LEU A 1 769 ? -48.668 -1.308 57.390 1.00 35.91 769 LEU A CA 1
ATOM 6170 C C . LEU A 1 769 ? -49.717 -1.939 58.329 1.00 35.91 769 LEU A C 1
ATOM 6172 O O . LEU A 1 769 ? -49.361 -2.347 59.430 1.00 35.91 769 LEU A O 1
ATOM 6176 N N . PHE A 1 770 ? -50.978 -2.087 57.911 1.00 33.09 770 PHE A N 1
ATOM 6177 C CA . PHE A 1 770 ? -51.951 -2.906 58.651 1.00 33.09 770 PHE A CA 1
ATOM 6178 C C . PHE A 1 770 ? -52.523 -4.033 57.775 1.00 33.09 770 PHE A C 1
ATOM 6180 O O . PHE A 1 770 ? -52.947 -3.761 56.651 1.00 33.09 770 PHE A O 1
ATOM 6187 N N . PRO A 1 771 ? -52.518 -5.292 58.254 1.00 38.28 771 PRO A N 1
ATOM 6188 C CA . PRO A 1 771 ? -53.012 -6.437 57.501 1.00 38.28 771 PRO A CA 1
ATOM 6189 C C . PRO A 1 771 ? -54.545 -6.492 57.538 1.00 38.28 771 PRO A C 1
ATOM 6191 O O . PRO A 1 771 ? -55.163 -6.172 58.553 1.00 38.28 771 PRO A O 1
ATOM 6194 N N . TYR A 1 772 ? -55.148 -6.919 56.427 1.00 33.94 772 TYR A N 1
ATOM 6195 C CA . TYR A 1 772 ? -56.565 -7.264 56.358 1.00 33.94 772 TYR A CA 1
ATOM 6196 C C . TYR A 1 772 ? -56.896 -8.393 57.349 1.00 33.94 772 TYR A C 1
ATOM 6198 O O . TYR A 1 772 ? -56.221 -9.424 57.375 1.00 33.94 772 TYR A O 1
ATOM 6206 N N . THR A 1 773 ? -57.965 -8.180 58.117 1.00 31.78 773 THR A N 1
ATOM 6207 C CA . THR A 1 773 ? -58.981 -9.220 58.349 1.00 31.78 773 THR A CA 1
ATOM 6208 C C . THR A 1 773 ? -60.069 -9.024 57.311 1.00 31.78 773 THR A C 1
ATOM 6210 O O . THR A 1 773 ? -60.302 -7.842 56.957 1.00 31.78 773 THR A O 1
#

Mean predicted aligned error: 18.05 Å

Nearest PDB structures (foldseek):
  4u06-assembly1_A  TM=8.474E-01  e=6.209E-09  Leptospira interrogans serovar Copenhageni str. Fiocruz L1-130
  4u08-assembly2_B  TM=8.979E-01  e=5.646E-08  Leptospira interrogans serovar Copenhageni str. Fiocruz L1-130
  8b40-assembly1_F  TM=7.905E-01  e=1.553E-07  Mus musculus
  8ben-assembly1_A  TM=7.451E-01  e=4.272E-07  Mus musculus
  8ben-assembly4_D  TM=6.420E-01  e=9.364E-08  Mus musculus

Secondary structure (DSSP, 8-state):
-HHHHHHHHHHHHHHHHHTT-----EEEEEEEE--HHHHHHHHHHS---SS--EEEEEES-HHHHHTTTT-TTEEEEE-----HHHHHHHHHHHHHHH-SSEE--BTTB-HHHHHHHHHTT-HHHHHHHHHHHHHHHHT-TT-S-S-SEE-HHHHHHHHHHHHHTTTT-GGGHHHHHHHHHHHHTS-HHHHHHHHHGGGSPTTPPEEHHHHHHHHHHHTS-S-HHHHHHHHHHHHHTTSSEE-TT---TT--EEE--HHHHHHHHHHHHHHS-EEEE-TT--GGGGTT---SEEEE---SS-----GGGTTT--EEEE--SS----GGG-TT--EEEE--S---HHHHHHHTT-TT-SEEE-TT-S-----GGGGG-TT-SEEE-TTS------GGGGG-TT--EEE-TTS------GGGGG-TT--EEE-TTS------GGGGG-TT--EEE-TTSS--S--GGGGG-TT-----TT--S----S---BTTTBTHHHHHHHHHHHHHTT-S-SS--HHHHHHHHHHHHHHHHHHHHHHHHT-S---HHHHHHHHHHHHHHHHHHHHHHHHHHHTTTT-HHHHHHHHHHHHHHHHHHHHHHHHHTTTTTSSTTS----PPPPPTTHHHHHHHHHT-HHHHHHHHHHHHHHHH-SEEEEE--TTSSHHHHHHHHHHHHHTT-SEEEEEE--TT--HHHHHHHHHHHH-TTHHHHTTSS----TT----HHHHHHHHHHHHHT----------S--TTHHHHHHHHHHHTSS---